Protein AF-0000000080093432 (afdb_homodimer)

Secondary structure (DSSP, 8-state):
-PPEEEEE--BSSHHHHHHHHHHHHHHHHTT-EEEEEES-B-SS----SS--EEEE----HHHHHHHHHHHS--SS-GGG----HHHHHHHHHHHHHHHHHHHHHHHH-HHHHHHHHTS--SEEEE-TTSSHHHHHHHHTT---EEEEESSS--GGGHHHHT----TTTS--TT-SS-SS--HHHHHHHHHHHHHHHHHHHHHHHHHHHHHHHHH-TTSPPHHHHHHT-SEEEE---TTTSPP--B-TTEEE-TTTT--HHHHHHPPPPHHHHHHHHSSSEEEEEE-TTTS-GGGS-HHHHHHHHHHHHT-TTEEEEEE---S--GGGTT-TTEEEES---HHHHHH-TT--EEEE---HHHHHHHHHHT--EEE---STTHHHHHHHHHTTTSEEE--GGGGG-HHHHHHHHHHHHH-HHHHHHHHHHHHHHHT-SS-HHHHHHHHHHHHHHH---GGGS-GGGGS-HHHHTTHHHHHHHHHHHHHHHHHHHHHHH-/-PPEEEEE--BSSHHHHHHHHHHHHHHHHTT-EEEEEES-B-SS----SS--EEEE----HHHHHHHHHHHS--SS-GGG----HHHHHHHHHHHHHHHHHHHHHHHH-HHHHHHHHTS--SEEEE-TTSSHHHHHHHHTT---EEEEESSS--GGGHHHHT----TTTS--TT-SS-SS--HHHHHHHHHHHHHHHHHHHHHHHHHHHHHHHHH-TTSPPHHHHHHT-SEEEE---TTTSPP--B-TTEEE-TTTT--HHHHHHPPPPHHHHHHHHSSSEEEEEE-TTTS-GGGS-HHHHHHHHHHHHT-TTEEEEEE---S--GGGTT-TTEEEES---HHHHHH-TT--EEEE---HHHHHHHHHHT--EEE---STTHHHHHHHHHTTTSEEE--GGGGG-HHHHHHHHHHHHH-HHHHHHHHHHHHHHHT-SS-HHHHHHHHHHHHHHH---GGGS-GGGGS-HHHHTTHHHHHHHHHHHHHHHHHHHHHHH-

Foldseek 3Di:
DAFEEEEEFAPLDPLRLLVSLLLQQLSVVVPHQYAYEHLEDPDPDSNHDNHDRYHYHYDDPVLVVLSCVLQVPPDDALQPDDDFLVCVLVNLVSVLVNLLSSLVSSLVCVVVLVVLLVDDGLEYEYEVLPCSSLLSCVLSVHLAYEYEASAADQLLLQLLQPFDNPLQQAAHLFQLDHRDDDPVSSVRSVSNNVSNNVNSLVSQVSSLVSSCVRRNVPRDGSSVSSNSHQAYEGQDDCVLFDDGDDFPRYDYLHLSSPDPVVLVPDDDDPVVVVLLPPAQEEEEEDADDSRAPQPHDPLLVVLVLVLQQVCLRYAYEYQHQDPPPVSNVVHPRYDYDVDDPLLNLLLDPSYQEYEYQQDSVVLSSQLQSQHAYEHAHSGGSRSVRQNSNVVQPQYHYDYSVCSSPNVSVNVRVCCSRPVVRNSVSSVVSNVCVVPDPDHSSVVSNVVRVVSSVDDRDSVSRDPSSVDDPCRNVVVVVVVVVVVVVVVVVCVVCVVVVD/DAFEEEEEFAPLDPLRLLVSLLLQQLSVVVPHQYAYEHLEDPDPDSNHDNHDRYHYHYDDPVLVVLSCVLQVPPDDALQPDDQFLVCVLVNLVSVLVNLLSSLVSSLVCVVVLVVLLVDDGLEYEYEVLPCSSLLSCVLSVHLAYEYEASAADQLLLQLLQPFDNPLQQAAHLFQQDHRDDDPVSSVRSVSNNVSNNVSSLVSQVSSLVSSCVRRNVPRDGSSVSSNSHQAYEGQDDCVLFDDGDDFPRYDYLHLSSPDPVVLVPDDDDPVVVVLLPPAQEEEEEDADDSRAPQPHDPLLVVLVLVLQQVCLRYAYEYQHQDPPPVSNVVHPRYDYDVDDPLLNLLLDPSYQEYEYQADSVVLSSQLQSQHAYEHAHSGGSRSVRQNSNVVQPQYHYDYSVCSSPNVSVNVRVCCSRPVVRNSVSSVVSNVCVVPDPDHSSVVSNVVRVVSSVDDRDSVSRDPSSVDDPCRNVVVVVVVVVVVVVVVVVCVVCVVVVD

Organism: NCBI:txid1611254

Structure (mmCIF, N/CA/C/O backbone):
data_AF-0000000080093432-model_v1
#
loop_
_entity.id
_entity.type
_entity.pdbx_description
1 polymer UDP-glucuronosyltransferase
#
loop_
_atom_site.group_PDB
_atom_site.id
_atom_site.type_symbol
_atom_site.label_atom_id
_atom_site.label_alt_id
_atom_site.label_comp_id
_atom_site.label_asym_id
_atom_site.label_entity_id
_atom_site.label_seq_id
_atom_site.pdbx_PDB_ins_code
_atom_site.Cartn_x
_atom_site.Cartn_y
_atom_site.Cartn_z
_atom_site.occupancy
_atom_site.B_iso_or_equiv
_atom_site.auth_seq_id
_atom_site.auth_comp_id
_atom_site.auth_asym_id
_atom_site.auth_atom_id
_atom_site.pdbx_PDB_model_num
ATOM 1 N N . MET A 1 1 ? 16.969 9.984 -20.062 1 75.38 1 MET A N 1
ATOM 2 C CA . MET A 1 1 ? 18.281 9.328 -20.094 1 75.38 1 MET A CA 1
ATOM 3 C C . MET A 1 1 ? 18.141 7.812 -19.938 1 75.38 1 MET A C 1
ATOM 5 O O . MET A 1 1 ? 17.25 7.34 -19.234 1 75.38 1 MET A O 1
ATOM 9 N N . SER A 1 2 ? 18.812 7.043 -20.688 1 94.62 2 SER A N 1
ATOM 10 C CA . SER A 1 2 ? 18.797 5.586 -20.672 1 94.62 2 SER A CA 1
ATOM 11 C C . SER A 1 2 ? 19.594 5.031 -19.5 1 94.62 2 SER A C 1
ATOM 13 O O . SER A 1 2 ? 20.75 5.414 -19.281 1 94.62 2 SER A O 1
ATOM 15 N N . LEU A 1 3 ? 18.922 4.309 -18.641 1 98.19 3 LEU A N 1
ATOM 16 C CA . LEU A 1 3 ? 19.547 3.715 -17.469 1 98.19 3 LEU A CA 1
ATOM 17 C C . LEU A 1 3 ? 20.281 2.428 -17.828 1 98.19 3 LEU A C 1
ATOM 19 O O . LEU A 1 3 ? 19.875 1.719 -18.75 1 98.19 3 LEU A O 1
ATOM 23 N N . ASN A 1 4 ? 21.359 2.164 -17.172 1 98.62 4 ASN A N 1
ATOM 24 C CA . ASN A 1 4 ? 21.969 0.841 -17.125 1 98.62 4 ASN A CA 1
ATOM 25 C C . ASN A 1 4 ? 21.438 0.013 -15.961 1 98.62 4 ASN A C 1
ATOM 27 O O . ASN A 1 4 ? 21.688 0.336 -14.797 1 98.62 4 ASN A O 1
ATOM 31 N N . ILE A 1 5 ? 20.766 -1.096 -16.281 1 98.81 5 ILE A N 1
ATOM 32 C CA . ILE A 1 5 ? 20.062 -1.872 -15.266 1 98.81 5 ILE A CA 1
ATOM 33 C C . ILE A 1 5 ? 20.594 -3.303 -15.258 1 98.81 5 ILE A C 1
ATOM 35 O O . ILE A 1 5 ? 20.719 -3.936 -16.312 1 98.81 5 ILE A O 1
ATOM 39 N N . LEU A 1 6 ? 20.984 -3.826 -14.102 1 98.75 6 LEU A N 1
ATOM 40 C CA . LEU A 1 6 ? 21.406 -5.215 -13.938 1 98.75 6 LEU A CA 1
ATOM 41 C C . LEU A 1 6 ? 20.297 -6.039 -13.305 1 98.75 6 LEU A C 1
ATOM 43 O O . LEU A 1 6 ? 19.781 -5.691 -12.234 1 98.75 6 LEU A O 1
ATOM 47 N N . ILE A 1 7 ? 19.875 -7.117 -13.93 1 98.38 7 ILE A N 1
ATOM 48 C CA . ILE A 1 7 ? 18.906 -8.047 -13.367 1 98.38 7 ILE A CA 1
ATOM 49 C C . ILE A 1 7 ? 19.562 -9.406 -13.148 1 98.38 7 ILE A C 1
ATOM 51 O O . ILE A 1 7 ? 20.078 -10.016 -14.086 1 98.38 7 ILE A O 1
ATOM 55 N N . HIS A 1 8 ? 19.594 -9.828 -11.891 1 96.44 8 HIS A N 1
ATOM 56 C CA . HIS A 1 8 ? 20.109 -11.141 -11.508 1 96.44 8 HIS A CA 1
ATOM 57 C C . HIS A 1 8 ? 18.984 -12.172 -11.43 1 96.44 8 HIS A C 1
ATOM 59 O O . HIS A 1 8 ? 18.109 -12.078 -10.57 1 96.44 8 HIS A O 1
ATOM 65 N N . SER A 1 9 ? 19.016 -13.211 -12.305 1 93.5 9 SER A N 1
ATOM 66 C CA . SER A 1 9 ? 17.922 -14.164 -12.398 1 93.5 9 SER A CA 1
ATOM 67 C C . SER A 1 9 ? 18.438 -15.594 -12.547 1 93.5 9 SER A C 1
ATOM 69 O O . SER A 1 9 ? 18.609 -16.078 -13.664 1 93.5 9 SER A O 1
ATOM 71 N N . PRO A 1 10 ? 18.578 -16.297 -11.391 1 87.06 10 PRO A N 1
ATOM 72 C CA . PRO A 1 10 ? 18.875 -17.734 -11.539 1 87.06 10 PRO A CA 1
ATOM 73 C C . PRO A 1 10 ? 17.75 -18.5 -12.234 1 87.06 10 PRO A C 1
ATOM 75 O O . PRO A 1 10 ? 16.562 -18.234 -11.977 1 87.06 10 PRO A O 1
ATOM 78 N N . SER A 1 11 ? 18.047 -19.391 -13.117 1 85.5 11 SER A N 1
ATOM 79 C CA . SER A 1 11 ? 17.047 -20.109 -13.891 1 85.5 11 SER A CA 1
ATOM 80 C C . SER A 1 11 ? 16.812 -21.516 -13.336 1 85.5 11 SER A C 1
ATOM 82 O O . SER A 1 11 ? 16.875 -22.5 -14.07 1 85.5 11 SER A O 1
ATOM 84 N N . TYR A 1 12 ? 16.469 -21.516 -12.016 1 76.19 12 TYR A N 1
ATOM 85 C CA . TYR A 1 12 ? 16.156 -22.797 -11.391 1 76.19 12 TYR A CA 1
ATOM 86 C C . TYR A 1 12 ? 14.742 -23.234 -11.734 1 76.19 12 TYR A C 1
ATOM 88 O O . TYR A 1 12 ? 14.469 -24.438 -11.836 1 76.19 12 TYR A O 1
ATOM 96 N N . ALA A 1 13 ? 13.852 -22.234 -11.797 1 78.81 13 ALA A N 1
ATOM 97 C CA . ALA A 1 13 ? 12.445 -22.484 -12.109 1 78.81 13 ALA A CA 1
ATOM 98 C C . ALA A 1 13 ? 11.945 -21.531 -13.188 1 78.81 13 ALA A C 1
ATOM 100 O O . ALA A 1 13 ? 12.188 -20.328 -13.125 1 78.81 13 ALA A O 1
ATOM 101 N N . ALA A 1 14 ? 11.273 -22.109 -14.086 1 82.88 14 ALA A N 1
ATOM 102 C CA . ALA A 1 14 ? 10.836 -21.344 -15.266 1 82.88 14 ALA A CA 1
ATOM 103 C C . ALA A 1 14 ? 9.945 -20.188 -14.867 1 82.88 14 ALA A C 1
ATOM 105 O O . ALA A 1 14 ? 10.07 -19.078 -15.414 1 82.88 14 ALA A O 1
ATOM 106 N N . SER A 1 15 ? 9.039 -20.406 -13.961 1 87.75 15 SER A N 1
ATOM 107 C CA . SER A 1 15 ? 8.086 -19.375 -13.586 1 87.75 15 SER A CA 1
ATOM 108 C C . SER A 1 15 ? 8.789 -18.156 -12.977 1 87.75 15 SER A C 1
ATOM 110 O O . SER A 1 15 ? 8.406 -17.016 -13.242 1 87.75 15 SER A O 1
ATOM 112 N N . HIS A 1 16 ? 9.82 -18.375 -12.164 1 91.12 16 HIS A N 1
ATOM 113 C CA . HIS A 1 16 ? 10.586 -17.281 -11.57 1 91.12 16 HIS A CA 1
ATOM 114 C C . HIS A 1 16 ? 11.352 -16.5 -12.633 1 91.12 16 HIS A C 1
ATOM 116 O O . HIS A 1 16 ? 11.281 -15.266 -12.68 1 91.12 16 HIS A O 1
ATOM 122 N N . THR A 1 17 ? 12 -17.297 -13.469 1 91.88 17 THR A N 1
ATOM 123 C CA . THR A 1 17 ? 12.805 -16.688 -14.516 1 91.88 17 THR A CA 1
ATOM 124 C C . THR A 1 17 ? 11.93 -15.906 -15.492 1 91.88 17 THR A C 1
ATOM 126 O O . THR A 1 17 ? 12.305 -14.82 -15.945 1 91.88 17 THR A O 1
ATOM 129 N N . ASN A 1 18 ? 10.773 -16.469 -15.805 1 92.06 18 ASN A N 1
ATOM 130 C CA . ASN A 1 18 ? 9.852 -15.812 -16.734 1 92.06 18 ASN A CA 1
ATOM 131 C C . ASN A 1 18 ? 9.367 -14.477 -16.188 1 92.06 18 ASN A C 1
ATOM 133 O O . ASN A 1 18 ? 9.188 -13.516 -16.938 1 92.06 18 ASN A O 1
ATOM 137 N N . PHE A 1 19 ? 9.117 -14.414 -14.938 1 95.5 19 PHE A N 1
ATOM 138 C CA . PHE A 1 19 ? 8.664 -13.172 -14.328 1 95.5 19 PHE A CA 1
ATOM 139 C C . PHE A 1 19 ? 9.75 -12.102 -14.406 1 95.5 19 PHE A C 1
ATOM 141 O O . PHE A 1 19 ? 9.492 -10.969 -14.82 1 95.5 19 PHE A O 1
ATOM 148 N N . LEU A 1 20 ? 10.969 -12.453 -14.031 1 97.19 20 LEU A N 1
ATOM 149 C CA . LEU A 1 20 ? 12.086 -11.516 -14.109 1 97.19 20 LEU A CA 1
ATOM 150 C C . LEU A 1 20 ? 12.359 -11.117 -15.555 1 97.19 20 LEU A C 1
ATOM 152 O O . LEU A 1 20 ? 12.727 -9.969 -15.82 1 97.19 20 LEU A O 1
ATOM 156 N N . ALA A 1 21 ? 12.156 -12.07 -16.406 1 97.06 21 ALA A N 1
ATOM 157 C CA . ALA A 1 21 ? 12.352 -11.789 -17.828 1 97.06 21 ALA A CA 1
ATOM 158 C C . ALA A 1 21 ? 11.359 -10.742 -18.328 1 97.06 21 ALA A C 1
ATOM 160 O O . ALA A 1 21 ? 11.711 -9.859 -19.109 1 97.06 21 ALA A O 1
ATOM 161 N N . ARG A 1 22 ? 10.148 -10.852 -17.844 1 97.38 22 ARG A N 1
ATOM 162 C CA . ARG A 1 22 ? 9.148 -9.867 -18.234 1 97.38 22 ARG A CA 1
ATOM 163 C C . ARG A 1 22 ? 9.508 -8.484 -17.719 1 97.38 22 ARG A C 1
ATOM 165 O O . ARG A 1 22 ? 9.312 -7.48 -18.406 1 97.38 22 ARG A O 1
ATOM 172 N N . ILE A 1 23 ? 10.016 -8.391 -16.516 1 98.62 23 ILE A N 1
ATOM 173 C CA . ILE A 1 23 ? 10.484 -7.125 -15.977 1 98.62 23 ILE A CA 1
ATOM 174 C C . ILE A 1 23 ? 11.625 -6.578 -16.828 1 98.62 23 ILE A C 1
ATOM 176 O O . ILE A 1 23 ? 11.625 -5.402 -17.203 1 98.62 23 ILE A O 1
ATOM 180 N N . ALA A 1 24 ? 12.555 -7.473 -17.219 1 98.69 24 ALA A N 1
ATOM 181 C CA . ALA A 1 24 ? 13.688 -7.086 -18.047 1 98.69 24 ALA A CA 1
ATOM 182 C C . ALA A 1 24 ? 13.211 -6.527 -19.391 1 98.69 24 ALA A C 1
ATOM 184 O O . ALA A 1 24 ? 13.633 -5.449 -19.812 1 98.69 24 ALA A O 1
ATOM 185 N N . ASP A 1 25 ? 12.312 -7.246 -20 1 98.31 25 ASP A N 1
ATOM 186 C CA . ASP A 1 25 ? 11.797 -6.828 -21.312 1 98.31 25 ASP A CA 1
ATOM 187 C C . ASP A 1 25 ? 11.039 -5.504 -21.188 1 98.31 25 ASP A C 1
ATOM 189 O O . ASP A 1 25 ? 11.156 -4.641 -22.062 1 98.31 25 ASP A O 1
ATOM 193 N N . THR A 1 26 ? 10.242 -5.359 -20.141 1 98.5 26 THR A N 1
ATOM 194 C CA . THR A 1 26 ? 9.492 -4.133 -19.906 1 98.5 26 THR A CA 1
ATOM 195 C C . THR A 1 26 ? 10.43 -2.932 -19.828 1 98.5 26 THR A C 1
ATOM 197 O O . THR A 1 26 ? 10.18 -1.897 -20.453 1 98.5 26 THR A O 1
ATOM 200 N N . LEU A 1 27 ? 11.531 -3.076 -19.141 1 98.81 27 LEU A N 1
ATOM 201 C CA . LEU A 1 27 ? 12.492 -1.991 -18.969 1 98.81 27 LEU A CA 1
ATOM 202 C C . LEU A 1 27 ? 13.273 -1.756 -20.25 1 98.81 27 LEU A C 1
ATOM 204 O O . LEU A 1 27 ? 13.578 -0.612 -20.609 1 98.81 27 LEU A O 1
ATOM 208 N N . THR A 1 28 ? 13.57 -2.859 -21 1 98.69 28 THR A N 1
ATOM 209 C CA . THR A 1 28 ? 14.227 -2.742 -22.297 1 98.69 28 THR A CA 1
ATOM 210 C C . THR A 1 28 ? 13.336 -1.987 -23.281 1 98.69 28 THR A C 1
ATOM 212 O O . THR A 1 28 ? 13.805 -1.085 -23.984 1 98.69 28 THR A O 1
ATOM 215 N N . GLU A 1 29 ? 12.102 -2.354 -23.328 1 97.88 29 GLU A N 1
ATOM 216 C CA . GLU A 1 29 ? 11.141 -1.729 -24.234 1 97.88 29 GLU A CA 1
ATOM 217 C C . GLU A 1 29 ? 10.953 -0.251 -23.906 1 97.88 29 GLU A C 1
ATOM 219 O O . GLU A 1 29 ? 10.602 0.544 -24.781 1 97.88 29 GLU A O 1
ATOM 224 N N . ALA A 1 30 ? 11.156 0.126 -22.672 1 98.25 30 ALA A N 1
ATOM 225 C CA . ALA A 1 30 ? 11.039 1.518 -22.25 1 98.25 30 ALA A CA 1
ATOM 226 C C . ALA A 1 30 ? 12.281 2.314 -22.641 1 98.25 30 ALA A C 1
ATOM 228 O O . ALA A 1 30 ? 12.359 3.518 -22.375 1 98.25 30 ALA A O 1
ATOM 229 N N . GLY A 1 31 ? 13.328 1.681 -23.172 1 98.25 31 GLY A N 1
ATOM 230 C CA . GLY A 1 31 ? 14.469 2.385 -23.734 1 98.25 31 GLY A CA 1
ATOM 231 C C . GLY A 1 31 ? 15.711 2.281 -22.859 1 98.25 31 GLY A C 1
ATOM 232 O O . GLY A 1 31 ? 16.703 2.984 -23.094 1 98.25 31 GLY A O 1
ATOM 233 N N . HIS A 1 32 ? 15.727 1.396 -21.875 1 98.69 32 HIS A N 1
ATOM 234 C CA . HIS A 1 32 ? 16.859 1.27 -20.984 1 98.69 32 HIS A CA 1
ATOM 235 C C . HIS A 1 32 ? 17.797 0.152 -21.438 1 98.69 32 HIS A C 1
ATOM 237 O O . HIS A 1 32 ? 17.406 -0.708 -22.219 1 98.69 32 HIS A O 1
ATOM 243 N N . ASN A 1 33 ? 19.062 0.209 -21 1 98.31 33 ASN A N 1
ATOM 244 C CA . ASN A 1 33 ? 20.031 -0.857 -21.219 1 98.31 33 ASN A CA 1
ATOM 245 C C . ASN A 1 33 ? 19.969 -1.904 -20.109 1 98.31 33 ASN A C 1
ATOM 247 O O . ASN A 1 33 ? 20.469 -1.68 -19 1 98.31 33 ASN A O 1
ATOM 251 N N . VAL A 1 34 ? 19.438 -3.035 -20.438 1 98.62 34 VAL A N 1
ATOM 252 C CA . VAL A 1 34 ? 19.203 -4.055 -19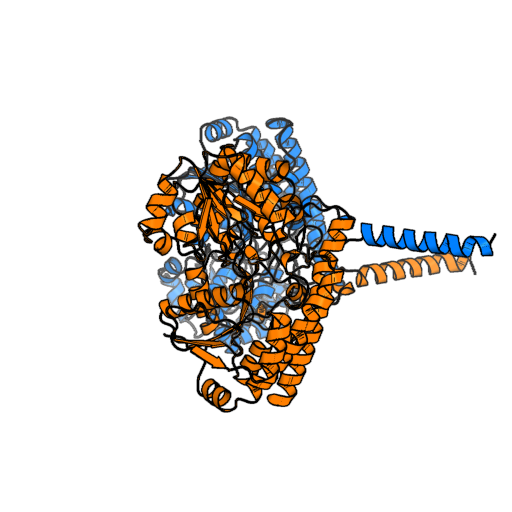.422 1 98.62 34 VAL A CA 1
ATOM 253 C C . VAL A 1 34 ? 20.172 -5.219 -19.625 1 98.62 34 VAL A C 1
ATOM 255 O O . VAL A 1 34 ? 20.234 -5.793 -20.719 1 98.62 34 VAL A O 1
ATOM 258 N N . THR A 1 35 ? 20.969 -5.508 -18.656 1 98.38 35 THR A N 1
ATOM 259 C CA . THR A 1 35 ? 21.781 -6.715 -18.594 1 98.38 35 THR A CA 1
ATOM 260 C C . THR A 1 35 ? 21.078 -7.797 -17.781 1 98.38 35 THR A C 1
ATOM 262 O O . THR A 1 35 ? 20.797 -7.609 -16.594 1 98.38 35 THR A O 1
ATOM 265 N N . PHE A 1 36 ? 20.766 -8.883 -18.469 1 97.62 36 PHE A N 1
ATOM 266 C CA . PHE A 1 36 ? 20.109 -10.016 -17.828 1 97.62 36 PHE A CA 1
ATOM 267 C C . PHE A 1 36 ? 21.125 -11.094 -17.469 1 97.62 36 PHE A C 1
ATOM 269 O O . PHE A 1 36 ? 21.562 -11.852 -18.344 1 97.62 36 PHE A O 1
ATOM 276 N N . LEU A 1 37 ? 21.5 -11.156 -16.188 1 96.31 37 LEU A N 1
ATOM 277 C CA . LEU A 1 37 ? 22.5 -12.094 -15.688 1 96.31 37 LEU A CA 1
ATOM 278 C C . LEU A 1 37 ? 21.859 -13.383 -15.188 1 96.31 37 LEU A C 1
ATOM 280 O O . LEU A 1 37 ? 21.047 -13.352 -14.266 1 96.31 37 LEU A O 1
ATOM 284 N N . VAL A 1 38 ? 22.219 -14.492 -15.742 1 93.25 38 VAL A N 1
ATOM 285 C CA . VAL A 1 38 ? 21.734 -15.812 -15.367 1 93.25 38 VAL A CA 1
ATOM 286 C C . VAL A 1 38 ? 22.891 -16.672 -14.867 1 93.25 38 VAL A C 1
ATOM 288 O O . VAL A 1 38 ? 23.484 -17.438 -15.641 1 93.25 38 VAL A O 1
ATOM 291 N N . PRO A 1 39 ? 23.141 -16.641 -13.602 1 88.06 39 PRO A N 1
ATOM 292 C CA . PRO A 1 39 ? 24.312 -17.328 -13.078 1 88.06 39 PRO A CA 1
ATOM 293 C C . PRO A 1 39 ? 24.203 -18.844 -13.211 1 88.06 39 PRO A C 1
ATOM 295 O O . PRO A 1 39 ? 25.219 -19.547 -13.109 1 88.06 39 PRO A O 1
ATOM 298 N N . ILE A 1 40 ? 23.016 -19.312 -13.383 1 79.94 40 ILE A N 1
ATOM 299 C CA . ILE A 1 40 ? 22.812 -20.734 -13.617 1 79.94 40 ILE A CA 1
ATOM 300 C C . ILE A 1 40 ? 21.672 -20.953 -14.609 1 79.94 40 ILE A C 1
ATOM 302 O O . ILE A 1 40 ? 20.609 -20.344 -14.484 1 79.94 40 ILE A O 1
ATOM 306 N N . VAL A 1 41 ? 22.031 -21.766 -15.555 1 72.94 41 VAL A N 1
ATOM 307 C CA . VAL A 1 41 ? 21 -22.094 -16.531 1 72.94 41 VAL A CA 1
ATOM 308 C C . VAL A 1 41 ? 20.547 -23.547 -16.344 1 72.94 41 VAL A C 1
ATOM 310 O O . VAL A 1 41 ? 21.297 -24.484 -16.625 1 72.94 41 VAL A O 1
ATOM 313 N N . ALA A 1 42 ? 19.484 -23.625 -15.695 1 66.62 42 ALA A N 1
ATOM 314 C CA . ALA A 1 42 ? 18.938 -24.969 -15.562 1 66.62 42 ALA A CA 1
ATOM 315 C C . ALA A 1 42 ? 17.859 -25.234 -16.609 1 66.62 42 ALA A C 1
ATOM 317 O O . ALA A 1 42 ? 17.594 -26.375 -16.969 1 66.62 42 ALA A O 1
ATOM 318 N N . GLU A 1 43 ? 17.359 -24.125 -17.062 1 64.94 43 GLU A N 1
ATOM 319 C CA . GLU A 1 43 ? 16.266 -24.266 -18.031 1 64.94 43 GLU A CA 1
ATOM 320 C C . GLU A 1 43 ? 16.672 -23.719 -19.391 1 64.94 43 GLU A C 1
ATOM 322 O O . GLU A 1 43 ? 17.484 -22.797 -19.484 1 64.94 43 GLU A O 1
ATOM 327 N N . ASN A 1 44 ? 16.094 -24.312 -20.375 1 66.81 44 ASN A N 1
ATOM 328 C CA . ASN A 1 44 ? 16.406 -23.922 -21.75 1 66.81 44 ASN A CA 1
ATOM 329 C C . ASN A 1 44 ? 15.742 -22.609 -22.125 1 66.81 44 ASN A C 1
ATOM 331 O O . ASN A 1 44 ? 16.078 -22.016 -23.156 1 66.81 44 ASN A O 1
ATOM 335 N N . HIS A 1 45 ? 14.883 -22.234 -21.328 1 77.19 45 HIS A N 1
ATOM 336 C CA . HIS A 1 45 ? 14.164 -21.016 -21.688 1 77.19 45 HIS A CA 1
ATOM 337 C C . HIS A 1 45 ? 14.375 -19.922 -20.641 1 77.19 45 HIS A C 1
ATOM 339 O O . HIS A 1 45 ? 14.039 -20.094 -19.469 1 77.19 45 HIS A O 1
ATOM 345 N N . LEU A 1 46 ? 14.992 -18.844 -21.125 1 86.94 46 LEU A N 1
ATOM 346 C CA . LEU A 1 46 ? 15.305 -17.719 -20.234 1 86.94 46 LEU A CA 1
ATOM 347 C C . LEU A 1 46 ? 14.141 -16.75 -20.156 1 86.94 46 LEU A C 1
ATOM 349 O O . LEU A 1 46 ? 14.07 -15.914 -19.25 1 86.94 46 LEU A O 1
ATOM 353 N N . GLY A 1 47 ? 13.172 -16.859 -21.125 1 88.62 47 GLY A N 1
ATOM 354 C CA . GLY A 1 47 ? 11.938 -16.109 -21.062 1 88.62 47 GLY A CA 1
ATOM 355 C C . GLY A 1 47 ? 12.062 -14.703 -21.625 1 88.62 47 GLY A C 1
ATOM 356 O O . GLY A 1 47 ? 11.062 -14.055 -21.922 1 88.62 47 GLY A O 1
ATOM 357 N N . VAL A 1 48 ? 13.32 -14.156 -21.766 1 94.69 48 VAL A N 1
ATOM 358 C CA . VAL A 1 48 ? 13.5 -12.805 -22.297 1 94.69 48 VAL A CA 1
ATOM 359 C C . VAL A 1 48 ? 13.25 -12.797 -23.797 1 94.69 48 VAL A C 1
ATOM 361 O O . VAL A 1 48 ? 13.625 -13.734 -24.5 1 94.69 48 VAL A O 1
ATOM 364 N N . LYS A 1 49 ? 12.609 -11.727 -24.312 1 93.81 49 LYS A N 1
ATOM 365 C CA . LYS A 1 49 ? 12.266 -11.609 -25.719 1 93.81 49 LYS A CA 1
ATOM 366 C C . LYS A 1 49 ? 12.953 -10.398 -26.359 1 93.81 49 LYS A C 1
ATOM 368 O O . LYS A 1 49 ? 13.57 -10.516 -27.406 1 93.81 49 LYS A O 1
ATOM 373 N N . THR A 1 50 ? 12.867 -9.242 -25.688 1 96.75 50 THR A N 1
ATOM 374 C CA . THR A 1 50 ? 13.414 -8.008 -26.25 1 96.75 50 THR A CA 1
ATOM 375 C C . THR A 1 50 ? 14.758 -7.664 -25.625 1 96.75 50 THR A C 1
ATOM 377 O O . THR A 1 50 ? 15.531 -6.883 -26.172 1 96.75 50 THR A O 1
ATOM 380 N N . THR A 1 51 ? 15.039 -8.195 -24.438 1 97.81 51 THR A N 1
ATOM 381 C CA . THR A 1 51 ? 16.344 -8.008 -23.797 1 97.81 51 THR A CA 1
ATOM 382 C C . THR A 1 51 ? 17.406 -8.867 -24.469 1 97.81 51 THR A C 1
ATOM 384 O O . THR A 1 51 ? 17.344 -10.094 -24.422 1 97.81 51 THR A O 1
ATOM 387 N N . LYS A 1 52 ? 18.422 -8.234 -24.984 1 96.69 52 LYS A N 1
ATOM 388 C CA . LYS A 1 52 ? 19.391 -8.961 -25.797 1 96.69 52 LYS A CA 1
ATOM 389 C C . LYS A 1 52 ? 20.703 -9.18 -25.031 1 96.69 52 LYS A C 1
ATOM 391 O O . LYS A 1 52 ? 21.438 -10.125 -25.312 1 96.69 52 LYS A O 1
ATOM 396 N N . ASP A 1 53 ? 21 -8.281 -24.172 1 97.06 53 ASP A N 1
ATOM 397 C CA . ASP A 1 53 ? 22.219 -8.422 -23.391 1 97.06 53 ASP A CA 1
ATOM 398 C C . ASP A 1 53 ? 22.031 -9.453 -22.281 1 97.06 53 ASP A C 1
ATOM 400 O O . ASP A 1 53 ? 21.688 -9.102 -21.141 1 97.06 53 ASP A O 1
ATOM 404 N N . VAL A 1 54 ? 22.312 -10.734 -22.594 1 96.12 54 VAL A N 1
ATOM 405 C CA . VAL A 1 54 ? 22.172 -11.844 -21.656 1 96.12 54 VAL A CA 1
ATOM 406 C C . VAL A 1 54 ? 23.547 -12.43 -21.344 1 96.12 54 VAL A C 1
ATOM 408 O O . VAL A 1 54 ? 24.312 -12.758 -22.25 1 96.12 54 VAL A O 1
ATOM 411 N N . ILE A 1 55 ? 23.875 -12.5 -20.078 1 94.56 55 ILE A N 1
ATOM 412 C CA . ILE A 1 55 ? 25.109 -13.133 -19.625 1 94.56 55 ILE A CA 1
ATOM 413 C C . ILE A 1 55 ? 24.781 -14.461 -18.938 1 94.56 55 ILE A C 1
ATOM 415 O O . ILE A 1 55 ? 24.125 -14.484 -17.891 1 94.56 55 ILE A O 1
ATOM 419 N N . LEU A 1 56 ? 25.266 -15.516 -19.5 1 92.25 56 LEU A N 1
ATOM 420 C CA . LEU A 1 56 ? 25.016 -16.859 -18.969 1 92.25 56 LEU A CA 1
ATOM 421 C C . LEU A 1 56 ? 26.281 -17.406 -18.312 1 92.25 56 LEU A C 1
ATOM 423 O O . LEU A 1 56 ? 27.391 -17.219 -18.812 1 92.25 56 LEU A O 1
ATOM 427 N N . VAL A 1 57 ? 26.031 -17.953 -17.188 1 89.19 57 VAL A N 1
ATOM 428 C CA . VAL A 1 57 ? 27.109 -18.688 -16.531 1 89.19 57 VAL A CA 1
ATOM 429 C C . VAL A 1 57 ? 26.844 -20.188 -16.609 1 89.19 57 VAL A C 1
ATOM 431 O O . VAL A 1 57 ? 25.844 -20.672 -16.062 1 89.19 57 VAL A O 1
ATOM 434 N N . GLU A 1 58 ? 27.719 -20.891 -17.203 1 84.38 58 GLU A N 1
ATOM 435 C CA . GLU A 1 58 ? 27.531 -22.328 -17.375 1 84.38 58 GLU A CA 1
ATOM 436 C C . GLU A 1 58 ? 27.781 -23.078 -16.078 1 84.38 58 GLU A C 1
ATOM 438 O O . GLU A 1 58 ? 28.703 -22.75 -15.336 1 84.38 58 GLU A O 1
ATOM 443 N N . PRO A 1 59 ? 26.953 -24.016 -15.883 1 83.94 59 PRO A N 1
ATOM 444 C CA . PRO A 1 59 ? 27.219 -24.844 -14.695 1 83.94 59 PRO A CA 1
ATOM 445 C C . PRO A 1 59 ? 28.453 -25.719 -14.852 1 83.94 59 PRO A C 1
ATOM 447 O O . PRO A 1 59 ? 28.75 -26.188 -15.953 1 83.94 59 PRO A O 1
ATOM 450 N N . ASP A 1 60 ? 29.141 -25.859 -13.805 1 80.88 60 ASP A N 1
ATOM 451 C CA . ASP A 1 60 ? 30.25 -26.797 -13.859 1 80.88 60 ASP A CA 1
ATOM 452 C C . ASP A 1 60 ? 29.75 -28.234 -13.711 1 80.88 60 ASP A C 1
ATOM 454 O O . ASP A 1 60 ? 28.547 -28.469 -13.617 1 80.88 60 ASP A O 1
ATOM 458 N N . GLU A 1 61 ? 30.672 -29.172 -13.797 1 77.75 61 GLU A N 1
ATOM 459 C CA . GLU A 1 61 ? 30.297 -30.578 -13.82 1 77.75 61 GLU A CA 1
ATOM 460 C C . GLU A 1 61 ? 29.625 -30.984 -12.516 1 77.75 61 GLU A C 1
ATOM 462 O O . GLU A 1 61 ? 28.688 -31.781 -12.516 1 77.75 61 GLU A O 1
ATOM 467 N N . THR A 1 62 ? 30.109 -30.469 -11.469 1 75.75 62 THR A N 1
ATOM 468 C CA . THR A 1 62 ? 29.531 -30.797 -10.172 1 75.75 62 THR A CA 1
ATOM 469 C C . THR A 1 62 ? 28.094 -30.312 -10.086 1 75.75 62 THR A C 1
ATOM 471 O O . THR A 1 62 ? 27.203 -31.031 -9.609 1 75.75 62 THR A O 1
ATOM 474 N N . MET A 1 63 ? 27.828 -29.094 -10.539 1 78.62 63 MET A N 1
ATOM 475 C CA . MET A 1 63 ? 26.5 -28.516 -10.523 1 78.62 63 MET A CA 1
ATOM 476 C C . MET A 1 63 ? 25.547 -29.297 -11.414 1 78.62 63 MET A C 1
ATOM 478 O O . MET A 1 63 ? 24.391 -29.547 -11.047 1 78.62 63 MET A O 1
ATOM 482 N N . LYS A 1 64 ? 26.031 -29.688 -12.531 1 76.62 64 LYS A N 1
ATOM 483 C CA . LYS A 1 64 ? 25.203 -30.469 -13.445 1 76.62 64 LYS A CA 1
ATOM 484 C C . LYS A 1 64 ? 24.75 -31.766 -12.789 1 76.62 64 LYS A C 1
ATOM 486 O O . LYS A 1 64 ? 23.578 -32.156 -12.922 1 76.62 64 LYS A O 1
ATOM 491 N N . ASN A 1 65 ? 25.672 -32.344 -12.078 1 74.44 65 ASN A N 1
ATOM 492 C CA . ASN A 1 65 ? 25.359 -33.594 -11.391 1 74.44 65 ASN A CA 1
ATOM 493 C C . ASN A 1 65 ? 24.344 -33.375 -10.273 1 74.44 65 ASN A C 1
ATOM 495 O O . ASN A 1 65 ? 23.406 -34.156 -10.102 1 74.44 65 ASN A O 1
ATOM 499 N N . GLU A 1 66 ? 24.547 -32.312 -9.602 1 73.56 66 GLU A N 1
ATOM 500 C CA . GLU A 1 66 ? 23.641 -32.031 -8.484 1 73.56 66 GLU A CA 1
ATOM 501 C C . GLU A 1 66 ? 22.25 -31.641 -8.984 1 73.56 66 GLU A C 1
ATOM 503 O O . GLU A 1 66 ? 21.25 -32.031 -8.391 1 73.56 66 GLU A O 1
ATOM 508 N N . MET A 1 67 ? 22.141 -30.844 -10.008 1 74.19 67 MET A N 1
ATOM 509 C CA . MET A 1 67 ? 20.875 -30.438 -10.594 1 74.19 67 MET A CA 1
ATOM 510 C C . MET A 1 67 ? 20.125 -31.625 -11.164 1 74.19 67 MET A C 1
ATOM 512 O O . MET A 1 67 ? 18.891 -31.703 -11.086 1 74.19 67 MET A O 1
ATOM 516 N N . GLY A 1 68 ? 20.859 -32.469 -11.828 1 66 68 GLY A N 1
ATOM 517 C CA . GLY A 1 68 ? 20.266 -33.688 -12.32 1 66 68 GLY A CA 1
ATOM 518 C C . GLY A 1 68 ? 19.562 -34.5 -11.242 1 66 68 GLY A C 1
ATOM 519 O O . GLY A 1 68 ? 18.5 -35.094 -11.492 1 66 68 GLY A O 1
ATOM 520 N N . ARG A 1 69 ? 20.094 -34.406 -10.047 1 65.56 69 ARG A N 1
ATOM 521 C CA . ARG A 1 69 ? 19.516 -35.156 -8.922 1 65.56 69 ARG A CA 1
ATOM 522 C C . ARG A 1 69 ? 18.234 -34.469 -8.445 1 65.56 69 ARG A C 1
ATOM 524 O O . ARG A 1 69 ? 17.281 -35.156 -8.062 1 65.56 69 ARG A O 1
ATOM 531 N N . ILE A 1 70 ? 18.219 -33.125 -8.438 1 64.31 70 ILE A N 1
ATOM 532 C CA . ILE A 1 70 ? 17.109 -32.344 -7.887 1 64.31 70 ILE A CA 1
ATOM 533 C C . ILE A 1 70 ? 15.953 -32.344 -8.891 1 64.31 70 ILE A C 1
ATOM 535 O O . ILE A 1 70 ? 14.789 -32.531 -8.523 1 64.31 70 ILE A O 1
ATOM 539 N N . PHE A 1 71 ? 16.344 -32.094 -10.172 1 58.75 71 PHE A N 1
ATOM 540 C CA . PHE A 1 71 ? 15.305 -31.766 -11.141 1 58.75 71 PHE A CA 1
ATOM 541 C C . PHE A 1 71 ? 14.875 -33.031 -11.898 1 58.75 71 PHE A C 1
ATOM 543 O O . PHE A 1 71 ? 13.805 -33.031 -12.516 1 58.75 71 PHE A O 1
ATOM 550 N N . THR A 1 72 ? 15.711 -34.031 -12.289 1 50.56 72 THR A N 1
ATOM 551 C CA . THR A 1 72 ? 15.336 -35.219 -13.062 1 50.56 72 THR A CA 1
ATOM 552 C C . THR A 1 72 ? 14.633 -36.25 -12.18 1 50.56 72 THR A C 1
ATOM 554 O O . THR A 1 72 ? 14.164 -37.281 -12.672 1 50.56 72 THR A O 1
ATOM 557 N N . GLY A 1 73 ? 13.82 -35.906 -11.141 1 50.88 73 GLY A N 1
ATOM 558 C CA . GLY A 1 73 ? 12.734 -36.656 -10.531 1 50.88 73 GLY A CA 1
ATOM 559 C C . GLY A 1 73 ? 13.195 -37.906 -9.812 1 50.88 73 GLY A C 1
ATOM 560 O O . GLY A 1 73 ? 12.406 -38.812 -9.57 1 50.88 73 GLY A O 1
ATOM 561 N N . LYS A 1 74 ? 14.414 -38.375 -10.008 1 49.75 74 LYS A N 1
ATOM 562 C CA . LYS A 1 74 ? 14.516 -39.656 -9.32 1 49.75 74 LYS A CA 1
ATOM 563 C C . LYS A 1 74 ? 13.891 -39.562 -7.926 1 49.75 74 LYS A C 1
ATOM 565 O O . LYS A 1 74 ? 13.672 -40.594 -7.281 1 49.75 74 LYS A O 1
ATOM 570 N N . ASN A 1 75 ? 13.875 -38.406 -7.398 1 49.28 75 ASN A N 1
ATOM 571 C CA . ASN A 1 75 ? 13.172 -38.312 -6.121 1 49.28 75 ASN A CA 1
ATOM 572 C C . ASN A 1 75 ? 11.656 -38.312 -6.316 1 49.28 75 ASN A C 1
ATOM 574 O O . ASN A 1 75 ? 11.172 -38.188 -7.441 1 49.28 75 ASN A O 1
ATOM 578 N N . ASP A 1 76 ? 10.867 -38.25 -5.113 1 56.03 76 ASP A N 1
ATOM 579 C CA . ASP A 1 76 ? 9.422 -38.406 -4.961 1 56.03 76 ASP A CA 1
ATOM 580 C C . ASP A 1 76 ? 8.672 -37.5 -5.949 1 56.03 76 ASP A C 1
ATOM 582 O O . ASP A 1 76 ? 8.922 -36.312 -6.016 1 56.03 76 ASP A O 1
ATOM 586 N N . PRO A 1 77 ? 7.957 -38.125 -6.934 1 65.25 77 PRO A N 1
ATOM 587 C CA . PRO A 1 77 ? 7.207 -37.406 -7.957 1 65.25 77 PRO A CA 1
ATOM 588 C C . PRO A 1 77 ? 6.422 -36.219 -7.391 1 65.25 77 PRO A C 1
ATOM 590 O O . PRO A 1 77 ? 5.797 -36.344 -6.332 1 65.25 77 PRO A O 1
ATOM 593 N N . LEU A 1 78 ? 6.727 -34.906 -7.832 1 77.88 78 LEU A N 1
ATOM 594 C CA . LEU A 1 78 ? 6.035 -33.656 -7.457 1 77.88 78 LEU A CA 1
ATOM 595 C C . LEU A 1 78 ? 4.535 -33.906 -7.309 1 77.88 78 LEU A C 1
ATOM 597 O O . LEU A 1 78 ? 3.895 -33.344 -6.426 1 77.88 78 LEU A O 1
ATOM 601 N N . TRP A 1 79 ? 4.07 -34.938 -7.953 1 86.94 79 TRP A N 1
ATOM 602 C CA . TRP A 1 79 ? 2.635 -35.188 -7.922 1 86.94 79 TRP A CA 1
ATOM 603 C C . TRP A 1 79 ? 2.209 -35.719 -6.551 1 86.94 79 TRP A C 1
ATOM 605 O O . TRP A 1 79 ? 1.099 -35.438 -6.094 1 86.94 79 TRP A O 1
ATOM 615 N N . THR A 1 80 ? 3.102 -36.375 -5.953 1 85.38 80 THR A N 1
ATOM 616 C CA . THR A 1 80 ? 2.637 -37.094 -4.762 1 85.38 80 THR A CA 1
ATOM 617 C C . THR A 1 80 ? 3.129 -36.406 -3.496 1 85.38 80 THR A C 1
ATOM 619 O O . THR A 1 80 ? 2.824 -36.844 -2.385 1 85.38 80 THR A O 1
ATOM 622 N N . ILE A 1 81 ? 3.807 -35.344 -3.699 1 82.5 81 ILE A N 1
ATOM 623 C CA . ILE A 1 81 ? 4.309 -34.656 -2.525 1 82.5 81 ILE A CA 1
ATOM 624 C C . ILE A 1 81 ? 3.15 -33.969 -1.789 1 82.5 81 ILE A C 1
ATOM 626 O O . ILE A 1 81 ? 2.26 -33.406 -2.414 1 82.5 81 ILE A O 1
ATOM 630 N N . GLU A 1 82 ? 3.105 -34.188 -0.513 1 83.12 82 GLU A N 1
ATOM 631 C CA . GLU A 1 82 ? 2.125 -33.5 0.308 1 83.12 82 GLU A CA 1
ATOM 632 C C . GLU A 1 82 ? 2.736 -32.25 0.955 1 83.12 82 GLU A C 1
ATOM 634 O O . GLU A 1 82 ? 3.775 -32.344 1.611 1 83.12 82 GLU A O 1
ATOM 639 N N . MET A 1 83 ? 2.125 -31.172 0.729 1 85.06 83 MET A N 1
ATOM 640 C CA . MET A 1 83 ? 2.613 -29.922 1.297 1 85.06 83 MET A CA 1
ATOM 641 C C . MET A 1 83 ? 2.289 -29.828 2.785 1 85.06 83 MET A C 1
ATOM 643 O O . MET A 1 83 ? 1.159 -29.516 3.16 1 85.06 83 MET A O 1
ATOM 647 N N . LYS A 1 84 ? 3.225 -30.141 3.59 1 88.19 84 LYS A N 1
ATOM 648 C CA . LYS A 1 84 ? 3.186 -30 5.043 1 88.19 84 LYS A CA 1
ATOM 649 C C . LYS A 1 84 ? 4.41 -29.25 5.559 1 88.19 84 LYS A C 1
ATOM 651 O O . LYS A 1 84 ? 5.496 -29.359 4.988 1 88.19 84 LYS A O 1
ATOM 656 N N . PRO A 1 85 ? 4.168 -28.5 6.602 1 89 85 PRO A N 1
ATOM 657 C CA . PRO A 1 85 ? 5.316 -27.766 7.133 1 89 85 PRO A CA 1
ATOM 658 C C . PRO A 1 85 ? 6.512 -28.672 7.438 1 89 85 PRO A C 1
ATOM 660 O O . PRO A 1 85 ? 7.66 -28.266 7.215 1 89 85 PRO A O 1
ATOM 663 N N . SER A 1 86 ? 6.277 -29.859 7.844 1 82.38 86 SER A N 1
ATOM 664 C CA . SER A 1 86 ? 7.336 -30.766 8.273 1 82.38 86 SER A CA 1
ATOM 665 C C . SER A 1 86 ? 8.18 -31.234 7.094 1 82.38 86 SER A C 1
ATOM 667 O O . SER A 1 86 ? 9.328 -31.656 7.27 1 82.38 86 SER A O 1
ATOM 669 N N . ASN A 1 87 ? 7.625 -31.172 5.91 1 79.25 87 ASN A N 1
ATOM 670 C CA . ASN A 1 87 ? 8.32 -31.688 4.727 1 79.25 87 ASN A CA 1
ATOM 671 C C . ASN A 1 87 ? 9.156 -30.594 4.062 1 79.25 87 ASN A C 1
ATOM 673 O O . ASN A 1 87 ? 9.945 -30.875 3.162 1 79.25 87 ASN A O 1
ATOM 677 N N . LEU A 1 88 ? 8.992 -29.406 4.488 1 81.12 88 LEU A N 1
ATOM 678 C CA . LEU A 1 88 ? 9.609 -28.281 3.797 1 81.12 88 LEU A CA 1
ATOM 679 C C . LEU A 1 88 ? 11.117 -28.281 3.992 1 81.12 88 LEU A C 1
ATOM 681 O O . LEU A 1 88 ? 11.867 -27.906 3.09 1 81.12 88 LEU A O 1
ATOM 685 N N . LYS A 1 89 ? 11.562 -28.75 5.137 1 78.31 89 LYS A N 1
ATOM 686 C CA . LYS A 1 89 ? 12.992 -28.766 5.414 1 78.31 89 LYS A CA 1
ATOM 687 C C . LYS A 1 89 ? 13.734 -29.656 4.418 1 78.31 89 LYS A C 1
ATOM 689 O O . LYS A 1 89 ? 14.766 -29.266 3.865 1 78.31 89 LYS A O 1
ATOM 694 N N . SER A 1 90 ? 13.188 -30.812 4.238 1 74.69 90 SER A N 1
ATOM 695 C CA . SER A 1 90 ? 13.82 -31.75 3.311 1 74.69 90 SER A CA 1
ATOM 696 C C . SER A 1 90 ? 13.773 -31.219 1.879 1 74.69 90 SER A C 1
ATOM 698 O O . SER A 1 90 ? 14.734 -31.375 1.125 1 74.69 90 SER A O 1
ATOM 700 N N . MET A 1 91 ? 12.758 -30.609 1.543 1 73.44 91 MET A N 1
ATOM 701 C CA . MET A 1 91 ? 12.602 -30.047 0.206 1 73.44 91 MET A CA 1
ATOM 702 C C . MET A 1 91 ? 13.633 -28.938 -0.043 1 73.44 91 MET A C 1
ATOM 704 O O . MET A 1 91 ? 14.266 -28.906 -1.099 1 73.44 91 MET A O 1
ATOM 708 N N . PHE A 1 92 ? 13.906 -28.078 0.942 1 78.06 92 PHE A N 1
ATOM 709 C CA . PHE A 1 92 ? 14.773 -26.922 0.762 1 78.06 92 PHE A CA 1
A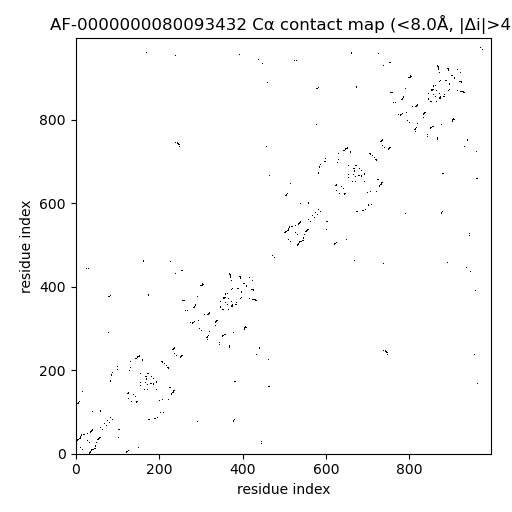TOM 710 C C . PHE A 1 92 ? 16.234 -27.312 0.91 1 78.06 92 PHE A C 1
ATOM 712 O O . PHE A 1 92 ? 17.125 -26.625 0.396 1 78.06 92 PHE A O 1
ATOM 719 N N . SER A 1 93 ? 16.547 -28.469 1.625 1 75.69 93 SER A N 1
ATOM 720 C CA . SER A 1 93 ? 17.922 -28.891 1.828 1 75.69 93 SER A CA 1
ATOM 721 C C . SER A 1 93 ? 18.625 -29.172 0.499 1 75.69 93 SER A C 1
ATOM 723 O O . SER A 1 93 ? 19.797 -28.828 0.326 1 75.69 93 SER A O 1
ATOM 725 N N . ALA A 1 94 ? 17.938 -29.719 -0.41 1 69.44 94 ALA A N 1
ATOM 726 C CA . ALA A 1 94 ? 18.516 -30 -1.725 1 69.44 94 ALA A CA 1
ATOM 727 C C . ALA A 1 94 ? 18.844 -28.719 -2.473 1 69.44 94 ALA A C 1
ATOM 729 O O . ALA A 1 94 ? 19.844 -28.641 -3.178 1 69.44 94 ALA A O 1
ATOM 730 N N . TYR A 1 95 ? 18.109 -27.703 -2.244 1 72.62 95 TYR A N 1
ATOM 731 C CA . TYR A 1 95 ? 18.297 -26.422 -2.922 1 72.62 95 TYR A CA 1
ATOM 732 C C . TYR A 1 95 ? 19.484 -25.656 -2.34 1 72.62 95 TYR A C 1
ATOM 734 O O . TYR A 1 95 ? 20.219 -24.984 -3.068 1 72.62 95 TYR A O 1
ATOM 742 N N . VAL A 1 96 ? 19.734 -25.875 -1.085 1 76.19 96 VAL A N 1
ATOM 743 C CA . VAL A 1 96 ? 20.812 -25.172 -0.41 1 76.19 96 VAL A CA 1
ATOM 744 C C . VAL A 1 96 ? 22.156 -25.562 -1.038 1 76.19 96 VAL A C 1
ATOM 746 O O . VAL A 1 96 ? 22.984 -24.688 -1.337 1 76.19 96 VAL A O 1
ATOM 749 N N . ASP A 1 97 ? 22.391 -26.766 -1.294 1 75.5 97 ASP A N 1
ATOM 750 C CA . ASP A 1 97 ? 23.656 -27.25 -1.838 1 75.5 97 ASP A CA 1
ATOM 751 C C . ASP A 1 97 ? 23.875 -26.719 -3.254 1 75.5 97 ASP A C 1
ATOM 753 O O . ASP A 1 97 ? 24.953 -26.203 -3.57 1 75.5 97 ASP A O 1
ATOM 757 N N . VAL A 1 98 ? 22.859 -26.797 -4.012 1 77.62 98 VAL A N 1
ATOM 758 C CA . VAL A 1 98 ? 22.984 -26.391 -5.406 1 77.62 98 VAL A CA 1
ATOM 759 C C . VAL A 1 98 ? 23.188 -24.891 -5.492 1 77.62 98 VAL A C 1
ATOM 761 O O . VAL A 1 98 ? 24 -24.406 -6.281 1 77.62 98 VAL A O 1
ATOM 764 N N . MET A 1 99 ? 22.516 -24.156 -4.711 1 82.12 99 MET A N 1
ATOM 765 C CA . MET A 1 99 ? 22.578 -22.703 -4.762 1 82.12 99 MET A CA 1
ATOM 766 C C . MET A 1 99 ? 23.922 -22.203 -4.254 1 82.12 99 MET A C 1
ATOM 768 O O . MET A 1 99 ? 24.469 -21.219 -4.777 1 82.12 99 MET A O 1
ATOM 772 N N . THR A 1 100 ? 24.453 -22.891 -3.266 1 80.44 100 THR A N 1
ATOM 773 C CA . THR A 1 100 ? 25.781 -22.547 -2.779 1 80.44 100 THR A CA 1
ATOM 774 C C . THR A 1 100 ? 26.844 -22.812 -3.848 1 80.44 100 THR A C 1
ATOM 776 O O . THR A 1 100 ? 27.734 -22 -4.062 1 80.44 100 THR A O 1
ATOM 779 N N . SER A 1 101 ? 26.703 -23.906 -4.488 1 82.25 101 SER A N 1
ATOM 780 C CA . SER A 1 101 ? 27.625 -24.25 -5.551 1 82.25 101 SER A CA 1
ATOM 781 C C . SER A 1 101 ? 27.547 -23.266 -6.707 1 82.25 101 SER A C 1
ATOM 783 O O . SER A 1 101 ? 28.562 -22.984 -7.359 1 82.25 101 SER A O 1
ATOM 785 N N . THR A 1 102 ? 26.359 -22.812 -6.957 1 83.69 102 THR A N 1
ATOM 786 C CA . THR A 1 102 ? 26.172 -21.828 -8.016 1 83.69 102 THR A CA 1
ATOM 787 C C . THR A 1 102 ? 26.938 -20.547 -7.695 1 83.69 102 THR A C 1
ATOM 789 O O . THR A 1 102 ? 27.562 -19.953 -8.578 1 83.69 102 THR A O 1
ATOM 792 N N . ALA A 1 103 ? 26.875 -20.125 -6.465 1 84.5 103 ALA A N 1
ATOM 793 C CA . ALA A 1 103 ? 27.609 -18.938 -6.035 1 84.5 103 ALA A CA 1
ATOM 794 C C . ALA A 1 103 ? 29.109 -19.125 -6.238 1 84.5 103 ALA A C 1
ATOM 796 O O . ALA A 1 103 ? 29.797 -18.219 -6.75 1 84.5 103 ALA A O 1
ATOM 797 N N . GLU A 1 104 ? 29.594 -20.266 -5.859 1 84.69 104 GLU A N 1
ATOM 798 C CA . GLU A 1 104 ? 31.016 -20.547 -5.984 1 84.69 104 GLU A CA 1
ATOM 799 C C . GLU A 1 104 ? 31.438 -20.609 -7.449 1 84.69 104 GLU A C 1
ATOM 801 O O . GLU A 1 104 ? 32.5 -20.094 -7.812 1 84.69 104 GLU A O 1
ATOM 806 N N . ASN A 1 105 ? 30.609 -21.281 -8.203 1 88.31 105 ASN A N 1
ATOM 807 C CA . ASN A 1 105 ? 30.875 -21.344 -9.633 1 88.31 105 ASN A CA 1
ATOM 808 C C . ASN A 1 105 ? 30.953 -19.953 -10.258 1 88.31 105 ASN A C 1
ATOM 810 O O . ASN A 1 105 ? 31.828 -19.672 -11.07 1 88.31 105 ASN A O 1
ATOM 814 N N . PHE A 1 106 ? 30.047 -19.109 -9.898 1 88.5 106 PHE A N 1
ATOM 815 C CA . PHE A 1 106 ? 30.016 -17.75 -10.414 1 88.5 106 PHE A CA 1
ATOM 816 C C . PHE A 1 106 ? 31.266 -16.984 -10.016 1 88.5 106 PHE A C 1
ATOM 818 O O . PHE A 1 106 ? 31.875 -16.297 -10.844 1 88.5 106 PHE A O 1
ATOM 825 N N . ILE A 1 107 ? 31.688 -17.094 -8.773 1 88.12 107 ILE A N 1
ATOM 826 C CA . ILE A 1 107 ? 32.844 -16.375 -8.227 1 88.12 107 ILE A CA 1
ATOM 827 C C . ILE A 1 107 ? 34.094 -16.797 -8.969 1 88.12 107 ILE A C 1
ATOM 829 O O . ILE A 1 107 ? 35 -15.969 -9.211 1 88.12 107 ILE A O 1
ATOM 833 N N . ARG A 1 108 ? 34.188 -17.984 -9.383 1 88.75 108 ARG A N 1
ATOM 834 C CA . ARG A 1 108 ? 35.344 -18.5 -10.094 1 88.75 108 ARG A CA 1
ATOM 835 C C . ARG A 1 108 ? 35.438 -17.922 -11.5 1 88.75 108 ARG A C 1
ATOM 837 O O . ARG A 1 108 ? 36.5 -17.906 -12.109 1 88.75 108 ARG A O 1
ATOM 844 N N . ASN A 1 109 ? 34.344 -17.5 -12.008 1 89.12 109 ASN A N 1
ATOM 845 C CA . ASN A 1 109 ? 34.312 -16.922 -13.352 1 89.12 109 ASN A CA 1
ATOM 846 C C . ASN A 1 109 ? 34.781 -15.461 -13.344 1 89.12 109 ASN A C 1
ATOM 848 O O . ASN A 1 109 ? 33.969 -14.555 -13.555 1 89.12 109 ASN A O 1
ATOM 852 N N . LYS A 1 110 ? 36 -15.203 -13.398 1 90.94 110 LYS A N 1
ATOM 853 C CA . LYS A 1 110 ? 36.625 -13.891 -13.227 1 90.94 110 LYS A CA 1
ATOM 854 C C . LYS A 1 110 ? 36.312 -12.992 -14.422 1 90.94 110 LYS A C 1
ATOM 856 O O . LYS A 1 110 ? 36.219 -11.773 -14.273 1 90.94 110 LYS A O 1
ATOM 861 N N . GLU A 1 111 ? 36.156 -13.555 -15.516 1 92.69 111 GLU A N 1
ATOM 862 C CA . GLU A 1 111 ? 35.906 -12.773 -16.719 1 92.69 111 GLU A CA 1
ATOM 863 C C . GLU A 1 111 ? 34.531 -12.094 -16.641 1 92.69 111 GLU A C 1
ATOM 865 O O . GLU A 1 111 ? 34.406 -10.93 -17.047 1 92.69 111 GLU A O 1
ATOM 870 N N . ILE A 1 112 ? 33.594 -12.797 -16.188 1 92.38 112 ILE A N 1
ATOM 871 C CA . ILE A 1 112 ? 32.25 -12.234 -16.047 1 92.38 112 ILE A CA 1
ATOM 872 C C . ILE A 1 112 ? 32.281 -11.109 -15.016 1 92.38 112 ILE A C 1
ATOM 874 O O . ILE A 1 112 ? 31.656 -10.055 -15.227 1 92.38 112 ILE A O 1
ATOM 878 N N . MET A 1 113 ? 32.969 -11.305 -13.969 1 91.31 113 MET A N 1
ATOM 879 C CA . MET A 1 113 ? 33.094 -10.281 -12.938 1 91.31 113 MET A CA 1
ATOM 880 C C . MET A 1 113 ? 33.688 -9 -13.508 1 91.31 113 MET A C 1
ATOM 882 O O . MET A 1 113 ? 33.219 -7.902 -13.219 1 91.31 113 MET A O 1
ATOM 886 N N . LYS A 1 114 ? 34.719 -9.172 -14.289 1 94.06 114 LYS A N 1
ATOM 887 C CA . LYS A 1 114 ? 35.375 -8.023 -14.906 1 94.06 114 LYS A CA 1
ATOM 888 C C . LYS A 1 114 ? 34.438 -7.281 -15.836 1 94.06 114 LYS A C 1
ATOM 890 O O . LYS A 1 114 ? 34.438 -6.047 -15.867 1 94.06 114 LYS A O 1
ATOM 895 N N . THR A 1 115 ? 33.688 -8.062 -16.547 1 94.81 115 THR A N 1
ATOM 896 C CA . THR A 1 115 ? 32.719 -7.492 -17.469 1 94.81 115 THR A CA 1
ATOM 897 C C . THR A 1 115 ? 31.688 -6.656 -16.719 1 94.81 115 THR A C 1
ATOM 899 O O . THR A 1 115 ? 31.359 -5.543 -17.125 1 94.81 115 THR A O 1
ATOM 902 N N . LEU A 1 116 ? 31.172 -7.141 -15.656 1 95.94 116 LEU A N 1
ATOM 903 C CA . LEU A 1 116 ? 30.156 -6.445 -14.859 1 95.94 116 LEU A CA 1
ATOM 904 C C . LEU A 1 116 ? 30.734 -5.203 -14.203 1 95.94 116 LEU A C 1
ATOM 906 O O . LEU A 1 116 ? 30.078 -4.16 -14.141 1 95.94 116 LEU A O 1
ATOM 910 N N . GLU A 1 117 ? 31.938 -5.305 -13.703 1 94.38 117 GLU A N 1
ATOM 911 C CA . GLU A 1 117 ? 32.594 -4.18 -13.039 1 94.38 117 GLU A CA 1
ATOM 912 C C . GLU A 1 117 ? 32.812 -3.025 -14.008 1 94.38 117 GLU A C 1
ATOM 914 O O . GLU A 1 117 ? 32.812 -1.859 -13.609 1 94.38 117 GLU A O 1
ATOM 919 N N . ALA A 1 118 ? 33 -3.355 -15.211 1 94.88 118 ALA A N 1
ATOM 920 C CA . ALA A 1 118 ? 33.281 -2.346 -16.219 1 94.88 118 ALA A CA 1
ATOM 921 C C . ALA A 1 118 ? 32.031 -1.593 -16.625 1 94.88 118 ALA A C 1
ATOM 923 O O . ALA A 1 118 ? 32.094 -0.52 -17.234 1 94.88 118 ALA A O 1
ATOM 924 N N . ARG A 1 119 ? 30.938 -2.234 -16.078 1 93.5 119 ARG A N 1
ATOM 925 C CA . ARG A 1 119 ? 29.656 -1.632 -16.453 1 93.5 119 ARG A CA 1
ATOM 926 C C . ARG A 1 119 ? 29.141 -0.709 -15.359 1 93.5 119 ARG A C 1
ATOM 928 O O . ARG A 1 119 ? 29.359 -0.965 -14.172 1 93.5 119 ARG A O 1
ATOM 935 N N . ASN A 1 120 ? 28.875 0.469 -15.508 1 92.94 120 ASN A N 1
ATOM 936 C CA . ASN A 1 120 ? 28.312 1.423 -14.555 1 92.94 120 ASN A CA 1
ATOM 937 C C . ASN A 1 120 ? 26.797 1.308 -14.477 1 92.94 120 ASN A C 1
ATOM 939 O O . ASN A 1 120 ? 26.078 2.033 -15.164 1 92.94 120 ASN A O 1
ATOM 943 N N . PHE A 1 121 ? 26.312 0.464 -13.477 1 98.25 121 PHE A N 1
ATOM 944 C CA . PHE A 1 121 ? 24.875 0.23 -13.375 1 98.25 121 PHE A CA 1
ATOM 945 C C . PHE A 1 121 ? 24.219 1.273 -12.477 1 98.25 121 PHE A C 1
ATOM 947 O O . PHE A 1 121 ? 24.766 1.629 -11.43 1 98.25 121 PHE A O 1
ATOM 954 N N . ASP A 1 122 ? 23.062 1.739 -12.906 1 98.25 122 ASP A N 1
ATOM 955 C CA . ASP A 1 122 ? 22.281 2.717 -12.148 1 98.25 122 ASP A CA 1
ATOM 956 C C . ASP A 1 122 ? 21.391 2.031 -11.109 1 98.25 122 ASP A C 1
ATOM 958 O O . ASP A 1 122 ? 21.109 2.6 -10.055 1 98.25 122 ASP A O 1
ATOM 962 N N . VAL A 1 123 ? 20.891 0.843 -11.461 1 98.62 123 VAL A N 1
ATOM 963 C CA . VAL A 1 123 ? 19.953 0.084 -10.648 1 98.62 123 VAL A CA 1
ATOM 964 C C . VAL A 1 123 ? 20.203 -1.412 -10.82 1 98.62 123 VAL A C 1
ATOM 966 O O . VAL A 1 123 ? 20.625 -1.855 -11.883 1 98.62 123 VAL A O 1
ATOM 969 N N . ALA A 1 124 ? 19.953 -2.139 -9.766 1 98.75 124 ALA A N 1
ATOM 970 C CA . ALA A 1 124 ? 20.031 -3.596 -9.836 1 98.75 124 ALA A CA 1
ATOM 971 C C . ALA A 1 124 ? 18.75 -4.234 -9.289 1 98.75 124 ALA A C 1
ATOM 973 O O . ALA A 1 124 ? 18.172 -3.73 -8.328 1 98.75 124 ALA A O 1
ATOM 974 N N . ILE A 1 125 ? 18.312 -5.344 -9.906 1 98.75 125 ILE A N 1
ATOM 975 C CA . ILE A 1 125 ? 17.078 -6.039 -9.562 1 98.75 125 ILE A CA 1
ATOM 976 C C . ILE A 1 125 ? 17.359 -7.523 -9.344 1 98.75 125 ILE A C 1
ATOM 978 O O . ILE A 1 125 ? 18.109 -8.141 -10.117 1 98.75 125 ILE A O 1
ATOM 982 N N . ALA A 1 126 ? 16.828 -8.086 -8.266 1 97.5 126 ALA A N 1
ATOM 983 C CA . ALA A 1 126 ? 17.031 -9.516 -8.008 1 97.5 126 ALA A CA 1
ATOM 984 C C . ALA A 1 126 ? 15.883 -10.078 -7.172 1 97.5 126 ALA A C 1
ATOM 986 O O . ALA A 1 126 ? 15.148 -9.328 -6.527 1 97.5 126 ALA A O 1
ATOM 987 N N . GLU A 1 127 ? 15.711 -11.352 -7.301 1 95.69 127 GLU A N 1
ATOM 988 C CA . GLU A 1 127 ? 14.805 -12.07 -6.406 1 95.69 127 GLU A CA 1
ATOM 989 C C . GLU A 1 127 ? 15.547 -12.617 -5.195 1 95.69 127 GLU A C 1
ATOM 991 O O . GLU A 1 127 ? 16.562 -13.305 -5.34 1 95.69 127 GLU A O 1
ATOM 996 N N . PRO A 1 128 ? 15.078 -12.367 -3.996 1 93.5 128 PRO A N 1
ATOM 997 C CA . PRO A 1 128 ? 15.805 -12.781 -2.799 1 93.5 128 PRO A CA 1
ATOM 998 C C . PRO A 1 128 ? 15.562 -14.242 -2.438 1 93.5 128 PRO A C 1
ATOM 1000 O O . PRO A 1 128 ? 15.57 -14.602 -1.257 1 93.5 128 PRO A O 1
ATOM 1003 N N . PHE A 1 129 ? 15.203 -15.023 -3.383 1 87.69 129 PHE A N 1
ATOM 1004 C CA . PHE A 1 129 ? 15.211 -16.469 -3.17 1 87.69 129 PHE A CA 1
ATOM 1005 C C . PHE A 1 129 ? 16.641 -17 -3.096 1 87.69 129 PHE A C 1
ATOM 1007 O O . PHE A 1 129 ? 16.875 -18.078 -2.547 1 87.69 129 PHE A O 1
ATOM 1014 N N . THR A 1 130 ? 17.578 -16.281 -3.553 1 86.75 130 THR A N 1
ATOM 1015 C CA . THR A 1 130 ? 19.016 -16.359 -3.326 1 86.75 130 THR A CA 1
ATOM 1016 C C . THR A 1 130 ? 19.594 -14.977 -3.051 1 86.75 130 THR A C 1
ATOM 1018 O O . THR A 1 130 ? 19.156 -13.984 -3.645 1 86.75 130 THR A O 1
ATOM 1021 N N . ILE A 1 131 ? 20.547 -14.875 -2.141 1 91.94 131 ILE A N 1
ATOM 1022 C CA . ILE A 1 131 ? 21.062 -13.555 -1.821 1 91.94 131 ILE A CA 1
ATOM 1023 C C . ILE A 1 131 ? 22.391 -13.328 -2.545 1 91.94 131 ILE A C 1
ATOM 1025 O O . ILE A 1 131 ? 23.031 -12.289 -2.367 1 91.94 131 ILE A O 1
ATOM 1029 N N . PHE A 1 132 ? 22.797 -14.297 -3.375 1 88.56 132 PHE A N 1
ATOM 1030 C CA . PHE A 1 132 ? 24.047 -14.117 -4.113 1 88.56 132 PHE A CA 1
ATOM 1031 C C . PHE A 1 132 ? 24 -12.852 -4.949 1 88.56 132 PHE A C 1
ATOM 1033 O O . PHE A 1 132 ? 24.969 -12.078 -4.961 1 88.56 132 PHE A O 1
ATOM 1040 N N . GLY A 1 133 ? 22.875 -12.633 -5.641 1 92.44 133 GLY A N 1
ATOM 1041 C CA . GLY A 1 133 ? 22.734 -11.398 -6.398 1 92.44 133 GLY A CA 1
ATOM 1042 C C . GLY A 1 133 ? 22.938 -10.156 -5.559 1 92.44 133 GLY A C 1
ATOM 1043 O O . GLY A 1 133 ? 23.562 -9.195 -6.004 1 92.44 133 GLY A O 1
ATOM 1044 N N . LEU A 1 134 ? 22.453 -10.133 -4.328 1 95.81 134 LEU A N 1
ATOM 1045 C CA . LEU A 1 134 ? 22.547 -8.969 -3.455 1 95.81 134 LEU A CA 1
ATOM 1046 C C . LEU A 1 134 ? 23.984 -8.703 -3.033 1 95.81 134 LEU A C 1
ATOM 1048 O O . LEU A 1 134 ? 24.422 -7.551 -3.002 1 95.81 134 LEU A O 1
ATOM 1052 N N . GLY A 1 135 ? 24.719 -9.789 -2.693 1 94.75 135 GLY A N 1
ATOM 1053 C CA . GLY A 1 135 ? 26.141 -9.633 -2.408 1 94.75 135 GLY A CA 1
ATOM 1054 C C . GLY A 1 135 ? 26.922 -9.109 -3.596 1 94.75 135 GLY A C 1
ATOM 1055 O O . GLY A 1 135 ? 27.828 -8.281 -3.434 1 94.75 135 GLY A O 1
ATOM 1056 N N . LEU A 1 136 ? 26.578 -9.633 -4.75 1 94.94 136 LEU A N 1
ATOM 1057 C CA . LEU A 1 136 ? 27.203 -9.172 -5.98 1 94.94 136 LEU A CA 1
ATOM 1058 C C . LEU A 1 136 ? 26.969 -7.68 -6.188 1 94.94 136 LEU A C 1
ATOM 1060 O O . LEU A 1 136 ? 27.875 -6.941 -6.57 1 94.94 136 LEU A O 1
ATOM 1064 N N . PHE A 1 137 ? 25.688 -7.207 -5.988 1 97.25 137 PHE A N 1
ATOM 1065 C CA . PHE A 1 137 ? 25.359 -5.793 -6.121 1 97.25 137 PHE A CA 1
ATOM 1066 C C . PHE A 1 137 ? 26.234 -4.941 -5.219 1 97.25 137 PHE A C 1
ATOM 1068 O O . PHE A 1 137 ? 26.734 -3.893 -5.641 1 97.25 137 PHE A O 1
ATOM 1075 N N . GLU A 1 138 ? 26.375 -5.414 -3.992 1 95.94 138 GLU A N 1
ATOM 1076 C CA . GLU A 1 138 ? 27.25 -4.719 -3.041 1 95.94 138 GLU A CA 1
ATOM 1077 C C . GLU A 1 138 ? 28.672 -4.633 -3.557 1 95.94 138 GLU A C 1
ATOM 1079 O O . GLU A 1 138 ? 29.312 -3.582 -3.455 1 95.94 138 GLU A O 1
ATOM 1084 N N . LYS A 1 139 ? 29.203 -5.727 -4.035 1 95.31 139 LYS A N 1
ATOM 1085 C CA . LYS A 1 139 ? 30.562 -5.777 -4.578 1 95.31 139 LYS A CA 1
ATOM 1086 C C . LYS A 1 139 ? 30.719 -4.797 -5.734 1 95.31 139 LYS A C 1
ATOM 1088 O O . LYS A 1 139 ? 31.766 -4.156 -5.871 1 95.31 139 LYS A O 1
ATOM 1093 N N . LEU A 1 140 ? 29.703 -4.688 -6.539 1 96.5 140 LEU A N 1
ATOM 1094 C CA . LEU A 1 140 ? 29.75 -3.824 -7.715 1 96.5 140 LEU A CA 1
ATOM 1095 C C . LEU A 1 140 ? 29.484 -2.371 -7.336 1 96.5 140 LEU A C 1
ATOM 1097 O O . LEU A 1 140 ? 29.547 -1.482 -8.188 1 96.5 140 LEU A O 1
ATOM 1101 N N . GLY A 1 141 ? 29.094 -2.135 -6.082 1 95.69 141 GLY A N 1
ATOM 1102 C CA . GLY A 1 141 ? 28.875 -0.783 -5.59 1 95.69 141 GLY A CA 1
ATOM 1103 C C . GLY A 1 141 ? 27.5 -0.239 -5.945 1 95.69 141 GLY A C 1
ATOM 1104 O O . GLY A 1 141 ? 27.297 0.975 -5.941 1 95.69 141 GLY A O 1
ATOM 1105 N N . ILE A 1 142 ? 26.594 -1.101 -6.297 1 97.69 142 ILE A N 1
ATOM 1106 C CA . ILE A 1 142 ? 25.25 -0.67 -6.637 1 97.69 142 ILE A CA 1
ATOM 1107 C C . ILE A 1 142 ? 24.391 -0.591 -5.371 1 97.69 142 ILE A C 1
ATOM 1109 O O . ILE A 1 142 ? 23.984 -1.618 -4.824 1 97.69 142 ILE A O 1
ATOM 1113 N N . LYS A 1 143 ? 24 0.588 -4.973 1 96.38 143 LYS A N 1
ATOM 1114 C CA . LYS A 1 143 ? 23.25 0.778 -3.732 1 96.38 143 LYS A CA 1
ATOM 1115 C C . LYS A 1 143 ? 21.766 0.866 -4.004 1 96.38 143 LYS A C 1
ATOM 1117 O O . LYS A 1 143 ? 20.938 0.608 -3.113 1 96.38 143 LYS A O 1
ATOM 1122 N N . LYS A 1 144 ? 21.391 1.237 -5.203 1 98.38 144 LYS A N 1
ATOM 1123 C CA . LYS A 1 144 ? 19.984 1.334 -5.602 1 98.38 144 LYS A CA 1
ATOM 1124 C C . LYS A 1 144 ? 19.469 -0.002 -6.125 1 98.38 144 LYS A C 1
ATOM 1126 O O . LYS A 1 144 ? 19.625 -0.31 -7.312 1 98.38 144 LYS A O 1
ATOM 1131 N N . THR A 1 145 ? 18.828 -0.745 -5.191 1 98.44 145 THR A N 1
ATOM 1132 C CA . THR A 1 145 ? 18.422 -2.1 -5.535 1 98.44 145 THR A CA 1
ATOM 1133 C C . THR A 1 145 ? 16.906 -2.254 -5.387 1 98.44 145 THR A C 1
ATOM 1135 O O . THR A 1 145 ? 16.281 -1.562 -4.578 1 98.44 145 THR A O 1
ATOM 1138 N N . ILE A 1 146 ? 16.328 -3.084 -6.184 1 98.75 146 ILE A N 1
ATOM 1139 C CA . ILE A 1 146 ? 14.922 -3.471 -6.129 1 98.75 146 ILE A CA 1
ATOM 1140 C C . ILE A 1 146 ? 14.812 -4.992 -6.027 1 98.75 146 ILE A C 1
ATOM 1142 O O . ILE A 1 146 ? 15.406 -5.719 -6.824 1 98.75 146 ILE A O 1
ATOM 1146 N N . LEU A 1 147 ? 14.172 -5.469 -5.012 1 98.31 147 LEU A N 1
ATOM 1147 C CA . LEU A 1 147 ? 13.906 -6.898 -4.898 1 98.31 147 LEU A CA 1
ATOM 1148 C C . LEU A 1 147 ? 12.555 -7.254 -5.523 1 98.31 147 LEU A C 1
ATOM 1150 O O . LEU A 1 147 ? 11.641 -6.434 -5.531 1 98.31 147 LEU A O 1
ATOM 1154 N N . VAL A 1 148 ? 12.492 -8.508 -6.066 1 97.94 148 VAL A N 1
ATOM 1155 C CA . VAL A 1 148 ? 11.258 -8.906 -6.73 1 97.94 148 VAL A CA 1
ATOM 1156 C C . VAL A 1 148 ? 10.797 -10.258 -6.191 1 97.94 148 VAL A C 1
ATOM 1158 O O . VAL A 1 148 ? 11.617 -11.094 -5.809 1 97.94 148 VAL A O 1
ATOM 1161 N N . SER A 1 149 ? 9.516 -10.406 -6.082 1 97.19 149 SER A N 1
ATOM 1162 C CA . SER A 1 149 ? 8.891 -11.695 -5.801 1 97.19 149 SER A CA 1
ATOM 1163 C C . SER A 1 149 ? 8.117 -12.211 -7.004 1 97.19 149 SER A C 1
ATOM 1165 O O . SER A 1 149 ? 7.137 -11.594 -7.43 1 97.19 149 SER A O 1
ATOM 1167 N N . SER A 1 150 ? 8.578 -13.336 -7.543 1 96.19 150 SER A N 1
ATOM 1168 C CA . SER A 1 150 ? 7.863 -13.961 -8.648 1 96.19 150 SER A CA 1
ATOM 1169 C C . SER A 1 150 ? 6.57 -14.617 -8.172 1 96.19 150 SER A C 1
ATOM 1171 O O . SER A 1 150 ? 5.75 -15.039 -8.984 1 96.19 150 SER A O 1
ATOM 1173 N N . CYS A 1 151 ? 6.367 -14.648 -6.879 1 96.06 151 CYS A N 1
ATOM 1174 C CA . CYS A 1 151 ? 5.125 -15.031 -6.215 1 96.06 151 CYS A CA 1
ATOM 1175 C C . CYS A 1 151 ? 4.434 -13.82 -5.605 1 96.06 151 CYS A C 1
ATOM 1177 O O . CYS A 1 151 ? 4.871 -12.688 -5.805 1 96.06 151 CYS A O 1
ATOM 1179 N N . THR A 1 152 ? 3.344 -13.953 -4.918 1 93.56 152 THR A N 1
ATOM 1180 C CA . THR A 1 152 ? 2.637 -12.812 -4.348 1 93.56 152 THR A CA 1
ATOM 1181 C C . THR A 1 152 ? 3.51 -12.094 -3.328 1 93.56 152 THR A C 1
ATOM 1183 O O . THR A 1 152 ? 3.684 -10.875 -3.408 1 93.56 152 THR A O 1
ATOM 1186 N N . HIS A 1 153 ? 3.92 -12.594 -2.236 1 94.75 153 HIS A N 1
ATOM 1187 C CA . HIS A 1 153 ? 4.852 -12 -1.283 1 94.75 153 HIS A CA 1
ATOM 1188 C C . HIS A 1 153 ? 5.605 -13.078 -0.512 1 94.75 153 HIS A C 1
ATOM 1190 O O . HIS A 1 153 ? 4.996 -14.016 0.016 1 94.75 153 HIS A O 1
ATOM 1196 N N . PHE A 1 154 ? 6.902 -12.977 -0.439 1 96.25 154 PHE A N 1
ATOM 1197 C CA . PHE A 1 154 ? 7.688 -13.93 0.335 1 96.25 154 PHE A CA 1
ATOM 1198 C C . PHE A 1 154 ? 7.504 -13.688 1.83 1 96.25 154 PHE A C 1
ATOM 1200 O O . PHE A 1 154 ? 7.945 -12.672 2.361 1 96.25 154 PHE A O 1
ATOM 1207 N N . ASP A 1 155 ? 6.992 -14.695 2.539 1 96.12 155 ASP A N 1
ATOM 1208 C CA . ASP A 1 155 ? 6.695 -14.547 3.961 1 96.12 155 ASP A CA 1
ATOM 1209 C C . ASP A 1 155 ? 7.977 -14.43 4.781 1 96.12 155 ASP A C 1
ATOM 1211 O O . ASP A 1 155 ? 8.008 -13.75 5.805 1 96.12 155 ASP A O 1
ATOM 1215 N N . PHE A 1 156 ? 9.023 -15.078 4.34 1 93.69 156 PHE A N 1
ATOM 1216 C CA . PHE A 1 156 ? 10.266 -15.102 5.102 1 93.69 156 PHE A CA 1
ATOM 1217 C C . PHE A 1 156 ? 10.922 -13.727 5.105 1 93.69 156 PHE A C 1
ATOM 1219 O O . PHE A 1 156 ? 11.805 -13.453 5.926 1 93.69 156 PHE A O 1
ATOM 1226 N N . LEU A 1 157 ? 10.539 -12.844 4.184 1 95.06 157 LEU A N 1
ATOM 1227 C CA . LEU A 1 157 ? 11.117 -11.508 4.035 1 95.06 157 LEU A CA 1
ATOM 1228 C C . LEU A 1 157 ? 10.516 -10.539 5.043 1 95.06 157 LEU A C 1
ATOM 1230 O O . LEU A 1 157 ? 11.133 -9.523 5.379 1 95.06 157 LEU A O 1
ATOM 1234 N N . LEU A 1 158 ? 9.344 -10.812 5.543 1 94.88 158 LEU A N 1
ATOM 1235 C CA . LEU A 1 158 ? 8.492 -9.859 6.242 1 94.88 158 LEU A CA 1
ATOM 1236 C C . LEU A 1 158 ? 9.203 -9.281 7.457 1 94.88 158 LEU A C 1
ATOM 1238 O O . LEU A 1 158 ? 9.305 -8.055 7.598 1 94.88 158 LEU A O 1
ATOM 1242 N N . PRO A 1 159 ? 9.82 -10.062 8.289 1 91.56 159 PRO A N 1
ATOM 1243 C CA . PRO A 1 159 ? 10.461 -9.484 9.477 1 91.56 159 PRO A CA 1
ATOM 1244 C C . PRO A 1 159 ? 11.672 -8.625 9.133 1 91.56 159 PRO A C 1
ATOM 1246 O O . PRO A 1 159 ? 12.008 -7.703 9.875 1 91.56 159 PRO A O 1
ATOM 1249 N N . HIS A 1 160 ? 12.25 -8.875 8.023 1 92.94 160 HIS A N 1
ATOM 1250 C CA . HIS A 1 160 ? 13.5 -8.211 7.68 1 92.94 160 HIS A CA 1
ATOM 1251 C C . HIS A 1 160 ? 13.25 -6.871 6.996 1 92.94 160 HIS A C 1
ATOM 1253 O O . HIS A 1 160 ? 14.125 -6.008 6.965 1 92.94 160 HIS A O 1
ATOM 1259 N N . ILE A 1 161 ? 12.117 -6.73 6.445 1 94 161 ILE A N 1
ATOM 1260 C CA . ILE A 1 161 ? 11.812 -5.465 5.793 1 94 161 ILE A CA 1
ATOM 1261 C C . ILE A 1 161 ? 10.805 -4.684 6.629 1 94 161 ILE A C 1
ATOM 1263 O O . ILE A 1 161 ? 10.312 -3.633 6.203 1 94 161 ILE A O 1
ATOM 1267 N N . GLY A 1 162 ? 10.414 -5.203 7.754 1 92.94 162 GLY A N 1
ATOM 1268 C CA . GLY A 1 162 ? 9.586 -4.496 8.711 1 92.94 162 GLY A CA 1
ATOM 1269 C C . GLY A 1 162 ? 8.102 -4.609 8.414 1 92.94 162 GLY A C 1
ATOM 1270 O O . GLY A 1 162 ? 7.309 -3.77 8.844 1 92.94 162 GLY A O 1
ATOM 1271 N N . GLU A 1 163 ? 7.652 -5.574 7.664 1 95 163 GLU A N 1
ATOM 1272 C CA . GLU A 1 163 ? 6.238 -5.828 7.41 1 95 163 GLU A CA 1
ATOM 1273 C C . GLU A 1 163 ? 5.66 -6.809 8.422 1 95 163 GLU A C 1
ATOM 1275 O O . GLU A 1 163 ? 6.383 -7.652 8.953 1 95 163 GLU A O 1
ATOM 1280 N N . PRO A 1 164 ? 4.398 -6.695 8.703 1 93 164 PRO A N 1
ATOM 1281 C CA . PRO A 1 164 ? 3.809 -7.535 9.75 1 93 164 PRO A CA 1
ATOM 1282 C C . PRO A 1 164 ? 3.688 -9 9.328 1 93 164 PRO A C 1
ATOM 1284 O O . PRO A 1 164 ? 3.398 -9.289 8.164 1 93 164 PRO A O 1
ATOM 1287 N N . GLU A 1 165 ? 3.896 -9.852 10.297 1 92.5 165 GLU A N 1
ATOM 1288 C CA . GLU A 1 165 ? 3.633 -11.281 10.148 1 92.5 165 GLU A CA 1
ATOM 1289 C C . GLU A 1 165 ? 2.217 -11.633 10.594 1 92.5 165 GLU A C 1
ATOM 1291 O O . GLU A 1 165 ? 2.031 -12.297 11.609 1 92.5 165 GLU A O 1
ATOM 1296 N N . ASP A 1 166 ? 1.242 -11.328 9.797 1 92.5 166 ASP A N 1
ATOM 1297 C CA . ASP A 1 166 ? -0.17 -11.477 10.133 1 92.5 166 ASP A CA 1
ATOM 1298 C C . ASP A 1 166 ? -0.681 -12.867 9.742 1 92.5 166 ASP A C 1
ATOM 1300 O O . ASP A 1 166 ? -1.689 -12.984 9.039 1 92.5 166 ASP A O 1
ATOM 1304 N N . PHE A 1 167 ? -0.18 -13.898 10.336 1 94.62 167 PHE A N 1
ATOM 1305 C CA . PHE A 1 167 ? -0.423 -15.258 9.875 1 94.62 167 PHE A CA 1
ATOM 1306 C C . PHE A 1 167 ? -1.735 -15.789 10.438 1 94.62 167 PHE A C 1
ATOM 1308 O O . PHE A 1 167 ? -2.166 -16.891 10.086 1 94.62 167 PHE A O 1
ATOM 1315 N N . SER A 1 168 ? -2.387 -14.969 11.289 1 94.31 168 SER A N 1
ATOM 1316 C CA . SER A 1 168 ? -3.676 -15.383 11.836 1 94.31 168 SER A CA 1
ATOM 1317 C C . SER A 1 168 ? -4.777 -15.281 10.789 1 94.31 168 SER A C 1
ATOM 1319 O O . SER A 1 168 ? -5.82 -15.93 10.906 1 94.31 168 SER A O 1
ATOM 1321 N N . SER A 1 169 ? -4.547 -14.469 9.797 1 95.62 169 SER A N 1
ATOM 1322 C CA . SER A 1 169 ? -5.637 -14.25 8.852 1 95.62 169 SER A CA 1
ATOM 1323 C C . SER A 1 169 ? -5.105 -14.07 7.43 1 95.62 169 SER A C 1
ATOM 1325 O O . SER A 1 169 ? -5.871 -13.773 6.508 1 95.62 169 SER A O 1
ATOM 1327 N N . VAL A 1 170 ? -3.865 -14.141 7.207 1 97.25 170 VAL A N 1
ATOM 1328 C CA . VAL A 1 170 ? -3.264 -14.055 5.883 1 97.25 170 VAL A CA 1
ATOM 1329 C C . VAL A 1 170 ? -2.643 -15.398 5.508 1 97.25 170 VAL A C 1
ATOM 1331 O O . VAL A 1 170 ? -1.692 -15.852 6.148 1 97.25 170 VAL A O 1
ATOM 1334 N N . PRO A 1 171 ? -3.162 -16 4.5 1 97.69 171 PRO A N 1
ATOM 1335 C CA . PRO A 1 171 ? -2.52 -17.25 4.051 1 97.69 171 PRO A CA 1
ATOM 1336 C C . PRO A 1 171 ? -1.102 -17.016 3.533 1 97.69 171 PRO A C 1
ATOM 1338 O O . PRO A 1 171 ? -0.872 -16.109 2.723 1 97.69 171 PRO A O 1
ATOM 1341 N N . THR A 1 172 ? -0.199 -17.828 4.035 1 96.69 172 THR A N 1
ATOM 1342 C CA . THR A 1 172 ? 1.185 -17.766 3.576 1 96.69 172 THR A CA 1
ATOM 1343 C C . THR A 1 172 ? 1.321 -18.359 2.182 1 96.69 172 THR A C 1
ATOM 1345 O O . THR A 1 172 ? 0.36 -18.906 1.639 1 96.69 172 THR A O 1
ATOM 1348 N N . LEU A 1 173 ? 2.451 -18.25 1.595 1 95.5 173 LEU A N 1
ATOM 1349 C CA . LEU A 1 173 ? 2.689 -18.688 0.223 1 95.5 173 LEU A CA 1
ATOM 1350 C C . LEU A 1 173 ? 2.346 -20.156 0.055 1 95.5 173 LEU A C 1
ATOM 1352 O O . LEU A 1 173 ? 1.823 -20.562 -0.985 1 95.5 173 LEU A O 1
ATOM 1356 N N . SER A 1 174 ? 2.609 -20.953 1.078 1 93.81 174 SER A N 1
ATOM 1357 C CA . SER A 1 174 ? 2.412 -22.391 0.974 1 93.81 174 SER A CA 1
ATOM 1358 C C . SER A 1 174 ? 1.165 -22.828 1.732 1 93.81 174 SER A C 1
ATOM 1360 O O . SER A 1 174 ? 1.01 -24.016 2.045 1 93.81 174 SER A O 1
ATOM 1362 N N . SER A 1 175 ? 0.34 -21.859 2.049 1 95.81 175 SER A N 1
ATOM 1363 C CA . SER A 1 175 ? -0.847 -22.172 2.834 1 95.81 175 SER A CA 1
ATOM 1364 C C . SER A 1 175 ? -1.768 -23.125 2.076 1 95.81 175 SER A C 1
ATOM 1366 O O . SER A 1 175 ? -1.916 -23.016 0.857 1 95.81 175 SER A O 1
ATOM 1368 N N . GLN A 1 176 ? -2.432 -23.984 2.852 1 94.38 176 GLN A N 1
ATOM 1369 C CA . GLN A 1 176 ? -3.367 -24.938 2.258 1 94.38 176 GLN A CA 1
ATOM 1370 C C . GLN A 1 176 ? -4.809 -24.469 2.445 1 94.38 176 GLN A C 1
ATOM 1372 O O . GLN A 1 176 ? -5.742 -25.125 1.982 1 94.38 176 GLN A O 1
ATOM 1377 N N . VAL A 1 177 ? -4.949 -23.375 3.104 1 95.56 177 VAL A N 1
ATOM 1378 C CA . VAL A 1 177 ? -6.289 -22.875 3.408 1 95.56 177 VAL A CA 1
ATOM 1379 C C . VAL A 1 177 ? -6.371 -21.391 3.117 1 95.56 177 VAL A C 1
ATOM 1381 O O . VAL A 1 177 ? -5.379 -20.766 2.713 1 95.56 177 VAL A O 1
ATOM 1384 N N . GLY A 1 178 ? -7.59 -20.828 3.195 1 96.06 178 GLY A N 1
ATOM 1385 C CA . GLY A 1 178 ? -7.816 -19.406 2.988 1 96.06 178 GLY A CA 1
ATOM 1386 C C . GLY A 1 178 ? -7.609 -18.578 4.246 1 96.06 178 GLY A C 1
ATOM 1387 O O . GLY A 1 178 ? -6.832 -18.969 5.125 1 96.06 178 GLY A O 1
ATOM 1388 N N . ASP A 1 179 ? -8.219 -17.453 4.305 1 96.12 179 ASP A N 1
ATOM 1389 C CA . ASP A 1 179 ? -7.969 -16.484 5.375 1 96.12 179 ASP A CA 1
ATOM 1390 C C . ASP A 1 179 ? -8.805 -16.812 6.609 1 96.12 179 ASP A C 1
ATOM 1392 O O . ASP A 1 179 ? -8.555 -16.281 7.695 1 96.12 179 ASP A O 1
ATOM 1396 N N . GLU A 1 180 ? -9.859 -17.562 6.484 1 95.75 180 GLU A N 1
ATOM 1397 C CA . GLU A 1 180 ? -10.602 -18.078 7.629 1 95.75 180 GLU A CA 1
ATOM 1398 C C . GLU A 1 180 ? -10.031 -19.422 8.102 1 95.75 180 GLU A C 1
ATOM 1400 O O . GLU A 1 180 ? -10.18 -20.438 7.414 1 95.75 180 GLU A O 1
ATOM 1405 N N . MET A 1 181 ? -9.445 -19.422 9.266 1 96.5 181 MET A N 1
ATOM 1406 C CA . MET A 1 181 ? -8.672 -20.594 9.68 1 96.5 181 MET A CA 1
ATOM 1407 C C . MET A 1 181 ? -9.117 -21.078 11.055 1 96.5 181 MET A C 1
ATOM 1409 O O . MET A 1 181 ? -9.406 -20.266 11.945 1 96.5 181 MET A O 1
ATOM 1413 N N . SER A 1 182 ? -9.164 -22.406 11.203 1 95 182 SER A N 1
ATOM 1414 C CA . SER A 1 182 ? -9.25 -22.984 12.539 1 95 182 SER A CA 1
ATOM 1415 C C . SER A 1 182 ? -7.945 -22.812 13.305 1 95 182 SER A C 1
ATOM 1417 O O . SER A 1 182 ? -6.945 -22.344 12.75 1 95 182 SER A O 1
ATOM 1419 N N . MET A 1 183 ? -7.957 -23.156 14.555 1 94.38 183 MET A N 1
ATOM 1420 C CA . MET A 1 183 ? -6.766 -23.016 15.391 1 94.38 183 MET A CA 1
ATOM 1421 C C . MET A 1 183 ? -5.602 -23.828 14.82 1 94.38 183 MET A C 1
ATOM 1423 O O . MET A 1 183 ? -4.48 -23.312 14.719 1 94.38 183 MET A O 1
ATOM 1427 N N . MET A 1 184 ? -5.867 -25.031 14.445 1 94.56 184 MET A N 1
ATOM 1428 C CA . MET A 1 184 ? -4.816 -25.891 13.906 1 94.56 184 MET A CA 1
ATOM 1429 C C . MET A 1 184 ? -4.336 -25.391 12.547 1 94.56 184 MET A C 1
ATOM 1431 O O . MET A 1 184 ? -3.143 -25.422 12.25 1 94.56 184 MET A O 1
ATOM 1435 N N . GLU A 1 185 ? -5.27 -24.938 11.719 1 95.44 185 GLU A N 1
ATOM 1436 C CA . GLU A 1 185 ? -4.914 -24.391 10.414 1 95.44 185 GLU A CA 1
ATOM 1437 C C . GLU A 1 185 ? -4.043 -23.156 10.555 1 95.44 185 GLU A C 1
ATOM 1439 O O . GLU A 1 185 ? -3.092 -22.953 9.797 1 95.44 185 GLU A O 1
ATOM 1444 N N . LYS A 1 186 ? -4.441 -22.375 11.492 1 95.69 186 LYS A N 1
ATOM 1445 C CA . LYS A 1 186 ? -3.668 -21.172 11.797 1 95.69 186 LYS A CA 1
ATOM 1446 C C . LYS A 1 186 ? -2.24 -21.531 12.203 1 95.69 186 LYS A C 1
ATOM 1448 O O . LYS A 1 186 ? -1.287 -20.875 11.781 1 95.69 186 LYS A O 1
ATOM 1453 N N . TRP A 1 187 ? -2.115 -22.469 13.055 1 94.75 187 TRP A N 1
ATOM 1454 C CA . TRP A 1 187 ? -0.803 -22.922 13.492 1 94.75 187 TRP A CA 1
ATOM 1455 C C . TRP A 1 187 ? 0.016 -23.453 12.32 1 94.75 187 TRP A C 1
ATOM 1457 O O . TRP A 1 187 ? 1.199 -23.125 12.188 1 94.75 187 TRP A O 1
ATOM 1467 N N . ASP A 1 188 ? -0.569 -24.234 11.484 1 94.88 188 ASP A N 1
ATOM 1468 C CA . ASP A 1 188 ? 0.116 -24.766 10.305 1 94.88 188 ASP A CA 1
ATOM 1469 C C . ASP A 1 188 ? 0.525 -23.641 9.359 1 94.88 188 ASP A C 1
ATOM 1471 O O . ASP A 1 188 ? 1.604 -23.672 8.766 1 94.88 188 ASP A O 1
ATOM 1475 N N . ASN A 1 189 ? -0.393 -22.703 9.242 1 96.5 189 ASN A N 1
ATOM 1476 C CA . ASN A 1 189 ? -0.075 -21.547 8.422 1 96.5 189 ASN A CA 1
ATOM 1477 C C . ASN A 1 189 ? 1.201 -20.859 8.891 1 96.5 189 ASN A C 1
ATOM 1479 O O . ASN A 1 189 ? 2.092 -20.562 8.086 1 96.5 189 ASN A O 1
ATOM 1483 N N . TYR A 1 190 ? 1.318 -20.609 10.156 1 95.12 190 TYR A N 1
ATOM 1484 C CA . TYR A 1 190 ? 2.52 -20.031 10.742 1 95.12 190 TYR A CA 1
ATOM 1485 C C . TYR A 1 190 ? 3.73 -20.922 10.508 1 95.12 190 TYR A C 1
ATOM 1487 O O . TYR A 1 190 ? 4.805 -20.438 10.141 1 95.12 190 TYR A O 1
ATOM 1495 N N . ARG A 1 191 ? 3.559 -22.203 10.727 1 94.88 191 ARG A N 1
ATOM 1496 C CA . ARG A 1 191 ? 4.668 -23.141 10.625 1 94.88 191 ARG A CA 1
ATOM 1497 C C . ARG A 1 191 ? 5.223 -23.188 9.211 1 94.88 191 ARG A C 1
ATOM 1499 O O . ARG A 1 191 ? 6.426 -23.375 9.008 1 94.88 191 ARG A O 1
ATOM 1506 N N . PHE A 1 192 ? 4.34 -23.094 8.203 1 94.62 192 PHE A N 1
ATOM 1507 C CA . PHE A 1 192 ? 4.812 -23.031 6.828 1 94.62 192 PHE A CA 1
ATOM 1508 C C . PHE A 1 192 ? 5.824 -21.906 6.648 1 94.62 192 PHE A C 1
ATOM 1510 O O . PHE A 1 192 ? 6.895 -22.109 6.066 1 94.62 192 PHE A O 1
ATOM 1517 N N . ALA A 1 193 ? 5.484 -20.75 7.172 1 93.56 193 ALA A N 1
ATOM 1518 C CA . ALA A 1 193 ? 6.363 -19.594 7.055 1 93.56 193 ALA A CA 1
ATOM 1519 C C . ALA A 1 193 ? 7.637 -19.797 7.875 1 93.56 193 ALA A C 1
ATOM 1521 O O . ALA A 1 193 ? 8.734 -19.484 7.406 1 93.56 193 ALA A O 1
ATOM 1522 N N . ALA A 1 194 ? 7.488 -20.312 9.055 1 93.44 194 ALA A N 1
ATOM 1523 C CA . ALA A 1 194 ? 8.617 -20.469 9.969 1 93.44 194 ALA A CA 1
ATOM 1524 C C . ALA A 1 194 ? 9.625 -21.469 9.422 1 93.44 194 ALA A C 1
ATOM 1526 O O . ALA A 1 194 ? 10.836 -21.234 9.469 1 93.44 194 ALA A O 1
ATOM 1527 N N . GLU A 1 195 ? 9.148 -22.562 8.938 1 91.38 195 GLU A N 1
ATOM 1528 C CA . GLU A 1 195 ? 10.031 -23.594 8.406 1 91.38 195 GLU A CA 1
ATOM 1529 C C . GLU A 1 195 ? 10.734 -23.125 7.141 1 91.38 195 GLU A C 1
ATOM 1531 O O . GLU A 1 195 ? 11.914 -23.406 6.938 1 91.38 195 GLU A O 1
ATOM 1536 N N . THR A 1 196 ? 9.977 -22.438 6.316 1 91.19 196 THR A N 1
ATOM 1537 C CA . THR A 1 196 ? 10.594 -21.875 5.125 1 91.19 196 THR A CA 1
ATOM 1538 C C . THR A 1 196 ? 11.688 -20.875 5.5 1 91.19 196 THR A C 1
ATOM 1540 O O . THR A 1 196 ? 12.789 -20.922 4.953 1 91.19 196 THR A O 1
ATOM 1543 N N . LYS A 1 197 ? 11.391 -20.016 6.398 1 92 197 LYS A N 1
ATOM 1544 C CA . LYS A 1 197 ? 12.344 -19.016 6.859 1 92 197 LYS A CA 1
ATOM 1545 C C . LYS A 1 197 ? 13.609 -19.656 7.406 1 92 197 LYS A C 1
ATOM 1547 O O . LYS A 1 197 ? 14.719 -19.234 7.082 1 92 197 LYS A O 1
ATOM 1552 N N . SER A 1 198 ? 13.469 -20.688 8.219 1 90.62 198 SER A N 1
ATOM 1553 C CA . SER A 1 198 ? 14.609 -21.359 8.828 1 90.62 198 SER A CA 1
ATOM 1554 C C . SER A 1 198 ? 15.469 -22.062 7.781 1 90.62 198 SER A C 1
ATOM 1556 O O . SER A 1 198 ? 16.703 -22.016 7.855 1 90.62 198 SER A O 1
ATOM 1558 N N . SER A 1 199 ? 14.844 -22.688 6.84 1 87.5 199 SER A N 1
ATOM 1559 C CA . SER A 1 199 ? 15.57 -23.375 5.785 1 87.5 199 SER A CA 1
ATOM 1560 C C . SER A 1 199 ? 16.344 -22.406 4.902 1 87.5 199 SER A C 1
ATOM 1562 O O . SER A 1 199 ? 17.516 -22.641 4.582 1 87.5 199 SER A O 1
ATOM 1564 N N . LEU A 1 200 ? 15.711 -21.359 4.562 1 90 200 LEU A N 1
ATOM 1565 C CA . LEU A 1 200 ? 16.344 -20.375 3.684 1 90 200 LEU A CA 1
ATOM 1566 C C . LEU A 1 200 ? 17.438 -19.609 4.426 1 90 200 LEU A C 1
ATOM 1568 O O . LEU A 1 200 ? 18.438 -19.203 3.824 1 90 200 LEU A O 1
ATOM 1572 N N . ALA A 1 201 ? 17.25 -19.406 5.719 1 91.38 201 ALA A N 1
ATOM 1573 C CA . ALA A 1 201 ? 18.281 -18.734 6.508 1 91.38 201 ALA A CA 1
ATOM 1574 C C . ALA A 1 201 ? 19.609 -19.469 6.43 1 91.38 201 ALA A C 1
ATOM 1576 O O . ALA A 1 201 ? 20.672 -18.859 6.359 1 91.38 201 ALA A O 1
ATOM 1577 N N . LYS A 1 202 ? 19.578 -20.766 6.461 1 87.81 202 LYS A N 1
ATOM 1578 C CA . LYS A 1 202 ? 20.781 -21.562 6.336 1 87.81 202 LYS A CA 1
ATOM 1579 C C . LYS A 1 202 ? 21.469 -21.328 4.996 1 87.81 202 LYS A C 1
ATOM 1581 O O . LYS A 1 202 ? 22.688 -21.172 4.93 1 87.81 202 LYS A O 1
ATOM 1586 N N . LEU A 1 203 ? 20.688 -21.328 4.016 1 88.31 203 LEU A N 1
ATOM 1587 C CA . LEU A 1 203 ? 21.203 -21.031 2.682 1 88.31 203 LEU A CA 1
ATOM 1588 C C . LEU A 1 203 ? 21.812 -19.641 2.623 1 88.31 203 LEU A C 1
ATOM 1590 O O . LEU A 1 203 ? 22.922 -19.453 2.109 1 88.31 203 LEU A O 1
ATOM 1594 N N . PHE A 1 204 ? 21.125 -18.641 3.131 1 93.75 204 PHE A N 1
ATOM 1595 C CA . PHE A 1 204 ? 21.562 -17.25 3.082 1 93.75 204 PHE A CA 1
ATOM 1596 C C . PHE A 1 204 ? 22.859 -17.047 3.873 1 93.75 204 PHE A C 1
ATOM 1598 O O . PHE A 1 204 ? 23.719 -16.281 3.477 1 93.75 204 PHE A O 1
ATOM 1605 N N . ASP A 1 205 ? 22.953 -17.766 4.965 1 92.44 205 ASP A N 1
ATOM 1606 C CA . ASP A 1 205 ? 24.188 -17.719 5.734 1 92.44 205 ASP A CA 1
ATOM 1607 C C . ASP A 1 205 ? 25.359 -18.281 4.93 1 92.44 205 ASP A C 1
ATOM 1609 O O . ASP A 1 205 ? 26.453 -17.703 4.93 1 92.44 205 ASP A O 1
ATOM 1613 N N . ALA A 1 206 ? 25.125 -19.406 4.312 1 89.31 206 ALA A N 1
ATOM 1614 C CA . ALA A 1 206 ? 26.156 -20 3.49 1 89.31 206 ALA A CA 1
ATOM 1615 C C . ALA A 1 206 ? 26.578 -19.062 2.359 1 89.31 206 ALA A C 1
ATOM 1617 O O . ALA A 1 206 ? 27.766 -18.922 2.08 1 89.31 206 ALA A O 1
ATOM 1618 N N . GLU A 1 207 ? 25.641 -18.453 1.719 1 90.69 207 GLU A N 1
ATOM 1619 C CA . GLU A 1 207 ? 25.938 -17.516 0.634 1 90.69 207 GLU A CA 1
ATOM 1620 C C . GLU A 1 207 ? 26.672 -16.281 1.149 1 90.69 207 GLU A C 1
ATOM 1622 O O . GLU A 1 207 ? 27.562 -15.766 0.482 1 90.69 207 GLU A O 1
ATOM 1627 N N . THR A 1 208 ? 26.219 -15.766 2.312 1 93.12 208 THR A N 1
ATOM 1628 C CA . THR A 1 208 ? 26.906 -14.641 2.936 1 93.12 208 THR A CA 1
ATOM 1629 C C . THR A 1 208 ? 28.375 -14.969 3.156 1 93.12 208 THR A C 1
ATOM 1631 O O . THR A 1 208 ? 29.25 -14.148 2.857 1 93.12 208 THR A O 1
ATOM 1634 N N . ASN A 1 209 ? 28.656 -16.156 3.641 1 92.19 209 ASN A N 1
ATOM 1635 C CA . ASN A 1 209 ? 30.031 -16.578 3.855 1 92.19 209 ASN A CA 1
ATOM 1636 C C . ASN A 1 209 ? 30.812 -16.656 2.545 1 92.19 209 ASN A C 1
ATOM 1638 O O . ASN A 1 209 ? 31.969 -16.25 2.48 1 92.19 209 ASN A O 1
ATOM 1642 N N . ALA A 1 210 ? 30.172 -17.203 1.555 1 89.12 210 ALA A N 1
ATOM 1643 C CA . ALA A 1 210 ? 30.812 -17.297 0.246 1 89.12 210 ALA A CA 1
ATOM 1644 C C . ALA A 1 210 ? 31.172 -15.906 -0.285 1 89.12 210 ALA A C 1
ATOM 1646 O O . ALA A 1 210 ? 32.25 -15.703 -0.819 1 89.12 210 ALA A O 1
ATOM 1647 N N . HIS A 1 211 ? 30.266 -14.922 -0.164 1 90.75 211 HIS A N 1
ATOM 1648 C CA . HIS A 1 211 ? 30.5 -13.539 -0.568 1 90.75 211 HIS A CA 1
ATOM 1649 C C . HIS A 1 211 ? 31.688 -12.945 0.182 1 90.75 211 HIS A C 1
ATOM 1651 O O . HIS A 1 211 ? 32.562 -12.297 -0.422 1 90.75 211 HIS A O 1
ATOM 1657 N N . ARG A 1 212 ? 31.641 -13.133 1.461 1 94.12 212 ARG A N 1
ATOM 1658 C CA . ARG A 1 212 ? 32.688 -12.523 2.293 1 94.12 212 ARG A CA 1
ATOM 1659 C C . ARG A 1 212 ? 34.062 -13.117 1.986 1 94.12 212 ARG A C 1
ATOM 1661 O O . ARG A 1 212 ? 35.062 -12.406 2.006 1 94.12 212 ARG A O 1
ATOM 1668 N N . LYS A 1 213 ? 34.156 -14.367 1.681 1 93 213 LYS A N 1
ATOM 1669 C CA . LYS A 1 213 ? 35.375 -15.008 1.267 1 93 213 LYS A CA 1
ATOM 1670 C C . LYS A 1 213 ? 35.875 -14.453 -0.073 1 93 213 LYS A C 1
ATOM 1672 O O . LYS A 1 213 ? 37.062 -14.25 -0.274 1 93 213 LYS A O 1
ATOM 1677 N N . ALA A 1 214 ? 34.938 -14.188 -0.914 1 91.75 214 ALA A N 1
ATOM 1678 C CA . ALA A 1 214 ? 35.281 -13.812 -2.285 1 91.75 214 ALA A CA 1
ATOM 1679 C C . ALA A 1 214 ? 35.469 -12.305 -2.412 1 91.75 214 ALA A C 1
ATOM 1681 O O . ALA A 1 214 ? 36.344 -11.852 -3.164 1 91.75 214 ALA A O 1
ATOM 1682 N N . PHE A 1 215 ? 34.594 -11.516 -1.736 1 92.81 215 PHE A N 1
ATOM 1683 C CA . PHE A 1 215 ? 34.5 -10.094 -2.016 1 92.81 215 PHE A CA 1
ATOM 1684 C C . PHE A 1 215 ? 35 -9.281 -0.818 1 92.81 215 PHE A C 1
ATOM 1686 O O . PHE A 1 215 ? 35.188 -8.062 -0.919 1 92.81 215 PHE A O 1
ATOM 1693 N N . GLY A 1 216 ? 35.156 -9.883 0.313 1 93.38 216 GLY A N 1
ATOM 1694 C CA . GLY A 1 216 ? 35.625 -9.188 1.5 1 93.38 216 GLY A CA 1
ATOM 1695 C C . GLY A 1 216 ? 34.688 -9.305 2.678 1 93.38 216 GLY A C 1
ATOM 1696 O O . GLY A 1 216 ? 33.469 -9.367 2.494 1 93.38 216 GLY A O 1
ATOM 1697 N N . THR A 1 217 ? 35.156 -9.195 3.818 1 92.75 217 THR A N 1
ATOM 1698 C CA . THR A 1 217 ? 34.406 -9.414 5.055 1 92.75 217 THR A CA 1
ATOM 1699 C C . THR A 1 217 ? 33.438 -8.258 5.309 1 92.75 217 THR A C 1
ATOM 1701 O O . THR A 1 217 ? 32.562 -8.367 6.156 1 92.75 217 THR A O 1
ATOM 1704 N N . GLU A 1 218 ? 33.531 -7.25 4.578 1 94.19 218 GLU A N 1
ATOM 1705 C CA . GLU A 1 218 ? 32.719 -6.07 4.793 1 94.19 218 GLU A CA 1
ATOM 1706 C C . GLU A 1 218 ? 31.328 -6.246 4.176 1 94.19 218 GLU A C 1
ATOM 1708 O O . GLU A 1 218 ? 30.406 -5.465 4.453 1 94.19 218 GLU A O 1
ATOM 1713 N N . ILE A 1 219 ? 31.172 -7.254 3.367 1 95 219 ILE A N 1
ATOM 1714 C CA . ILE A 1 219 ? 29.859 -7.516 2.807 1 95 219 ILE A CA 1
ATOM 1715 C C . ILE A 1 219 ? 28.844 -7.73 3.936 1 95 219 ILE A C 1
ATOM 1717 O O . ILE A 1 219 ? 29.031 -8.594 4.793 1 95 219 ILE A O 1
ATOM 1721 N N . PRO A 1 220 ? 27.781 -6.902 3.936 1 95.5 220 PRO A N 1
ATOM 1722 C CA . PRO A 1 220 ? 26.797 -7.043 5.004 1 95.5 220 PRO A CA 1
ATOM 1723 C C . PRO A 1 220 ? 26.125 -8.414 5.008 1 95.5 220 PRO A C 1
ATOM 1725 O O . PRO A 1 220 ? 26.156 -9.125 4.004 1 95.5 220 PRO A O 1
ATOM 1728 N N . ASP A 1 221 ? 25.562 -8.789 6.148 1 94.75 221 ASP A N 1
ATOM 1729 C CA . ASP A 1 221 ? 24.766 -10.016 6.188 1 94.75 221 ASP A CA 1
ATOM 1730 C C . ASP A 1 221 ? 23.484 -9.867 5.375 1 94.75 221 ASP A C 1
ATOM 1732 O O . ASP A 1 221 ? 23.078 -8.75 5.055 1 94.75 221 ASP A O 1
ATOM 1736 N N . TRP A 1 222 ? 22.875 -11.031 5.113 1 95.31 222 TRP A N 1
ATOM 1737 C CA . TRP A 1 222 ? 21.75 -11.07 4.188 1 95.31 222 TRP A CA 1
ATOM 1738 C C . TRP A 1 222 ? 20.562 -10.297 4.75 1 95.31 222 TRP A C 1
ATOM 1740 O O . TRP A 1 222 ? 19.766 -9.727 3.996 1 95.31 222 TRP A O 1
ATOM 1750 N N . LYS A 1 223 ? 20.344 -10.219 6.051 1 94.5 223 LYS A N 1
ATOM 1751 C CA . LYS A 1 223 ? 19.25 -9.461 6.648 1 94.5 223 LYS A CA 1
ATOM 1752 C C . LYS A 1 223 ? 19.359 -7.973 6.324 1 94.5 223 LYS A C 1
ATOM 1754 O O . LYS A 1 223 ? 18.375 -7.328 5.969 1 94.5 223 LYS A O 1
ATOM 1759 N N . LYS A 1 224 ? 20.594 -7.484 6.418 1 94.06 224 LYS A N 1
ATOM 1760 C CA . LYS A 1 224 ? 20.844 -6.082 6.102 1 94.06 224 LYS A CA 1
ATOM 1761 C C . LYS A 1 224 ? 20.703 -5.82 4.605 1 94.06 224 LYS A C 1
ATOM 1763 O O . LYS A 1 224 ? 20.172 -4.781 4.203 1 94.06 224 LYS A O 1
ATOM 1768 N N . LEU A 1 225 ? 21.203 -6.746 3.805 1 95.62 225 LEU A N 1
ATOM 1769 C CA . LEU A 1 225 ? 21.094 -6.594 2.357 1 95.62 225 LEU A CA 1
ATOM 1770 C C . LEU A 1 225 ? 19.641 -6.52 1.924 1 95.62 225 LEU A C 1
ATOM 1772 O O . LEU A 1 225 ? 19.266 -5.668 1.114 1 95.62 225 LEU A O 1
ATOM 1776 N N . MET A 1 226 ? 18.797 -7.363 2.447 1 95.5 226 MET A N 1
ATOM 1777 C CA . MET A 1 226 ? 17.375 -7.371 2.105 1 95.5 226 MET A CA 1
ATOM 1778 C C . MET A 1 226 ? 16.703 -6.086 2.578 1 95.5 226 MET A C 1
ATOM 1780 O O . MET A 1 226 ? 15.914 -5.488 1.845 1 95.5 226 MET A O 1
ATOM 1784 N N . ALA A 1 227 ? 17.047 -5.629 3.734 1 93.75 227 ALA A N 1
ATOM 1785 C CA . ALA A 1 227 ? 16.422 -4.457 4.344 1 93.75 227 ALA A CA 1
ATOM 1786 C C . ALA A 1 227 ? 16.812 -3.182 3.602 1 93.75 227 ALA A C 1
ATOM 1788 O O . ALA A 1 227 ? 16.031 -2.223 3.561 1 93.75 227 ALA A O 1
ATOM 1789 N N . SER A 1 228 ? 17.953 -3.131 3.02 1 94.19 228 SER A N 1
ATOM 1790 C CA . SER A 1 228 ? 18.484 -1.918 2.418 1 94.19 228 SER A CA 1
ATOM 1791 C C . SER A 1 228 ? 17.938 -1.702 1.013 1 94.19 228 SER A C 1
ATOM 1793 O O . SER A 1 228 ? 18.172 -0.652 0.406 1 94.19 228 SER A O 1
ATOM 1795 N N . ALA A 1 229 ? 17.203 -2.713 0.509 1 97.25 229 ALA A N 1
ATOM 1796 C CA . ALA A 1 229 ? 16.625 -2.553 -0.823 1 97.25 229 ALA A CA 1
ATOM 1797 C C . ALA A 1 229 ? 15.711 -1.335 -0.881 1 97.25 229 ALA A C 1
ATOM 1799 O O . ALA A 1 229 ? 15.023 -1.023 0.092 1 97.25 229 ALA A O 1
ATOM 1800 N N . SER A 1 230 ? 15.688 -0.676 -2.059 1 98.06 230 SER A N 1
ATOM 1801 C CA . SER A 1 230 ? 14.891 0.536 -2.24 1 98.06 230 SER A CA 1
ATOM 1802 C C . SER A 1 230 ? 13.406 0.217 -2.32 1 98.06 230 SER A C 1
ATOM 1804 O O . SER A 1 230 ? 12.578 0.906 -1.712 1 98.06 230 SER A O 1
ATOM 1806 N N . LEU A 1 231 ? 13.094 -0.774 -3.084 1 98.31 231 LEU A N 1
ATOM 1807 C CA . LEU A 1 231 ? 11.703 -1.174 -3.287 1 98.31 231 LEU A CA 1
ATOM 1808 C C . LEU A 1 231 ? 11.586 -2.689 -3.41 1 98.31 231 LEU A C 1
ATOM 1810 O O . LEU A 1 231 ? 12.594 -3.385 -3.559 1 98.31 231 LEU A O 1
ATOM 1814 N N . TYR A 1 232 ? 10.367 -3.148 -3.291 1 98.19 232 TYR A N 1
ATOM 1815 C CA . TYR A 1 232 ? 10 -4.547 -3.48 1 98.19 232 TYR A CA 1
ATOM 1816 C C . TYR A 1 232 ? 8.852 -4.684 -4.469 1 98.19 232 TYR A C 1
ATOM 1818 O O . TYR A 1 232 ? 7.727 -4.262 -4.18 1 98.19 232 TYR A O 1
ATOM 1826 N N . PHE A 1 233 ? 9.109 -5.242 -5.633 1 98.62 233 PHE A N 1
ATOM 1827 C CA . PHE A 1 233 ? 8.031 -5.582 -6.559 1 98.62 233 PHE A CA 1
ATOM 1828 C C . PHE A 1 233 ? 7.453 -6.953 -6.234 1 98.62 233 PHE A C 1
ATOM 1830 O O . PHE A 1 233 ? 8.188 -7.945 -6.172 1 98.62 233 PHE A O 1
ATOM 1837 N N . ILE A 1 234 ? 6.148 -7.012 -6.047 1 98.25 234 ILE A N 1
ATOM 1838 C CA . ILE A 1 234 ? 5.543 -8.305 -5.762 1 98.25 234 ILE A CA 1
ATOM 1839 C C . ILE A 1 234 ? 4.547 -8.664 -6.859 1 98.25 234 ILE A C 1
ATOM 1841 O O . ILE A 1 234 ? 3.873 -7.785 -7.406 1 98.25 234 ILE A O 1
ATOM 1845 N N . ASN A 1 235 ? 4.488 -9.945 -7.176 1 98.12 235 ASN A N 1
ATOM 1846 C CA . ASN A 1 235 ? 3.59 -10.453 -8.211 1 98.12 235 ASN A CA 1
ATOM 1847 C C . ASN A 1 235 ? 2.172 -10.641 -7.68 1 98.12 235 ASN A C 1
ATOM 1849 O O . ASN A 1 235 ? 1.602 -11.727 -7.785 1 98.12 235 ASN A O 1
ATOM 1853 N N . SER A 1 236 ? 1.62 -9.609 -7.113 1 97.5 236 SER A N 1
ATOM 1854 C CA . SER A 1 236 ? 0.273 -9.586 -6.551 1 97.5 236 SER A CA 1
ATOM 1855 C C . SER A 1 236 ? -0.613 -8.586 -7.277 1 97.5 236 SER A C 1
ATOM 1857 O O . SER A 1 236 ? -0.135 -7.543 -7.734 1 97.5 236 SER A O 1
ATOM 1859 N N . ILE A 1 237 ? -1.803 -8.969 -7.496 1 97.56 237 ILE A N 1
ATOM 1860 C CA . ILE A 1 237 ? -2.836 -8.047 -7.949 1 97.56 237 ILE A CA 1
ATOM 1861 C C . ILE A 1 237 ? -3.746 -7.676 -6.781 1 97.56 237 ILE A C 1
ATOM 1863 O O . ILE A 1 237 ? -4.523 -8.508 -6.305 1 97.56 237 ILE A O 1
ATOM 1867 N N . PRO A 1 238 ? -3.709 -6.473 -6.387 1 96.12 238 PRO A N 1
ATOM 1868 C CA . PRO A 1 238 ? -4.367 -6.074 -5.141 1 96.12 238 PRO A CA 1
ATOM 1869 C C . PRO A 1 238 ? -5.852 -6.43 -5.117 1 96.12 238 PRO A C 1
ATOM 1871 O O . PRO A 1 238 ? -6.379 -6.82 -4.07 1 96.12 238 PRO A O 1
ATOM 1874 N N . PHE A 1 239 ? -6.59 -6.438 -6.152 1 95.94 239 PHE A N 1
ATOM 1875 C CA . PHE A 1 239 ? -8.047 -6.555 -6.172 1 95.94 239 PHE A CA 1
ATOM 1876 C C . PHE A 1 239 ? -8.469 -8.016 -6.145 1 95.94 239 PHE A C 1
ATOM 1878 O O . PHE A 1 239 ? -9.641 -8.32 -5.914 1 95.94 239 PHE A O 1
ATOM 1885 N N . ILE A 1 240 ? -7.535 -8.93 -6.328 1 97.25 240 ILE A N 1
ATOM 1886 C CA . ILE A 1 240 ? -7.965 -10.32 -6.262 1 97.25 240 ILE A CA 1
ATOM 1887 C C . ILE A 1 240 ? -7.18 -11.055 -5.176 1 97.25 240 ILE A C 1
ATOM 1889 O O . ILE A 1 240 ? -7.594 -12.117 -4.715 1 97.25 240 ILE A O 1
ATOM 1893 N N . ASP A 1 241 ? -6.074 -10.508 -4.719 1 97.5 241 ASP A N 1
ATOM 1894 C CA . ASP A 1 241 ? -5.27 -11.156 -3.686 1 97.5 241 ASP A CA 1
ATOM 1895 C C . ASP A 1 241 ? -5.906 -10.984 -2.307 1 97.5 241 ASP A C 1
ATOM 1897 O O . ASP A 1 241 ? -6.844 -10.203 -2.143 1 97.5 241 ASP A O 1
ATOM 1901 N N . TYR A 1 242 ? -5.406 -11.828 -1.33 1 97.38 242 TYR A N 1
ATOM 1902 C CA . TYR A 1 242 ? -5.824 -11.68 0.059 1 97.38 242 TYR A CA 1
ATOM 1903 C C . TYR A 1 242 ? -5.395 -10.328 0.614 1 97.38 242 TYR A C 1
ATOM 1905 O O . TYR A 1 242 ? -4.328 -9.812 0.258 1 97.38 242 TYR A O 1
ATOM 1913 N N . PRO A 1 243 ? -6.262 -9.734 1.475 1 95.94 243 PRO A N 1
ATOM 1914 C CA . PRO A 1 243 ? -5.801 -8.523 2.15 1 95.94 243 PRO A CA 1
ATOM 1915 C C . PRO A 1 243 ? -4.555 -8.758 3 1 95.94 243 PRO A C 1
ATOM 1917 O O . PRO A 1 243 ? -4.527 -9.672 3.824 1 95.94 243 PRO A O 1
ATOM 1920 N N . ARG A 1 244 ? -3.586 -8.039 2.717 1 95.69 244 ARG A N 1
ATOM 1921 C CA . ARG A 1 244 ? -2.312 -8.109 3.426 1 95.69 244 ARG A CA 1
ATOM 1922 C C . ARG A 1 244 ? -1.727 -6.715 3.631 1 95.69 244 ARG A C 1
ATOM 1924 O O . ARG A 1 244 ? -1.672 -5.914 2.695 1 95.69 244 ARG A O 1
ATOM 1931 N N . ALA A 1 245 ? -1.277 -6.445 4.816 1 96.25 245 ALA A N 1
ATOM 1932 C CA . ALA A 1 245 ? -0.668 -5.145 5.086 1 96.25 245 ALA A CA 1
ATOM 1933 C C . ALA A 1 245 ? 0.782 -5.109 4.613 1 96.25 245 ALA A C 1
ATOM 1935 O O . ALA A 1 245 ? 1.561 -6.02 4.91 1 96.25 245 ALA A O 1
ATOM 1936 N N . THR A 1 246 ? 1.118 -4.152 3.865 1 96.88 246 THR A N 1
ATOM 1937 C CA . THR A 1 246 ? 2.473 -3.943 3.369 1 96.88 246 THR A CA 1
ATOM 1938 C C . THR A 1 246 ? 2.906 -2.494 3.572 1 96.88 246 THR A C 1
ATOM 1940 O O . THR A 1 246 ? 2.068 -1.606 3.742 1 96.88 246 THR A O 1
ATOM 1943 N N . ILE A 1 247 ? 4.219 -2.238 3.592 1 96.62 247 ILE A N 1
ATOM 1944 C CA . ILE A 1 247 ? 4.715 -0.872 3.721 1 96.62 247 ILE A CA 1
ATOM 1945 C C . ILE A 1 247 ? 4.816 -0.228 2.34 1 96.62 247 ILE A C 1
ATOM 1947 O O . ILE A 1 247 ? 4.602 -0.889 1.322 1 96.62 247 ILE A O 1
ATOM 1951 N N . GLN A 1 248 ? 5.152 1.018 2.279 1 95.75 248 GLN A N 1
ATOM 1952 C CA . GLN A 1 248 ? 5.113 1.803 1.05 1 95.75 248 GLN A CA 1
ATOM 1953 C C . GLN A 1 248 ? 6.207 1.361 0.079 1 95.75 248 GLN A C 1
ATOM 1955 O O . GLN A 1 248 ? 6.152 1.682 -1.11 1 95.75 248 GLN A O 1
ATOM 1960 N N . LYS A 1 249 ? 7.238 0.612 0.556 1 97 249 LYS A N 1
ATOM 1961 C CA . LYS A 1 249 ? 8.297 0.11 -0.316 1 97 249 LYS A CA 1
ATOM 1962 C C . LYS A 1 249 ? 7.785 -1.024 -1.2 1 97 249 LYS A C 1
ATOM 1964 O O . LYS A 1 249 ? 8.414 -1.369 -2.203 1 97 249 LYS A O 1
ATOM 1969 N N . THR A 1 250 ? 6.746 -1.664 -0.782 1 97.81 250 THR A N 1
ATOM 1970 C CA . THR A 1 250 ? 6.23 -2.832 -1.489 1 97.81 250 THR A CA 1
ATOM 1971 C C . THR A 1 250 ? 5.223 -2.416 -2.557 1 97.81 250 THR A C 1
ATOM 1973 O O . THR A 1 250 ? 4.164 -1.871 -2.24 1 97.81 250 THR A O 1
ATOM 1976 N N . ILE A 1 251 ? 5.539 -2.676 -3.824 1 98.12 251 ILE A N 1
ATOM 1977 C CA . ILE A 1 251 ? 4.758 -2.229 -4.969 1 98.12 251 ILE A CA 1
ATOM 1978 C C . ILE A 1 251 ? 4.203 -3.439 -5.719 1 98.12 251 ILE A C 1
ATOM 1980 O O . ILE A 1 251 ? 4.961 -4.246 -6.258 1 98.12 251 ILE A O 1
ATOM 1984 N N . PRO A 1 252 ? 2.865 -3.578 -5.738 1 98.12 252 PRO A N 1
ATOM 1985 C CA . PRO A 1 252 ? 2.291 -4.688 -6.5 1 98.12 252 PRO A CA 1
ATOM 1986 C C . PRO A 1 252 ? 2.379 -4.473 -8.008 1 98.12 252 PRO A C 1
ATOM 1988 O O . PRO A 1 252 ? 2.039 -3.396 -8.508 1 98.12 252 PRO A O 1
ATOM 1991 N N . VAL A 1 253 ? 2.834 -5.492 -8.719 1 98.38 253 VAL A N 1
ATOM 1992 C CA . VAL A 1 253 ? 2.975 -5.383 -10.164 1 98.38 253 VAL A CA 1
ATOM 1993 C C . VAL A 1 253 ? 2.449 -6.652 -10.836 1 98.38 253 VAL A C 1
ATOM 1995 O O . VAL A 1 253 ? 2.881 -7.012 -11.93 1 98.38 253 VAL A O 1
ATOM 1998 N N . GLY A 1 254 ? 1.567 -7.367 -10.062 1 97.44 254 GLY A N 1
ATOM 1999 C CA . GLY A 1 254 ? 0.959 -8.57 -10.609 1 97.44 254 GLY A CA 1
ATOM 2000 C C . GLY A 1 254 ? 0.245 -8.328 -11.93 1 97.44 254 GLY A C 1
ATOM 2001 O O . GLY A 1 254 ? -0.342 -7.266 -12.133 1 97.44 254 GLY A O 1
ATOM 2002 N N . GLY A 1 255 ? 0.235 -9.375 -12.828 1 96.19 255 GLY A N 1
ATOM 2003 C CA . GLY A 1 255 ? -0.405 -9.273 -14.133 1 96.19 255 GLY A CA 1
ATOM 2004 C C . GLY A 1 255 ? 0.527 -8.766 -15.219 1 96.19 255 GLY A C 1
ATOM 2005 O O . GLY A 1 255 ? 0.174 -8.773 -16.391 1 96.19 255 GLY A O 1
ATOM 2006 N N . ILE A 1 256 ? 1.772 -8.414 -14.828 1 97.06 256 ILE A N 1
ATOM 2007 C CA . ILE A 1 256 ? 2.709 -7.824 -15.781 1 97.06 256 ILE A CA 1
ATOM 2008 C C . ILE A 1 256 ? 3.037 -8.844 -16.875 1 97.06 256 ILE A C 1
ATOM 2010 O O . ILE A 1 256 ? 3.408 -8.461 -17.984 1 97.06 256 ILE A O 1
ATOM 2014 N N . THR A 1 257 ? 2.873 -10.125 -16.609 1 94.69 257 THR A N 1
ATOM 2015 C CA . THR A 1 257 ? 3.23 -11.172 -17.562 1 94.69 257 THR A CA 1
ATOM 2016 C C . THR A 1 257 ? 2.1 -11.398 -18.562 1 94.69 257 THR A C 1
ATOM 2018 O O . THR A 1 257 ? 2.283 -12.086 -19.578 1 94.69 257 THR A O 1
ATOM 2021 N N . VAL A 1 258 ? 0.902 -10.898 -18.281 1 95.81 258 VAL A N 1
ATOM 2022 C CA . VAL A 1 258 ? -0.246 -11.094 -19.172 1 95.81 258 VAL A CA 1
ATOM 2023 C C . VAL A 1 258 ? -0.333 -9.938 -20.156 1 95.81 258 VAL A C 1
ATOM 2025 O O . VAL A 1 258 ? -0.781 -8.844 -19.812 1 95.81 258 VAL A O 1
ATOM 2028 N N . ASP A 1 259 ? 0.062 -10.141 -21.281 1 92.06 259 ASP A N 1
ATOM 2029 C CA . ASP A 1 259 ? -0.019 -9.148 -22.359 1 92.06 259 ASP A CA 1
ATOM 2030 C C . ASP A 1 259 ? -1.305 -9.312 -23.156 1 92.06 259 ASP A C 1
ATOM 2032 O O . ASP A 1 259 ? -1.315 -9.984 -24.188 1 92.06 259 ASP A O 1
ATOM 2036 N N . LEU A 1 260 ? -2.32 -8.617 -22.797 1 92.38 260 LEU A N 1
ATOM 2037 C CA . LEU A 1 260 ? -3.646 -8.781 -23.375 1 92.38 260 LEU A CA 1
ATOM 2038 C C . LEU A 1 260 ? -3.648 -8.367 -24.844 1 92.38 260 LEU A C 1
ATOM 2040 O O . LEU A 1 260 ? -4.332 -8.984 -25.672 1 92.38 260 LEU A O 1
ATOM 2044 N N . VAL A 1 261 ? -2.908 -7.348 -25.141 1 90.25 261 VAL A N 1
ATOM 2045 C CA . VAL A 1 261 ? -2.848 -6.879 -26.531 1 90.25 261 VAL A CA 1
ATOM 2046 C C . VAL A 1 261 ? -2.236 -7.961 -27.406 1 90.25 261 VAL A C 1
ATOM 2048 O O . VAL A 1 261 ? -2.77 -8.273 -28.484 1 90.25 261 VAL A O 1
ATOM 2051 N N . LYS A 1 262 ? -1.202 -8.539 -26.938 1 90.25 262 LYS A N 1
ATOM 2052 C CA . LYS A 1 262 ? -0.552 -9.609 -27.688 1 90.25 262 LYS A CA 1
ATOM 2053 C C . LYS A 1 262 ? -1.455 -10.828 -27.797 1 90.25 262 LYS A C 1
ATOM 2055 O O . LYS A 1 262 ? -1.575 -11.43 -28.859 1 90.25 262 LYS A O 1
ATOM 2060 N N . ILE A 1 263 ? -2.086 -11.18 -26.75 1 93.56 263 ILE A N 1
ATOM 2061 C CA . ILE A 1 263 ? -2.918 -12.375 -26.672 1 93.56 263 ILE A CA 1
ATOM 2062 C C . ILE A 1 263 ? -4.109 -12.227 -27.609 1 93.56 263 ILE A C 1
ATOM 2064 O O . ILE A 1 263 ? -4.453 -13.164 -28.344 1 93.56 263 ILE A O 1
ATOM 2068 N N . GLN A 1 264 ? -4.645 -11.078 -27.625 1 88.44 264 GLN A N 1
ATOM 2069 C CA . GLN A 1 264 ? -5.816 -10.828 -28.453 1 88.44 264 GLN A CA 1
ATOM 2070 C C . GLN A 1 264 ? -5.453 -10.812 -29.938 1 88.44 264 GLN A C 1
ATOM 2072 O O . GLN A 1 264 ? -6.301 -11.078 -30.797 1 88.44 264 GLN A O 1
ATOM 2077 N N . GLY A 1 265 ? -4.215 -10.547 -30.203 1 90.19 265 GLY A N 1
ATOM 2078 C CA . GLY A 1 265 ? -3.76 -10.516 -31.578 1 90.19 265 GLY A CA 1
ATOM 2079 C C . GLY A 1 265 ? -3.285 -11.867 -32.094 1 90.19 265 GLY A C 1
ATOM 2080 O O . GLY A 1 265 ? -3.07 -12.055 -33.281 1 90.19 265 GLY A O 1
ATOM 2081 N N . GLU A 1 266 ? -3.174 -12.812 -31.203 1 90.5 266 GLU A N 1
ATOM 2082 C CA . GLU A 1 266 ? -2.686 -14.141 -31.578 1 90.5 266 GLU A CA 1
ATOM 2083 C C . GLU A 1 266 ? -3.764 -14.938 -32.312 1 90.5 266 GLU A C 1
ATOM 2085 O O . GLU A 1 266 ? -4.906 -15 -31.859 1 90.5 266 GLU A O 1
ATOM 2090 N N . LYS A 1 267 ? -3.324 -15.508 -33.5 1 91.56 267 LYS A N 1
ATOM 2091 C CA . LYS A 1 267 ? -4.25 -16.344 -34.25 1 91.56 267 LYS A CA 1
ATOM 2092 C C . LYS A 1 267 ? -3.99 -17.828 -33.969 1 91.56 267 LYS A C 1
ATOM 2094 O O . LYS A 1 267 ? -2.838 -18.25 -33.906 1 91.56 267 LYS A O 1
ATOM 2099 N N . LEU A 1 268 ? -5.105 -18.516 -33.812 1 95.62 268 LEU A N 1
ATOM 2100 C CA . LEU A 1 268 ? -5 -19.969 -33.625 1 95.62 268 LEU A CA 1
ATOM 2101 C C . LEU A 1 268 ? -4.719 -20.656 -34.969 1 95.62 268 LEU A C 1
ATOM 2103 O O . LEU A 1 268 ? -5.227 -20.234 -36 1 95.62 268 LEU A O 1
ATOM 2107 N N . SER A 1 269 ? -3.881 -21.672 -34.938 1 96.12 269 SER A N 1
ATOM 2108 C CA . SER A 1 269 ? -3.641 -22.469 -36.125 1 96.12 269 SER A CA 1
ATOM 2109 C C . SER A 1 269 ? -4.887 -23.25 -36.531 1 96.12 269 SER A C 1
ATOM 2111 O O . SER A 1 269 ? -5.859 -23.312 -35.781 1 96.12 269 SER A O 1
ATOM 2113 N N . GLU A 1 270 ? -4.828 -23.844 -37.656 1 96.62 270 GLU A N 1
ATOM 2114 C CA . GLU A 1 270 ? -5.945 -24.625 -38.188 1 96.62 270 GLU A CA 1
ATOM 2115 C C . GLU A 1 270 ? -6.285 -25.781 -37.25 1 96.62 270 GLU A C 1
ATOM 2117 O O . GLU A 1 270 ? -7.453 -26.125 -37.094 1 96.62 270 GLU A O 1
ATOM 2122 N N . GLU A 1 271 ? -5.301 -26.297 -36.688 1 96.81 271 GLU A N 1
ATOM 2123 C CA . GLU A 1 271 ? -5.488 -27.406 -35.781 1 96.81 271 GLU A CA 1
ATOM 2124 C C . GLU A 1 271 ? -6.406 -27.031 -34.625 1 96.81 271 GLU A C 1
ATOM 2126 O O . GLU A 1 271 ? -7.367 -27.734 -34.312 1 96.81 271 GLU A O 1
ATOM 2131 N N . TRP A 1 272 ? -6.113 -25.969 -34.031 1 97.69 272 TRP A N 1
ATOM 2132 C CA . TRP A 1 272 ? -6.855 -25.547 -32.844 1 97.69 272 TRP A CA 1
ATOM 2133 C C . TRP A 1 272 ? -8.242 -25.047 -33.219 1 97.69 272 TRP A C 1
ATOM 2135 O O . TRP A 1 272 ? -9.203 -25.219 -32.469 1 97.69 272 TRP A O 1
ATOM 2145 N N . GLU A 1 273 ? -8.367 -24.422 -34.438 1 97 273 GLU A N 1
ATOM 2146 C CA . GLU A 1 273 ? -9.68 -24.047 -34.938 1 97 273 GLU A CA 1
ATOM 2147 C C . GLU A 1 273 ? -10.594 -25.266 -35.094 1 97 273 GLU A C 1
ATOM 2149 O O . GLU A 1 273 ? -11.758 -25.219 -34.688 1 97 273 GLU A O 1
ATOM 2154 N N . GLU A 1 274 ? -9.969 -26.25 -35.625 1 97.25 274 GLU A N 1
ATOM 2155 C CA . GLU A 1 274 ? -10.734 -27.484 -35.812 1 97.25 274 GLU A CA 1
ATOM 2156 C C . GLU A 1 274 ? -11.141 -28.109 -34.5 1 97.25 274 GLU A C 1
ATOM 2158 O O . GLU A 1 274 ? -12.297 -28.5 -34.312 1 97.25 274 GLU A O 1
ATOM 2163 N N . VAL A 1 275 ? -10.219 -28.188 -33.625 1 97.69 275 VAL A N 1
ATOM 2164 C CA . VAL A 1 275 ? -10.445 -28.859 -32.344 1 97.69 275 VAL A CA 1
ATOM 2165 C C . VAL A 1 275 ? -11.523 -28.109 -31.562 1 97.69 275 VAL A C 1
ATOM 2167 O O . VAL A 1 275 ? -12.43 -28.734 -31 1 97.69 275 VAL A O 1
ATOM 2170 N N . LEU A 1 276 ? -11.484 -26.797 -31.5 1 97.5 276 LEU A N 1
ATOM 2171 C CA . LEU A 1 276 ? -12.414 -25.969 -30.734 1 97.5 276 LEU A CA 1
ATOM 2172 C C . LEU A 1 276 ? -13.805 -26 -31.375 1 97.5 276 LEU A C 1
ATOM 2174 O O . LEU A 1 276 ? -14.805 -25.719 -30.703 1 97.5 276 LEU A O 1
ATOM 2178 N N . GLY A 1 277 ? -13.844 -26.328 -32.625 1 96.19 277 GLY A N 1
ATOM 2179 C CA . GLY A 1 277 ? -15.102 -26.312 -33.344 1 96.19 277 GLY A CA 1
ATOM 2180 C C . GLY A 1 277 ? -15.836 -27.641 -33.312 1 96.19 277 GLY A C 1
ATOM 2181 O O . GLY A 1 277 ? -16.969 -27.75 -33.781 1 96.19 277 GLY A O 1
ATOM 2182 N N . ARG A 1 278 ? -15.273 -28.641 -32.719 1 96.5 278 ARG A N 1
ATOM 2183 C CA . ARG A 1 278 ? -15.805 -30 -32.781 1 96.5 278 ARG A CA 1
ATOM 2184 C C . ARG A 1 278 ? -17.094 -30.125 -31.969 1 96.5 278 ARG A C 1
ATOM 2186 O O . ARG A 1 278 ? -17.984 -30.891 -32.344 1 96.5 278 ARG A O 1
ATOM 2193 N N . ARG A 1 279 ? -17.125 -29.484 -30.891 1 97.06 279 ARG A N 1
ATOM 2194 C CA . ARG A 1 279 ? -18.266 -29.562 -29.969 1 97.06 279 ARG A CA 1
ATOM 2195 C C . ARG A 1 279 ? -18.609 -28.188 -29.406 1 97.06 279 ARG A C 1
ATOM 2197 O O . ARG A 1 279 ? -17.906 -27.219 -29.656 1 97.06 279 ARG A O 1
ATOM 2204 N N . THR A 1 280 ? -19.672 -28.125 -28.703 1 94.31 280 THR A N 1
ATOM 2205 C CA . THR A 1 280 ? -20.188 -26.844 -28.234 1 94.31 280 THR A CA 1
ATOM 2206 C C . THR A 1 280 ? -19.359 -26.328 -27.062 1 94.31 280 THR A C 1
ATOM 2208 O O . THR A 1 280 ? -19.312 -25.125 -26.812 1 94.31 280 THR A O 1
ATOM 2211 N N . LYS A 1 281 ? -18.828 -27.25 -26.328 1 96.94 281 LYS A N 1
ATOM 2212 C CA . LYS A 1 281 ? -18 -26.891 -25.188 1 96.94 281 LYS A CA 1
ATOM 2213 C C . LYS A 1 281 ? -16.609 -27.516 -25.281 1 96.94 281 LYS A C 1
ATOM 2215 O O . LYS A 1 281 ? -16.438 -28.578 -25.859 1 96.94 281 LYS A O 1
ATOM 2220 N N . ALA A 1 282 ? -15.664 -26.828 -24.781 1 98.25 282 ALA A N 1
ATOM 2221 C CA . ALA A 1 282 ? -14.289 -27.312 -24.75 1 98.25 282 ALA A CA 1
ATOM 2222 C C . ALA A 1 282 ? -13.602 -26.938 -23.438 1 98.25 282 ALA A C 1
ATOM 2224 O O . ALA A 1 282 ? -13.859 -25.875 -22.875 1 98.25 282 ALA A O 1
ATOM 2225 N N . ILE A 1 283 ? -12.758 -27.812 -22.984 1 98.38 283 ILE A N 1
ATOM 2226 C CA . ILE A 1 283 ? -11.992 -27.578 -21.766 1 98.38 283 ILE A CA 1
ATOM 2227 C C . ILE A 1 283 ? -10.516 -27.859 -22.016 1 98.38 283 ILE A C 1
ATOM 2229 O O . ILE A 1 283 ? -10.172 -28.828 -22.703 1 98.38 283 ILE A O 1
ATOM 2233 N N . LEU A 1 284 ? -9.672 -26.938 -21.594 1 98.44 284 LEU A N 1
ATOM 2234 C CA . LEU A 1 284 ? -8.227 -27.156 -21.625 1 98.44 284 LEU A CA 1
ATOM 2235 C C . LEU A 1 284 ? -7.75 -27.828 -20.344 1 98.44 284 LEU A C 1
ATOM 2237 O O . LEU A 1 284 ? -8.148 -27.438 -19.234 1 98.44 284 LEU A O 1
ATOM 2241 N N . VAL A 1 285 ? -6.969 -28.891 -20.469 1 98 285 VAL A N 1
ATOM 2242 C CA . VAL A 1 285 ? -6.344 -29.594 -19.344 1 98 285 VAL A CA 1
ATOM 2243 C C . VAL A 1 285 ? -4.824 -29.438 -19.422 1 98 285 VAL A C 1
ATOM 2245 O O . VAL A 1 285 ? -4.184 -29.938 -20.344 1 98 285 VAL A O 1
ATOM 2248 N N . SER A 1 286 ? -4.32 -28.703 -18.5 1 96.62 286 SER A N 1
ATOM 2249 C CA . SER A 1 286 ? -2.877 -28.484 -18.438 1 96.62 286 SER A CA 1
ATOM 2250 C C . SER A 1 286 ? -2.412 -28.297 -17 1 96.62 286 SER A C 1
ATOM 2252 O O . SER A 1 286 ? -3.018 -27.547 -16.25 1 96.62 286 SER A O 1
ATOM 2254 N N . PHE A 1 287 ? -1.386 -28.984 -16.594 1 93.38 287 PHE A N 1
ATOM 2255 C CA . PHE A 1 287 ? -0.862 -28.875 -15.227 1 93.38 287 PHE A CA 1
ATOM 2256 C C . PHE A 1 287 ? 0.523 -28.234 -15.234 1 93.38 287 PHE A C 1
ATOM 2258 O O . PHE A 1 287 ? 1.342 -28.516 -14.352 1 93.38 287 PHE A O 1
ATOM 2265 N N . GLY A 1 288 ? 0.829 -27.469 -16.234 1 83.56 288 GLY A N 1
ATOM 2266 C CA . GLY A 1 288 ? 2.053 -26.688 -16.297 1 83.56 288 GLY A CA 1
ATOM 2267 C C . GLY A 1 288 ? 3.26 -27.5 -16.734 1 83.56 288 GLY A C 1
ATOM 2268 O O . GLY A 1 288 ? 3.123 -28.656 -17.141 1 83.56 288 GLY A O 1
ATOM 2269 N N . SER A 1 289 ? 4.449 -26.891 -16.672 1 74.75 289 SER A N 1
ATOM 2270 C CA . SER A 1 289 ? 5.672 -27.531 -17.156 1 74.75 289 SER A CA 1
ATOM 2271 C C . SER A 1 289 ? 6.379 -28.281 -16.031 1 74.75 289 SER A C 1
ATOM 2273 O O . SER A 1 289 ? 7.137 -29.219 -16.281 1 74.75 289 SER A O 1
ATOM 2275 N N . ALA A 1 290 ? 6.074 -27.875 -14.844 1 76.12 290 ALA A N 1
ATOM 2276 C CA . ALA A 1 290 ? 6.809 -28.453 -13.719 1 76.12 290 ALA A CA 1
ATOM 2277 C C . ALA A 1 290 ? 6.262 -29.844 -13.359 1 76.12 290 ALA A C 1
ATOM 2279 O O . ALA A 1 290 ? 6.996 -30.688 -12.844 1 76.12 290 ALA A O 1
ATOM 2280 N N . VAL A 1 291 ? 4.973 -30.016 -13.656 1 83.19 291 VAL A N 1
ATOM 2281 C CA . VAL A 1 291 ? 4.32 -31.266 -13.312 1 83.19 291 VAL A CA 1
ATOM 2282 C C . VAL A 1 291 ? 3.691 -31.875 -14.562 1 83.19 291 VAL A C 1
ATOM 2284 O O . VAL A 1 291 ? 2.48 -31.766 -14.773 1 83.19 291 VAL A O 1
ATOM 2287 N N . PRO A 1 292 ? 4.457 -32.656 -15.18 1 87.5 292 PRO A N 1
ATOM 2288 C CA . PRO A 1 292 ? 3.926 -33.25 -16.406 1 87.5 292 PRO A CA 1
ATOM 2289 C C . PRO A 1 292 ? 2.742 -34.188 -16.156 1 87.5 292 PRO A C 1
ATOM 2291 O O . PRO A 1 292 ? 2.781 -35 -15.219 1 87.5 292 PRO A O 1
ATOM 2294 N N . SER A 1 293 ? 1.772 -34.062 -16.984 1 92.31 293 SER A N 1
ATOM 2295 C CA . SER A 1 293 ? 0.59 -34.906 -16.875 1 92.31 293 SER A CA 1
ATOM 2296 C C . SER A 1 293 ? 0.952 -36.375 -17 1 92.31 293 SER A C 1
ATOM 2298 O O . SER A 1 293 ? 0.327 -37.219 -16.375 1 92.31 293 SER A O 1
ATOM 2300 N N . ALA A 1 294 ? 1.94 -36.625 -17.75 1 91.12 294 ALA A N 1
ATOM 2301 C CA . ALA A 1 294 ? 2.324 -38 -18.047 1 91.12 294 ALA A CA 1
ATOM 2302 C C . ALA A 1 294 ? 2.828 -38.719 -16.797 1 91.12 294 ALA A C 1
ATOM 2304 O O . ALA A 1 294 ? 2.852 -39.938 -16.734 1 91.12 294 ALA A O 1
ATOM 2305 N N . GLU A 1 295 ? 3.238 -37.906 -15.828 1 89.38 295 GLU A N 1
ATOM 2306 C CA . GLU A 1 295 ? 3.793 -38.5 -14.609 1 89.38 295 GLU A CA 1
ATOM 2307 C C . GLU A 1 295 ? 2.732 -38.594 -13.516 1 89.38 295 GLU A C 1
ATOM 2309 O O . GLU A 1 295 ? 3.025 -39.031 -12.398 1 89.38 295 GLU A O 1
ATOM 2314 N N . MET A 1 296 ? 1.594 -38.219 -13.844 1 92.25 296 MET A N 1
ATOM 2315 C CA . MET A 1 296 ? 0.491 -38.281 -12.891 1 92.25 296 MET A CA 1
ATOM 2316 C C . MET A 1 296 ? 0.182 -39.719 -12.516 1 92.25 296 MET A C 1
ATOM 2318 O O . MET A 1 296 ? 0.247 -40.625 -13.367 1 92.25 296 MET A O 1
ATOM 2322 N N . PRO A 1 297 ? -0.151 -39.969 -11.25 1 93.06 297 PRO A N 1
ATOM 2323 C CA . PRO A 1 297 ? -0.548 -41.312 -10.875 1 93.06 297 PRO A CA 1
ATOM 2324 C C . PRO A 1 297 ? -1.669 -41.875 -11.758 1 93.06 297 PRO A C 1
ATOM 2326 O O . PRO A 1 297 ? -2.588 -41.125 -12.125 1 93.06 297 PRO A O 1
ATOM 2329 N N . GLU A 1 298 ? -1.593 -43.125 -12 1 93.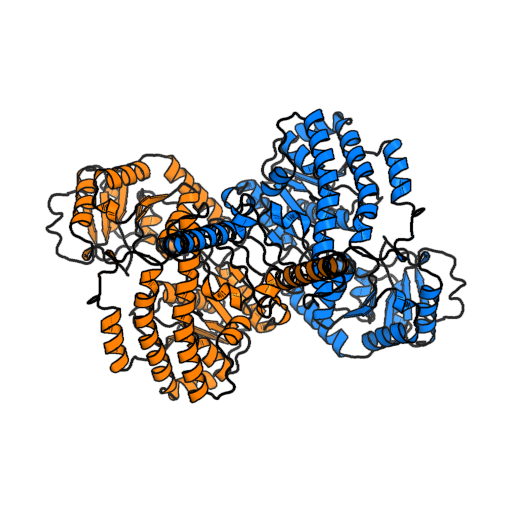94 298 GLU A N 1
ATOM 2330 C CA . GLU A 1 298 ? -2.529 -43.781 -12.906 1 93.94 298 GLU A CA 1
ATOM 2331 C C . GLU A 1 298 ? -3.969 -43.625 -12.43 1 93.94 298 GLU A C 1
ATOM 2333 O O . GLU A 1 298 ? -4.875 -43.406 -13.242 1 93.94 298 GLU A O 1
ATOM 2338 N N . GLU A 1 299 ? -4.164 -43.781 -11.148 1 95.38 299 GLU A N 1
ATOM 2339 C CA . GLU A 1 299 ? -5.508 -43.656 -10.586 1 95.38 299 GLU A CA 1
ATOM 2340 C C . GLU A 1 299 ? -6.098 -42.281 -10.875 1 95.38 299 GLU A C 1
ATOM 2342 O O . GLU A 1 299 ? -7.297 -42.156 -11.133 1 95.38 299 GLU A O 1
ATOM 2347 N N . TRP A 1 300 ? -5.293 -41.281 -10.797 1 95.62 300 TRP A N 1
ATOM 2348 C CA . TRP A 1 300 ? -5.754 -39.938 -11.047 1 95.62 300 TRP A CA 1
ATOM 2349 C C . TRP A 1 300 ? -6.035 -39.688 -12.523 1 95.62 300 TRP A C 1
ATOM 2351 O O . TRP A 1 300 ? -7.066 -39.125 -12.891 1 95.62 300 TRP A O 1
ATOM 2361 N N . ARG A 1 301 ? -5.176 -40.125 -13.344 1 95 301 ARG A N 1
ATOM 2362 C CA . ARG A 1 301 ? -5.363 -40.062 -14.781 1 95 301 ARG A CA 1
ATOM 2363 C C . ARG A 1 301 ? -6.645 -40.781 -15.203 1 95 301 ARG A C 1
ATOM 2365 O O . ARG A 1 301 ? -7.398 -40.25 -16.047 1 95 301 ARG A O 1
ATOM 2372 N N . SER A 1 302 ? -6.867 -41.906 -14.625 1 94.69 302 SER A N 1
ATOM 2373 C CA . SER A 1 302 ? -8.055 -42.719 -14.93 1 94.69 302 SER A CA 1
ATOM 2374 C C . SER A 1 302 ? -9.328 -41.969 -14.523 1 94.69 302 SER A C 1
ATOM 2376 O O . SER A 1 302 ? -10.352 -42.062 -15.203 1 94.69 302 SER A O 1
ATOM 2378 N N . GLY A 1 303 ? -9.25 -41.312 -13.367 1 95.75 303 GLY A N 1
ATOM 2379 C CA . GLY A 1 303 ? -10.398 -40.5 -12.945 1 95.75 303 GLY A CA 1
ATOM 2380 C C . GLY A 1 303 ? -10.742 -39.406 -13.914 1 95.75 303 GLY A C 1
ATOM 2381 O O . GLY A 1 303 ? -11.914 -39.188 -14.242 1 95.75 303 GLY A O 1
ATOM 2382 N N . ILE A 1 304 ? -9.742 -38.719 -14.391 1 96.56 304 ILE A N 1
ATOM 2383 C CA . ILE A 1 304 ? -9.945 -37.656 -15.375 1 96.56 304 ILE A CA 1
ATOM 2384 C C . ILE A 1 304 ? -10.531 -38.25 -16.656 1 96.56 304 ILE A C 1
ATOM 2386 O O . ILE A 1 304 ? -11.492 -37.719 -17.219 1 96.56 304 ILE A O 1
ATOM 2390 N N . LEU A 1 305 ? -9.969 -39.406 -17.047 1 96.38 305 LEU A N 1
ATOM 2391 C CA . LEU A 1 305 ? -10.422 -40.062 -18.281 1 96.38 305 LEU A CA 1
ATOM 2392 C C . LEU A 1 305 ? -11.875 -40.5 -18.156 1 96.38 305 LEU A C 1
ATOM 2394 O O . LEU A 1 305 ? -12.648 -40.344 -19.109 1 96.38 305 LEU A O 1
ATOM 2398 N N . ALA A 1 306 ? -12.18 -41.062 -17.047 1 96.31 306 ALA A N 1
ATOM 2399 C CA . ALA A 1 306 ? -13.562 -41.5 -16.828 1 96.31 306 ALA A CA 1
ATOM 2400 C C . ALA A 1 306 ? -14.516 -40.312 -16.922 1 96.31 306 ALA A C 1
ATOM 2402 O O . ALA A 1 306 ? -15.609 -40.438 -17.484 1 96.31 306 ALA A O 1
ATOM 2403 N N . THR A 1 307 ? -14.102 -39.188 -16.375 1 96.44 307 THR A N 1
ATOM 2404 C CA . THR A 1 307 ? -14.891 -37.969 -16.453 1 96.44 307 THR A CA 1
ATOM 2405 C C . THR A 1 307 ? -15.039 -37.531 -17.891 1 96.44 307 THR A C 1
ATOM 2407 O O . THR A 1 307 ? -16.125 -37.125 -18.328 1 96.44 307 THR A O 1
ATOM 2410 N N . ILE A 1 308 ? -13.992 -37.562 -18.656 1 97.19 308 ILE A N 1
ATOM 2411 C CA . ILE A 1 308 ? -14 -37.188 -20.047 1 97.19 308 ILE A CA 1
ATOM 2412 C C . ILE A 1 308 ? -14.977 -38.062 -20.828 1 97.19 308 ILE A C 1
ATOM 2414 O O . ILE A 1 308 ? -15.797 -37.531 -21.594 1 97.19 308 ILE A O 1
ATOM 2418 N N . ARG A 1 309 ? -14.992 -39.312 -20.594 1 95.94 309 ARG A N 1
ATOM 2419 C CA . ARG A 1 309 ? -15.867 -40.25 -21.281 1 95.94 309 ARG A CA 1
ATOM 2420 C C . ARG A 1 309 ? -17.328 -39.969 -20.953 1 95.94 309 ARG A C 1
ATOM 2422 O O . ARG A 1 309 ? -18.219 -40.188 -21.781 1 95.94 309 ARG A O 1
ATOM 2429 N N . SER A 1 310 ? -17.484 -39.531 -19.797 1 95.06 310 SER A N 1
ATOM 2430 C CA . SER A 1 310 ? -18.859 -39.312 -19.328 1 95.06 310 SER A CA 1
ATOM 2431 C C . SER A 1 310 ? -19.438 -38.031 -19.922 1 95.06 310 SER A C 1
ATOM 2433 O O . SER A 1 310 ? -20.625 -37.75 -19.766 1 95.06 310 SER A O 1
ATOM 2435 N N . MET A 1 311 ? -18.625 -37.25 -20.672 1 95.94 311 MET A N 1
ATOM 2436 C CA . MET A 1 311 ? -19.078 -36 -21.266 1 95.94 311 MET A CA 1
ATOM 2437 C C . MET A 1 311 ? -18.797 -35.969 -22.766 1 95.94 311 MET A C 1
ATOM 2439 O O . MET A 1 311 ? -18.047 -35.125 -23.25 1 95.94 311 MET A O 1
ATOM 2443 N N . PRO A 1 312 ? -19.453 -36.781 -23.469 1 95.12 312 PRO A N 1
ATOM 2444 C CA . PRO A 1 312 ? -19.125 -36.969 -24.891 1 95.12 312 PRO A CA 1
ATOM 2445 C C . PRO A 1 312 ? -19.375 -35.688 -25.703 1 95.12 312 PRO A C 1
ATOM 2447 O O . PRO A 1 312 ? -18.844 -35.562 -26.812 1 95.12 312 PRO A O 1
ATOM 2450 N N . ASN A 1 313 ? -20.109 -34.75 -25.203 1 95.81 313 ASN A N 1
ATOM 2451 C CA . ASN A 1 313 ? -20.438 -33.531 -25.938 1 95.81 313 ASN A CA 1
ATOM 2452 C C . ASN A 1 313 ? -19.438 -32.406 -25.641 1 95.81 313 ASN A C 1
ATOM 2454 O O . ASN A 1 313 ? -19.625 -31.281 -26.062 1 95.81 313 ASN A O 1
ATOM 2458 N N . VAL A 1 314 ? -18.406 -32.719 -24.906 1 98 314 VAL A N 1
ATOM 2459 C CA . VAL A 1 314 ? -17.359 -31.75 -24.547 1 98 314 VAL A CA 1
ATOM 2460 C C . VAL A 1 314 ? -16.031 -32.156 -25.156 1 98 314 VAL A C 1
ATOM 2462 O O . VAL A 1 314 ? -15.656 -33.344 -25.078 1 98 314 VAL A O 1
ATOM 2465 N N . THR A 1 315 ? -15.352 -31.25 -25.781 1 98.5 315 THR A N 1
ATOM 2466 C CA . THR A 1 315 ? -13.992 -31.5 -26.25 1 98.5 315 THR A CA 1
ATOM 2467 C C . THR A 1 315 ? -12.984 -31.219 -25.141 1 98.5 315 THR A C 1
ATOM 2469 O O . THR A 1 315 ? -12.992 -30.125 -24.547 1 98.5 315 THR A O 1
ATOM 2472 N N . PHE A 1 316 ? -12.195 -32.188 -24.859 1 98.38 316 PHE A N 1
ATOM 2473 C CA . PHE A 1 316 ? -11.102 -31.984 -23.922 1 98.38 316 PHE A CA 1
ATOM 2474 C C . PHE A 1 316 ? -9.766 -31.859 -24.641 1 98.38 316 PHE A C 1
ATOM 2476 O O . PHE A 1 316 ? -9.406 -32.719 -25.438 1 98.38 316 PHE A O 1
ATOM 2483 N N . ILE A 1 317 ? -9.141 -30.781 -24.438 1 98.31 317 ILE A N 1
ATOM 2484 C CA . ILE A 1 317 ? -7.77 -30.578 -24.906 1 98.31 317 ILE A CA 1
ATOM 2485 C C . ILE A 1 317 ? -6.793 -30.844 -23.75 1 98.31 317 ILE A C 1
ATOM 2487 O O . ILE A 1 317 ? -6.766 -30.094 -22.766 1 98.31 317 ILE A O 1
ATOM 2491 N N . TRP A 1 318 ? -5.992 -31.875 -23.891 1 97.94 318 TRP A N 1
ATOM 2492 C CA . TRP A 1 318 ? -5.133 -32.281 -22.781 1 97.94 318 TRP A CA 1
ATOM 2493 C C . TRP A 1 318 ? -3.662 -32.188 -23.172 1 97.94 318 TRP A C 1
ATOM 2495 O O . TRP A 1 318 ? -3.184 -32.969 -24 1 97.94 318 TRP A O 1
ATOM 2505 N N . LYS A 1 319 ? -2.959 -31.172 -22.625 1 97.19 319 LYS A N 1
ATOM 2506 C CA . LYS A 1 319 ? -1.505 -31.156 -22.766 1 97.19 319 LYS A CA 1
ATOM 2507 C C . LYS A 1 319 ? -0.871 -32.375 -22.094 1 97.19 319 LYS A C 1
ATOM 2509 O O . LYS A 1 319 ? -0.913 -32.5 -20.859 1 97.19 319 LYS A O 1
ATOM 2514 N N . TYR A 1 320 ? -0.283 -33.188 -22.844 1 94.69 320 TYR A N 1
ATOM 2515 C CA . TYR A 1 320 ? 0.24 -34.469 -22.391 1 94.69 320 TYR A CA 1
ATOM 2516 C C . TYR A 1 320 ? 1.609 -34.75 -22.984 1 94.69 320 TYR A C 1
ATOM 2518 O O . TYR A 1 320 ? 1.75 -34.812 -24.219 1 94.69 320 TYR A O 1
ATOM 2526 N N . GLU A 1 321 ? 2.607 -35 -22.203 1 91.81 321 GLU A N 1
ATOM 2527 C CA . GLU A 1 321 ? 4 -34.969 -22.641 1 91.81 321 GLU A CA 1
ATOM 2528 C C . GLU A 1 321 ? 4.461 -36.312 -23.156 1 91.81 321 GLU A C 1
ATOM 2530 O O . GLU A 1 321 ? 5.574 -36.438 -23.672 1 91.81 321 GLU A O 1
ATOM 2535 N N . SER A 1 322 ? 3.645 -37.344 -23.062 1 91.19 322 SER A N 1
ATOM 2536 C CA . SER A 1 322 ? 4.008 -38.656 -23.516 1 91.19 322 SER A CA 1
ATOM 2537 C C . SER A 1 322 ? 3.275 -39.031 -24.812 1 91.19 322 SER A C 1
ATOM 2539 O O . SER A 1 322 ? 2.188 -38.5 -25.078 1 91.19 322 SER A O 1
ATOM 2541 N N . GLU A 1 323 ? 3.889 -39.938 -25.578 1 91.06 323 GLU A N 1
ATOM 2542 C CA . GLU A 1 323 ? 3.271 -40.438 -26.797 1 91.06 323 GLU A CA 1
ATOM 2543 C C . GLU A 1 323 ? 2.396 -41.656 -26.516 1 91.06 323 GLU A C 1
ATOM 2545 O O . GLU A 1 323 ? 1.591 -42.031 -27.359 1 91.06 323 GLU A O 1
ATOM 2550 N N . ASP A 1 324 ? 2.635 -42.156 -25.422 1 89.75 324 ASP A N 1
ATOM 2551 C CA . ASP A 1 324 ? 1.834 -43.312 -25.047 1 89.75 324 ASP A CA 1
ATOM 2552 C C . ASP A 1 324 ? 0.439 -42.906 -24.594 1 89.75 324 ASP A C 1
ATOM 2554 O O . ASP A 1 324 ? 0.227 -42.594 -23.406 1 89.75 324 ASP A O 1
ATOM 2558 N N . LEU A 1 325 ? -0.451 -43 -25.547 1 93 325 LEU A N 1
ATOM 2559 C CA . LEU A 1 325 ? -1.812 -42.562 -25.297 1 93 325 LEU A CA 1
ATOM 2560 C C . LEU A 1 325 ? -2.789 -43.719 -25.281 1 93 325 LEU A C 1
ATOM 2562 O O . LEU A 1 325 ? -3.996 -43.531 -25.453 1 93 325 LEU A O 1
ATOM 2566 N N . GLU A 1 326 ? -2.346 -44.875 -25.078 1 91.06 326 GLU A N 1
ATOM 2567 C CA . GLU A 1 326 ? -3.178 -46.094 -25.141 1 91.06 326 GLU A CA 1
ATOM 2568 C C . GLU A 1 326 ? -4.27 -46.031 -24.062 1 91.06 326 GLU A C 1
ATOM 2570 O O . GLU A 1 326 ? -5.375 -46.531 -24.281 1 91.06 326 GLU A O 1
ATOM 2575 N N . PHE A 1 327 ? -3.953 -45.438 -23.031 1 90.19 327 PHE A N 1
ATOM 2576 C CA . PHE A 1 327 ? -4.887 -45.406 -21.906 1 90.19 327 PHE A CA 1
ATOM 2577 C C . PHE A 1 327 ? -6.164 -44.656 -22.297 1 90.19 327 PHE A C 1
ATOM 2579 O O . PHE A 1 327 ? -7.207 -44.844 -21.672 1 90.19 327 PHE A O 1
ATOM 2586 N N . ALA A 1 328 ? -6.137 -43.875 -23.391 1 92.19 328 ALA A N 1
ATOM 2587 C CA . ALA A 1 328 ? -7.258 -43 -23.719 1 92.19 328 ALA A CA 1
ATOM 2588 C C . ALA A 1 328 ? -7.898 -43.406 -25.047 1 92.19 328 ALA A C 1
ATOM 2590 O O . ALA A 1 328 ? -8.703 -42.656 -25.609 1 92.19 328 ALA A O 1
ATOM 2591 N N . GLN A 1 329 ? -7.609 -44.469 -25.609 1 89.12 329 GLN A N 1
ATOM 2592 C CA . GLN A 1 329 ? -8.055 -44.906 -26.938 1 89.12 329 GLN A CA 1
ATOM 2593 C C . GLN A 1 329 ? -9.578 -44.969 -27 1 89.12 329 GLN A C 1
ATOM 2595 O O . GLN A 1 329 ? -10.164 -44.812 -28.078 1 89.12 329 GLN A O 1
ATOM 2600 N N . SER A 1 330 ? -10.266 -45.125 -25.938 1 85.69 330 SER A N 1
ATOM 2601 C CA . SER A 1 330 ? -11.711 -45.312 -25.922 1 85.69 330 SER A CA 1
ATOM 2602 C C . SER A 1 330 ? -12.43 -43.969 -25.891 1 85.69 330 SER A C 1
ATOM 2604 O O . SER A 1 330 ? -13.641 -43.906 -26.078 1 85.69 330 SER A O 1
ATOM 2606 N N . ALA A 1 331 ? -11.719 -42.906 -25.734 1 90.69 331 ALA A N 1
ATOM 2607 C CA . ALA A 1 331 ? -12.336 -41.594 -25.625 1 90.69 331 ALA A CA 1
ATOM 2608 C C . ALA A 1 331 ? -12.195 -40.812 -26.938 1 90.69 331 ALA A C 1
ATOM 2610 O O . ALA A 1 331 ? -11.078 -40.469 -27.344 1 90.69 331 ALA A O 1
ATOM 2611 N N . GLU A 1 332 ? -13.258 -40.438 -27.562 1 93.19 332 GLU A N 1
ATOM 2612 C CA . GLU A 1 332 ? -13.242 -39.781 -28.859 1 93.19 332 GLU A CA 1
ATOM 2613 C C . GLU A 1 332 ? -13.211 -38.281 -28.719 1 93.19 332 GLU A C 1
ATOM 2615 O O . GLU A 1 332 ? -12.93 -37.562 -29.688 1 93.19 332 GLU A O 1
ATOM 2620 N N . ASN A 1 333 ? -13.516 -37.812 -27.578 1 97.62 333 ASN A N 1
ATOM 2621 C CA . ASN A 1 333 ? -13.648 -36.375 -27.391 1 97.62 333 ASN A CA 1
ATOM 2622 C C . ASN A 1 333 ? -12.414 -35.781 -26.719 1 97.62 333 ASN A C 1
ATOM 2624 O O . ASN A 1 333 ? -12.523 -34.812 -25.969 1 97.62 333 ASN A O 1
ATOM 2628 N N . ILE A 1 334 ? -11.258 -36.406 -26.875 1 97.5 334 ILE A N 1
ATOM 2629 C CA . ILE A 1 334 ? -10.008 -35.906 -26.312 1 97.5 334 ILE A CA 1
ATOM 2630 C C . ILE A 1 334 ? -9.031 -35.562 -27.438 1 97.5 334 ILE A C 1
ATOM 2632 O O . ILE A 1 334 ? -8.922 -36.312 -28.422 1 97.5 334 ILE A O 1
ATOM 2636 N N . HIS A 1 335 ? -8.391 -34.469 -27.328 1 96.94 335 HIS A N 1
ATOM 2637 C CA . HIS A 1 335 ? -7.277 -34.094 -28.188 1 96.94 335 HIS A CA 1
ATOM 2638 C C . HIS A 1 335 ? -6.004 -33.875 -27.359 1 96.94 335 HIS A C 1
ATOM 2640 O O . HIS A 1 335 ? -5.918 -32.938 -26.562 1 96.94 335 HIS A O 1
ATOM 2646 N N . PHE A 1 336 ? -5.016 -34.719 -27.578 1 96.69 336 PHE A N 1
ATOM 2647 C CA . PHE A 1 336 ? -3.742 -34.594 -26.891 1 96.69 336 PHE A CA 1
ATOM 2648 C C . PHE A 1 336 ? -2.752 -33.75 -27.688 1 96.69 336 PHE A C 1
ATOM 2650 O O . PHE A 1 336 ? -2.764 -33.781 -28.906 1 96.69 336 PHE A O 1
ATOM 2657 N N . SER A 1 337 ? -1.966 -33.062 -26.953 1 95.75 337 SER A N 1
ATOM 2658 C CA . SER A 1 337 ? -0.846 -32.344 -27.562 1 95.75 337 SER A CA 1
ATOM 2659 C C . SER A 1 337 ? 0.282 -32.125 -26.547 1 95.75 337 SER A C 1
ATOM 2661 O O . SER A 1 337 ? 0.03 -31.922 -25.359 1 95.75 337 SER A O 1
ATOM 2663 N N . LYS A 1 338 ? 1.504 -32.188 -27.031 1 94.19 338 LYS A N 1
ATOM 2664 C CA . LYS A 1 338 ? 2.658 -32 -26.156 1 94.19 338 LYS A CA 1
ATOM 2665 C C . LYS A 1 338 ? 2.834 -30.516 -25.797 1 94.19 338 LYS A C 1
ATOM 2667 O O . LYS A 1 338 ? 3.441 -30.188 -24.781 1 94.19 338 LYS A O 1
ATOM 2672 N N . TRP A 1 339 ? 2.4 -29.734 -26.688 1 92.62 339 TRP A N 1
ATOM 2673 C CA . TRP A 1 339 ? 2.424 -28.297 -26.469 1 92.62 339 TRP A CA 1
ATOM 2674 C C . TRP A 1 339 ? 1.096 -27.656 -26.875 1 92.62 339 TRP A C 1
ATOM 2676 O O . TRP A 1 339 ? 0.494 -28.062 -27.875 1 92.62 339 TRP A O 1
ATOM 2686 N N . VAL A 1 340 ? 0.625 -26.688 -26.094 1 95.38 340 VAL A N 1
ATOM 2687 C CA . VAL A 1 340 ? -0.613 -25.984 -26.422 1 95.38 340 VAL A CA 1
ATOM 2688 C C . VAL A 1 340 ? -0.388 -24.484 -26.328 1 95.38 340 VAL A C 1
ATOM 2690 O O . VAL A 1 340 ? 0.355 -24 -25.469 1 95.38 340 VAL A O 1
ATOM 2693 N N . PRO A 1 341 ? -0.934 -23.703 -27.203 1 95.5 341 PRO A N 1
ATOM 2694 C CA . PRO A 1 341 ? -0.942 -22.25 -27.047 1 95.5 341 PRO A CA 1
ATOM 2695 C C . PRO A 1 341 ? -1.928 -21.781 -25.969 1 95.5 341 PRO A C 1
ATOM 2697 O O . PRO A 1 341 ? -2.979 -21.219 -26.297 1 95.5 341 PRO A O 1
ATOM 2700 N N . GLN A 1 342 ? -1.567 -21.922 -24.797 1 95.38 342 GLN A N 1
ATOM 2701 C CA . GLN A 1 342 ? -2.453 -21.797 -23.641 1 95.38 342 GLN A CA 1
ATOM 2702 C C . GLN A 1 342 ? -3.182 -20.469 -23.641 1 95.38 342 GLN A C 1
ATOM 2704 O O . GLN A 1 342 ? -4.41 -20.422 -23.516 1 95.38 342 GLN A O 1
ATOM 2709 N N . THR A 1 343 ? -2.473 -19.312 -23.766 1 95.56 343 THR A N 1
ATOM 2710 C CA . THR A 1 343 ? -3.1 -18 -23.656 1 95.56 343 THR A CA 1
ATOM 2711 C C . THR A 1 343 ? -4.07 -17.766 -24.812 1 95.56 343 THR A C 1
ATOM 2713 O O . THR A 1 343 ? -5.145 -17.188 -24.609 1 95.56 343 THR A O 1
ATOM 2716 N N . ALA A 1 344 ? -3.684 -18.234 -26 1 96.12 344 ALA A N 1
ATOM 2717 C CA . ALA A 1 344 ? -4.578 -18.094 -27.156 1 96.12 344 ALA A CA 1
ATOM 2718 C C . ALA A 1 344 ? -5.848 -18.922 -26.969 1 96.12 344 ALA A C 1
ATOM 2720 O O . ALA A 1 344 ? -6.945 -18.469 -27.297 1 96.12 344 ALA A O 1
ATOM 2721 N N . LEU A 1 345 ? -5.676 -20.078 -26.484 1 97.31 345 LEU A N 1
ATOM 2722 C CA . LEU A 1 345 ? -6.832 -20.938 -26.219 1 97.31 345 LEU A CA 1
ATOM 2723 C C . LEU A 1 345 ? -7.723 -20.312 -25.141 1 97.31 345 LEU A C 1
ATOM 2725 O O . LEU A 1 345 ? -8.945 -20.266 -25.297 1 97.31 345 LEU A O 1
ATOM 2729 N N . LEU A 1 346 ? -7.109 -19.828 -24.094 1 97 346 LEU A N 1
ATOM 2730 C CA . LEU A 1 346 ? -7.859 -19.203 -23.016 1 97 346 LEU A CA 1
ATOM 2731 C C . LEU A 1 346 ? -8.617 -17.984 -23.5 1 97 346 LEU A C 1
ATOM 2733 O O . LEU A 1 346 ? -9.688 -17.656 -22.984 1 97 346 LEU A O 1
ATOM 2737 N N . ALA A 1 347 ? -8.094 -17.312 -24.453 1 96.69 347 ALA A N 1
ATOM 2738 C CA . ALA A 1 347 ? -8.695 -16.094 -24.953 1 96.69 347 ALA A CA 1
ATOM 2739 C C . ALA A 1 347 ? -9.859 -16.391 -25.891 1 96.69 347 ALA A C 1
ATOM 2741 O O . ALA A 1 347 ? -10.656 -15.508 -26.219 1 96.69 347 ALA A O 1
ATOM 2742 N N . ASP A 1 348 ? -9.977 -17.609 -26.422 1 96.62 348 ASP A N 1
ATOM 2743 C CA . ASP A 1 348 ? -11 -17.969 -27.391 1 96.62 348 ASP A CA 1
ATOM 2744 C C . ASP A 1 348 ? -12.352 -18.188 -26.719 1 96.62 348 ASP A C 1
ATOM 2746 O O . ASP A 1 348 ? -12.445 -18.922 -25.734 1 96.62 348 ASP A O 1
ATOM 2750 N N . PRO A 1 349 ? -13.398 -17.562 -27.234 1 94.5 349 PRO A N 1
ATOM 2751 C CA . PRO A 1 349 ? -14.711 -17.672 -26.594 1 94.5 349 PRO A CA 1
ATOM 2752 C C . PRO A 1 349 ? -15.266 -19.094 -26.625 1 94.5 349 PRO A C 1
ATOM 2754 O O . PRO A 1 349 ? -16.156 -19.438 -25.844 1 94.5 349 PRO A O 1
ATOM 2757 N N . ARG A 1 350 ? -14.852 -19.938 -27.531 1 96.94 350 ARG A N 1
ATOM 2758 C CA . ARG A 1 350 ? -15.344 -21.312 -27.641 1 96.94 350 ARG A CA 1
ATOM 2759 C C . ARG A 1 350 ? -14.797 -22.172 -26.516 1 96.94 350 ARG A C 1
ATOM 2761 O O . ARG A 1 350 ? -15.312 -23.266 -26.266 1 96.94 350 ARG A O 1
ATOM 2768 N N . LEU A 1 351 ? -13.594 -21.766 -25.812 1 97.69 351 LEU A N 1
ATOM 2769 C CA . LEU A 1 351 ? -13.102 -22.469 -24.625 1 97.69 351 LEU A CA 1
ATOM 2770 C C . LEU A 1 351 ? -13.945 -22.141 -23.406 1 97.69 351 LEU A C 1
ATOM 2772 O O . LEU A 1 351 ? -14.109 -20.969 -23.062 1 97.69 351 LEU A O 1
ATOM 2776 N N . SER A 1 352 ? -14.391 -23.219 -22.734 1 97.62 352 SER A N 1
ATOM 2777 C CA . SER A 1 352 ? -15.406 -23 -21.703 1 97.62 352 SER A CA 1
ATOM 2778 C C . SER A 1 352 ? -14.812 -23.109 -20.297 1 97.62 352 SER A C 1
ATOM 2780 O O . SER A 1 352 ? -15.438 -22.688 -19.328 1 97.62 352 SER A O 1
ATOM 2782 N N . GLY A 1 353 ? -13.641 -23.609 -20.203 1 97.75 353 GLY A N 1
ATOM 2783 C CA . GLY A 1 353 ? -13.039 -23.75 -18.891 1 97.75 353 GLY A CA 1
ATOM 2784 C C . GLY A 1 353 ? -11.609 -24.281 -18.953 1 97.75 353 GLY A C 1
ATOM 2785 O O . GLY A 1 353 ? -11.086 -24.547 -20.031 1 97.75 353 GLY A O 1
ATOM 2786 N N . PHE A 1 354 ? -10.992 -24.375 -17.844 1 98.5 354 PHE A N 1
ATOM 2787 C CA . PHE A 1 354 ? -9.594 -24.766 -17.703 1 98.5 354 PHE A CA 1
ATOM 2788 C C . PHE A 1 354 ? -9.414 -25.688 -16.5 1 98.5 354 PHE A C 1
ATOM 2790 O O . PHE A 1 354 ? -9.891 -25.375 -15.398 1 98.5 354 PHE A O 1
ATOM 2797 N N . LEU A 1 355 ? -8.922 -26.844 -16.656 1 98.44 355 LEU A N 1
ATOM 2798 C CA . LEU A 1 355 ? -8.43 -27.703 -15.586 1 98.44 355 LEU A CA 1
ATOM 2799 C C . LEU A 1 355 ? -6.918 -27.547 -15.43 1 98.44 355 LEU A C 1
ATOM 2801 O O . LEU A 1 355 ? -6.152 -27.922 -16.312 1 98.44 355 LEU A O 1
ATOM 2805 N N . THR A 1 356 ? -6.461 -27 -14.273 1 97.69 356 THR A N 1
ATOM 2806 C CA . THR A 1 356 ? -5.055 -26.625 -14.148 1 97.69 356 THR A CA 1
ATOM 2807 C C . THR A 1 356 ? -4.582 -26.781 -12.711 1 97.69 356 THR A C 1
ATOM 2809 O O . THR A 1 356 ? -5.383 -27.062 -11.812 1 97.69 356 THR A O 1
ATOM 2812 N N . HIS A 1 357 ? -3.299 -26.75 -12.492 1 96.19 357 HIS A N 1
ATOM 2813 C CA . HIS A 1 357 ? -2.719 -26.938 -11.172 1 96.19 357 HIS A CA 1
ATOM 2814 C C . HIS A 1 357 ? -2.732 -25.625 -10.383 1 96.19 357 HIS A C 1
ATOM 2816 O O . HIS A 1 357 ? -2.525 -25.625 -9.164 1 96.19 357 HIS A O 1
ATOM 2822 N N . GLY A 1 358 ? -2.869 -24.453 -11.047 1 95.62 358 GLY A N 1
ATOM 2823 C CA . GLY A 1 358 ? -3.047 -23.203 -10.32 1 95.62 358 GLY A CA 1
ATOM 2824 C C . GLY A 1 358 ? -1.739 -22.484 -10.047 1 95.62 358 GLY A C 1
ATOM 2825 O O . GLY A 1 358 ? -1.6 -21.812 -9.023 1 95.62 358 GLY A O 1
ATOM 2826 N N . GLY A 1 359 ? -0.696 -22.672 -10.922 1 95.56 359 GLY A N 1
ATOM 2827 C CA . GLY A 1 359 ? 0.443 -21.766 -10.844 1 95.56 359 GLY A CA 1
ATOM 2828 C C . GLY A 1 359 ? 0.059 -20.297 -10.984 1 95.56 359 GLY A C 1
ATOM 2829 O O . GLY A 1 359 ? -0.95 -19.984 -11.609 1 95.56 359 GLY A O 1
ATOM 2830 N N . LEU A 1 360 ? 0.839 -19.438 -10.414 1 96.19 360 LEU A N 1
ATOM 2831 C CA . LEU A 1 360 ? 0.461 -18.031 -10.398 1 96.19 360 LEU A CA 1
ATOM 2832 C C . LEU A 1 360 ? 0.358 -17.469 -11.812 1 96.19 360 LEU A C 1
ATOM 2834 O O . LEU A 1 360 ? -0.51 -16.641 -12.094 1 96.19 360 LEU A O 1
ATOM 2838 N N . GLY A 1 361 ? 1.263 -17.891 -12.711 1 94.19 361 GLY A N 1
ATOM 2839 C CA . GLY A 1 361 ? 1.176 -17.469 -14.094 1 94.19 361 GLY A CA 1
ATOM 2840 C C . GLY A 1 361 ? -0.15 -17.812 -14.742 1 94.19 361 GLY A C 1
ATOM 2841 O O . GLY A 1 361 ? -0.814 -16.953 -15.32 1 94.19 361 GLY A O 1
ATOM 2842 N N . SER A 1 362 ? -0.542 -19.062 -14.617 1 95.06 362 SER A N 1
ATOM 2843 C CA . SER A 1 362 ? -1.809 -19.531 -15.18 1 95.06 362 SER A CA 1
ATOM 2844 C C . SER A 1 362 ? -2.994 -18.859 -14.484 1 95.06 362 SER A C 1
ATOM 2846 O O . SER A 1 362 ? -3.998 -18.547 -15.133 1 95.06 362 SER A O 1
ATOM 2848 N N . THR A 1 363 ? -2.848 -18.703 -13.203 1 97.19 363 THR A N 1
ATOM 2849 C CA . THR A 1 363 ? -3.904 -18.062 -12.438 1 97.19 363 THR A CA 1
ATOM 2850 C C . THR A 1 363 ? -4.137 -16.641 -12.93 1 97.19 363 THR A C 1
ATOM 2852 O O . THR A 1 363 ? -5.281 -16.219 -13.109 1 97.19 363 THR A O 1
ATOM 2855 N N . ASN A 1 364 ? -3.078 -15.906 -13.141 1 97.12 364 ASN A N 1
ATOM 2856 C CA . ASN A 1 364 ? -3.193 -14.547 -13.664 1 97.12 364 ASN A CA 1
ATOM 2857 C C . ASN A 1 364 ? -3.787 -14.547 -15.07 1 97.12 364 ASN A C 1
ATOM 2859 O O . ASN A 1 364 ? -4.609 -13.688 -15.406 1 97.12 364 ASN A O 1
ATOM 2863 N N . GLU A 1 365 ? -3.387 -15.508 -15.914 1 96.31 365 GLU A N 1
ATOM 2864 C CA . GLU A 1 365 ? -3.916 -15.609 -17.266 1 96.31 365 GLU A CA 1
ATOM 2865 C C . GLU A 1 365 ? -5.418 -15.875 -17.25 1 96.31 365 GLU A C 1
ATOM 2867 O O . GLU A 1 365 ? -6.184 -15.188 -17.938 1 96.31 365 GLU A O 1
ATOM 2872 N N . LEU A 1 366 ? -5.805 -16.828 -16.438 1 95.94 366 LEU A N 1
ATOM 2873 C CA . LEU A 1 366 ? -7.215 -17.188 -16.359 1 95.94 366 LEU A CA 1
ATOM 2874 C C . LEU A 1 366 ? -8.039 -16.016 -15.844 1 95.94 366 LEU A C 1
ATOM 2876 O O . LEU A 1 366 ? -9.156 -15.773 -16.312 1 95.94 366 LEU A O 1
ATOM 2880 N N . ALA A 1 367 ? -7.508 -15.305 -14.852 1 98.12 367 ALA A N 1
ATOM 2881 C CA . ALA A 1 367 ? -8.219 -14.172 -14.266 1 98.12 367 ALA A CA 1
ATOM 2882 C C . ALA A 1 367 ? -8.398 -13.047 -15.281 1 98.12 367 ALA A C 1
ATOM 2884 O O . ALA A 1 367 ? -9.5 -12.5 -15.422 1 98.12 367 ALA A O 1
ATOM 2885 N N . HIS A 1 368 ? -7.375 -12.734 -16.031 1 98.06 368 HIS A N 1
ATOM 2886 C CA . HIS A 1 368 ? -7.402 -11.633 -17 1 98.06 368 HIS A CA 1
ATOM 2887 C C . HIS A 1 368 ? -8.242 -11.984 -18.219 1 98.06 368 HIS A C 1
ATOM 2889 O O . HIS A 1 368 ? -8.812 -11.102 -18.859 1 98.06 368 HIS A O 1
ATOM 2895 N N . LEU A 1 369 ? -8.297 -13.258 -18.547 1 97.88 369 LEU A N 1
ATOM 2896 C CA . LEU A 1 369 ? -8.945 -13.664 -19.781 1 97.88 369 LEU A CA 1
ATOM 2897 C C . LEU A 1 369 ? -10.375 -14.125 -19.531 1 97.88 369 LEU A C 1
ATOM 2899 O O . LEU A 1 369 ? -11.094 -14.477 -20.453 1 97.88 369 LEU A O 1
ATOM 2903 N N . GLY A 1 370 ? -10.836 -14.141 -18.266 1 97.81 370 GLY A N 1
ATOM 2904 C CA . GLY A 1 370 ? -12.227 -14.359 -17.906 1 97.81 370 GLY A CA 1
ATOM 2905 C C . GLY A 1 370 ? -12.68 -15.797 -18.109 1 97.81 370 GLY A C 1
ATOM 2906 O O . GLY A 1 370 ? -13.758 -16.031 -18.656 1 97.81 370 GLY A O 1
ATOM 2907 N N . LYS A 1 371 ? -11.82 -16.703 -17.766 1 98.06 371 LYS A N 1
ATOM 2908 C CA . LYS A 1 371 ? -12.148 -18.125 -17.922 1 98.06 371 LYS A CA 1
ATOM 2909 C C . LYS A 1 371 ? -12.328 -18.797 -16.562 1 98.06 371 LYS A C 1
ATOM 2911 O O . LYS A 1 371 ? -11.492 -18.641 -15.672 1 98.06 371 LYS A O 1
ATOM 2916 N N . PRO A 1 372 ? -13.422 -19.484 -16.328 1 98.62 372 PRO A N 1
ATOM 2917 C CA . PRO A 1 372 ? -13.539 -20.281 -15.102 1 98.62 372 PRO A CA 1
ATOM 2918 C C . PRO A 1 372 ? -12.656 -21.516 -15.125 1 98.62 372 PRO A C 1
ATOM 2920 O O . PRO A 1 372 ? -12.156 -21.906 -16.172 1 98.62 372 PRO A O 1
ATOM 2923 N N . ALA A 1 373 ? -12.469 -22.109 -13.922 1 98.88 373 ALA A N 1
ATOM 2924 C CA . ALA A 1 373 ? -11.523 -23.219 -13.906 1 98.88 373 ALA A CA 1
ATOM 2925 C C . ALA A 1 373 ? -11.781 -24.156 -12.727 1 98.88 373 ALA A C 1
ATOM 2927 O O . ALA A 1 373 ? -12.422 -23.75 -11.742 1 98.88 373 ALA A O 1
ATOM 2928 N N . VAL A 1 374 ? -11.414 -25.359 -12.914 1 98.81 374 VAL A N 1
ATOM 2929 C CA . VAL A 1 374 ? -11.125 -26.281 -11.812 1 98.81 374 VAL A CA 1
ATOM 2930 C C . VAL A 1 374 ? -9.625 -26.312 -11.547 1 98.81 374 VAL A C 1
ATOM 2932 O O . VAL A 1 374 ? -8.836 -26.625 -12.438 1 98.81 374 VAL A O 1
ATOM 2935 N N . MET A 1 375 ? -9.25 -25.938 -10.359 1 98.56 375 MET A N 1
ATOM 2936 C CA . MET A 1 375 ? -7.832 -25.922 -10.016 1 98.56 375 MET A CA 1
ATOM 2937 C C . MET A 1 375 ? -7.504 -27.062 -9.055 1 98.56 375 MET A C 1
ATOM 2939 O O . MET A 1 375 ? -8.203 -27.25 -8.055 1 98.56 375 MET A O 1
ATOM 2943 N N . VAL A 1 376 ? -6.508 -27.812 -9.406 1 97.62 376 VAL A N 1
ATOM 2944 C CA . VAL A 1 376 ? -6.012 -28.938 -8.625 1 97.62 376 VAL A CA 1
ATOM 2945 C C . VAL A 1 376 ? -4.535 -28.719 -8.289 1 97.62 376 VAL A C 1
ATOM 2947 O O . VAL A 1 376 ? -3.66 -29.297 -8.938 1 97.62 376 VAL A O 1
ATOM 2950 N N . PRO A 1 377 ? -4.289 -27.969 -7.207 1 96.38 377 PRO A N 1
ATOM 2951 C CA . PRO A 1 377 ? -2.9 -27.672 -6.852 1 96.38 377 PRO A CA 1
ATOM 2952 C C . PRO A 1 377 ? -2.092 -28.938 -6.535 1 96.38 377 PRO A C 1
ATOM 2954 O O . PRO A 1 377 ? -2.615 -29.875 -5.934 1 96.38 377 PRO A O 1
ATOM 2957 N N . VAL A 1 378 ? -0.832 -28.875 -6.918 1 93.5 378 VAL A N 1
ATOM 2958 C CA . VAL A 1 378 ? 0.039 -30.031 -6.734 1 93.5 378 VAL A CA 1
ATOM 2959 C C . VAL A 1 378 ? 1.091 -29.719 -5.672 1 93.5 378 VAL A C 1
ATOM 2961 O O . VAL A 1 378 ? 1.347 -30.531 -4.785 1 93.5 378 VAL A O 1
ATOM 2964 N N . PHE A 1 379 ? 1.704 -28.562 -5.691 1 89.06 379 PHE A N 1
ATOM 2965 C CA . PHE A 1 379 ? 2.752 -28.234 -4.734 1 89.06 379 PHE A CA 1
ATOM 2966 C C . PHE A 1 379 ? 2.945 -26.734 -4.645 1 89.06 379 PHE A C 1
ATOM 2968 O O . PHE A 1 379 ? 2.316 -25.969 -5.387 1 89.06 379 PHE A O 1
ATOM 2975 N N . GLY A 1 380 ? 3.77 -26.312 -3.678 1 90 380 GLY A N 1
ATOM 2976 C CA . GLY A 1 380 ? 4.207 -24.938 -3.557 1 90 380 GLY A CA 1
ATOM 2977 C C . GLY A 1 380 ? 3.082 -23.969 -3.211 1 90 380 GLY A C 1
ATOM 2978 O O . GLY A 1 380 ? 2.328 -24.219 -2.266 1 90 380 GLY A O 1
ATOM 2979 N N . ASP A 1 381 ? 3.037 -22.906 -4.043 1 94.31 381 ASP A N 1
ATOM 2980 C CA . ASP A 1 381 ? 2.08 -21.859 -3.725 1 94.31 381 ASP A CA 1
ATOM 2981 C C . ASP A 1 381 ? 0.773 -22.047 -4.492 1 94.31 381 ASP A C 1
ATOM 2983 O O . ASP A 1 381 ? -0.103 -21.188 -4.465 1 94.31 381 ASP A O 1
ATOM 2987 N N . GLN A 1 382 ? 0.598 -23.141 -5.094 1 96.31 382 GLN A N 1
ATOM 2988 C CA . GLN A 1 382 ? -0.522 -23.375 -6.004 1 96.31 382 GLN A CA 1
ATOM 2989 C C . GLN A 1 382 ? -1.849 -23.391 -5.25 1 96.31 382 GLN A C 1
ATOM 2991 O O . GLN A 1 382 ? -2.844 -22.828 -5.719 1 96.31 382 GLN A O 1
ATOM 2996 N N . THR A 1 383 ? -1.851 -24.031 -4.051 1 97 383 THR A N 1
ATOM 2997 C CA . THR A 1 383 ? -3.088 -24.062 -3.281 1 97 383 THR A CA 1
ATOM 2998 C C . THR A 1 383 ? -3.523 -22.656 -2.877 1 97 383 THR A C 1
ATOM 3000 O O . THR A 1 383 ? -4.707 -22.328 -2.965 1 97 383 THR A O 1
ATOM 3003 N N . ARG A 1 384 ? -2.6 -21.875 -2.418 1 97.62 384 ARG A N 1
ATOM 3004 C CA . ARG A 1 384 ? -2.912 -20.5 -2.049 1 97.62 384 ARG A CA 1
ATOM 3005 C C . ARG A 1 384 ? -3.479 -19.719 -3.234 1 97.62 384 ARG A C 1
ATOM 3007 O O . ARG A 1 384 ? -4.465 -19 -3.098 1 97.62 384 ARG A O 1
ATOM 3014 N N . ASN A 1 385 ? -2.857 -19.844 -4.402 1 97.88 385 ASN A N 1
ATOM 3015 C CA . ASN A 1 385 ? -3.318 -19.172 -5.613 1 97.88 385 ASN A CA 1
ATOM 3016 C C . ASN A 1 385 ? -4.746 -19.578 -5.973 1 97.88 385 ASN A C 1
ATOM 3018 O O . ASN A 1 385 ? -5.574 -18.734 -6.305 1 97.88 385 ASN A O 1
ATOM 3022 N N . ALA A 1 386 ? -4.938 -20.875 -5.91 1 98.38 386 ALA A N 1
ATOM 3023 C CA . ALA A 1 386 ? -6.254 -21.406 -6.258 1 98.38 386 ALA A CA 1
ATOM 3024 C C . ALA A 1 386 ? -7.332 -20.875 -5.324 1 98.38 386 ALA A C 1
ATOM 3026 O O . ALA A 1 386 ? -8.367 -20.391 -5.781 1 98.38 386 ALA A O 1
ATOM 3027 N N . ASN A 1 387 ? -7.059 -20.938 -4.062 1 98.19 387 ASN A N 1
ATOM 3028 C CA . ASN A 1 387 ? -8.016 -20.438 -3.084 1 98.19 387 ASN A CA 1
ATOM 3029 C C . ASN A 1 387 ? -8.234 -18.938 -3.234 1 98.19 387 ASN A C 1
ATOM 3031 O O . ASN A 1 387 ? -9.344 -18.438 -3.035 1 98.19 387 ASN A O 1
ATOM 3035 N N . MET A 1 388 ? -7.223 -18.219 -3.514 1 98.06 388 MET A N 1
ATOM 3036 C CA . MET A 1 388 ? -7.297 -16.766 -3.723 1 98.06 388 MET A CA 1
ATOM 3037 C C . MET A 1 388 ? -8.305 -16.422 -4.812 1 98.06 388 MET A C 1
ATOM 3039 O O . MET A 1 388 ? -9.188 -15.594 -4.609 1 98.06 388 MET A O 1
ATOM 3043 N N . LEU A 1 389 ? -8.211 -17.094 -5.961 1 98.25 389 LEU A N 1
ATOM 3044 C CA . LEU A 1 389 ? -9.109 -16.781 -7.062 1 98.25 389 LEU A CA 1
ATOM 3045 C C . LEU A 1 389 ? -10.5 -17.359 -6.809 1 98.25 389 LEU A C 1
ATOM 3047 O O . LEU A 1 389 ? -11.508 -16.766 -7.211 1 98.25 389 LEU A O 1
ATOM 3051 N N . ALA A 1 390 ? -10.562 -18.516 -6.121 1 98.25 390 ALA A N 1
ATOM 3052 C CA . ALA A 1 390 ? -11.844 -19.141 -5.82 1 98.25 390 ALA A CA 1
ATOM 3053 C C . ALA A 1 390 ? -12.734 -18.219 -4.996 1 98.25 390 ALA A C 1
ATOM 3055 O O . ALA A 1 390 ? -13.961 -18.234 -5.145 1 98.25 390 ALA A O 1
ATOM 3056 N N . ARG A 1 391 ? -12.164 -17.375 -4.211 1 96.88 391 ARG A N 1
ATOM 3057 C CA . ARG A 1 391 ? -12.914 -16.438 -3.369 1 96.88 391 ARG A CA 1
ATOM 3058 C C . ARG A 1 391 ? -13.711 -15.461 -4.219 1 96.88 391 ARG A C 1
ATOM 3060 O O . ARG A 1 391 ? -14.625 -14.797 -3.715 1 96.88 391 ARG A O 1
ATOM 3067 N N . HIS A 1 392 ? -13.398 -15.383 -5.441 1 97.81 392 HIS A N 1
ATOM 3068 C CA . HIS A 1 392 ? -14.07 -14.43 -6.32 1 97.81 392 HIS A CA 1
ATOM 3069 C C . HIS A 1 392 ? -15.109 -15.125 -7.195 1 97.81 392 HIS A C 1
ATOM 3071 O O . HIS A 1 392 ? -15.742 -14.492 -8.039 1 97.81 392 HIS A O 1
ATOM 3077 N N . GLY A 1 393 ? -15.242 -16.453 -7.082 1 97.94 393 GLY A N 1
ATOM 3078 C CA . GLY A 1 393 ? -16.438 -17.141 -7.516 1 97.94 393 GLY A CA 1
ATOM 3079 C C . GLY A 1 393 ? -16.281 -17.812 -8.867 1 97.94 393 GLY A C 1
ATOM 3080 O O . GLY A 1 393 ? -17.234 -18.406 -9.391 1 97.94 393 GLY A O 1
ATOM 3081 N N . SER A 1 394 ? -15.062 -17.781 -9.438 1 98.12 394 SER A N 1
ATOM 3082 C CA . SER A 1 394 ? -14.906 -18.281 -10.797 1 98.12 394 SER A CA 1
ATOM 3083 C C . SER A 1 394 ? -14.203 -19.641 -10.82 1 98.12 394 SER A C 1
ATOM 3085 O O . SER A 1 394 ? -14.07 -20.266 -11.875 1 98.12 394 SER A O 1
ATOM 3087 N N . VAL A 1 395 ? -13.773 -20.156 -9.633 1 98.62 395 VAL A N 1
ATOM 3088 C CA . VAL A 1 395 ? -12.898 -21.328 -9.594 1 98.62 395 VAL A CA 1
ATOM 3089 C C . VAL A 1 395 ? -13.406 -22.328 -8.562 1 98.62 395 VAL A C 1
ATOM 3091 O O . VAL A 1 395 ? -13.93 -21.938 -7.512 1 98.62 395 VAL A O 1
ATOM 3094 N N . ILE A 1 396 ? -13.328 -23.578 -8.914 1 98.75 396 ILE A N 1
ATOM 3095 C CA . ILE A 1 396 ? -13.508 -24.656 -7.953 1 98.75 396 ILE A CA 1
ATOM 3096 C C . ILE A 1 396 ? -12.156 -25.297 -7.633 1 98.75 396 ILE A C 1
ATOM 3098 O O . ILE A 1 396 ? -11.375 -25.594 -8.539 1 98.75 396 ILE A O 1
ATOM 3102 N N . VAL A 1 397 ? -11.852 -25.469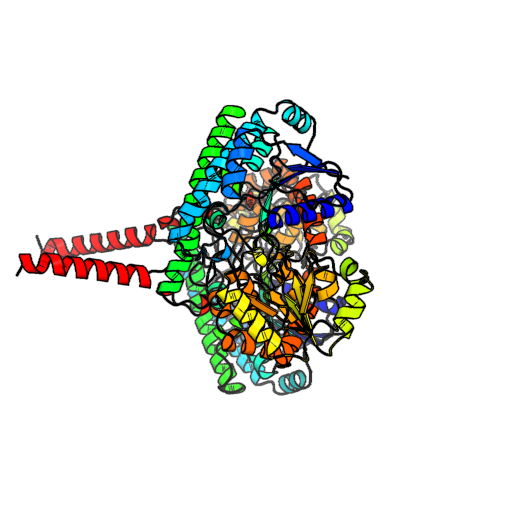 -6.363 1 98.69 397 VAL A N 1
ATOM 3103 C CA . VAL A 1 397 ? -10.578 -26.031 -5.945 1 98.69 397 VAL A CA 1
ATOM 3104 C C . VAL A 1 397 ? -10.781 -27.469 -5.457 1 98.69 397 VAL A C 1
ATOM 3106 O O . VAL A 1 397 ? -11.664 -27.734 -4.637 1 98.69 397 VAL A O 1
ATOM 3109 N N . LEU A 1 398 ? -10 -28.375 -5.98 1 98.19 398 LEU A N 1
ATOM 3110 C CA . LEU A 1 398 ? -10.008 -29.766 -5.535 1 98.19 398 LEU A CA 1
ATOM 3111 C C . LEU A 1 398 ? -8.625 -30.172 -5.027 1 98.19 398 LEU A C 1
ATOM 3113 O O . LEU A 1 398 ? -7.609 -29.625 -5.465 1 98.19 398 LEU A O 1
ATOM 3117 N N . HIS A 1 399 ? -8.625 -31.062 -4.09 1 95.94 399 HIS A N 1
ATOM 3118 C CA . HIS A 1 399 ? -7.375 -31.719 -3.713 1 95.94 399 HIS A CA 1
ATOM 3119 C C . HIS A 1 399 ? -6.918 -32.688 -4.781 1 95.94 399 HIS A C 1
ATOM 3121 O O . HIS A 1 399 ? -7.746 -33.344 -5.441 1 95.94 399 HIS A O 1
ATOM 3127 N N . LYS A 1 400 ? -5.75 -32.844 -4.988 1 95.25 400 LYS A N 1
ATOM 3128 C CA . LYS A 1 400 ? -5.238 -33.688 -6.07 1 95.25 400 LYS A CA 1
ATOM 3129 C C . LYS A 1 400 ? -5.719 -35.125 -5.926 1 95.25 400 LYS A C 1
ATOM 3131 O O . LYS A 1 400 ? -5.945 -35.812 -6.922 1 95.25 400 LYS A O 1
ATOM 3136 N N . LYS A 1 401 ? -5.984 -35.594 -4.73 1 94.75 401 LYS A N 1
ATOM 3137 C CA . LYS A 1 401 ? -6.488 -36.938 -4.52 1 94.75 401 LYS A CA 1
ATOM 3138 C C . LYS A 1 401 ? -7.895 -37.094 -5.09 1 94.75 401 LYS A C 1
ATOM 3140 O O . LYS A 1 401 ? -8.336 -38.219 -5.383 1 94.75 401 LYS A O 1
ATOM 3145 N N . ASP A 1 402 ? -8.523 -36 -5.191 1 96.44 402 ASP A N 1
ATOM 3146 C CA . ASP A 1 402 ? -9.898 -36.031 -5.695 1 96.44 402 ASP A CA 1
ATOM 3147 C C . ASP A 1 402 ? -9.922 -36.344 -7.188 1 96.44 402 ASP A C 1
ATOM 3149 O O . ASP A 1 402 ? -10.977 -36.688 -7.734 1 96.44 402 ASP A O 1
ATOM 3153 N N . LEU A 1 403 ? -8.828 -36.312 -7.852 1 96.62 403 LEU A N 1
ATOM 3154 C CA . LEU A 1 403 ? -8.758 -36.656 -9.273 1 96.62 403 LEU A CA 1
ATOM 3155 C C . LEU A 1 403 ? -9.094 -38.094 -9.523 1 96.62 403 LEU A C 1
ATOM 3157 O O . LEU A 1 403 ? -9.5 -38.469 -10.633 1 96.62 403 LEU A O 1
ATOM 3161 N N . ALA A 1 404 ? -8.898 -38.906 -8.5 1 96.31 404 ALA A N 1
ATOM 3162 C CA . ALA A 1 404 ? -9.203 -40.312 -8.633 1 96.31 404 ALA A CA 1
ATOM 3163 C C . ALA A 1 404 ? -10.711 -40.562 -8.547 1 96.31 404 ALA A C 1
ATOM 3165 O O . ALA A 1 404 ? -11.188 -41.625 -8.938 1 96.31 404 ALA A O 1
ATOM 3166 N N . ASP A 1 405 ? -11.359 -39.656 -7.988 1 97.12 405 ASP A N 1
ATOM 3167 C CA . ASP A 1 405 ? -12.805 -39.781 -7.77 1 97.12 405 ASP A CA 1
ATOM 3168 C C . ASP A 1 405 ? -13.578 -39.156 -8.938 1 97.12 405 ASP A C 1
ATOM 3170 O O . ASP A 1 405 ? -13.875 -37.969 -8.945 1 97.12 405 ASP A O 1
ATOM 3174 N N . GLU A 1 406 ? -14.078 -40.031 -9.797 1 96.31 406 GLU A N 1
ATOM 3175 C CA . GLU A 1 406 ? -14.773 -39.594 -11.008 1 96.31 406 GLU A CA 1
ATOM 3176 C C . GLU A 1 406 ? -15.953 -38.688 -10.664 1 96.31 406 GLU A C 1
ATOM 3178 O O . GLU A 1 406 ? -16.219 -37.719 -11.383 1 96.31 406 GLU A O 1
ATOM 3183 N N . GLU A 1 407 ? -16.641 -38.969 -9.641 1 97.25 407 GLU A N 1
ATOM 3184 C CA . GLU A 1 407 ? -17.797 -38.188 -9.258 1 97.25 407 GLU A CA 1
ATOM 3185 C C . GLU A 1 407 ? -17.406 -36.75 -8.867 1 97.25 407 GLU A C 1
ATOM 3187 O O . GLU A 1 407 ? -18.016 -35.781 -9.297 1 97.25 407 GLU A O 1
ATOM 3192 N N . LYS A 1 408 ? -16.359 -36.656 -8.094 1 97.56 408 LYS A N 1
ATOM 3193 C CA . LYS A 1 408 ? -15.93 -35.344 -7.605 1 97.56 408 LYS A CA 1
ATOM 3194 C C . LYS A 1 408 ? -15.391 -34.5 -8.742 1 97.56 408 LYS A C 1
ATOM 3196 O O . LYS A 1 408 ? -15.805 -33.344 -8.898 1 97.56 408 LYS A O 1
ATOM 3201 N N . ILE A 1 409 ? -14.484 -35.031 -9.43 1 97.94 409 ILE A N 1
ATOM 3202 C CA . ILE A 1 409 ? -13.906 -34.25 -10.531 1 97.94 409 ILE A CA 1
ATOM 3203 C C . ILE A 1 409 ? -14.977 -33.969 -11.594 1 97.94 409 ILE A C 1
ATOM 3205 O O . ILE A 1 409 ? -15.023 -32.906 -12.164 1 97.94 409 ILE A O 1
ATOM 3209 N N . GLY A 1 410 ? -15.836 -35 -11.891 1 97.69 410 GLY A N 1
ATOM 3210 C CA . GLY A 1 410 ? -16.922 -34.812 -12.844 1 97.69 410 GLY A CA 1
ATOM 3211 C C . GLY A 1 410 ? -17.875 -33.719 -12.461 1 97.69 410 GLY A C 1
ATOM 3212 O O . GLY A 1 410 ? -18.25 -32.875 -13.297 1 97.69 410 GLY A O 1
ATOM 3213 N N . LYS A 1 411 ? -18.266 -33.688 -11.211 1 98.25 411 LYS A N 1
ATOM 3214 C CA . LYS A 1 411 ? -19.156 -32.656 -10.711 1 98.25 411 LYS A CA 1
ATOM 3215 C C . LYS A 1 411 ? -18.531 -31.281 -10.844 1 98.25 411 LYS A C 1
ATOM 3217 O O . LYS A 1 411 ? -19.203 -30.312 -11.211 1 98.25 411 LYS A O 1
ATOM 3222 N N . ALA A 1 412 ? -17.266 -31.156 -10.5 1 98.62 412 ALA A N 1
ATOM 3223 C CA . ALA A 1 412 ? -16.562 -29.875 -10.586 1 98.62 412 ALA A CA 1
ATOM 3224 C C . ALA A 1 412 ? -16.516 -29.375 -12.023 1 98.62 412 ALA A C 1
ATOM 3226 O O . ALA A 1 412 ? -16.844 -28.219 -12.297 1 98.62 412 ALA A O 1
ATOM 3227 N N . ILE A 1 413 ? -16.141 -30.25 -12.953 1 98.44 413 ILE A N 1
ATOM 3228 C CA . ILE A 1 413 ? -16.031 -29.875 -14.359 1 98.44 413 ILE A CA 1
ATOM 3229 C C . ILE A 1 413 ? -17.406 -29.516 -14.906 1 98.44 413 ILE A C 1
ATOM 3231 O O . ILE A 1 413 ? -17.562 -28.516 -15.617 1 98.44 413 ILE A O 1
ATOM 3235 N N . HIS A 1 414 ? -18.375 -30.312 -14.555 1 98 414 HIS A N 1
ATOM 3236 C CA . HIS A 1 414 ? -19.734 -30.031 -14.992 1 98 414 HIS A CA 1
ATOM 3237 C C . HIS A 1 414 ? -20.203 -28.656 -14.523 1 98 414 HIS A C 1
ATOM 3239 O O . HIS A 1 414 ? -20.828 -27.922 -15.281 1 98 414 HIS A O 1
ATOM 3245 N N . SER A 1 415 ? -19.953 -28.359 -13.266 1 98.31 415 SER A N 1
ATOM 3246 C CA . SER A 1 415 ? -20.344 -27.078 -12.711 1 98.31 415 SER A CA 1
ATOM 3247 C C . SER A 1 415 ? -19.688 -25.922 -13.469 1 98.31 415 SER A C 1
ATOM 3249 O O . SER A 1 415 ? -20.359 -24.953 -13.82 1 98.31 415 SER A O 1
ATOM 3251 N N . ILE A 1 416 ? -18.422 -26.047 -13.727 1 98.31 416 ILE A N 1
ATOM 3252 C CA . ILE A 1 416 ? -17.672 -25 -14.422 1 98.31 416 ILE A CA 1
ATOM 3253 C C . ILE A 1 416 ? -18.25 -24.812 -15.828 1 98.31 416 ILE A C 1
ATOM 3255 O O . ILE A 1 416 ? -18.312 -23.688 -16.328 1 98.31 416 ILE A O 1
ATOM 3259 N N . LEU A 1 417 ? -18.719 -25.844 -16.438 1 97.44 417 LEU A N 1
ATOM 3260 C CA . LEU A 1 417 ? -19.156 -25.828 -17.828 1 97.44 417 LEU A CA 1
ATOM 3261 C C . LEU A 1 417 ? -20.594 -25.312 -17.922 1 97.44 417 LEU A C 1
ATOM 3263 O O . LEU A 1 417 ? -20.969 -24.672 -18.906 1 97.44 417 LEU A O 1
ATOM 3267 N N . TYR A 1 418 ? -21.359 -25.594 -16.859 1 96.94 418 TYR A N 1
ATOM 3268 C CA . TYR A 1 418 ? -22.781 -25.453 -17.125 1 96.94 418 TYR A CA 1
ATOM 3269 C C . TYR A 1 418 ? -23.438 -24.531 -16.094 1 96.94 418 TYR A C 1
ATOM 3271 O O . TYR A 1 418 ? -24.547 -24.062 -16.297 1 96.94 418 TYR A O 1
ATOM 3279 N N . LYS A 1 419 ? -22.859 -24.359 -14.969 1 98 419 LYS A N 1
ATOM 3280 C CA . LYS A 1 419 ? -23.391 -23.344 -14.062 1 98 419 LYS A CA 1
ATOM 3281 C C . LYS A 1 419 ? -22.938 -21.953 -14.477 1 98 419 LYS A C 1
ATOM 3283 O O . LYS A 1 419 ? -21.75 -21.625 -14.367 1 98 419 LYS A O 1
ATOM 3288 N N . GLU A 1 420 ? -23.828 -21.141 -14.82 1 97.56 420 GLU A N 1
ATOM 3289 C CA . GLU A 1 420 ? -23.562 -19.828 -15.422 1 97.56 420 GLU A CA 1
ATOM 3290 C C . GLU A 1 420 ? -22.781 -18.922 -14.469 1 97.56 420 GLU A C 1
ATOM 3292 O O . GLU A 1 420 ? -22.031 -18.047 -14.906 1 97.56 420 GLU A O 1
ATOM 3297 N N . LYS A 1 421 ? -22.953 -19.141 -13.203 1 98.12 421 LYS A N 1
ATOM 3298 C CA . LYS A 1 421 ? -22.359 -18.25 -12.211 1 98.12 421 LYS A CA 1
ATOM 3299 C C . LYS A 1 421 ? -20.844 -18.203 -12.344 1 98.12 421 LYS A C 1
ATOM 3301 O O . LYS A 1 421 ? -20.219 -17.141 -12.164 1 98.12 421 LYS A O 1
ATOM 3306 N N . TYR A 1 422 ? -20.219 -19.281 -12.664 1 98.5 422 TYR A N 1
ATOM 3307 C CA . TYR A 1 422 ? -18.766 -19.328 -12.734 1 98.5 422 TYR A CA 1
ATOM 3308 C C . TYR A 1 422 ? -18.25 -18.484 -13.906 1 98.5 422 TYR A C 1
ATOM 3310 O O . TYR A 1 422 ? -17.328 -17.703 -13.75 1 98.5 422 TYR A O 1
ATOM 3318 N N . MET A 1 423 ? -18.875 -18.656 -15.039 1 98.12 423 MET A N 1
ATOM 3319 C CA . MET A 1 423 ? -18.469 -17.859 -16.203 1 98.12 423 MET A CA 1
ATOM 3320 C C . MET A 1 423 ? -18.766 -16.375 -15.969 1 98.12 423 MET A C 1
ATOM 3322 O O . MET A 1 423 ? -17.938 -15.523 -16.297 1 98.12 423 MET A O 1
ATOM 3326 N N . LYS A 1 424 ? -19.906 -16.125 -15.453 1 98.19 424 LYS A N 1
ATOM 3327 C CA . LYS A 1 424 ? -20.281 -14.734 -15.172 1 98.19 424 LYS A CA 1
ATOM 3328 C C . LYS A 1 424 ? -19.266 -14.07 -14.25 1 98.19 424 LYS A C 1
ATOM 3330 O O . LYS A 1 424 ? -18.828 -12.945 -14.508 1 98.19 424 LYS A O 1
ATOM 3335 N N . LYS A 1 425 ? -18.859 -14.75 -13.203 1 98.38 425 LYS A N 1
ATOM 3336 C CA . LYS A 1 425 ? -17.875 -14.211 -12.258 1 98.38 425 LYS A CA 1
ATOM 3337 C C . LYS A 1 425 ? -16.5 -14.078 -12.898 1 98.38 425 LYS A C 1
ATOM 3339 O O . LYS A 1 425 ? -15.781 -13.117 -12.625 1 98.38 425 LYS A O 1
ATOM 3344 N N . ALA A 1 426 ? -16.141 -15.047 -13.695 1 98.62 426 ALA A N 1
ATOM 3345 C CA . ALA A 1 426 ? -14.859 -14.961 -14.398 1 98.62 426 ALA A CA 1
ATOM 3346 C C . ALA A 1 426 ? -14.797 -13.711 -15.273 1 98.62 426 ALA A C 1
ATOM 3348 O O . ALA A 1 426 ? -13.797 -12.984 -15.258 1 98.62 426 ALA A O 1
ATOM 3349 N N . ILE A 1 427 ? -15.844 -13.438 -15.969 1 98.25 427 ILE A N 1
ATOM 3350 C CA . ILE A 1 427 ? -15.914 -12.281 -16.859 1 98.25 427 ILE A CA 1
ATOM 3351 C C . ILE A 1 427 ? -15.852 -10.992 -16.031 1 98.25 427 ILE A C 1
ATOM 3353 O O . ILE A 1 427 ? -15.164 -10.039 -16.406 1 98.25 427 ILE A O 1
ATOM 3357 N N . GLN A 1 428 ? -16.562 -11 -14.953 1 97.94 428 GLN A N 1
ATOM 3358 C CA . GLN A 1 428 ? -16.562 -9.828 -14.086 1 97.94 428 GLN A CA 1
ATOM 3359 C C . GLN A 1 428 ? -15.156 -9.531 -13.555 1 97.94 428 GLN A C 1
ATOM 3361 O O . GLN A 1 428 ? -14.727 -8.375 -13.523 1 97.94 428 GLN A O 1
ATOM 3366 N N . VAL A 1 429 ? -14.445 -10.547 -13.125 1 98.25 429 VAL A N 1
ATOM 3367 C CA . VAL A 1 429 ? -13.078 -10.391 -12.633 1 98.25 429 VAL A CA 1
ATOM 3368 C C . VAL A 1 429 ? -12.188 -9.859 -13.75 1 98.25 429 VAL A C 1
ATOM 3370 O O . VAL A 1 429 ? -11.391 -8.938 -13.531 1 98.25 429 VAL A O 1
ATOM 3373 N N . ALA A 1 430 ? -12.328 -10.43 -14.898 1 98.12 430 ALA A N 1
ATOM 3374 C CA . ALA A 1 430 ? -11.516 -10 -16.031 1 98.12 430 ALA A CA 1
ATOM 3375 C C . ALA A 1 430 ? -11.766 -8.531 -16.359 1 98.12 430 ALA A C 1
ATOM 3377 O O . ALA A 1 430 ? -10.828 -7.781 -16.641 1 98.12 430 ALA A O 1
ATOM 3378 N N . GLU A 1 431 ? -13.023 -8.133 -16.359 1 97.94 431 GLU A N 1
ATOM 3379 C CA . GLU A 1 431 ? -13.367 -6.742 -16.625 1 97.94 431 GLU A CA 1
ATOM 3380 C C . GLU A 1 431 ? -12.766 -5.809 -15.578 1 97.94 431 GLU A C 1
ATOM 3382 O O . GLU A 1 431 ? -12.273 -4.73 -15.906 1 97.94 431 GLU A O 1
ATOM 3387 N N . MET A 1 432 ? -12.812 -6.184 -14.367 1 97.81 432 MET A N 1
ATOM 3388 C CA . MET A 1 432 ? -12.227 -5.398 -13.289 1 97.81 432 MET A CA 1
ATOM 3389 C C . MET A 1 432 ? -10.719 -5.258 -13.477 1 97.81 432 MET A C 1
ATOM 3391 O O . MET A 1 432 ? -10.18 -4.16 -13.352 1 97.81 432 MET A O 1
ATOM 3395 N N . LEU A 1 433 ? -10.07 -6.363 -13.828 1 97.5 433 LEU A N 1
ATOM 3396 C CA . LEU A 1 433 ? -8.617 -6.355 -13.969 1 97.5 433 LEU A CA 1
ATOM 3397 C C . LEU A 1 433 ? -8.195 -5.516 -15.172 1 97.5 433 LEU A C 1
ATOM 3399 O O . LEU A 1 433 ? -7.152 -4.867 -15.141 1 97.5 433 LEU A O 1
ATOM 3403 N N . LYS A 1 434 ? -9.008 -5.539 -16.188 1 95.75 434 LYS A N 1
ATOM 3404 C CA . LYS A 1 434 ? -8.742 -4.754 -17.391 1 95.75 434 LYS A CA 1
ATOM 3405 C C . LYS A 1 434 ? -8.812 -3.26 -17.109 1 95.75 434 LYS A C 1
ATOM 3407 O O . LYS A 1 434 ? -8.164 -2.457 -17.781 1 95.75 434 LYS A O 1
ATOM 3412 N N . ASN A 1 435 ? -9.555 -2.916 -16.109 1 95.81 435 ASN A N 1
ATOM 3413 C CA . ASN A 1 435 ? -9.836 -1.507 -15.852 1 95.81 435 ASN A CA 1
ATOM 3414 C C . ASN A 1 435 ? -9.172 -1.025 -14.562 1 95.81 435 ASN A C 1
ATOM 3416 O O . ASN A 1 435 ? -9.562 0.005 -14.008 1 95.81 435 ASN A O 1
ATOM 3420 N N . GLN A 1 436 ? -8.203 -1.766 -14.086 1 95.56 436 GLN A N 1
ATOM 3421 C CA . GLN A 1 436 ? -7.504 -1.349 -12.875 1 95.56 436 GLN A CA 1
ATOM 3422 C C . GLN A 1 436 ? -6.938 0.061 -13.023 1 95.56 436 GLN A C 1
ATOM 3424 O O . GLN A 1 436 ? -6.535 0.462 -14.117 1 95.56 436 GLN A O 1
ATOM 3429 N N . PRO A 1 437 ? -6.824 0.75 -11.852 1 96.25 437 PRO A N 1
ATOM 3430 C CA . PRO A 1 437 ? -6.328 2.127 -11.922 1 96.25 437 PRO A CA 1
ATOM 3431 C C . PRO A 1 437 ? -4.848 2.203 -12.281 1 96.25 437 PRO A C 1
ATOM 3433 O O . PRO A 1 437 ? -4.367 3.254 -12.711 1 96.25 437 PRO A O 1
ATOM 3436 N N . THR A 1 438 ? -4.102 1.116 -12.062 1 94.75 438 THR A N 1
ATOM 3437 C CA . THR A 1 438 ? -2.668 1.105 -12.344 1 94.75 438 THR A CA 1
ATOM 3438 C C . THR A 1 438 ? -2.328 0.053 -13.391 1 94.75 438 THR A C 1
ATOM 3440 O O . THR A 1 438 ? -3.047 -0.938 -13.539 1 94.75 438 THR A O 1
ATOM 3443 N N . ASN A 1 439 ? -1.286 0.321 -14.141 1 95.44 439 ASN A N 1
ATOM 3444 C CA . ASN A 1 439 ? -0.723 -0.599 -15.125 1 95.44 439 ASN A CA 1
ATOM 3445 C C . ASN A 1 439 ? 0.625 -1.149 -14.672 1 95.44 439 ASN A C 1
ATOM 3447 O O . ASN A 1 439 ? 1.571 -0.389 -14.461 1 95.44 439 ASN A O 1
ATOM 3451 N N . PRO A 1 440 ? 0.704 -2.428 -14.547 1 97.31 440 PRO A N 1
ATOM 3452 C CA . PRO A 1 440 ? 1.921 -3.002 -13.969 1 97.31 440 PRO A CA 1
ATOM 3453 C C . PRO A 1 440 ? 3.176 -2.652 -14.766 1 97.31 440 PRO A C 1
ATOM 3455 O O . PRO A 1 440 ? 4.242 -2.439 -14.18 1 97.31 440 PRO A O 1
ATOM 3458 N N . LYS A 1 441 ? 3.162 -2.633 -16.078 1 97.56 441 LYS A N 1
ATOM 3459 C CA . LYS A 1 441 ? 4.32 -2.273 -16.891 1 97.56 441 LYS A CA 1
ATOM 3460 C C . LYS A 1 441 ? 4.762 -0.839 -16.609 1 97.56 441 LYS A C 1
ATOM 3462 O O . LYS A 1 441 ? 5.945 -0.584 -16.375 1 97.56 441 LYS A O 1
ATOM 3467 N N . GLU A 1 442 ? 3.779 0.042 -16.641 1 97.62 442 GLU A N 1
ATOM 3468 C CA . GLU A 1 442 ? 4.082 1.438 -16.344 1 97.62 442 GLU A CA 1
ATOM 3469 C C . GLU A 1 442 ? 4.625 1.597 -14.922 1 97.62 442 GLU A C 1
ATOM 3471 O O . GLU A 1 442 ? 5.543 2.383 -14.688 1 97.62 442 GLU A O 1
ATOM 3476 N N . THR A 1 443 ? 4.035 0.868 -14.031 1 98.31 443 THR A N 1
ATOM 3477 C CA . THR A 1 443 ? 4.449 0.915 -12.641 1 98.31 443 THR A CA 1
ATOM 3478 C C . THR A 1 443 ? 5.914 0.515 -12.492 1 98.31 443 THR A C 1
ATOM 3480 O O . THR A 1 443 ? 6.695 1.216 -11.852 1 98.31 443 THR A O 1
ATOM 3483 N N . VAL A 1 444 ? 6.309 -0.578 -13.109 1 98.75 444 VAL A N 1
ATOM 3484 C CA . VAL A 1 444 ? 7.684 -1.061 -13.039 1 98.75 444 VAL A CA 1
ATOM 3485 C C . VAL A 1 444 ? 8.633 -0.006 -13.602 1 98.75 444 VAL A C 1
ATOM 3487 O O . VAL A 1 444 ? 9.656 0.303 -13 1 98.75 444 VAL A O 1
ATOM 3490 N N . VAL A 1 445 ? 8.289 0.563 -14.734 1 98.75 445 VAL A N 1
ATOM 3491 C CA . VAL A 1 445 ? 9.156 1.537 -15.398 1 98.75 445 VAL A CA 1
ATOM 3492 C C . VAL A 1 445 ? 9.289 2.783 -14.523 1 98.75 445 VAL A C 1
ATOM 3494 O O . VAL A 1 445 ? 10.398 3.197 -14.188 1 98.75 445 VAL A O 1
ATOM 3497 N N . LYS A 1 446 ? 8.188 3.344 -14.086 1 98.44 446 LYS A N 1
ATOM 3498 C CA . LYS A 1 446 ? 8.188 4.598 -13.336 1 98.44 446 LYS A CA 1
ATOM 3499 C C . LYS A 1 446 ? 8.922 4.445 -12.008 1 98.44 446 LYS A C 1
ATOM 3501 O O . LYS A 1 446 ? 9.703 5.312 -11.625 1 98.44 446 LYS A O 1
ATOM 3506 N N . TYR A 1 447 ? 8.688 3.391 -11.336 1 98.69 447 TYR A N 1
ATOM 3507 C CA . TYR A 1 447 ? 9.305 3.209 -10.023 1 98.69 447 TYR A CA 1
ATOM 3508 C C . TYR A 1 447 ? 10.789 2.896 -10.164 1 98.69 447 TYR A C 1
ATOM 3510 O O . TYR A 1 447 ? 11.602 3.32 -9.336 1 98.69 447 TYR A O 1
ATOM 3518 N N . THR A 1 448 ? 11.133 2.109 -11.195 1 98.81 448 THR A N 1
ATOM 3519 C CA . THR A 1 448 ? 12.555 1.848 -11.422 1 98.81 448 THR A CA 1
ATOM 3520 C C . THR A 1 448 ? 13.297 3.141 -11.734 1 98.81 448 THR A C 1
ATOM 3522 O O . THR A 1 448 ? 14.359 3.4 -11.172 1 98.81 448 THR A O 1
ATOM 3525 N N . GLU A 1 449 ? 12.781 3.945 -12.609 1 98.69 449 GLU A N 1
ATOM 3526 C CA . GLU A 1 449 ? 13.383 5.234 -12.945 1 98.69 449 GLU A CA 1
ATOM 3527 C C . GLU A 1 449 ? 13.461 6.137 -11.719 1 98.69 449 GLU A C 1
ATOM 3529 O O . GLU A 1 449 ? 14.453 6.855 -11.531 1 98.69 449 GLU A O 1
ATOM 3534 N N . PHE A 1 450 ? 12.422 6.066 -10.938 1 98.5 450 PHE A N 1
ATOM 3535 C CA . PHE A 1 450 ? 12.391 6.863 -9.719 1 98.5 450 PHE A CA 1
ATOM 3536 C C . PHE A 1 450 ? 13.492 6.438 -8.766 1 98.5 450 PHE A C 1
ATOM 3538 O O . PHE A 1 450 ? 14.172 7.281 -8.172 1 98.5 450 PHE A O 1
ATOM 3545 N N . VAL A 1 451 ? 13.711 5.164 -8.586 1 98.44 451 VAL A N 1
ATOM 3546 C CA . VAL A 1 451 ? 14.773 4.641 -7.742 1 98.44 451 VAL A CA 1
ATOM 3547 C C . VAL A 1 451 ? 16.141 5.059 -8.297 1 98.44 451 VAL A C 1
ATOM 3549 O O . VAL A 1 451 ? 17.031 5.449 -7.547 1 98.44 451 VAL A O 1
ATOM 3552 N N . ALA A 1 452 ? 16.281 4.969 -9.594 1 98.25 452 ALA A N 1
ATOM 3553 C CA . ALA A 1 452 ? 17.547 5.324 -10.227 1 98.25 452 ALA A CA 1
ATOM 3554 C C . ALA A 1 452 ? 17.922 6.773 -9.922 1 98.25 452 ALA A C 1
ATOM 3556 O O . ALA A 1 452 ? 19.094 7.078 -9.703 1 98.25 452 ALA A O 1
ATOM 3557 N N . ARG A 1 453 ? 16.969 7.578 -9.906 1 97.31 453 ARG A N 1
ATOM 3558 C CA . ARG A 1 453 ? 17.234 9.008 -9.773 1 97.31 453 ARG A CA 1
ATOM 3559 C C . ARG A 1 453 ? 17.344 9.414 -8.305 1 97.31 453 ARG A C 1
ATOM 3561 O O . ARG A 1 453 ? 18.188 10.234 -7.945 1 97.31 453 ARG A O 1
ATOM 3568 N N . PHE A 1 454 ? 16.516 8.797 -7.426 1 97.19 454 PHE A N 1
ATOM 3569 C CA . PHE A 1 454 ? 16.375 9.383 -6.098 1 97.19 454 PHE A CA 1
ATOM 3570 C C . PHE A 1 454 ? 16.734 8.375 -5.016 1 97.19 454 PHE A C 1
ATOM 3572 O O . PHE A 1 454 ? 16.875 8.727 -3.846 1 97.19 454 PHE A O 1
ATOM 3579 N N . GLY A 1 455 ? 16.844 7.086 -5.391 1 96.69 455 GLY A N 1
ATOM 3580 C CA . GLY A 1 455 ? 17.172 6.086 -4.387 1 96.69 455 GLY A CA 1
ATOM 3581 C C . GLY A 1 455 ? 18.609 6.184 -3.895 1 96.69 455 GLY A C 1
ATOM 3582 O O . GLY A 1 455 ? 19.375 7.012 -4.379 1 96.69 455 GLY A O 1
ATOM 3583 N N . PRO A 1 456 ? 18.938 5.383 -2.967 1 96.62 456 PRO A N 1
ATOM 3584 C CA . PRO A 1 456 ? 18.047 4.508 -2.201 1 96.62 456 PRO A CA 1
ATOM 3585 C C . PRO A 1 456 ? 17.188 5.273 -1.208 1 96.62 456 PRO A C 1
ATOM 3587 O O . PRO A 1 456 ? 17.297 6.496 -1.098 1 96.62 456 PRO A O 1
ATOM 3590 N N . PHE A 1 457 ? 16.234 4.641 -0.521 1 96.19 457 PHE A N 1
ATOM 3591 C CA . PHE A 1 457 ? 15.289 5.281 0.382 1 96.19 457 PHE A CA 1
ATOM 3592 C C . PHE A 1 457 ? 15.453 4.758 1.803 1 96.19 457 PHE A C 1
ATOM 3594 O O . PHE A 1 457 ? 14.547 4.121 2.348 1 96.19 457 PHE A O 1
ATOM 3601 N N . PRO A 1 458 ? 16.516 5.07 2.461 1 94.44 458 PRO A N 1
ATOM 3602 C CA . PRO A 1 458 ? 16.734 4.574 3.824 1 94.44 458 PRO A CA 1
ATOM 3603 C C . PRO A 1 458 ? 15.656 5.062 4.797 1 94.44 458 PRO A C 1
ATOM 3605 O O . PRO A 1 458 ? 15.336 4.367 5.762 1 94.44 458 PRO A O 1
ATOM 3608 N N . GLN A 1 459 ? 15.062 6.23 4.547 1 94.19 459 GLN A N 1
ATOM 3609 C CA . GLN A 1 459 ? 14.062 6.789 5.445 1 94.19 459 GLN A CA 1
ATOM 3610 C C . GLN A 1 459 ? 12.766 5.984 5.395 1 94.19 459 GLN A C 1
ATOM 3612 O O . GLN A 1 459 ? 11.891 6.148 6.25 1 94.19 459 GLN A O 1
ATOM 3617 N N . MET A 1 460 ? 12.625 5.137 4.391 1 95.38 460 MET A N 1
ATOM 3618 C CA . MET A 1 460 ? 11.438 4.305 4.262 1 95.38 460 MET A CA 1
ATOM 3619 C C . MET A 1 460 ? 11.633 2.961 4.957 1 95.38 460 MET A C 1
ATOM 3621 O O . MET A 1 460 ? 10.727 2.123 4.969 1 95.38 460 MET A O 1
ATOM 3625 N N . ASP A 1 461 ? 12.805 2.762 5.57 1 94.12 461 ASP A N 1
ATOM 3626 C CA . ASP A 1 461 ? 13.031 1.536 6.332 1 94.12 461 ASP A CA 1
ATOM 3627 C C . ASP A 1 461 ? 12.266 1.561 7.652 1 94.12 461 ASP A C 1
ATOM 3629 O O . ASP A 1 461 ? 12.383 2.51 8.43 1 94.12 461 ASP A O 1
ATOM 3633 N N . SER A 1 462 ? 11.5 0.536 7.902 1 93.69 462 SER A N 1
ATOM 3634 C CA . SER A 1 462 ? 10.75 0.456 9.148 1 93.69 462 SER A CA 1
ATOM 3635 C C . SER A 1 462 ? 11.68 0.253 10.344 1 93.69 462 SER A C 1
ATOM 3637 O O . SER A 1 462 ? 12.555 -0.615 10.312 1 93.69 462 SER A O 1
ATOM 3639 N N . TYR A 1 463 ? 11.484 1.044 11.406 1 94.19 463 TYR A N 1
ATOM 3640 C CA . TYR A 1 463 ? 12.266 0.867 12.625 1 94.19 463 TYR A CA 1
ATOM 3641 C C . TYR A 1 463 ? 11.914 -0.443 13.312 1 94.19 463 TYR A C 1
ATOM 3643 O O . TYR A 1 463 ? 12.672 -0.938 14.148 1 94.19 463 TYR A O 1
ATOM 3651 N N . ALA A 1 464 ? 10.758 -0.971 12.969 1 92.19 464 ALA A N 1
ATOM 3652 C CA . ALA A 1 464 ? 10.297 -2.227 13.555 1 92.19 464 ALA A CA 1
ATOM 3653 C C . ALA A 1 464 ? 11.344 -3.328 13.391 1 92.19 464 ALA A C 1
ATOM 3655 O O . ALA A 1 464 ? 11.445 -4.23 14.227 1 92.19 464 ALA A O 1
ATOM 3656 N N . ARG A 1 465 ? 12.109 -3.283 12.406 1 92.56 465 ARG A N 1
ATOM 3657 C CA . ARG A 1 465 ? 13.078 -4.324 12.086 1 92.56 465 ARG A CA 1
ATOM 3658 C C . ARG A 1 465 ? 14.164 -4.402 13.164 1 92.56 465 ARG A C 1
ATOM 3660 O O . ARG A 1 465 ? 14.852 -5.418 13.281 1 92.56 465 ARG A O 1
ATOM 3667 N N . LYS A 1 466 ? 14.312 -3.334 13.852 1 92.31 466 LYS A N 1
ATOM 3668 C CA . LYS A 1 466 ? 15.367 -3.254 14.859 1 92.31 466 LYS A CA 1
ATOM 3669 C C . LYS A 1 466 ? 14.859 -3.695 16.234 1 92.31 466 LYS A C 1
ATOM 3671 O O . LYS A 1 466 ? 15.633 -3.789 17.188 1 92.31 466 LYS A O 1
ATOM 3676 N N . LEU A 1 467 ? 13.609 -3.895 16.344 1 93.5 467 LEU A N 1
ATOM 3677 C CA . LEU A 1 467 ? 13 -4.266 17.609 1 93.5 467 LEU A CA 1
ATOM 3678 C C . LEU A 1 467 ? 12.875 -5.777 17.734 1 93.5 467 LEU A C 1
ATOM 3680 O O . LEU A 1 467 ? 12.586 -6.465 16.75 1 93.5 467 LEU A O 1
ATOM 3684 N N . ASN A 1 468 ? 13.102 -6.246 18.922 1 90.5 468 ASN A N 1
ATOM 3685 C CA . ASN A 1 468 ? 12.844 -7.66 19.156 1 90.5 468 ASN A CA 1
ATOM 3686 C C . ASN A 1 468 ? 11.367 -7.922 19.438 1 90.5 468 ASN A C 1
ATOM 3688 O O . ASN 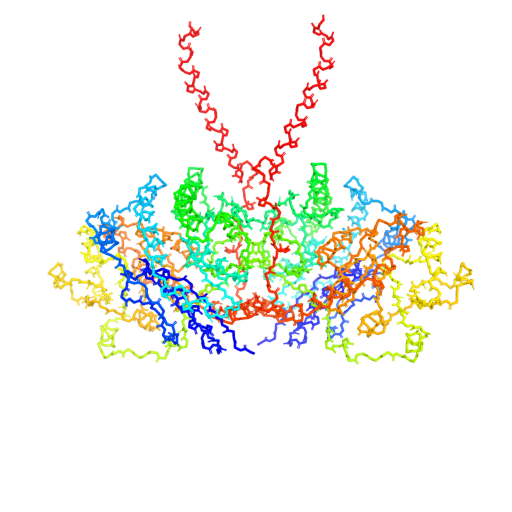A 1 468 ? 10.57 -6.984 19.5 1 90.5 468 ASN A O 1
ATOM 3692 N N . TYR A 1 469 ? 11.062 -9.156 19.547 1 86.94 469 TYR A N 1
ATOM 3693 C CA . TYR A 1 469 ? 9.672 -9.57 19.688 1 86.94 469 TYR A CA 1
ATOM 3694 C C . TYR A 1 469 ? 9.039 -8.953 20.938 1 86.94 469 TYR A C 1
ATOM 3696 O O . TYR A 1 469 ? 7.883 -8.531 20.906 1 86.94 469 TYR A O 1
ATOM 3704 N N . LEU A 1 470 ? 9.727 -8.906 22.062 1 89.25 470 LEU A N 1
ATOM 3705 C CA . LEU A 1 470 ? 9.203 -8.367 23.312 1 89.25 470 LEU A CA 1
ATOM 3706 C C . LEU A 1 470 ? 8.906 -6.875 23.188 1 89.25 470 LEU A C 1
ATOM 3708 O O . LEU A 1 470 ? 7.871 -6.402 23.656 1 89.25 470 LEU A O 1
ATOM 3712 N N . GLN A 1 471 ? 9.812 -6.172 22.453 1 92.69 471 GLN A N 1
ATOM 3713 C CA . GLN A 1 471 ? 9.664 -4.734 22.25 1 92.69 471 GLN A CA 1
ATOM 3714 C C . GLN A 1 471 ? 8.508 -4.422 21.297 1 92.69 471 GLN A C 1
ATOM 3716 O O . GLN A 1 471 ? 7.715 -3.516 21.562 1 92.69 471 GLN A O 1
ATOM 3721 N N . LYS A 1 472 ? 8.406 -5.207 20.281 1 90.06 472 LYS A N 1
ATOM 3722 C CA . LYS A 1 472 ? 7.402 -4.969 19.234 1 90.06 472 LYS A CA 1
ATOM 3723 C C . LYS A 1 472 ? 5.988 -5.156 19.797 1 90.06 472 LYS A C 1
ATOM 3725 O O . LYS A 1 472 ? 5.055 -4.469 19.359 1 90.06 472 LYS A O 1
ATOM 3730 N N . ASN A 1 473 ? 5.859 -6.059 20.766 1 86.5 473 ASN A N 1
ATOM 3731 C CA . ASN A 1 473 ? 4.527 -6.414 21.25 1 86.5 473 ASN A CA 1
ATOM 3732 C C . ASN A 1 473 ? 4.277 -5.887 22.656 1 86.5 473 ASN A C 1
ATOM 3734 O O . ASN A 1 473 ? 3.383 -6.367 23.359 1 86.5 473 ASN A O 1
ATOM 3738 N N . PHE A 1 474 ? 5.082 -5.012 23.188 1 90.69 474 PHE A N 1
ATOM 3739 C CA . PHE A 1 474 ? 4.922 -4.297 24.453 1 90.69 474 PHE A CA 1
ATOM 3740 C C . PHE A 1 474 ? 5.07 -5.246 25.625 1 90.69 474 PHE A C 1
ATOM 3742 O O . PHE A 1 474 ? 4.645 -4.93 26.75 1 90.69 474 PHE A O 1
ATOM 3749 N N . LEU A 1 475 ? 5.578 -6.391 25.375 1 88.88 475 LEU A N 1
ATOM 3750 C CA . LEU A 1 475 ? 5.73 -7.359 26.453 1 88.88 475 LEU A CA 1
ATOM 3751 C C . LEU A 1 475 ? 6.766 -6.883 27.469 1 88.88 475 LEU A C 1
ATOM 3753 O O . LEU A 1 475 ? 6.664 -7.191 28.656 1 88.88 475 LEU A O 1
ATOM 3757 N N . ASP A 1 476 ? 7.754 -6.156 26.984 1 90.12 476 ASP A N 1
ATOM 3758 C CA . ASP A 1 476 ? 8.734 -5.586 27.906 1 90.12 476 ASP A CA 1
ATOM 3759 C C . ASP A 1 476 ? 8.07 -4.629 28.891 1 90.12 476 ASP A C 1
ATOM 3761 O O . ASP A 1 476 ? 8.383 -4.652 30.078 1 90.12 476 ASP A O 1
ATOM 3765 N N . ILE A 1 477 ? 7.148 -3.873 28.406 1 91.25 477 ILE A N 1
ATOM 3766 C CA . ILE A 1 477 ? 6.438 -2.91 29.234 1 91.25 477 ILE A CA 1
ATOM 3767 C C . ILE A 1 477 ? 5.484 -3.645 30.172 1 91.25 477 ILE A C 1
ATOM 3769 O O . ILE A 1 477 ? 5.426 -3.35 31.375 1 91.25 477 ILE A O 1
ATOM 3773 N N . TYR A 1 478 ? 4.77 -4.637 29.672 1 89.5 478 TYR A N 1
ATOM 3774 C CA . TYR A 1 478 ? 3.84 -5.402 30.5 1 89.5 478 TYR A CA 1
ATOM 3775 C C . TYR A 1 478 ? 4.574 -6.156 31.594 1 89.5 478 TYR A C 1
ATOM 3777 O O . TYR A 1 478 ? 4.117 -6.203 32.75 1 89.5 478 TYR A O 1
ATOM 3785 N N . LEU A 1 479 ? 5.609 -6.734 31.266 1 89.12 479 LEU A N 1
ATOM 3786 C CA . LEU A 1 479 ? 6.398 -7.48 32.25 1 89.12 479 LEU A CA 1
ATOM 3787 C C . LEU A 1 479 ? 6.938 -6.559 33.312 1 89.12 479 LEU A C 1
ATOM 3789 O O . LEU A 1 479 ? 6.867 -6.887 34.5 1 89.12 479 LEU A O 1
ATOM 3793 N N . LEU A 1 480 ? 7.512 -5.469 32.938 1 90 480 LEU A N 1
ATOM 3794 C CA . LEU A 1 480 ? 8.062 -4.516 33.906 1 90 480 LEU A CA 1
ATOM 3795 C C . LEU A 1 480 ? 6.969 -3.98 34.812 1 90 480 LEU A C 1
ATOM 3797 O O . LEU A 1 480 ? 7.18 -3.832 36.031 1 90 480 LEU A O 1
ATOM 3801 N N . THR A 1 481 ? 5.859 -3.693 34.219 1 89.44 481 THR A N 1
ATOM 3802 C CA . THR A 1 481 ? 4.734 -3.189 35 1 89.44 481 THR A CA 1
ATOM 3803 C C . THR A 1 481 ? 4.238 -4.25 35.969 1 89.44 481 THR A C 1
ATOM 3805 O O . THR A 1 481 ? 3.916 -3.939 37.125 1 89.44 481 THR A O 1
ATOM 3808 N N . SER A 1 482 ? 4.152 -5.473 35.5 1 89.12 482 SER A N 1
ATOM 3809 C CA . SER A 1 482 ? 3.721 -6.566 36.375 1 89.12 482 SER A CA 1
ATOM 3810 C C . SER A 1 482 ? 4.691 -6.77 37.531 1 89.12 482 SER A C 1
ATOM 3812 O O . SER A 1 482 ? 4.27 -6.965 38.656 1 89.12 482 SER A O 1
ATOM 3814 N N . ILE A 1 483 ? 5.918 -6.73 37.25 1 89.62 483 ILE A N 1
ATOM 3815 C CA . ILE A 1 483 ? 6.938 -6.863 38.281 1 89.62 483 ILE A CA 1
ATOM 3816 C C . ILE A 1 483 ? 6.816 -5.707 39.281 1 89.62 483 ILE A C 1
ATOM 3818 O O . ILE A 1 483 ? 6.918 -5.91 40.5 1 89.62 483 ILE A O 1
ATOM 3822 N N . GLY A 1 484 ? 6.609 -4.57 38.75 1 88.31 484 GLY A N 1
ATOM 3823 C CA . GLY A 1 484 ? 6.422 -3.408 39.594 1 88.31 484 GLY A CA 1
ATOM 3824 C C . GLY A 1 484 ? 5.223 -3.533 40.5 1 88.31 484 GLY A C 1
ATOM 3825 O O . GLY A 1 484 ? 5.32 -3.256 41.719 1 88.31 484 GLY A O 1
ATOM 3826 N N . VAL A 1 485 ? 4.219 -4.004 39.938 1 88.56 485 VAL A N 1
ATOM 3827 C CA . VAL A 1 485 ? 3 -4.176 40.75 1 88.56 485 VAL A CA 1
ATOM 3828 C C . VAL A 1 485 ? 3.221 -5.242 41.812 1 88.56 485 VAL A C 1
ATOM 3830 O O . VAL A 1 485 ? 2.822 -5.062 42.969 1 88.56 485 VAL A O 1
ATOM 3833 N N . LEU A 1 486 ? 3.811 -6.258 41.375 1 88.75 486 LEU A N 1
ATOM 3834 C CA . LEU A 1 486 ? 4.09 -7.332 42.344 1 88.75 486 LEU A CA 1
ATOM 3835 C C . LEU A 1 486 ? 5.035 -6.863 43.438 1 88.75 486 LEU A C 1
ATOM 3837 O O . LEU A 1 486 ? 4.859 -7.215 44.594 1 88.75 486 LEU A O 1
ATOM 3841 N N . ALA A 1 487 ? 5.941 -6.086 43.062 1 88.81 487 ALA A N 1
ATOM 3842 C CA . ALA A 1 487 ? 6.895 -5.555 44.031 1 88.81 487 ALA A CA 1
ATOM 3843 C C . ALA A 1 487 ? 6.211 -4.605 45 1 88.81 487 ALA A C 1
ATOM 3845 O O . ALA A 1 487 ? 6.453 -4.672 46.219 1 88.81 487 ALA A O 1
ATOM 3846 N N . ILE A 1 488 ? 5.43 -3.803 44.531 1 88.31 488 ILE A N 1
ATOM 3847 C CA . ILE A 1 488 ? 4.68 -2.877 45.375 1 88.31 488 ILE A CA 1
ATOM 3848 C C . ILE A 1 488 ? 3.738 -3.656 46.281 1 88.31 488 ILE A C 1
ATOM 3850 O O . ILE A 1 488 ? 3.631 -3.359 47.469 1 88.31 488 ILE A O 1
ATOM 3854 N N . GLY A 1 489 ? 3.109 -4.602 45.688 1 86.12 489 GLY A N 1
ATOM 3855 C CA . GLY A 1 489 ? 2.262 -5.469 46.5 1 86.12 489 GLY A CA 1
ATOM 3856 C C . GLY A 1 489 ? 3.02 -6.199 47.594 1 86.12 489 GLY A C 1
ATOM 3857 O O . GLY A 1 489 ? 2.549 -6.293 48.719 1 86.12 489 GLY A O 1
ATOM 3858 N N . ALA A 1 490 ? 4.141 -6.648 47.219 1 86.12 490 ALA A N 1
ATOM 3859 C CA . ALA A 1 490 ? 4.977 -7.344 48.188 1 86.12 490 ALA A CA 1
ATOM 3860 C C . ALA A 1 490 ? 5.41 -6.406 49.312 1 86.12 490 ALA A C 1
ATOM 3862 O O . ALA A 1 490 ? 5.457 -6.801 50.469 1 86.12 490 ALA A O 1
ATOM 3863 N N . LEU A 1 491 ? 5.664 -5.195 49 1 86.62 491 LEU A N 1
ATOM 3864 C CA . LEU A 1 491 ? 6.07 -4.203 50 1 86.62 491 LEU A CA 1
ATOM 3865 C C . LEU A 1 491 ? 4.926 -3.898 50.938 1 86.62 491 LEU A C 1
ATOM 3867 O O . LEU A 1 491 ? 5.16 -3.604 52.125 1 86.62 491 LEU A O 1
ATOM 3871 N N . PHE A 1 492 ? 3.82 -4.039 50.344 1 84 492 PHE A N 1
ATOM 3872 C CA . PHE A 1 492 ? 2.652 -3.785 51.188 1 84 492 PHE A CA 1
ATOM 3873 C C . PHE A 1 492 ? 2.334 -4.996 52.062 1 84 492 PHE A C 1
ATOM 3875 O O . PHE A 1 492 ? 1.798 -4.855 53.156 1 84 492 PHE A O 1
ATOM 3882 N N . VAL A 1 493 ? 2.629 -6.148 51.594 1 80.19 493 VAL A N 1
ATOM 3883 C CA . VAL A 1 493 ? 2.238 -7.379 52.281 1 80.19 493 VAL A CA 1
ATOM 3884 C C . VAL A 1 493 ? 3.357 -7.828 53.219 1 80.19 493 VAL A C 1
ATOM 3886 O O . VAL A 1 493 ? 3.096 -8.375 54.281 1 80.19 493 VAL A O 1
ATOM 3889 N N . LEU A 1 494 ? 4.5 -7.629 52.812 1 74.81 494 LEU A N 1
ATOM 3890 C CA . LEU A 1 494 ? 5.668 -8.125 53.531 1 74.81 494 LEU A CA 1
ATOM 3891 C C . LEU A 1 494 ? 5.629 -7.688 55 1 74.81 494 LEU A C 1
ATOM 3893 O O . LEU A 1 494 ? 5.926 -8.484 55.906 1 74.81 494 LEU A O 1
ATOM 3897 N N . PRO A 1 495 ? 5.176 -6.461 55.219 1 74.25 495 PRO A N 1
ATOM 3898 C CA . PRO A 1 495 ? 5.133 -6.102 56.656 1 74.25 495 PRO A CA 1
ATOM 3899 C C . PRO A 1 495 ? 4.129 -6.941 57.438 1 74.25 495 PRO A C 1
ATOM 3901 O O . PRO A 1 495 ? 4.27 -7.09 58.656 1 74.25 495 PRO A O 1
ATOM 3904 N N . PHE A 1 496 ? 3.344 -7.473 56.75 1 71.19 496 PHE A N 1
ATOM 3905 C CA . PHE A 1 496 ? 2.33 -8.266 57.438 1 71.19 496 PHE A CA 1
ATOM 3906 C C . PHE A 1 496 ? 2.74 -9.734 57.5 1 71.19 496 PHE A C 1
ATOM 3908 O O . PHE A 1 496 ? 2.111 -10.531 58.188 1 71.19 496 PHE A O 1
ATOM 3915 N N . VAL A 1 497 ? 3.697 -10.031 56.688 1 70.12 497 VAL A N 1
ATOM 3916 C CA . VAL A 1 497 ? 4.141 -11.422 56.688 1 70.12 497 VAL A CA 1
ATOM 3917 C C . VAL A 1 497 ? 5.414 -11.578 57.5 1 70.12 497 VAL A C 1
ATOM 3919 O O . VAL A 1 497 ? 5.641 -12.617 58.125 1 70.12 497 VAL A O 1
ATOM 3922 N N . LEU A 1 498 ? 6.109 -10.562 57.562 1 58.16 498 LEU A N 1
ATOM 3923 C CA . LEU A 1 498 ? 7.285 -10.625 58.406 1 58.16 498 LEU A CA 1
ATOM 3924 C C . LEU A 1 498 ? 6.941 -10.227 59.844 1 58.16 498 LEU A C 1
ATOM 3926 O O . LEU A 1 498 ? 7.473 -10.789 60.812 1 58.16 498 LEU A O 1
ATOM 3930 N N . MET B 1 1 ? -18.781 8.109 -18.844 1 75.5 1 MET B N 1
ATOM 3931 C CA . MET B 1 1 ? -20.047 8.484 -18.219 1 75.5 1 MET B CA 1
ATOM 3932 C C . MET B 1 1 ? -19.812 9.328 -16.969 1 75.5 1 MET B C 1
ATOM 3934 O O . MET B 1 1 ? -18.844 9.117 -16.25 1 75.5 1 MET B O 1
ATOM 3938 N N . SER B 1 2 ? -20.531 10.359 -16.766 1 94.69 2 SER B N 1
ATOM 3939 C CA . SER B 1 2 ? -20.438 11.273 -15.633 1 94.69 2 SER B CA 1
ATOM 3940 C C . SER B 1 2 ? -21.094 10.672 -14.391 1 94.69 2 SER B C 1
ATOM 3942 O O . SER B 1 2 ? -22.234 10.211 -14.445 1 94.69 2 SER B O 1
ATOM 3944 N N . LEU B 1 3 ? -20.328 10.508 -13.359 1 98.19 3 LEU B N 1
ATOM 3945 C CA . LEU B 1 3 ? -20.797 9.93 -12.102 1 98.19 3 LEU B CA 1
ATOM 3946 C C . LEU B 1 3 ? -21.5 10.984 -11.258 1 98.19 3 LEU B C 1
ATOM 3948 O O . LEU B 1 3 ? -21.172 12.172 -11.328 1 98.19 3 LEU B O 1
ATOM 3952 N N . ASN B 1 4 ? -22.516 10.594 -10.539 1 98.62 4 ASN B N 1
ATOM 3953 C CA . ASN B 1 4 ? -23.062 11.367 -9.43 1 98.62 4 ASN B CA 1
ATOM 3954 C C . ASN B 1 4 ? -22.375 11.008 -8.109 1 98.62 4 ASN B C 1
ATOM 3956 O O . ASN B 1 4 ? -22.531 9.891 -7.609 1 98.62 4 ASN B O 1
ATOM 3960 N N . ILE B 1 5 ? -21.688 11.984 -7.516 1 98.81 5 ILE B N 1
ATOM 3961 C CA . ILE B 1 5 ? -20.859 11.719 -6.344 1 98.81 5 ILE B CA 1
ATOM 3962 C C . ILE B 1 5 ? -21.328 12.586 -5.176 1 98.81 5 ILE B C 1
ATOM 3964 O O . ILE B 1 5 ? -21.516 13.797 -5.332 1 98.81 5 ILE B O 1
ATOM 3968 N N . LEU B 1 6 ? -21.578 12.008 -4.02 1 98.75 6 LEU B N 1
ATOM 3969 C CA . LEU B 1 6 ? -21.906 12.727 -2.797 1 98.75 6 LEU B CA 1
ATOM 3970 C C . LEU B 1 6 ? -20.703 12.812 -1.868 1 98.75 6 LEU B C 1
ATOM 3972 O O . LEU B 1 6 ? -20.109 11.781 -1.521 1 98.75 6 LEU B O 1
ATOM 3976 N N . ILE B 1 7 ? -20.312 13.984 -1.46 1 98.38 7 ILE B N 1
ATOM 3977 C CA . ILE B 1 7 ? -19.234 14.18 -0.486 1 98.38 7 ILE B CA 1
ATOM 3978 C C . ILE B 1 7 ? -19.797 14.836 0.772 1 98.38 7 ILE B C 1
ATOM 3980 O O . ILE B 1 7 ? -20.391 15.922 0.707 1 98.38 7 ILE B O 1
ATOM 3984 N N . HIS B 1 8 ? -19.688 14.125 1.88 1 96.44 8 HIS B N 1
ATOM 3985 C CA . HIS B 1 8 ? -20.109 14.625 3.188 1 96.44 8 HIS B CA 1
ATOM 3986 C C . HIS B 1 8 ? -18.938 15.266 3.924 1 96.44 8 HIS B C 1
ATOM 3988 O O . HIS B 1 8 ? -17.984 14.586 4.312 1 96.44 8 HIS B O 1
ATOM 3994 N N . SER B 1 9 ? -19 16.594 4.184 1 93.5 9 SER B N 1
ATOM 3995 C CA . SER B 1 9 ? -17.875 17.328 4.762 1 93.5 9 SER B CA 1
ATOM 3996 C C . SER B 1 9 ? -18.344 18.312 5.828 1 93.5 9 SER B C 1
ATOM 3998 O O . SER B 1 9 ? -18.594 19.484 5.527 1 93.5 9 SER B O 1
ATOM 4000 N N . PRO B 1 10 ? -18.344 17.859 7.117 1 87.31 10 PRO B N 1
ATOM 4001 C CA . PRO B 1 10 ? -18.578 18.859 8.156 1 87.31 10 PRO B CA 1
ATOM 4002 C C . PRO B 1 10 ? -17.484 19.922 8.211 1 87.31 10 PRO B C 1
ATOM 4004 O O . PRO B 1 10 ? -16.312 19.625 8.047 1 87.31 10 PRO B O 1
ATOM 4007 N N . SER B 1 11 ? -17.844 21.141 8.406 1 85.56 11 SER B N 1
ATOM 4008 C CA . SER B 1 11 ? -16.891 22.25 8.383 1 85.56 11 SER B CA 1
ATOM 4009 C C . SER B 1 11 ? -16.531 22.703 9.797 1 85.56 11 SER B C 1
ATOM 4011 O O . SER B 1 11 ? -16.656 23.875 10.117 1 85.56 11 SER B O 1
ATOM 4013 N N . TYR B 1 12 ? -16.031 21.688 10.57 1 76.19 12 TYR B N 1
ATOM 4014 C CA . TYR B 1 12 ? -15.602 22.016 11.93 1 76.19 12 TYR B CA 1
ATOM 4015 C C . TYR B 1 12 ? -14.219 22.656 11.922 1 76.19 12 TYR B C 1
ATOM 4017 O O . TYR B 1 12 ? -13.914 23.516 12.75 1 76.19 12 TYR B O 1
ATOM 4025 N N . ALA B 1 13 ? -13.391 22.141 11.016 1 78.69 13 ALA B N 1
ATOM 4026 C CA . ALA B 1 13 ? -12.023 22.625 10.875 1 78.69 13 ALA B CA 1
ATOM 4027 C C . ALA B 1 13 ? -11.68 22.875 9.406 1 78.69 13 ALA B C 1
ATOM 4029 O O . ALA B 1 13 ? -11.984 22.047 8.539 1 78.69 13 ALA B O 1
ATOM 4030 N N . ALA B 1 14 ? -11.062 23.969 9.227 1 82.69 14 ALA B N 1
ATOM 4031 C CA . ALA B 1 14 ? -10.781 24.406 7.863 1 82.69 14 ALA B CA 1
ATOM 4032 C C . ALA B 1 14 ? -9.906 23.406 7.121 1 82.69 14 ALA B C 1
ATOM 4034 O O . ALA B 1 14 ? -10.133 23.125 5.941 1 82.69 14 ALA B O 1
ATOM 4035 N N . SER B 1 15 ? -8.914 22.891 7.773 1 87.56 15 SER B N 1
ATOM 4036 C CA . SER B 1 15 ? -7.969 21.984 7.113 1 87.56 15 SER B CA 1
ATOM 4037 C C . SER B 1 15 ? -8.664 20.719 6.625 1 87.56 15 SER B C 1
ATOM 4039 O O . SER B 1 15 ? -8.367 20.234 5.535 1 87.56 15 SER B O 1
ATOM 4041 N N . HIS B 1 16 ? -9.602 20.172 7.395 1 91 16 HIS B N 1
ATOM 4042 C CA . HIS B 1 16 ? -10.352 18.984 6.996 1 91 16 HIS B CA 1
ATOM 4043 C C . HIS B 1 16 ? -11.258 19.281 5.801 1 91 16 HIS B C 1
ATOM 4045 O O . HIS B 1 16 ? -11.25 18.547 4.812 1 91 16 HIS B O 1
ATOM 4051 N N . THR B 1 17 ? -11.953 20.406 5.961 1 91.75 17 THR B N 1
ATOM 4052 C CA . THR B 1 17 ? -12.883 20.781 4.906 1 91.75 17 THR B CA 1
ATOM 4053 C C . THR B 1 17 ? -12.141 21.094 3.609 1 91.75 17 THR B C 1
ATOM 4055 O O . THR B 1 17 ? -12.609 20.75 2.521 1 91.75 17 THR B O 1
ATOM 4058 N N . ASN B 1 18 ? -10.992 21.75 3.742 1 92 18 ASN B N 1
ATOM 4059 C CA . ASN B 1 18 ? -10.195 22.094 2.566 1 92 18 ASN B CA 1
ATOM 4060 C C . ASN B 1 18 ? -9.719 20.844 1.827 1 92 18 ASN B C 1
ATOM 4062 O O . ASN B 1 18 ? -9.664 20.828 0.596 1 92 18 ASN B O 1
ATOM 4066 N N . PHE B 1 19 ? -9.352 19.859 2.527 1 95.44 19 PHE B N 1
ATOM 4067 C CA . PHE B 1 19 ? -8.906 18.625 1.897 1 95.44 19 PHE B CA 1
ATOM 4068 C C . PHE B 1 19 ? -10.047 17.969 1.128 1 95.44 19 PHE B C 1
ATOM 4070 O O . PHE B 1 19 ? -9.875 17.578 -0.032 1 95.44 19 PHE B O 1
ATOM 4077 N N . LEU B 1 20 ? -11.211 17.828 1.76 1 97.19 20 LEU B N 1
ATOM 4078 C CA . LEU B 1 20 ? -12.367 17.25 1.093 1 97.19 20 LEU B CA 1
ATOM 4079 C C . LEU B 1 20 ? -12.797 18.109 -0.094 1 97.19 20 LEU B C 1
ATOM 4081 O O . LEU B 1 20 ? -13.242 17.578 -1.116 1 97.19 20 LEU B O 1
ATOM 4085 N N . ALA B 1 21 ? -12.633 19.391 0.093 1 97.06 21 ALA B N 1
ATOM 4086 C CA . ALA B 1 21 ? -12.977 20.297 -0.993 1 97.06 21 ALA B CA 1
ATOM 4087 C C . ALA B 1 21 ? -12.086 20.062 -2.209 1 97.06 21 ALA B C 1
ATOM 4089 O O . ALA B 1 21 ? -12.555 20.109 -3.35 1 97.06 21 ALA B O 1
ATOM 4090 N N . ARG B 1 22 ? -10.836 19.828 -1.942 1 97.38 22 ARG B N 1
ATOM 4091 C CA . ARG B 1 22 ? -9.922 19.562 -3.049 1 97.38 22 ARG B CA 1
ATOM 4092 C C . ARG B 1 22 ? -10.289 18.266 -3.762 1 97.38 22 ARG B C 1
ATOM 4094 O O . ARG B 1 22 ? -10.211 18.172 -4.988 1 97.38 22 ARG B O 1
ATOM 4101 N N . ILE B 1 23 ? -10.688 17.25 -3.035 1 98.62 23 ILE B N 1
ATOM 4102 C CA . ILE B 1 23 ? -11.156 16.016 -3.633 1 98.62 23 ILE B CA 1
ATOM 4103 C C . ILE B 1 23 ? -12.398 16.281 -4.48 1 98.62 23 ILE B C 1
ATOM 4105 O O . ILE B 1 23 ? -12.492 15.82 -5.621 1 98.62 23 ILE B O 1
ATOM 4109 N N . ALA B 1 24 ? -13.32 17.094 -3.938 1 98.69 24 ALA B N 1
ATOM 4110 C CA . ALA B 1 24 ? -14.547 17.453 -4.652 1 98.69 24 ALA B CA 1
ATOM 4111 C C . ALA B 1 24 ? -14.227 18.172 -5.965 1 98.69 24 ALA B C 1
ATOM 4113 O O . ALA B 1 24 ? -14.742 17.797 -7.02 1 98.69 24 ALA B O 1
ATOM 4114 N N . ASP B 1 25 ? -13.359 19.141 -5.883 1 98.31 25 ASP B N 1
ATOM 4115 C CA . ASP B 1 25 ? -12.992 19.906 -7.066 1 98.31 25 ASP B CA 1
ATOM 4116 C C . ASP B 1 25 ? -12.281 19.016 -8.094 1 98.31 25 ASP B C 1
ATOM 4118 O O . ASP B 1 25 ? -12.523 19.141 -9.297 1 98.31 25 ASP B O 1
ATOM 4122 N N . THR B 1 26 ? -11.398 18.156 -7.633 1 98.5 26 THR B N 1
ATOM 4123 C CA . THR B 1 26 ? -10.688 17.234 -8.516 1 98.5 26 THR B CA 1
ATOM 4124 C C . THR B 1 26 ? -11.672 16.375 -9.305 1 98.5 26 THR B C 1
ATOM 4126 O O . THR B 1 26 ? -11.523 16.219 -10.523 1 98.5 26 THR B O 1
ATOM 4129 N N . LEU B 1 27 ? -12.688 15.867 -8.648 1 98.81 27 LEU B N 1
ATOM 4130 C CA . LEU B 1 27 ? -13.68 15.008 -9.289 1 98.81 27 LEU B CA 1
ATOM 4131 C C . LEU B 1 27 ? -14.586 15.828 -10.203 1 98.81 27 LEU B C 1
ATOM 4133 O O . LEU B 1 27 ? -14.977 15.359 -11.273 1 98.81 27 LEU B O 1
ATOM 4137 N N . THR B 1 28 ? -14.914 17.078 -9.773 1 98.69 28 THR B N 1
ATOM 4138 C CA . THR B 1 28 ? -15.688 17.984 -10.617 1 98.69 28 THR B CA 1
ATOM 4139 C C . THR B 1 28 ? -14.938 18.312 -11.898 1 98.69 28 THR B C 1
ATOM 4141 O O . THR B 1 28 ? -15.508 18.266 -12.992 1 98.69 28 THR B O 1
ATOM 4144 N N . GLU B 1 29 ? -13.688 18.641 -11.773 1 97.88 29 GLU B N 1
ATOM 4145 C CA . GLU B 1 29 ? -12.852 18.984 -12.914 1 97.88 29 GLU B CA 1
ATOM 4146 C C . GLU B 1 29 ? -12.703 17.812 -13.875 1 97.88 29 GLU B C 1
ATOM 4148 O O . GLU B 1 29 ? -12.477 18 -15.07 1 97.88 29 GLU B O 1
ATOM 4153 N N . ALA B 1 30 ? -12.797 16.609 -13.375 1 98.25 30 ALA B N 1
ATOM 4154 C CA . ALA B 1 30 ? -12.703 15.414 -14.195 1 98.25 30 ALA B CA 1
ATOM 4155 C C . ALA B 1 30 ? -14.016 15.148 -14.938 1 98.25 30 ALA B C 1
ATOM 4157 O O . ALA B 1 30 ? -14.117 14.188 -15.703 1 98.25 30 ALA B O 1
ATOM 4158 N N . GLY B 1 31 ? -15.078 15.93 -14.688 1 98.25 31 GLY B N 1
ATOM 4159 C CA . GLY B 1 31 ? -16.297 15.859 -15.469 1 98.25 31 GLY B CA 1
ATOM 4160 C C . GLY B 1 31 ? -17.453 15.188 -14.727 1 98.25 31 GLY B C 1
ATOM 4161 O O . GLY B 1 31 ? -18.484 14.883 -15.32 1 98.25 31 GLY B O 1
ATOM 4162 N N . HIS B 1 32 ? -17.328 14.992 -13.422 1 98.69 32 HIS B N 1
ATOM 4163 C CA . HIS B 1 32 ? -18.375 14.328 -12.648 1 98.69 32 HIS B CA 1
ATOM 4164 C C . HIS B 1 32 ? -19.297 15.336 -11.977 1 98.69 32 HIS B C 1
ATOM 4166 O O . HIS B 1 32 ? -18.938 16.516 -11.844 1 98.69 32 HIS B O 1
ATOM 4172 N N . ASN B 1 33 ? -20.5 14.906 -11.633 1 98.31 33 ASN B N 1
ATOM 4173 C CA . ASN B 1 33 ? -21.438 15.695 -10.844 1 98.31 33 ASN B CA 1
ATOM 4174 C C . ASN B 1 33 ? -21.219 15.5 -9.344 1 98.31 33 ASN B C 1
ATOM 4176 O O . ASN B 1 33 ? -21.625 14.477 -8.781 1 98.31 33 ASN B O 1
ATOM 4180 N N . VAL B 1 34 ? -20.672 16.484 -8.734 1 98.69 34 VAL B N 1
ATOM 4181 C CA . VAL B 1 34 ? -20.297 16.359 -7.324 1 98.69 34 VAL B CA 1
ATOM 4182 C C . VAL B 1 34 ? -21.234 17.203 -6.461 1 98.69 34 VAL B C 1
ATOM 4184 O O . VAL B 1 34 ? -21.375 18.406 -6.691 1 98.69 34 VAL B O 1
ATOM 4187 N N . THR B 1 35 ? -21.906 16.609 -5.555 1 98.38 35 THR B N 1
ATOM 4188 C CA . THR B 1 35 ? -22.656 17.281 -4.5 1 98.38 35 THR B CA 1
ATOM 4189 C C . THR B 1 35 ? -21.828 17.359 -3.221 1 98.38 35 THR B C 1
ATOM 4191 O O . THR B 1 35 ? -21.453 16.344 -2.652 1 98.38 35 THR B O 1
ATOM 4194 N N . PHE B 1 36 ? -21.531 18.578 -2.838 1 97.62 36 PHE B N 1
ATOM 4195 C CA . PHE B 1 36 ? -20.766 18.828 -1.623 1 97.62 36 PHE B CA 1
ATOM 4196 C C . PHE B 1 36 ? -21.703 19.188 -0.463 1 97.62 36 PHE B C 1
ATOM 4198 O O . PHE B 1 36 ? -22.188 20.312 -0.37 1 97.62 36 PHE B O 1
ATOM 4205 N N . LEU B 1 37 ? -21.938 18.203 0.427 1 96.31 37 LEU B N 1
ATOM 4206 C CA . LEU B 1 37 ? -22.844 18.359 1.553 1 96.31 37 LEU B CA 1
ATOM 4207 C C . LEU B 1 37 ? -22.094 18.812 2.805 1 96.31 37 LEU B C 1
ATOM 4209 O O . LEU B 1 37 ? -21.203 18.109 3.279 1 96.31 37 LEU B O 1
ATOM 4213 N N . VAL B 1 38 ? -22.469 19.922 3.369 1 93.31 38 VAL B N 1
ATOM 4214 C CA . VAL B 1 38 ? -21.875 20.469 4.586 1 93.31 38 VAL B CA 1
ATOM 4215 C C . VAL B 1 38 ? -22.938 20.578 5.672 1 93.31 38 VAL B C 1
ATOM 4217 O O . VAL B 1 38 ? -23.547 21.625 5.863 1 93.31 38 VAL B O 1
ATOM 4220 N N . PRO B 1 39 ? -23.078 19.547 6.453 1 88.19 39 PRO B N 1
ATOM 4221 C CA . PRO B 1 39 ? -24.156 19.516 7.438 1 88.19 39 PRO B CA 1
ATOM 4222 C C . PRO B 1 39 ? -23.984 20.578 8.523 1 88.19 39 PRO B C 1
ATOM 4224 O O . PRO B 1 39 ? -24.938 20.875 9.25 1 88.19 39 PRO B O 1
ATOM 4227 N N . ILE B 1 40 ? -22.812 21.047 8.664 1 81.06 40 ILE B N 1
ATOM 4228 C CA . ILE B 1 40 ? -22.562 22.125 9.609 1 81.06 40 ILE B CA 1
ATOM 4229 C C . ILE B 1 40 ? -21.531 23.094 9.031 1 81.06 40 ILE B C 1
ATOM 4231 O O . ILE B 1 40 ? -20.469 22.656 8.547 1 81.06 40 ILE B O 1
ATOM 4235 N N . VAL B 1 41 ? -21.938 24.312 9.102 1 73.5 41 VAL B N 1
ATOM 4236 C CA . VAL B 1 41 ? -21 25.328 8.633 1 73.5 41 VAL B CA 1
ATOM 4237 C C . VAL B 1 41 ? -20.469 26.141 9.82 1 73.5 41 VAL B C 1
ATOM 4239 O O . VAL B 1 41 ? -21.188 26.953 10.398 1 73.5 41 VAL B O 1
ATOM 4242 N N . ALA B 1 42 ? -19.344 25.719 10.195 1 66.81 42 ALA B N 1
ATOM 4243 C CA . ALA B 1 42 ? -18.703 26.484 11.273 1 66.81 42 ALA B CA 1
ATOM 4244 C C . ALA B 1 42 ? -17.734 27.516 10.719 1 66.81 42 ALA B C 1
ATOM 4246 O O . ALA B 1 42 ? -17.438 28.516 11.375 1 66.81 42 ALA B O 1
ATOM 4247 N N . GLU B 1 43 ? -17.312 27.219 9.523 1 65.06 43 GLU B N 1
ATOM 4248 C CA . GLU B 1 43 ? -16.328 28.109 8.93 1 65.06 43 GLU B CA 1
ATOM 4249 C C . GLU B 1 43 ? -16.891 28.812 7.688 1 65.06 43 GLU B C 1
ATOM 4251 O O . GLU B 1 43 ? -17.75 28.266 7 1 65.06 43 GLU B O 1
ATOM 4256 N N . ASN B 1 44 ? -16.391 29.953 7.488 1 67.19 44 ASN B N 1
ATOM 4257 C CA . ASN B 1 44 ? -16.859 30.766 6.371 1 67.19 44 ASN B CA 1
ATOM 4258 C C . ASN B 1 44 ? -16.297 30.266 5.039 1 67.19 44 ASN B C 1
ATOM 4260 O O . ASN B 1 44 ? -16.766 30.656 3.975 1 67.19 44 ASN B O 1
ATOM 4264 N N . HIS B 1 45 ? -15.359 29.453 5.156 1 77.31 45 HIS B N 1
ATOM 4265 C CA . HIS B 1 45 ? -14.734 29 3.916 1 77.31 45 HIS B CA 1
ATOM 4266 C C . HIS B 1 45 ? -14.891 27.5 3.74 1 77.31 45 HIS B C 1
ATOM 4268 O O . HIS B 1 45 ? -14.414 26.719 4.57 1 77.31 45 HIS B O 1
ATOM 4274 N N . LEU B 1 46 ? -15.594 27.156 2.67 1 87 46 LEU B N 1
ATOM 4275 C CA . LEU B 1 46 ? -15.867 25.75 2.391 1 87 46 LEU B CA 1
ATOM 4276 C C . LEU B 1 46 ? -14.742 25.141 1.567 1 87 46 LEU B C 1
ATOM 4278 O O . LEU B 1 46 ? -14.625 23.906 1.491 1 87 46 LEU B O 1
ATOM 4282 N N . GLY B 1 47 ? -13.875 26.016 0.96 1 88.56 47 GLY B N 1
ATOM 4283 C CA . GLY B 1 47 ? -12.672 25.531 0.3 1 88.56 47 GLY B CA 1
ATOM 4284 C C . GLY B 1 47 ? -12.914 25.062 -1.123 1 88.56 47 GLY B C 1
ATOM 4285 O O . GLY B 1 47 ? -11.977 24.938 -1.91 1 88.56 47 GLY B O 1
ATOM 4286 N N . VAL B 1 48 ? -14.203 24.781 -1.518 1 94.69 48 VAL B N 1
ATOM 4287 C CA . VAL B 1 48 ? -14.484 24.328 -2.875 1 94.69 48 VAL B CA 1
ATOM 4288 C C . VAL B 1 48 ? -14.383 25.516 -3.846 1 94.69 48 VAL B C 1
ATOM 4290 O O . VAL B 1 48 ? -14.781 26.625 -3.52 1 94.69 48 VAL B O 1
ATOM 4293 N N . LYS B 1 49 ? -13.852 25.266 -5.055 1 93.81 49 LYS B N 1
ATOM 4294 C CA . LYS B 1 49 ? -13.656 26.297 -6.062 1 93.81 49 LYS B CA 1
ATOM 4295 C C . LYS B 1 49 ? -14.453 26 -7.328 1 93.81 49 LYS B C 1
ATOM 4297 O O . LYS B 1 49 ? -15.164 26.859 -7.84 1 93.81 49 LYS B O 1
ATOM 4302 N N . THR B 1 50 ? -14.359 24.766 -7.82 1 96.69 50 THR B N 1
ATOM 4303 C CA . THR B 1 50 ? -15.008 24.406 -9.078 1 96.69 50 THR B CA 1
ATOM 4304 C C . THR B 1 50 ? -16.297 23.641 -8.82 1 96.69 50 THR B C 1
ATOM 4306 O O . THR B 1 50 ? -17.156 23.547 -9.695 1 96.69 50 THR B O 1
ATOM 4309 N N . THR B 1 51 ? -16.453 23.047 -7.648 1 97.81 51 THR B N 1
ATOM 4310 C CA . THR B 1 51 ? -17.688 22.375 -7.266 1 97.81 51 THR B CA 1
ATOM 4311 C C . THR B 1 51 ? -18.781 23.375 -6.91 1 97.81 51 THR B C 1
ATOM 4313 O O . THR B 1 51 ? -18.656 24.109 -5.93 1 97.81 51 THR B O 1
ATOM 4316 N N . LYS B 1 52 ? -19.875 23.344 -7.625 1 96.69 52 LYS B N 1
ATOM 4317 C CA . LYS B 1 52 ? -20.875 24.391 -7.465 1 96.69 52 LYS B CA 1
ATOM 4318 C C . LYS B 1 52 ? -22.094 23.875 -6.691 1 96.69 52 LYS B C 1
ATOM 4320 O O . LYS B 1 52 ? -22.812 24.656 -6.066 1 96.69 52 LYS B O 1
ATOM 4325 N N . ASP B 1 53 ? -22.344 22.625 -6.832 1 97.06 53 ASP B N 1
ATOM 4326 C CA . ASP B 1 53 ? -23.469 22.047 -6.109 1 97.06 53 ASP B CA 1
ATOM 4327 C C . ASP B 1 53 ? -23.125 21.844 -4.637 1 97.06 53 ASP B C 1
ATOM 4329 O O . ASP B 1 53 ? -22.688 20.766 -4.242 1 97.06 53 ASP B O 1
ATOM 4333 N N . VAL B 1 54 ? -23.406 22.875 -3.811 1 96.12 54 VAL B N 1
ATOM 4334 C CA . VAL B 1 54 ? -23.109 22.859 -2.383 1 96.12 54 VAL B CA 1
ATOM 4335 C C . VAL B 1 54 ? -24.406 22.922 -1.586 1 96.12 54 VAL B C 1
ATOM 4337 O O . VAL B 1 54 ? -25.25 23.781 -1.827 1 96.12 54 VAL B O 1
ATOM 4340 N N . ILE B 1 55 ? -24.609 21.984 -0.708 1 94.5 55 ILE B N 1
ATOM 4341 C CA . ILE B 1 55 ? -25.75 21.969 0.192 1 94.5 55 ILE B CA 1
ATOM 4342 C C . ILE B 1 55 ? -25.297 22.281 1.615 1 94.5 55 ILE B C 1
ATOM 4344 O O . ILE B 1 55 ? -24.547 21.516 2.213 1 94.5 55 ILE B O 1
ATOM 4348 N N . LEU B 1 56 ? -25.797 23.344 2.133 1 92.25 56 LEU B N 1
ATOM 4349 C CA . LEU B 1 56 ? -25.438 23.797 3.475 1 92.25 56 LEU B CA 1
ATOM 4350 C C . LEU B 1 56 ? -26.594 23.578 4.445 1 92.25 56 LEU B C 1
ATOM 4352 O O . LEU B 1 56 ? -27.75 23.797 4.094 1 92.25 56 LEU B O 1
ATOM 4356 N N . VAL B 1 57 ? -26.219 23.062 5.547 1 89.25 57 VAL B N 1
ATOM 4357 C CA . VAL B 1 57 ? -27.188 22.984 6.633 1 89.25 57 VAL B CA 1
ATOM 4358 C C . VAL B 1 57 ? -26.828 24 7.723 1 89.25 57 VAL B C 1
ATOM 4360 O O . VAL B 1 57 ? -25.766 23.891 8.344 1 89.25 57 VAL B O 1
ATOM 4363 N N . GLU B 1 58 ? -27.719 24.859 7.988 1 84.31 58 GLU B N 1
ATOM 4364 C CA . GLU B 1 58 ? -27.453 25.906 8.977 1 84.31 58 GLU B CA 1
ATOM 4365 C C . GLU B 1 58 ? -27.562 25.359 10.398 1 84.31 58 GLU B C 1
ATOM 4367 O O . GLU B 1 58 ? -28.438 24.531 10.688 1 84.31 58 GLU B O 1
ATOM 4372 N N . PRO B 1 59 ? -26.672 25.812 11.172 1 83.56 59 PRO B N 1
ATOM 4373 C CA . PRO B 1 59 ? -26.781 25.391 12.57 1 83.56 59 PRO B CA 1
ATOM 4374 C C . PRO B 1 59 ? -27.984 26.016 13.273 1 83.56 59 PRO B C 1
ATOM 4376 O O . PRO B 1 59 ? -28.344 27.156 12.984 1 83.56 59 PRO B O 1
ATOM 4379 N N . ASP B 1 60 ? -28.578 25.25 14.102 1 80.62 60 ASP B N 1
ATOM 4380 C CA . ASP B 1 60 ? -29.625 25.844 14.914 1 80.62 60 ASP B CA 1
ATOM 4381 C C . ASP B 1 60 ? -29.047 26.656 16.062 1 80.62 60 ASP B C 1
ATOM 4383 O O . ASP B 1 60 ? -27.828 26.781 16.203 1 80.62 60 ASP B O 1
ATOM 4387 N N . GLU B 1 61 ? -29.922 27.281 16.828 1 77.75 61 GLU B N 1
ATOM 4388 C CA . GLU B 1 61 ? -29.469 28.203 17.859 1 77.75 61 GLU B CA 1
ATOM 4389 C C . GLU B 1 61 ? -28.656 27.484 18.938 1 77.75 61 GLU B C 1
ATOM 4391 O O . GLU B 1 61 ? -27.688 28.016 19.453 1 77.75 61 GLU B O 1
ATOM 4396 N N . THR B 1 62 ? -29.078 26.328 19.234 1 75.5 62 THR B N 1
ATOM 4397 C CA . THR B 1 62 ? -28.359 25.547 20.234 1 75.5 62 THR B CA 1
ATOM 4398 C C . THR B 1 62 ? -26.938 25.234 19.766 1 75.5 62 THR B C 1
ATOM 4400 O O . THR B 1 62 ? -25.984 25.344 20.547 1 75.5 62 THR B O 1
ATOM 4403 N N . MET B 1 63 ? -26.781 24.828 18.531 1 78.5 63 MET B N 1
ATOM 4404 C CA . MET B 1 63 ? -25.484 24.5 17.953 1 78.5 63 MET B CA 1
ATOM 4405 C C . MET B 1 63 ? -24.578 25.734 17.922 1 78.5 63 MET B C 1
ATOM 4407 O O . MET B 1 63 ? -23.391 25.641 18.219 1 78.5 63 MET B O 1
ATOM 4411 N N . LYS B 1 64 ? -25.156 26.812 17.562 1 76.56 64 LYS B N 1
ATOM 4412 C CA . LYS B 1 64 ? -24.391 28.047 17.516 1 76.56 64 LYS B CA 1
ATOM 4413 C C . LYS B 1 64 ? -23.797 28.375 18.875 1 76.56 64 LYS B C 1
ATOM 4415 O O . LYS B 1 64 ? -22.641 28.781 18.984 1 76.56 64 LYS B O 1
ATOM 4420 N N . ASN B 1 65 ? -24.641 28.156 19.875 1 74.31 65 ASN B N 1
ATOM 4421 C CA . ASN B 1 65 ? -24.188 28.422 21.234 1 74.31 65 ASN B CA 1
ATOM 4422 C C . ASN B 1 65 ? -23.094 27.453 21.656 1 74.31 65 ASN B C 1
ATOM 4424 O O . ASN B 1 65 ? -22.109 27.875 22.297 1 74.31 65 ASN B O 1
ATOM 4428 N N . GLU B 1 66 ? -23.281 26.25 21.281 1 73.25 66 GLU B N 1
ATOM 4429 C CA . GLU B 1 66 ? -22.297 25.234 21.656 1 73.25 66 GLU B CA 1
ATOM 4430 C C . GLU B 1 66 ? -20.984 25.453 20.922 1 73.25 66 GLU B C 1
ATOM 4432 O O . GLU B 1 66 ? -19.906 25.281 21.5 1 73.25 66 GLU B O 1
ATOM 4437 N N . MET B 1 67 ? -21.016 25.75 19.641 1 74.06 67 MET B N 1
ATOM 4438 C CA . MET B 1 67 ? -19.828 26 18.828 1 74.06 67 MET B CA 1
ATOM 4439 C C . MET B 1 67 ? -19.078 27.234 19.344 1 74.06 67 MET B C 1
ATOM 4441 O O . MET B 1 67 ? -17.844 27.266 19.312 1 74.06 67 MET B O 1
ATOM 4445 N N . GLY B 1 68 ? -19.844 28.234 19.641 1 66.06 68 GLY B N 1
ATOM 4446 C CA . GLY B 1 68 ? -19.234 29.422 20.234 1 66.06 68 GLY B CA 1
ATOM 4447 C C . GLY B 1 68 ? -18.406 29.125 21.469 1 66.06 68 GLY B C 1
ATOM 4448 O O . GLY B 1 68 ? -17.344 29.734 21.672 1 66.06 68 GLY B O 1
ATOM 4449 N N . ARG B 1 69 ? -18.859 28.141 22.203 1 65.5 69 ARG B N 1
ATOM 4450 C CA . ARG B 1 69 ? -18.141 27.75 23.422 1 65.5 69 ARG B CA 1
ATOM 4451 C C . ARG B 1 69 ? -16.844 27.031 23.078 1 65.5 69 ARG B C 1
ATOM 4453 O O . ARG B 1 69 ? -15.836 27.203 23.766 1 65.5 69 ARG B O 1
ATOM 4460 N N . ILE B 1 70 ? -16.891 26.156 22.016 1 63.84 70 ILE B N 1
ATOM 4461 C CA . ILE B 1 70 ? -15.75 25.312 21.656 1 63.84 70 ILE B CA 1
ATOM 4462 C C . ILE B 1 70 ? -14.703 26.141 20.922 1 63.84 70 ILE B C 1
ATOM 4464 O O . ILE B 1 70 ? -13.508 26.031 21.203 1 63.84 70 ILE B O 1
ATOM 4468 N N . PHE B 1 71 ? -15.234 26.984 19.969 1 58.72 71 PHE B N 1
ATOM 4469 C CA . PHE B 1 71 ? -14.305 27.609 19.031 1 58.72 71 PHE B CA 1
ATOM 4470 C C . PHE B 1 71 ? -13.883 28.984 19.531 1 58.72 71 PHE B C 1
ATOM 4472 O O . PHE B 1 71 ? -12.852 29.516 19.094 1 58.72 71 PHE B O 1
ATOM 4479 N N . THR B 1 72 ? -14.727 29.875 20.141 1 50.31 72 THR B N 1
ATOM 4480 C CA . THR B 1 72 ? -14.367 31.219 20.578 1 50.31 72 THR B CA 1
ATOM 4481 C C . THR B 1 72 ? -13.547 31.188 21.859 1 50.31 72 THR B C 1
ATOM 4483 O O . THR B 1 72 ? -13.047 32.219 22.312 1 50.31 72 THR B O 1
ATOM 4486 N N . GLY B 1 73 ? -12.711 30.203 22.203 1 50.62 73 GLY B N 1
ATOM 4487 C CA . GLY B 1 73 ? -11.555 30.219 23.094 1 50.62 73 GLY B CA 1
ATOM 4488 C C . GLY B 1 73 ? -11.922 30.422 24.547 1 50.62 73 GLY B C 1
ATOM 4489 O O . GLY B 1 73 ? -11.094 30.844 25.359 1 50.62 73 GLY B O 1
ATOM 4490 N N . LYS B 1 74 ? -13.125 30.781 24.875 1 49.28 74 LYS B N 1
ATOM 4491 C CA . LYS B 1 74 ? -13.055 31.016 26.328 1 49.28 74 LYS B CA 1
ATOM 4492 C C . LYS B 1 74 ? -12.273 29.922 27.031 1 49.28 74 LYS B C 1
ATOM 4494 O O . LYS B 1 74 ? -11.945 30.031 28.203 1 49.28 74 LYS B O 1
ATOM 4499 N N . ASN B 1 75 ? -12.227 28.797 26.406 1 49.22 75 ASN B N 1
ATOM 4500 C CA . ASN B 1 75 ? -11.375 27.781 27.016 1 49.22 75 ASN B CA 1
ATOM 4501 C C . ASN B 1 75 ? -9.898 28.031 26.719 1 49.22 75 ASN B C 1
ATOM 4503 O O . ASN B 1 75 ? -9.562 28.875 25.891 1 49.22 75 ASN B O 1
ATOM 4507 N N . ASP B 1 76 ? -8.977 27.172 27.406 1 55.41 76 ASP B N 1
ATOM 4508 C CA . ASP B 1 76 ? -7.52 27.266 27.438 1 55.41 76 ASP B CA 1
ATOM 4509 C C . ASP B 1 76 ? -6.945 27.5 26.047 1 55.41 76 ASP B C 1
ATOM 4511 O O . ASP B 1 76 ? -7.258 26.766 25.109 1 55.41 76 ASP B O 1
ATOM 4515 N N . PRO B 1 77 ? -6.316 28.688 25.812 1 64.75 77 PRO B N 1
ATOM 4516 C CA . PRO B 1 77 ? -5.711 29.062 24.531 1 64.75 77 PRO B CA 1
ATOM 4517 C C . PRO B 1 77 ? -4.945 27.906 23.891 1 64.75 77 PRO B C 1
ATOM 4519 O O . PRO B 1 77 ? -4.234 27.172 24.578 1 64.75 77 PRO B O 1
ATOM 4522 N N . LEU B 1 78 ? -5.367 27.406 22.625 1 77.81 78 LEU B N 1
ATOM 4523 C CA . LEU B 1 78 ? -4.711 26.375 21.828 1 77.81 78 LEU B CA 1
ATOM 4524 C C . LEU B 1 78 ? -3.195 26.469 21.953 1 77.81 78 LEU B C 1
ATOM 4526 O O . LEU B 1 78 ? -2.508 25.453 22 1 77.81 78 LEU B O 1
ATOM 4530 N N . TRP B 1 79 ? -2.734 27.625 22.297 1 86.88 79 TRP B N 1
ATOM 4531 C CA . TRP B 1 79 ? -1.29 27.812 22.375 1 86.88 79 TRP B CA 1
ATOM 4532 C C . TRP B 1 79 ? -0.708 27.078 23.578 1 86.88 79 TRP B C 1
ATOM 4534 O O . TRP B 1 79 ? 0.421 26.594 23.531 1 86.88 79 TRP B O 1
ATOM 4544 N N . THR B 1 80 ? -1.498 27.016 24.578 1 85.69 80 THR B N 1
ATOM 4545 C CA . THR B 1 80 ? -0.877 26.547 25.812 1 85.69 80 THR B CA 1
ATOM 4546 C C . THR B 1 80 ? -1.289 25.109 26.125 1 85.69 80 THR B C 1
ATOM 4548 O O . THR B 1 80 ? -0.872 24.547 27.125 1 85.69 80 THR B O 1
ATOM 4551 N N . ILE B 1 81 ? -2.033 24.578 25.25 1 82.44 81 ILE B N 1
ATOM 4552 C CA . ILE B 1 81 ? -2.455 23.203 25.469 1 82.44 81 ILE B CA 1
ATOM 4553 C C . ILE B 1 81 ? -1.263 22.266 25.312 1 82.44 81 ILE B C 1
ATOM 4555 O O . ILE B 1 81 ? -0.456 22.422 24.391 1 82.44 81 ILE B O 1
ATOM 4559 N N . GLU B 1 82 ? -1.094 21.406 26.281 1 83.06 82 GLU B N 1
ATOM 4560 C CA . GLU B 1 82 ? -0.07 20.375 26.156 1 83.06 82 GLU B CA 1
ATOM 4561 C C . GLU B 1 82 ? -0.666 19.062 25.656 1 83.06 82 GLU B C 1
ATOM 4563 O O . GLU B 1 82 ? -1.632 18.562 26.234 1 83.06 82 GLU B O 1
ATOM 4568 N N . MET B 1 83 ? -0.118 18.594 24.625 1 85.06 83 MET B N 1
ATOM 4569 C CA . MET B 1 83 ? -0.601 17.344 24.047 1 85.06 83 MET B CA 1
ATOM 4570 C C . MET B 1 83 ? -0.139 16.141 24.875 1 85.06 83 MET B C 1
ATOM 4572 O O . MET B 1 83 ? 1.003 15.703 24.75 1 85.06 83 MET B O 1
ATOM 4576 N N . LYS B 1 84 ? -0.975 15.68 25.719 1 88 84 LYS B N 1
ATOM 4577 C CA . LYS B 1 84 ? -0.807 14.469 26.516 1 88 84 LYS B CA 1
ATOM 4578 C C . LYS B 1 84 ? -2.014 13.539 26.375 1 88 84 LYS B C 1
ATOM 4580 O O . LYS B 1 84 ? -3.143 14.008 26.203 1 88 84 LYS B O 1
ATOM 4585 N N . PRO B 1 85 ? -1.712 12.266 26.422 1 88.88 85 PRO B N 1
ATOM 4586 C CA . PRO B 1 85 ? -2.838 11.336 26.281 1 88.88 85 PRO B CA 1
ATOM 4587 C C . PRO B 1 85 ? -3.957 11.625 27.281 1 88.88 85 PRO B C 1
ATOM 4589 O O . PRO B 1 85 ? -5.137 11.5 26.953 1 88.88 85 PRO B O 1
ATOM 4592 N N . SER B 1 86 ? -3.629 12.07 28.438 1 82.12 86 SER B N 1
ATOM 4593 C CA . SER B 1 86 ? -4.605 12.266 29.5 1 82.12 86 SER B CA 1
ATOM 4594 C C . SER B 1 86 ? -5.52 13.445 29.203 1 82.12 86 SER B C 1
ATOM 4596 O O . SER B 1 86 ? -6.629 13.531 29.734 1 82.12 86 SER B O 1
ATOM 4598 N N . ASN B 1 87 ? -5.066 14.352 28.359 1 79.38 87 ASN B N 1
ATOM 4599 C CA . ASN B 1 87 ? -5.828 15.555 28.062 1 79.38 87 ASN B CA 1
ATOM 4600 C C . ASN B 1 87 ? -6.781 15.336 26.891 1 79.38 87 ASN B C 1
ATOM 4602 O O . ASN B 1 87 ? -7.656 16.172 26.641 1 79.38 87 ASN B O 1
ATOM 4606 N N . LEU B 1 88 ? -6.633 14.266 26.234 1 81.12 88 LEU B N 1
ATOM 4607 C CA . LEU B 1 88 ? -7.375 14.055 24.984 1 81.12 88 LEU B CA 1
ATOM 4608 C C . LEU B 1 88 ? -8.859 13.828 25.281 1 81.12 88 LEU B C 1
ATOM 4610 O O . LEU B 1 88 ? -9.711 14.25 24.5 1 81.12 88 LEU B O 1
ATOM 4614 N N . LYS B 1 89 ? -9.141 13.219 26.406 1 78.19 89 LYS B N 1
ATOM 4615 C CA . LYS B 1 89 ? -10.539 12.945 26.75 1 78.19 89 LYS B CA 1
ATOM 4616 C C . LYS B 1 89 ? -11.336 14.242 26.891 1 78.19 89 LYS B C 1
ATOM 4618 O O . LYS B 1 89 ? -12.43 14.367 26.328 1 78.19 89 LYS B O 1
ATOM 4623 N N . SER B 1 90 ? -10.766 15.133 27.594 1 74.81 90 SER B N 1
ATOM 4624 C CA . SER B 1 90 ? -11.445 16.406 27.812 1 74.81 90 SER B CA 1
ATOM 4625 C C . SER B 1 90 ? -11.57 17.188 26.5 1 74.81 90 SER B C 1
ATOM 4627 O O . SER B 1 90 ? -12.602 17.812 26.25 1 74.81 90 SER B O 1
ATOM 4629 N N . MET B 1 91 ? -10.617 17.125 25.719 1 73.25 91 MET B N 1
ATOM 4630 C CA . MET B 1 91 ? -10.625 17.812 24.422 1 73.25 91 MET B CA 1
ATOM 4631 C C . MET B 1 91 ? -11.727 17.25 23.531 1 73.25 91 MET B C 1
ATOM 4633 O O . MET B 1 91 ? -12.469 18.016 22.906 1 73.25 91 MET B O 1
ATOM 4637 N N . PHE B 1 92 ? -11.93 15.93 23.5 1 78.25 92 PHE B N 1
ATOM 4638 C CA . PHE B 1 92 ? -12.859 15.297 22.578 1 78.25 92 PHE B CA 1
ATOM 4639 C C . PHE B 1 92 ? -14.289 15.352 23.109 1 78.25 92 PHE B C 1
ATOM 4641 O O . PHE B 1 92 ? -15.25 15.273 22.344 1 78.25 92 PHE B O 1
ATOM 4648 N N . SER B 1 93 ? -14.461 15.508 24.469 1 75.81 93 SER B N 1
ATOM 4649 C CA . SER B 1 93 ? -15.789 15.539 25.062 1 75.81 93 SER B CA 1
ATOM 4650 C C . SER B 1 93 ? -16.609 16.703 24.516 1 75.81 93 SER B C 1
ATOM 4652 O O . SER B 1 93 ? -17.797 16.562 24.25 1 75.81 93 SER B O 1
ATOM 4654 N N . ALA B 1 94 ? -16 17.812 24.344 1 69.69 94 ALA B N 1
ATOM 4655 C CA . ALA B 1 94 ? -16.688 18.969 23.797 1 69.69 94 ALA B CA 1
ATOM 4656 C C . ALA B 1 94 ? -17.141 18.734 22.359 1 69.69 94 ALA B C 1
ATOM 4658 O O . ALA B 1 94 ? -18.219 19.188 21.953 1 69.69 94 ALA B O 1
ATOM 4659 N N . TYR B 1 95 ? -16.406 17.984 21.641 1 72.81 95 TYR B N 1
ATOM 4660 C CA . TYR B 1 95 ? -16.703 17.703 20.234 1 72.81 95 TYR B CA 1
ATOM 4661 C C . TYR B 1 95 ? -17.859 16.719 20.109 1 72.81 95 TYR B C 1
ATOM 4663 O O . TYR B 1 95 ? -18.688 16.828 19.203 1 72.81 95 TYR B O 1
ATOM 4671 N N . VAL B 1 96 ? -17.938 15.852 21.062 1 76.38 96 VAL B N 1
ATOM 4672 C CA . VAL B 1 96 ? -18.969 14.82 21.016 1 76.38 96 VAL B CA 1
ATOM 4673 C C . VAL B 1 96 ? -20.344 15.469 21.078 1 76.38 96 VAL B C 1
ATOM 4675 O O . VAL B 1 96 ? -21.234 15.117 20.297 1 76.38 96 VAL B O 1
ATOM 4678 N N . ASP B 1 97 ? -20.562 16.406 21.906 1 75.88 97 ASP B N 1
ATOM 4679 C CA . ASP B 1 97 ? -21.859 17.062 22.062 1 75.88 97 ASP B CA 1
ATOM 4680 C C . ASP B 1 97 ? -22.25 17.828 20.812 1 75.88 97 ASP B C 1
ATOM 4682 O O . ASP B 1 97 ? -23.375 17.688 20.312 1 75.88 97 ASP B O 1
ATOM 4686 N N . VAL B 1 98 ? -21.328 18.531 20.312 1 77.81 98 VAL B N 1
ATOM 4687 C CA . VAL B 1 98 ? -21.609 19.359 19.141 1 77.81 98 VAL B CA 1
ATOM 4688 C C . VAL B 1 98 ? -21.891 18.484 17.938 1 77.81 98 VAL B C 1
ATOM 4690 O O . VAL B 1 98 ? -22.812 18.75 17.156 1 77.81 98 VAL B O 1
ATOM 4693 N N . MET B 1 99 ? -21.172 17.469 17.781 1 82.44 99 MET B N 1
ATOM 4694 C CA . MET B 1 99 ? -21.297 16.594 16.609 1 82.44 99 MET B CA 1
ATOM 4695 C C . MET B 1 99 ? -22.609 15.805 16.672 1 82.44 99 MET B C 1
ATOM 4697 O O . MET B 1 99 ? -23.25 15.57 15.641 1 82.44 99 MET B O 1
ATOM 4701 N N . THR B 1 100 ? -23 15.438 17.875 1 81.12 100 THR B N 1
ATOM 4702 C CA . THR B 1 100 ? -24.281 14.766 18.047 1 81.12 100 THR B CA 1
ATOM 4703 C C . THR B 1 100 ? -25.438 15.711 17.688 1 81.12 100 THR B C 1
ATOM 4705 O O . THR B 1 100 ? -26.375 15.32 17.016 1 81.12 100 THR B O 1
ATOM 4708 N N . SER B 1 101 ? -25.312 16.891 18.125 1 82.75 101 SER B N 1
ATOM 4709 C CA . SER B 1 101 ? -26.328 17.891 17.844 1 82.75 101 SER B CA 1
ATOM 4710 C C . SER B 1 101 ? -26.422 18.172 16.344 1 82.75 101 SER B C 1
ATOM 4712 O O . SER B 1 101 ? -27.5 18.453 15.82 1 82.75 101 SER B O 1
ATOM 4714 N N . THR B 1 102 ? -25.281 18.172 15.727 1 84.12 102 THR B N 1
ATOM 4715 C CA . THR B 1 102 ? -25.25 18.375 14.289 1 84.12 102 THR B CA 1
ATOM 4716 C C . THR B 1 102 ? -26.031 17.297 13.555 1 84.12 102 THR B C 1
ATOM 4718 O O . THR B 1 102 ? -26.781 17.594 12.617 1 84.12 102 THR B O 1
ATOM 4721 N N . ALA B 1 103 ? -25.875 16.078 13.977 1 85.12 103 ALA B N 1
ATOM 4722 C CA . ALA B 1 103 ? -26.609 14.961 13.391 1 85.12 103 ALA B CA 1
ATOM 4723 C C . ALA B 1 103 ? -28.125 15.156 13.562 1 85.12 103 ALA B C 1
ATOM 4725 O O . ALA B 1 103 ? -28.891 14.953 12.617 1 85.12 103 ALA B O 1
ATOM 4726 N N . GLU B 1 104 ? -28.5 15.547 14.727 1 85.31 104 GLU B N 1
ATOM 4727 C CA . GLU B 1 104 ? -29.922 15.758 15.023 1 85.31 104 GLU B CA 1
ATOM 4728 C C . GLU B 1 104 ? -30.484 16.906 14.203 1 85.31 104 GLU B C 1
ATOM 4730 O O . GLU B 1 104 ? -31.609 16.812 13.688 1 85.31 104 GLU B O 1
ATOM 4735 N N . ASN B 1 105 ? -29.703 17.953 14.172 1 88.5 105 ASN B N 1
ATOM 4736 C CA . ASN B 1 105 ? -30.109 19.094 13.367 1 88.5 105 ASN B CA 1
ATOM 4737 C C . ASN B 1 105 ? -30.312 18.703 11.906 1 88.5 105 ASN B C 1
ATOM 4739 O O . ASN B 1 105 ? -31.281 19.125 11.273 1 88.5 105 ASN B O 1
ATOM 4743 N N . PHE B 1 106 ? -29.422 17.953 11.375 1 88.69 106 PHE B N 1
ATOM 4744 C CA . PHE B 1 106 ? -29.516 17.5 9.992 1 88.69 106 PHE B CA 1
ATOM 4745 C C . PHE B 1 106 ? -30.75 16.656 9.773 1 88.69 106 PHE B C 1
ATOM 4747 O O . PHE B 1 106 ? -31.469 16.844 8.781 1 88.69 106 PHE B O 1
ATOM 4754 N N . ILE B 1 107 ? -31.031 15.734 10.672 1 88.62 107 ILE B N 1
ATOM 4755 C CA . ILE B 1 107 ? -32.156 14.805 10.57 1 88.62 107 ILE B CA 1
ATOM 4756 C C . ILE B 1 107 ? -33.469 15.57 10.547 1 88.62 107 ILE B C 1
ATOM 4758 O O . ILE B 1 107 ? -34.406 15.195 9.844 1 88.62 107 ILE B O 1
ATOM 4762 N N . ARG B 1 108 ? -33.5 16.641 11.227 1 88.88 108 ARG B N 1
ATOM 4763 C CA . ARG B 1 108 ? -34.719 17.453 11.297 1 88.88 108 ARG B CA 1
ATOM 4764 C C . ARG B 1 108 ? -34.969 18.188 9.977 1 88.88 108 ARG B C 1
ATOM 4766 O O . ARG B 1 108 ? -36.094 18.594 9.695 1 88.88 108 ARG B O 1
ATOM 4773 N N . ASN B 1 109 ? -33.969 18.359 9.211 1 89 109 ASN B N 1
ATOM 4774 C CA . ASN B 1 109 ? -34.125 19.047 7.93 1 89 109 ASN B CA 1
ATOM 4775 C C . ASN B 1 109 ? -34.656 18.109 6.852 1 89 109 ASN B C 1
ATOM 4777 O O . ASN B 1 109 ? -33.906 17.734 5.926 1 89 109 ASN B O 1
ATOM 4781 N N . LYS B 1 110 ? -35.906 17.906 6.742 1 90.81 110 LYS B N 1
ATOM 4782 C CA . LYS B 1 110 ? -36.531 16.922 5.887 1 90.81 110 LYS B CA 1
ATOM 4783 C C . LYS B 1 110 ? -36.406 17.297 4.414 1 90.81 110 LYS B C 1
ATOM 4785 O O . LYS B 1 110 ? -36.344 16.422 3.549 1 90.81 110 LYS B O 1
ATOM 4790 N N . GLU B 1 111 ? -36.344 18.5 4.156 1 92.44 111 GLU B N 1
ATOM 4791 C CA . GLU B 1 111 ? -36.219 18.969 2.771 1 92.44 111 GLU B CA 1
ATOM 4792 C C . GLU B 1 111 ? -34.906 18.547 2.148 1 92.44 111 GLU B C 1
ATOM 4794 O O . GLU B 1 111 ? -34.875 18.141 0.987 1 92.44 111 GLU B O 1
ATOM 4799 N N . ILE B 1 112 ? -33.875 18.672 2.887 1 92.19 112 ILE B N 1
ATOM 4800 C CA . ILE B 1 112 ? -32.562 18.281 2.4 1 92.19 112 ILE B CA 1
ATOM 4801 C C . ILE B 1 112 ? -32.531 16.766 2.162 1 92.19 112 ILE B C 1
ATOM 4803 O O . ILE B 1 112 ? -32 16.297 1.156 1 92.19 112 ILE B O 1
ATOM 4807 N N . MET B 1 113 ? -33.125 16.047 3.039 1 91.12 113 MET B N 1
ATOM 4808 C CA . MET B 1 113 ? -33.188 14.602 2.893 1 91.12 113 MET B CA 1
ATOM 4809 C C . MET B 1 113 ? -33.906 14.211 1.609 1 91.12 113 MET B C 1
ATOM 4811 O O . MET B 1 113 ? -33.469 13.32 0.884 1 91.12 113 MET B O 1
ATOM 4815 N N . LYS B 1 114 ? -35 14.875 1.358 1 93.94 114 LYS B N 1
ATOM 4816 C CA . LYS B 1 114 ? -35.781 14.602 0.149 1 93.94 114 LYS B CA 1
ATOM 4817 C C . LYS B 1 114 ? -34.938 14.906 -1.104 1 93.94 114 LYS B C 1
ATOM 4819 O O . LYS B 1 114 ? -35 14.156 -2.082 1 93.94 114 LYS B O 1
ATOM 4824 N N . THR B 1 115 ? -34.25 15.984 -1.012 1 94.69 115 THR B N 1
ATOM 4825 C CA . THR B 1 115 ? -33.406 16.391 -2.127 1 94.69 115 THR B CA 1
ATOM 4826 C C . THR B 1 115 ? -32.344 15.32 -2.41 1 94.69 115 THR B C 1
ATOM 4828 O O . THR B 1 115 ? -32.094 14.969 -3.566 1 94.69 115 THR B O 1
ATOM 4831 N N . LEU B 1 116 ? -31.703 14.82 -1.427 1 95.81 116 LEU B N 1
ATOM 4832 C CA . LEU B 1 116 ? -30.641 13.82 -1.572 1 95.81 116 LEU B CA 1
ATOM 4833 C C . LEU B 1 116 ? -31.219 12.5 -2.072 1 95.81 116 LEU B C 1
ATOM 4835 O O . LEU B 1 116 ? -30.609 11.828 -2.91 1 95.81 116 LEU B O 1
ATOM 4839 N N . GLU B 1 117 ? -32.344 12.125 -1.566 1 94.31 117 GLU B N 1
ATOM 4840 C CA . GLU B 1 117 ? -33 10.875 -1.966 1 94.31 117 GLU B CA 1
ATOM 4841 C C . GLU B 1 117 ? -33.375 10.898 -3.445 1 94.31 117 GLU B C 1
ATOM 4843 O O . GLU B 1 117 ? -33.375 9.852 -4.105 1 94.31 117 GLU B O 1
ATOM 4848 N N . ALA B 1 118 ? -33.625 12.023 -3.91 1 94.81 118 ALA B N 1
ATOM 4849 C CA . ALA B 1 118 ? -34.062 12.164 -5.301 1 94.81 118 ALA B CA 1
ATOM 4850 C C . ALA B 1 118 ? -32.875 12.07 -6.254 1 94.81 118 ALA B C 1
ATOM 4852 O O . ALA B 1 118 ? -33.062 11.859 -7.457 1 94.81 118 ALA B O 1
ATOM 4853 N N . ARG B 1 119 ? -31.719 12.094 -5.52 1 93.38 119 ARG B N 1
ATOM 4854 C CA . ARG B 1 119 ? -30.5 12.07 -6.344 1 93.38 119 ARG B CA 1
ATOM 4855 C C . ARG B 1 119 ? -29.922 10.656 -6.426 1 93.38 119 ARG B C 1
ATOM 4857 O O . ARG B 1 119 ? -30.016 9.891 -5.469 1 93.38 119 ARG B O 1
ATOM 4864 N N . ASN B 1 120 ? -29.75 10.031 -7.465 1 92.94 120 ASN B N 1
ATOM 4865 C CA . ASN B 1 120 ? -29.156 8.719 -7.672 1 92.94 120 ASN B CA 1
ATOM 4866 C C . ASN B 1 120 ? -27.625 8.797 -7.684 1 92.94 120 ASN B C 1
ATOM 4868 O O . ASN B 1 120 ? -27.016 8.898 -8.75 1 92.94 120 ASN B O 1
ATOM 4872 N N . PHE B 1 121 ? -27.016 8.57 -6.445 1 98.31 121 PHE B N 1
ATOM 4873 C CA . PHE B 1 121 ? -25.562 8.703 -6.344 1 98.31 121 PHE B CA 1
ATOM 4874 C C . PHE B 1 121 ? -24.875 7.379 -6.66 1 98.31 121 PHE B C 1
ATOM 4876 O O . PHE B 1 121 ? -25.344 6.316 -6.238 1 98.31 121 PHE B O 1
ATOM 4883 N N . ASP B 1 122 ? -23.781 7.48 -7.387 1 98.25 122 ASP B N 1
ATOM 4884 C CA . ASP B 1 122 ? -22.984 6.312 -7.75 1 98.25 122 ASP B CA 1
ATOM 4885 C C . ASP B 1 122 ? -21.969 5.98 -6.652 1 98.25 122 ASP B C 1
ATOM 4887 O O . ASP B 1 122 ? -21.625 4.812 -6.457 1 98.25 122 ASP B O 1
ATOM 4891 N N . VAL B 1 123 ? -21.453 7.016 -5.996 1 98.62 123 VAL B N 1
ATOM 4892 C CA . VAL B 1 123 ? -20.391 6.906 -4.992 1 98.62 123 VAL B CA 1
ATOM 4893 C C . VAL B 1 123 ? -20.594 7.969 -3.916 1 98.62 123 VAL B C 1
ATOM 4895 O O . VAL B 1 123 ? -21.109 9.055 -4.195 1 98.62 123 VAL B O 1
ATOM 4898 N N . ALA B 1 124 ? -20.219 7.625 -2.719 1 98.75 124 ALA B N 1
ATOM 4899 C CA . ALA B 1 124 ? -20.219 8.594 -1.625 1 98.75 124 ALA B CA 1
ATOM 4900 C C . ALA B 1 124 ? -18.875 8.633 -0.912 1 98.75 124 ALA B C 1
ATOM 4902 O O . ALA B 1 124 ? -18.219 7.598 -0.764 1 98.75 124 ALA B O 1
ATOM 4903 N N . ILE B 1 125 ? -18.438 9.82 -0.478 1 98.75 125 ILE B N 1
ATOM 4904 C CA . ILE B 1 125 ? -17.156 10.055 0.156 1 98.75 125 ILE B CA 1
ATOM 4905 C C . ILE B 1 125 ? -17.344 10.797 1.473 1 98.75 125 ILE B C 1
ATOM 4907 O O . ILE B 1 125 ? -18.125 11.758 1.541 1 98.75 125 ILE B O 1
ATOM 4911 N N . ALA B 1 126 ? -16.688 10.352 2.533 1 97.56 126 ALA B N 1
ATOM 4912 C CA . ALA B 1 126 ? -16.781 11.047 3.816 1 97.56 126 ALA B CA 1
ATOM 4913 C C . ALA B 1 126 ? -15.539 10.805 4.664 1 97.56 126 ALA B C 1
ATOM 4915 O O . ALA B 1 126 ? -14.781 9.859 4.418 1 97.56 126 ALA B O 1
ATOM 4916 N N . GLU B 1 127 ? -15.312 11.695 5.559 1 95.69 127 GLU B N 1
ATOM 4917 C CA . GLU B 1 127 ? -14.297 11.5 6.586 1 95.69 127 GLU B CA 1
ATOM 4918 C C . GLU B 1 127 ? -14.891 10.867 7.84 1 95.69 127 GLU B C 1
ATOM 4920 O O . GLU B 1 127 ? -15.883 11.367 8.383 1 95.69 127 GLU B O 1
ATOM 4925 N N . PRO B 1 128 ? -14.32 9.797 8.336 1 93.56 128 PRO B N 1
ATOM 4926 C CA . PRO B 1 128 ? -14.914 9.094 9.477 1 93.56 128 PRO B CA 1
ATOM 4927 C C . PRO B 1 128 ? -14.57 9.742 10.812 1 93.56 128 PRO B C 1
ATOM 4929 O O . PRO B 1 128 ? -14.461 9.047 11.828 1 93.56 128 PRO B O 1
ATOM 4932 N N . PHE B 1 129 ? -14.25 10.977 10.797 1 87.75 129 PHE B N 1
ATOM 4933 C CA . PHE B 1 129 ? -14.156 11.711 12.055 1 87.75 129 PHE B CA 1
ATOM 4934 C C . PHE B 1 129 ? -15.539 11.93 12.656 1 87.75 129 PHE B C 1
ATOM 4936 O O . PHE B 1 129 ? -15.664 12.156 13.859 1 87.75 129 PHE B O 1
ATOM 4943 N N . THR B 1 130 ? -16.547 11.789 11.914 1 87 130 THR B N 1
ATOM 4944 C CA . THR B 1 130 ? -17.953 11.602 12.258 1 87 130 THR B CA 1
ATOM 4945 C C . THR B 1 130 ? -18.578 10.5 11.398 1 87 130 THR B C 1
ATOM 4947 O O . THR B 1 130 ? -18.25 10.367 10.219 1 87 130 THR B O 1
ATOM 4950 N N . ILE B 1 131 ? -19.438 9.688 11.969 1 92.06 131 ILE B N 1
ATOM 4951 C CA . ILE B 1 131 ? -19.984 8.586 11.188 1 92.06 131 ILE B CA 1
ATOM 4952 C C . ILE B 1 131 ? -21.391 8.953 10.688 1 92.06 131 ILE B C 1
ATOM 4954 O O . ILE B 1 131 ? -22.062 8.133 10.07 1 92.06 131 ILE B O 1
ATOM 4958 N N . PHE B 1 132 ? -21.797 10.18 10.961 1 88.81 132 PHE B N 1
ATOM 4959 C CA . PHE B 1 132 ? -23.109 10.594 10.492 1 88.81 132 PHE B CA 1
ATOM 4960 C C . PHE B 1 132 ? -23.219 10.438 8.977 1 88.81 132 PHE B C 1
ATOM 4962 O O . PHE B 1 132 ? -24.219 9.914 8.477 1 88.81 132 PHE B O 1
ATOM 4969 N N . GLY B 1 133 ? -22.203 10.898 8.258 1 92.69 133 GLY B N 1
ATOM 4970 C CA . GLY B 1 133 ? -22.188 10.711 6.816 1 92.69 133 GLY B CA 1
ATOM 4971 C C . GLY B 1 133 ? -22.375 9.266 6.398 1 92.69 133 GLY B C 1
ATOM 4972 O O . GLY B 1 133 ? -23.094 8.984 5.434 1 92.69 133 GLY B O 1
ATOM 4973 N N . LEU B 1 134 ? -21.781 8.328 7.105 1 95.94 134 LEU B N 1
ATOM 4974 C CA . LEU B 1 134 ? -21.828 6.914 6.754 1 95.94 134 LEU B CA 1
ATOM 4975 C C . LEU B 1 134 ? -23.234 6.359 6.953 1 95.94 134 LEU B C 1
ATOM 4977 O O . LEU B 1 134 ? -23.734 5.59 6.125 1 95.94 134 LEU B O 1
ATOM 4981 N N . GLY B 1 135 ? -23.891 6.742 8.086 1 94.88 135 GLY B N 1
ATOM 4982 C CA . GLY B 1 135 ? -25.281 6.359 8.281 1 94.88 135 GLY B CA 1
ATOM 4983 C C . GLY B 1 135 ? -26.203 6.918 7.215 1 94.88 135 GLY B C 1
ATOM 4984 O O . GLY B 1 135 ? -27.125 6.23 6.762 1 94.88 135 GLY B O 1
ATOM 4985 N N . LEU B 1 136 ? -25.938 8.156 6.875 1 95.06 136 LEU B N 1
ATOM 4986 C CA . LEU B 1 136 ? -26.703 8.797 5.805 1 95.06 136 LEU B CA 1
ATOM 4987 C C . LEU B 1 136 ? -26.562 8.031 4.496 1 95.06 136 LEU B C 1
ATOM 4989 O O . LEU B 1 136 ? -27.531 7.824 3.775 1 95.06 136 LEU B O 1
ATOM 4993 N N . PHE B 1 137 ? -25.297 7.629 4.125 1 97.25 137 PHE B N 1
ATOM 4994 C CA . PHE B 1 137 ? -25.047 6.859 2.91 1 97.25 137 PHE B CA 1
ATOM 4995 C C . PHE B 1 137 ? -25.875 5.586 2.896 1 97.25 137 PHE B C 1
ATOM 4997 O O . PHE B 1 137 ? -26.469 5.23 1.869 1 97.25 137 PHE B O 1
ATOM 5004 N N . GLU B 1 138 ? -25.875 4.918 4.043 1 96 138 GLU B N 1
ATOM 5005 C CA . GLU B 1 138 ? -26.688 3.703 4.18 1 96 138 GLU B CA 1
ATOM 5006 C C . GLU B 1 138 ? -28.156 3.986 3.932 1 96 138 GLU B C 1
ATOM 5008 O O . GLU B 1 138 ? -28.844 3.219 3.246 1 96 138 GLU B O 1
ATOM 5013 N N . LYS B 1 139 ? -28.672 5.02 4.543 1 95.44 139 LYS B N 1
ATOM 5014 C CA . LYS B 1 139 ? -30.078 5.414 4.379 1 95.44 139 LYS B CA 1
ATOM 5015 C C . LYS B 1 139 ? -30.391 5.688 2.912 1 95.44 139 LYS B C 1
ATOM 5017 O O . LYS B 1 139 ? -31.484 5.344 2.436 1 95.44 139 LYS B O 1
ATOM 5022 N N . LEU B 1 140 ? -29.469 6.285 2.215 1 96.5 140 LEU B N 1
ATOM 5023 C CA . LEU B 1 140 ? -29.672 6.656 0.818 1 96.5 140 LEU B CA 1
ATOM 5024 C C . LEU B 1 140 ? -29.438 5.461 -0.099 1 96.5 140 LEU B C 1
ATOM 5026 O O . LEU B 1 140 ? -29.625 5.559 -1.314 1 96.5 140 LEU B O 1
ATOM 5030 N N . GLY B 1 141 ? -28.938 4.352 0.459 1 95.69 141 GLY B N 1
ATOM 5031 C CA . GLY B 1 141 ? -28.734 3.131 -0.304 1 95.69 141 GLY B CA 1
ATOM 5032 C C . GLY B 1 141 ? -27.438 3.127 -1.083 1 95.69 141 GLY B C 1
ATOM 5033 O O . GLY B 1 141 ? -27.281 2.369 -2.043 1 95.69 141 GLY B O 1
ATOM 5034 N N . ILE B 1 142 ? -26.531 3.982 -0.72 1 97.69 142 ILE B N 1
ATOM 5035 C CA . ILE B 1 142 ? -25.234 4.035 -1.397 1 97.69 142 ILE B CA 1
ATOM 5036 C C . ILE B 1 142 ? -24.266 3.045 -0.752 1 97.69 142 ILE B C 1
ATOM 5038 O O . ILE B 1 142 ? -23.766 3.289 0.344 1 97.69 142 ILE B O 1
ATOM 5042 N N . LYS B 1 143 ? -23.906 2.01 -1.454 1 96.38 143 LYS B N 1
ATOM 5043 C CA . LYS B 1 143 ? -23.047 0.962 -0.9 1 96.38 143 LYS B CA 1
ATOM 5044 C C . LYS B 1 143 ? -21.594 1.186 -1.28 1 96.38 143 LYS B C 1
ATOM 5046 O O . LYS B 1 143 ? -20.688 0.7 -0.598 1 96.38 143 LYS B O 1
ATOM 5051 N N . LYS B 1 144 ? -21.344 1.895 -2.355 1 98.38 144 LYS B N 1
ATOM 5052 C CA . LYS B 1 144 ? -20 2.201 -2.811 1 98.38 144 LYS B CA 1
ATOM 5053 C C . LYS B 1 144 ? -19.469 3.475 -2.152 1 98.38 144 LYS B C 1
ATOM 5055 O O . LYS B 1 144 ? -19.719 4.578 -2.641 1 98.38 144 LYS B O 1
ATOM 5060 N N . THR B 1 145 ? -18.719 3.25 -1.056 1 98.44 145 THR B N 1
ATOM 5061 C CA . THR B 1 145 ? -18.281 4.387 -0.261 1 98.44 145 THR B CA 1
ATOM 5062 C C . THR B 1 145 ? -16.75 4.438 -0.195 1 98.44 145 THR B C 1
ATOM 5064 O O . THR B 1 145 ? -16.094 3.404 -0.294 1 98.44 145 THR B O 1
ATOM 5067 N N . ILE B 1 146 ? -16.219 5.598 -0.102 1 98.75 146 ILE B N 1
ATOM 5068 C CA . ILE B 1 146 ? -14.797 5.863 0.099 1 98.75 146 ILE B CA 1
ATOM 5069 C C . ILE B 1 146 ? -14.602 6.742 1.331 1 98.75 146 ILE B C 1
ATOM 5071 O O . ILE B 1 146 ? -15.234 7.797 1.455 1 98.75 146 ILE B O 1
ATOM 5075 N N . LEU B 1 147 ? -13.844 6.293 2.273 1 98.31 147 LEU B N 1
ATOM 5076 C CA . LEU B 1 147 ? -13.5 7.113 3.43 1 98.31 147 LEU B CA 1
ATOM 5077 C C . LEU B 1 147 ? -12.203 7.879 3.191 1 98.31 147 LEU B C 1
ATOM 5079 O O . LEU B 1 147 ? -11.32 7.406 2.467 1 98.31 147 LEU B O 1
ATOM 5083 N N . VAL B 1 148 ? -12.133 9.086 3.812 1 97.94 148 VAL B N 1
ATOM 5084 C CA . VAL B 1 148 ? -10.953 9.906 3.588 1 97.94 148 VAL B CA 1
ATOM 5085 C C . VAL B 1 148 ? -10.383 10.367 4.926 1 97.94 148 VAL B C 1
ATOM 5087 O O . VAL B 1 148 ? -11.125 10.57 5.891 1 97.94 148 VAL B O 1
ATOM 5090 N N . SER B 1 149 ? -9.078 10.43 4.992 1 97.19 149 SER B N 1
ATOM 5091 C CA . SER B 1 149 ? -8.383 11.055 6.109 1 97.19 149 SER B CA 1
ATOM 5092 C C . SER B 1 149 ? -7.703 12.352 5.684 1 97.19 149 SER B C 1
ATOM 5094 O O . SER B 1 149 ? -6.801 12.336 4.84 1 97.19 149 SER B O 1
ATOM 5096 N N . SER B 1 150 ? -8.164 13.461 6.262 1 96.19 150 SER B N 1
ATOM 5097 C CA . SER B 1 150 ? -7.535 14.742 5.984 1 96.19 150 SER B CA 1
ATOM 5098 C C . SER B 1 150 ? -6.176 14.852 6.66 1 96.19 150 SER B C 1
ATOM 5100 O O . SER B 1 150 ? -5.422 15.789 6.406 1 96.19 150 SER B O 1
ATOM 5102 N N . CYS B 1 151 ? -5.84 13.875 7.465 1 96.06 151 CYS B N 1
ATOM 5103 C CA . CYS B 1 151 ? -4.523 13.664 8.062 1 96.06 151 CYS B CA 1
ATOM 5104 C C . CYS B 1 151 ? -3.826 12.461 7.434 1 96.06 151 CYS B C 1
ATOM 5106 O O . CYS B 1 151 ? -4.328 11.883 6.469 1 96.06 151 CYS B O 1
ATOM 5108 N N . THR B 1 152 ? -2.676 12.078 7.867 1 93.25 152 THR B N 1
ATOM 5109 C CA . THR B 1 152 ? -1.97 10.945 7.277 1 93.25 152 THR B CA 1
ATOM 5110 C C . THR B 1 152 ? -2.779 9.664 7.434 1 93.25 152 THR B C 1
ATOM 5112 O O . THR B 1 152 ? -3.033 8.961 6.453 1 93.25 152 THR B O 1
ATOM 5115 N N . HIS B 1 153 ? -3.033 9.062 8.531 1 94.88 153 HIS B N 1
ATOM 5116 C CA . HIS B 1 153 ? -3.9 7.91 8.758 1 94.88 153 HIS B CA 1
ATOM 5117 C C . HIS B 1 153 ? -4.52 7.949 10.148 1 94.88 153 HIS B C 1
ATOM 5119 O O . HIS B 1 153 ? -3.811 8.141 11.141 1 94.88 153 HIS B O 1
ATOM 5125 N N . PHE B 1 154 ? -5.812 7.797 10.242 1 96.25 154 PHE B N 1
ATOM 5126 C CA . PHE B 1 154 ? -6.473 7.762 11.547 1 96.25 154 PHE B CA 1
ATOM 5127 C C . PHE B 1 154 ? -6.16 6.461 12.273 1 96.25 154 PHE B C 1
ATOM 5129 O O . PHE B 1 154 ? -6.594 5.387 11.859 1 96.25 154 PHE B O 1
ATOM 5136 N N . ASP B 1 155 ? -5.547 6.57 13.445 1 96.12 155 ASP B N 1
ATOM 5137 C CA . ASP B 1 155 ? -5.121 5.391 14.195 1 96.12 155 ASP B CA 1
ATOM 5138 C C . ASP B 1 155 ? -6.324 4.625 14.734 1 96.12 155 ASP B C 1
ATOM 5140 O O . ASP B 1 155 ? -6.285 3.398 14.844 1 96.12 155 ASP B O 1
ATOM 5144 N N . PHE B 1 156 ? -7.371 5.32 15.078 1 93.69 156 PHE B N 1
ATOM 5145 C CA . PHE B 1 156 ? -8.531 4.684 15.688 1 93.69 156 PHE B CA 1
ATOM 5146 C C . PHE B 1 156 ? -9.25 3.789 14.688 1 93.69 156 PHE B C 1
ATOM 5148 O O . PHE B 1 156 ? -10.055 2.938 15.078 1 93.69 156 PHE B O 1
ATOM 5155 N N . LEU B 1 157 ? -8.992 3.963 13.391 1 95 157 LEU B N 1
ATOM 5156 C CA . LEU B 1 157 ? -9.648 3.217 12.32 1 95 157 LEU B CA 1
ATOM 5157 C C . LEU B 1 157 ? -9 1.852 12.133 1 95 157 LEU B C 1
ATOM 5159 O O . LEU B 1 157 ? -9.625 0.924 11.617 1 95 157 LEU B O 1
ATOM 5163 N N . LEU B 1 158 ? -7.773 1.693 12.539 1 94.94 158 LEU B N 1
ATOM 5164 C CA . LEU B 1 158 ? -6.902 0.592 12.148 1 94.94 158 LEU B CA 1
ATOM 5165 C C . LEU B 1 158 ? -7.52 -0.75 12.523 1 94.94 158 LEU B C 1
ATOM 5167 O O . LEU B 1 158 ? -7.664 -1.63 11.672 1 94.94 158 LEU B O 1
ATOM 5171 N N . PRO B 1 159 ? -8.008 -0.937 13.719 1 91.5 159 PRO B N 1
ATOM 5172 C CA . PRO B 1 159 ? -8.555 -2.25 14.07 1 91.5 159 PRO B CA 1
ATOM 5173 C C . PRO B 1 159 ? -9.836 -2.58 13.305 1 91.5 159 PRO B C 1
ATOM 5175 O O . PRO B 1 159 ? -10.148 -3.754 13.094 1 91.5 159 PRO B O 1
ATOM 5178 N N . HIS B 1 160 ? -10.5 -1.596 12.852 1 92.88 160 HIS B N 1
ATOM 5179 C CA . HIS B 1 160 ? -11.805 -1.797 12.242 1 92.88 160 HIS B CA 1
ATOM 5180 C C . HIS B 1 160 ? -11.68 -2.092 10.75 1 92.88 160 HIS B C 1
ATOM 5182 O O . HIS B 1 160 ? -12.602 -2.631 10.141 1 92.88 160 HIS B O 1
ATOM 5188 N N . ILE B 1 161 ? -10.609 -1.719 10.203 1 93.94 161 ILE B N 1
ATOM 5189 C CA . ILE B 1 161 ? -10.43 -1.989 8.781 1 93.94 161 ILE B CA 1
ATOM 5190 C C . ILE B 1 161 ? -9.375 -3.08 8.594 1 93.94 161 ILE B C 1
ATOM 5192 O O . ILE B 1 161 ? -8.969 -3.377 7.469 1 93.94 161 ILE B O 1
ATOM 5196 N N . GLY B 1 162 ? -8.859 -3.611 9.664 1 92.94 162 GLY B N 1
ATOM 5197 C CA . GLY B 1 162 ? -7.973 -4.762 9.625 1 92.94 162 GLY B CA 1
ATOM 5198 C C . GLY B 1 162 ? -6.523 -4.391 9.391 1 92.94 162 GLY B C 1
ATOM 5199 O O . GLY B 1 162 ? -5.734 -5.211 8.922 1 92.94 162 GLY B O 1
ATOM 5200 N N . GLU B 1 163 ? -6.105 -3.184 9.633 1 95.06 163 GLU B N 1
ATOM 5201 C CA . GLU B 1 163 ? -4.711 -2.76 9.539 1 95.06 163 GLU B CA 1
ATOM 5202 C C . GLU B 1 163 ? -3.998 -2.9 10.883 1 95.06 163 GLU B C 1
ATOM 5204 O O . GLU B 1 163 ? -4.629 -2.812 11.938 1 95.06 163 GLU B O 1
ATOM 5209 N N . PRO B 1 164 ? -2.729 -3.127 10.844 1 93.06 164 PRO B N 1
ATOM 5210 C CA . PRO B 1 164 ? -2.004 -3.381 12.094 1 93.06 164 PRO B CA 1
ATOM 5211 C C . PRO B 1 164 ? -1.856 -2.127 12.953 1 93.06 164 PRO B C 1
ATOM 5213 O O . PRO B 1 164 ? -1.669 -1.029 12.422 1 93.06 164 PRO B O 1
ATOM 5216 N N . GLU B 1 165 ? -1.929 -2.357 14.234 1 92.56 165 GLU B N 1
ATOM 5217 C CA . GLU B 1 165 ? -1.615 -1.327 15.227 1 92.56 165 GLU B CA 1
ATOM 5218 C C . GLU B 1 165 ? -0.15 -1.392 15.641 1 92.56 165 GLU B C 1
ATOM 5220 O O . GLU B 1 165 ? 0.161 -1.754 16.781 1 92.56 165 GLU B O 1
ATOM 5225 N N . ASP B 1 166 ? 0.724 -0.908 14.82 1 92.44 166 ASP B N 1
ATOM 5226 C CA . ASP B 1 166 ? 2.168 -1.007 15.016 1 92.44 166 ASP B CA 1
ATOM 5227 C C . ASP B 1 166 ? 2.701 0.191 15.797 1 92.44 166 ASP B C 1
ATOM 5229 O O . ASP B 1 166 ? 3.643 0.855 15.359 1 92.44 166 ASP B O 1
ATOM 5233 N N . PHE B 1 167 ? 2.311 0.361 17.016 1 94.62 167 PHE B N 1
ATOM 5234 C CA . PHE B 1 167 ? 2.57 1.589 17.766 1 94.62 167 PHE B CA 1
ATOM 5235 C C . PHE B 1 167 ? 3.953 1.554 18.391 1 94.62 167 PHE B C 1
ATOM 5237 O O . PHE B 1 167 ? 4.398 2.543 18.984 1 94.62 167 PHE B O 1
ATOM 5244 N N . SER B 1 168 ? 4.648 0.408 18.219 1 94.25 168 SER B N 1
ATOM 5245 C CA . SER B 1 168 ? 6.004 0.31 18.766 1 94.25 168 SER B CA 1
ATOM 5246 C C . SER B 1 168 ? 6.992 1.11 17.922 1 94.25 168 SER B C 1
ATOM 5248 O O . SER B 1 168 ? 8.07 1.477 18.406 1 94.25 168 SER B O 1
ATOM 5250 N N . SER B 1 169 ? 6.629 1.354 16.688 1 95.5 169 SER B N 1
ATOM 5251 C CA . SER B 1 169 ? 7.605 2 15.82 1 95.5 169 SER B CA 1
ATOM 5252 C C . SER B 1 169 ? 6.934 2.963 14.852 1 95.5 169 SER B C 1
ATOM 5254 O O . SER B 1 169 ? 7.59 3.525 13.969 1 95.5 169 SER B O 1
ATOM 5256 N N . VAL B 1 170 ? 5.676 3.113 14.883 1 97.25 170 VAL B N 1
ATOM 5257 C CA . VAL B 1 170 ? 4.945 4.055 14.047 1 97.25 170 VAL B CA 1
ATOM 5258 C C . VAL B 1 170 ? 4.348 5.164 14.914 1 97.25 170 VAL B C 1
ATOM 5260 O O . VAL B 1 170 ? 3.484 4.906 15.75 1 97.25 170 VAL B O 1
ATOM 5263 N N . PRO B 1 171 ? 4.793 6.352 14.703 1 97.69 171 PRO B N 1
ATOM 5264 C CA . PRO B 1 171 ? 4.168 7.449 15.445 1 97.69 171 PRO B CA 1
ATOM 5265 C C . PRO B 1 171 ? 2.695 7.641 15.086 1 97.69 171 PRO B C 1
ATOM 5267 O O . PRO B 1 171 ? 2.344 7.684 13.906 1 97.69 171 PRO B O 1
ATOM 5270 N N . THR B 1 172 ? 1.888 7.723 16.125 1 96.69 172 THR B N 1
ATOM 5271 C CA . THR B 1 172 ? 0.465 7.973 15.922 1 96.69 172 THR B CA 1
ATOM 5272 C C . THR B 1 172 ? 0.22 9.422 15.523 1 96.69 172 THR B C 1
ATOM 5274 O O . THR B 1 172 ? 1.148 10.234 15.516 1 96.69 172 THR B O 1
ATOM 5277 N N . LEU B 1 173 ? -0.967 9.75 15.18 1 95.5 173 LEU B N 1
ATOM 5278 C CA . LEU B 1 173 ? -1.322 11.078 14.68 1 95.5 173 LEU B CA 1
ATOM 5279 C C . LEU B 1 173 ? -0.931 12.156 15.688 1 95.5 173 LEU B C 1
ATOM 5281 O O . LEU B 1 173 ? -0.503 13.25 15.297 1 95.5 173 LEU B O 1
ATOM 5285 N N . SER B 1 174 ? -1.048 11.852 16.953 1 93.75 174 SER B N 1
ATOM 5286 C CA . SER B 1 174 ? -0.796 12.852 17.984 1 93.75 174 SER B CA 1
ATOM 5287 C C . SER B 1 174 ? 0.537 12.609 18.688 1 93.75 174 SER B C 1
ATOM 5289 O O . SER B 1 174 ? 0.779 13.125 19.781 1 93.75 174 SER B O 1
ATOM 5291 N N . SER B 1 175 ? 1.344 11.781 18.047 1 95.75 175 SER B N 1
ATOM 5292 C CA . SER B 1 175 ? 2.615 11.43 18.672 1 95.75 175 SER B CA 1
ATOM 5293 C C . SER B 1 175 ? 3.502 12.656 18.844 1 95.75 175 SER B C 1
ATOM 5295 O O . SER B 1 175 ? 3.521 13.539 17.984 1 95.75 175 SER B O 1
ATOM 5297 N N . GLN B 1 176 ? 4.281 12.625 19.922 1 94.31 176 GLN B N 1
ATOM 5298 C CA . GLN B 1 176 ? 5.199 13.727 20.188 1 94.31 176 GLN B CA 1
ATOM 5299 C C . GLN B 1 176 ? 6.629 13.359 19.812 1 94.31 176 GLN B C 1
ATOM 5301 O O . GLN B 1 176 ? 7.543 14.172 19.953 1 94.31 176 GLN B O 1
ATOM 5306 N N . VAL B 1 177 ? 6.777 12.164 19.344 1 95.56 177 VAL B N 1
ATOM 5307 C CA . VAL B 1 177 ? 8.117 11.68 19.031 1 95.56 177 VAL B CA 1
ATOM 5308 C C . VAL B 1 177 ? 8.102 10.961 17.672 1 95.56 177 VAL B C 1
ATOM 5310 O O . VAL B 1 177 ? 7.043 10.836 17.047 1 95.56 177 VAL B O 1
ATOM 5313 N N . GLY B 1 178 ? 9.297 10.625 17.188 1 96.12 178 GLY B N 1
ATOM 5314 C CA . GLY B 1 178 ? 9.43 9.898 15.93 1 96.12 178 GLY B CA 1
ATOM 5315 C C . GLY B 1 178 ? 9.312 8.391 16.094 1 96.12 178 GLY B C 1
ATOM 5316 O O . GLY B 1 178 ? 8.641 7.914 17.016 1 96.12 178 GLY B O 1
ATOM 5317 N N . ASP B 1 179 ? 9.875 7.656 15.195 1 96.19 179 ASP B N 1
ATOM 5318 C CA . ASP B 1 179 ? 9.695 6.211 15.148 1 96.19 179 ASP B CA 1
ATOM 5319 C C . ASP B 1 179 ? 10.664 5.5 16.094 1 96.19 179 ASP B C 1
ATOM 5321 O O . ASP B 1 179 ? 10.484 4.316 16.391 1 96.19 179 ASP B O 1
ATOM 5325 N N . GLU B 1 180 ? 11.734 6.121 16.5 1 95.81 180 GLU B N 1
ATOM 5326 C CA . GLU B 1 180 ? 12.609 5.598 17.547 1 95.81 180 GLU B CA 1
ATOM 5327 C C . GLU B 1 180 ? 12.148 6.047 18.938 1 95.81 180 GLU B C 1
ATOM 5329 O O . GLU B 1 180 ? 12.266 7.223 19.281 1 95.81 180 GLU B O 1
ATOM 5334 N N . MET B 1 181 ? 11.664 5.117 19.719 1 96.5 181 MET B N 1
ATOM 5335 C CA . MET B 1 181 ? 10.992 5.488 20.953 1 96.5 181 MET B CA 1
ATOM 5336 C C . MET B 1 181 ? 11.594 4.75 22.156 1 96.5 181 MET B C 1
ATOM 5338 O O . MET B 1 181 ? 11.922 3.566 22.047 1 96.5 181 MET B O 1
ATOM 5342 N N . SER B 1 182 ? 11.711 5.477 23.266 1 95 182 SER B N 1
ATOM 5343 C CA . SER B 1 182 ? 11.953 4.816 24.547 1 95 182 SER B CA 1
ATOM 5344 C C . SER B 1 182 ? 10.727 4.047 25.016 1 95 182 SER B C 1
ATOM 5346 O O . SER B 1 182 ? 9.656 4.145 24.406 1 95 182 SER B O 1
ATOM 5348 N N . MET B 1 183 ? 10.875 3.301 26.062 1 94.25 183 MET B N 1
ATOM 5349 C CA . MET B 1 183 ? 9.766 2.508 26.594 1 94.25 183 MET B CA 1
ATOM 5350 C C . MET B 1 183 ? 8.586 3.402 26.969 1 94.25 183 MET B C 1
ATOM 5352 O O . MET B 1 183 ? 7.441 3.107 26.625 1 94.25 183 MET B O 1
ATOM 5356 N N . MET B 1 184 ? 8.867 4.473 27.641 1 94.5 184 MET B N 1
ATOM 5357 C CA . MET B 1 184 ? 7.809 5.383 28.078 1 94.5 184 MET B CA 1
ATOM 5358 C C . MET B 1 184 ? 7.184 6.094 26.891 1 94.5 184 MET B C 1
ATOM 5360 O O . MET B 1 184 ? 5.969 6.297 26.844 1 94.5 184 MET B O 1
ATOM 5364 N N . GLU B 1 185 ? 8.008 6.5 25.938 1 95.38 185 GLU B N 1
ATOM 5365 C CA . GLU B 1 185 ? 7.504 7.148 24.734 1 95.38 185 GLU B CA 1
ATOM 5366 C C . GLU B 1 185 ? 6.594 6.215 23.938 1 95.38 185 GLU B C 1
ATOM 5368 O O . GLU B 1 185 ? 5.566 6.641 23.406 1 95.38 185 GLU B O 1
ATOM 5373 N N . LYS B 1 186 ? 7.051 5.02 23.875 1 95.62 186 LYS B N 1
ATOM 5374 C CA . LYS B 1 186 ? 6.254 3.992 23.219 1 95.62 186 LYS B CA 1
ATOM 5375 C C . LYS B 1 186 ? 4.891 3.834 23.875 1 95.62 186 LYS B C 1
ATOM 5377 O O . LYS B 1 186 ? 3.873 3.701 23.203 1 95.62 186 LYS B O 1
ATOM 5382 N N . TRP B 1 187 ? 4.883 3.768 25.156 1 94.69 187 TRP B N 1
ATOM 5383 C CA . TRP B 1 187 ? 3.643 3.65 25.906 1 94.69 187 TRP B CA 1
ATOM 5384 C C . TRP B 1 187 ? 2.738 4.852 25.656 1 94.69 187 TRP B C 1
ATOM 5386 O O . TRP B 1 187 ? 1.535 4.699 25.438 1 94.69 187 TRP B O 1
ATOM 5396 N N . ASP B 1 188 ? 3.279 6.023 25.688 1 94.75 188 ASP B N 1
ATOM 5397 C CA . ASP B 1 188 ? 2.508 7.234 25.438 1 94.75 188 ASP B CA 1
ATOM 5398 C C . ASP B 1 188 ? 1.958 7.238 24 1 94.75 188 ASP B C 1
ATOM 5400 O O . ASP B 1 188 ? 0.832 7.684 23.766 1 94.75 188 ASP B O 1
ATOM 5404 N N . ASN B 1 189 ? 2.812 6.789 23.125 1 96.44 189 ASN B N 1
ATOM 5405 C CA . ASN B 1 189 ? 2.365 6.68 21.734 1 96.44 189 ASN B CA 1
ATOM 5406 C C . ASN B 1 189 ? 1.109 5.82 21.625 1 96.44 189 ASN B C 1
ATOM 5408 O O . ASN B 1 189 ? 0.133 6.219 20.984 1 96.44 189 ASN B O 1
ATOM 5412 N N . TYR B 1 190 ? 1.108 4.684 22.234 1 95.19 190 TYR B N 1
ATOM 5413 C CA . TYR B 1 190 ? -0.055 3.803 22.266 1 95.19 190 TYR B CA 1
ATOM 5414 C C . TYR B 1 190 ? -1.242 4.492 22.938 1 95.19 190 TYR B C 1
ATOM 5416 O O . TYR B 1 190 ? -2.369 4.414 22.438 1 95.19 190 TYR B O 1
ATOM 5424 N N . ARG B 1 191 ? -0.992 5.133 24.047 1 94.88 191 ARG B N 1
ATOM 5425 C CA . ARG B 1 191 ? -2.064 5.746 24.812 1 94.88 191 ARG B CA 1
ATOM 5426 C C . ARG B 1 191 ? -2.752 6.852 24.016 1 94.88 191 ARG B C 1
ATOM 5428 O O . ARG B 1 191 ? -3.959 7.062 24.156 1 94.88 191 ARG B O 1
ATOM 5435 N N . PHE B 1 192 ? -1.981 7.602 23.219 1 94.5 192 PHE B N 1
ATOM 5436 C CA . PHE B 1 192 ? -2.59 8.609 22.359 1 94.5 192 PHE B CA 1
ATOM 5437 C C . PHE B 1 192 ? -3.664 7.988 21.484 1 94.5 192 PHE B C 1
ATOM 5439 O O . PHE B 1 192 ? -4.773 8.516 21.375 1 94.5 192 PHE B O 1
ATOM 5446 N N . ALA B 1 193 ? -3.322 6.879 20.875 1 93.5 193 ALA B N 1
ATOM 5447 C CA . ALA B 1 193 ? -4.262 6.195 20 1 93.5 193 ALA B CA 1
ATOM 5448 C C . ALA B 1 193 ? -5.438 5.625 20.781 1 93.5 193 ALA B C 1
ATOM 5450 O O . ALA B 1 193 ? -6.59 5.738 20.344 1 93.5 193 ALA B O 1
ATOM 5451 N N . ALA B 1 194 ? -5.152 5.051 21.906 1 93.38 194 ALA B N 1
ATOM 5452 C CA . ALA B 1 194 ? -6.18 4.391 22.703 1 93.38 194 ALA B CA 1
ATOM 5453 C C . ALA B 1 194 ? -7.191 5.398 23.234 1 93.38 194 ALA B C 1
ATOM 5455 O O . ALA B 1 194 ? -8.398 5.156 23.203 1 93.38 194 ALA B O 1
ATOM 5456 N N . GLU B 1 195 ? -6.711 6.484 23.734 1 91.19 195 GLU B N 1
ATOM 5457 C CA . GLU B 1 195 ? -7.59 7.512 24.297 1 91.19 195 GLU B CA 1
ATOM 5458 C C . GLU B 1 195 ? -8.438 8.156 23.203 1 91.19 195 GLU B C 1
ATOM 5460 O O . GLU B 1 195 ? -9.617 8.438 23.406 1 91.19 195 GLU B O 1
ATOM 5465 N N . THR B 1 196 ? -7.797 8.406 22.078 1 91.12 196 THR B N 1
ATOM 5466 C CA . THR B 1 196 ? -8.555 8.938 20.953 1 91.12 196 THR B CA 1
ATOM 5467 C C . THR B 1 196 ? -9.648 7.969 20.531 1 91.12 196 THR B C 1
ATOM 5469 O O . THR B 1 196 ? -10.797 8.375 20.328 1 91.12 196 THR B O 1
ATOM 5472 N N . LYS B 1 197 ? -9.305 6.742 20.391 1 92 197 LYS B N 1
ATOM 5473 C CA . LYS B 1 197 ? -10.25 5.703 20 1 92 197 LYS B CA 1
ATOM 5474 C C . LYS B 1 197 ? -11.43 5.637 20.969 1 92 197 LYS B C 1
ATOM 5476 O O . LYS B 1 197 ? -12.586 5.57 20.547 1 92 197 LYS B O 1
ATOM 5481 N N . SER B 1 198 ? -11.164 5.66 22.25 1 90.69 198 SER B N 1
ATOM 5482 C CA . SER B 1 198 ? -12.203 5.562 23.266 1 90.69 198 SER B CA 1
ATOM 5483 C C . SER B 1 198 ? -13.133 6.77 23.234 1 90.69 198 SER B C 1
ATOM 5485 O O . SER B 1 198 ? -14.344 6.629 23.359 1 90.69 198 SER B O 1
ATOM 5487 N N . SER B 1 199 ? -12.57 7.926 23.078 1 87.5 199 SER B N 1
ATOM 5488 C CA . SER B 1 199 ? -13.359 9.148 23.031 1 87.5 199 SER B CA 1
ATOM 5489 C C . SER B 1 199 ? -14.258 9.188 21.797 1 87.5 199 SER B C 1
ATOM 5491 O O . SER B 1 199 ? -15.438 9.523 21.891 1 87.5 199 SER B O 1
ATOM 5493 N N . LEU B 1 200 ? -13.719 8.82 20.703 1 90.12 200 LEU B N 1
ATOM 5494 C CA . LEU B 1 200 ? -14.484 8.859 19.469 1 90.12 200 LEU B CA 1
ATOM 5495 C C . LEU B 1 200 ? -15.531 7.75 19.438 1 90.12 200 LEU B C 1
ATOM 5497 O O . LEU B 1 200 ? -16.594 7.906 18.828 1 90.12 200 LEU B O 1
ATOM 5501 N N . ALA B 1 201 ? -15.227 6.625 20.078 1 91.62 201 ALA B N 1
ATOM 5502 C CA . ALA B 1 201 ? -16.203 5.543 20.141 1 91.62 201 ALA B CA 1
ATOM 5503 C C . ALA B 1 201 ? -17.5 6.02 20.797 1 91.62 201 ALA B C 1
ATOM 5505 O O . ALA B 1 201 ? -18.594 5.629 20.391 1 91.62 201 ALA B O 1
ATOM 5506 N N . LYS B 1 202 ? -17.406 6.816 21.812 1 88.31 202 LYS B N 1
ATOM 5507 C CA . LYS B 1 202 ? -18.578 7.367 22.469 1 88.31 202 LYS B CA 1
ATOM 5508 C C . LYS B 1 202 ? -19.406 8.211 21.5 1 88.31 202 LYS B C 1
ATOM 5510 O O . LYS B 1 202 ? -20.641 8.117 21.469 1 88.31 202 LYS B O 1
ATOM 5515 N N . LEU B 1 203 ? -18.719 9 20.812 1 88.88 203 LEU B N 1
ATOM 5516 C CA . LEU B 1 203 ? -19.375 9.82 19.797 1 88.88 203 LEU B CA 1
ATOM 5517 C C . LEU B 1 203 ? -20.047 8.945 18.75 1 88.88 203 LEU B C 1
ATOM 5519 O O . LEU B 1 203 ? -21.203 9.18 18.391 1 88.88 203 LEU B O 1
ATOM 5523 N N . PHE B 1 204 ? -19.359 7.957 18.234 1 94 204 PHE B N 1
ATOM 5524 C CA . PHE B 1 204 ? -19.859 7.094 17.172 1 94 204 PHE B CA 1
ATOM 5525 C C . PHE B 1 204 ? -21.078 6.305 17.641 1 94 204 PHE B C 1
ATOM 5527 O O . PHE B 1 204 ? -22.016 6.078 16.875 1 94 204 PHE B O 1
ATOM 5534 N N . ASP B 1 205 ? -21.047 5.91 18.891 1 92.81 205 ASP B N 1
ATOM 5535 C CA . ASP B 1 205 ? -22.203 5.23 19.453 1 92.81 205 ASP B CA 1
ATOM 5536 C C . ASP B 1 205 ? -23.422 6.152 19.484 1 92.81 205 ASP B C 1
ATOM 5538 O O . ASP B 1 205 ? -24.531 5.738 19.156 1 92.81 205 ASP B O 1
ATOM 5542 N N . ALA B 1 206 ? -23.172 7.344 19.953 1 89.75 206 ALA B N 1
ATOM 5543 C CA . ALA B 1 206 ? -24.266 8.312 20 1 89.75 206 ALA B CA 1
ATOM 5544 C C . ALA B 1 206 ? -24.828 8.578 18.609 1 89.75 206 ALA B C 1
ATOM 5546 O O . ALA B 1 206 ? -26.047 8.648 18.438 1 89.75 206 ALA B O 1
ATOM 5547 N N . GLU B 1 207 ? -23.984 8.727 17.625 1 91.19 207 GLU B N 1
ATOM 5548 C CA . GLU B 1 207 ? -24.422 8.969 16.266 1 91.19 207 GLU B CA 1
ATOM 5549 C C . GLU B 1 207 ? -25.156 7.754 15.695 1 91.19 207 GLU B C 1
ATOM 5551 O O . GLU B 1 207 ? -26.141 7.898 14.961 1 91.19 207 GLU B O 1
ATOM 5556 N N . THR B 1 208 ? -24.641 6.551 15.992 1 93.31 208 THR B N 1
ATOM 5557 C CA . THR B 1 208 ? -25.312 5.324 15.578 1 93.31 208 THR B CA 1
ATOM 5558 C C . THR B 1 208 ? -26.75 5.293 16.109 1 93.31 208 THR B C 1
ATOM 5560 O O . THR B 1 208 ?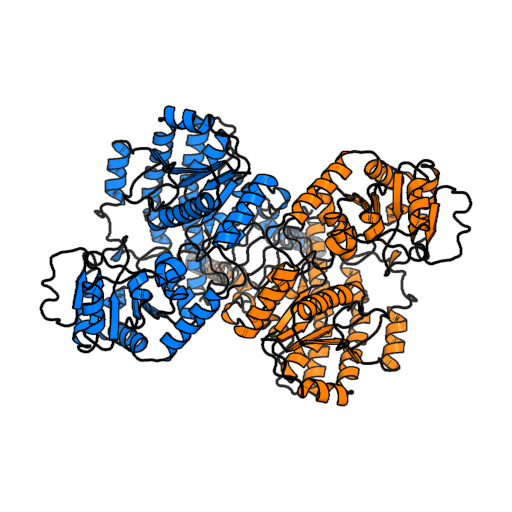 -27.672 4.969 15.375 1 93.31 208 THR B O 1
ATOM 5563 N N . ASN B 1 209 ? -26.906 5.652 17.359 1 92.5 209 ASN B N 1
ATOM 5564 C CA . ASN B 1 209 ? -28.234 5.699 17.953 1 92.5 209 ASN B CA 1
ATOM 5565 C C . ASN B 1 209 ? -29.125 6.727 17.266 1 92.5 209 ASN B C 1
ATOM 5567 O O . ASN B 1 209 ? -30.312 6.465 17.016 1 92.5 209 ASN B O 1
ATOM 5571 N N . ALA B 1 210 ? -28.578 7.867 17.016 1 89.44 210 ALA B N 1
ATOM 5572 C CA . ALA B 1 210 ? -29.328 8.906 16.328 1 89.44 210 ALA B CA 1
ATOM 5573 C C . ALA B 1 210 ? -29.797 8.422 14.945 1 89.44 210 ALA B C 1
ATOM 5575 O O . ALA B 1 210 ? -30.938 8.656 14.555 1 89.44 210 ALA B O 1
ATOM 5576 N N . HIS B 1 211 ? -28.938 7.754 14.172 1 90.75 211 HIS B N 1
ATOM 5577 C CA . HIS B 1 211 ? -29.266 7.18 12.875 1 90.75 211 HIS B CA 1
ATOM 5578 C C . HIS B 1 211 ? -30.406 6.176 12.992 1 90.75 211 HIS B C 1
ATOM 5580 O O . HIS B 1 211 ? -31.359 6.203 12.203 1 90.75 211 HIS B O 1
ATOM 5586 N N . ARG B 1 212 ? -30.234 5.301 13.93 1 94.19 212 ARG B N 1
ATOM 5587 C CA . ARG B 1 212 ? -31.203 4.223 14.078 1 94.19 212 ARG B CA 1
ATOM 5588 C C . ARG B 1 212 ? -32.562 4.766 14.477 1 94.19 212 ARG B C 1
ATOM 5590 O O . ARG B 1 212 ? -33.594 4.254 14.031 1 94.19 212 ARG B O 1
ATOM 5597 N N . LYS B 1 213 ? -32.625 5.785 15.266 1 93.19 213 LYS B N 1
ATOM 5598 C CA . LYS B 1 213 ? -33.875 6.445 15.617 1 93.19 213 LYS B CA 1
ATOM 5599 C C . LYS B 1 213 ? -34.5 7.117 14.398 1 93.19 213 LYS B C 1
ATOM 5601 O O . LYS B 1 213 ? -35.719 7.094 14.234 1 93.19 213 LYS B O 1
ATOM 5606 N N . ALA B 1 214 ? -33.688 7.652 13.586 1 91.94 214 ALA B N 1
ATOM 5607 C CA . ALA B 1 214 ? -34.156 8.469 12.477 1 91.94 214 ALA B CA 1
ATOM 5608 C C . ALA B 1 214 ? -34.438 7.613 11.242 1 91.94 214 ALA B C 1
ATOM 5610 O O . ALA B 1 214 ? -35.375 7.867 10.5 1 91.94 214 ALA B O 1
ATOM 5611 N N . PHE B 1 215 ? -33.531 6.633 10.969 1 92.88 215 PHE B N 1
ATOM 5612 C CA . PHE B 1 215 ? -33.531 5.957 9.672 1 92.88 215 PHE B CA 1
ATOM 5613 C C . PHE B 1 215 ? -33.938 4.496 9.836 1 92.88 215 PHE B C 1
ATOM 5615 O O . PHE B 1 215 ? -34.188 3.805 8.844 1 92.88 215 PHE B O 1
ATOM 5622 N N . GLY B 1 216 ? -33.969 3.982 11.023 1 93.38 216 GLY B N 1
ATOM 5623 C CA . GLY B 1 216 ? -34.344 2.602 11.266 1 93.38 216 GLY B CA 1
ATOM 5624 C C . GLY B 1 216 ? -33.281 1.805 12 1 93.38 216 GLY B C 1
ATOM 5625 O O . GLY B 1 216 ? -32.094 2.039 11.82 1 93.38 216 GLY B O 1
ATOM 5626 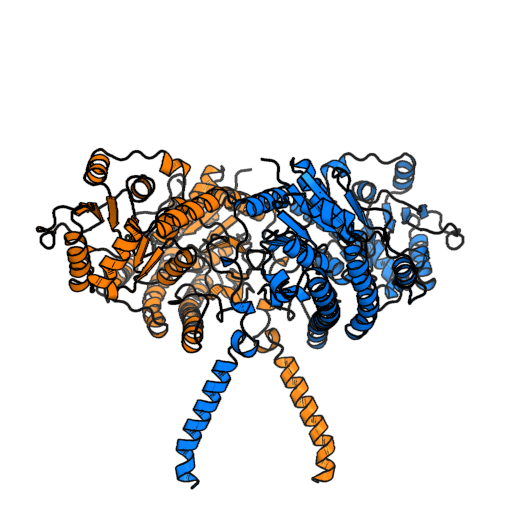N N . THR B 1 217 ? -33.688 0.831 12.68 1 92.75 217 THR B N 1
ATOM 5627 C CA . THR B 1 217 ? -32.812 0.042 13.539 1 92.75 217 THR B CA 1
ATOM 5628 C C . THR B 1 217 ? -31.875 -0.839 12.711 1 92.75 217 THR B C 1
ATOM 5630 O O . THR B 1 217 ? -30.906 -1.392 13.234 1 92.75 217 THR B O 1
ATOM 5633 N N . GLU B 1 218 ? -32.094 -0.908 11.484 1 94.12 218 GLU B N 1
ATOM 5634 C CA . GLU B 1 218 ? -31.297 -1.781 10.617 1 94.12 218 GLU B CA 1
ATOM 5635 C C . GLU B 1 218 ? -29.984 -1.128 10.242 1 94.12 218 GLU B C 1
ATOM 5637 O O . GLU B 1 218 ? -29.078 -1.792 9.719 1 94.12 218 GLU B O 1
ATOM 5642 N N . ILE B 1 219 ? -29.859 0.14 10.5 1 95 219 ILE B N 1
ATOM 5643 C CA . ILE B 1 219 ? -28.578 0.798 10.227 1 95 219 ILE B CA 1
ATOM 5644 C C . ILE B 1 219 ? -27.469 0.101 10.992 1 95 219 ILE B C 1
ATOM 5646 O O . ILE B 1 219 ? -27.531 -0.032 12.219 1 95 219 ILE B O 1
ATOM 5650 N N . PRO B 1 220 ? -26.438 -0.372 10.258 1 95.5 220 PRO B N 1
ATOM 5651 C CA . PRO B 1 220 ? -25.344 -1.068 10.938 1 95.5 220 PRO B CA 1
ATOM 5652 C C . PRO B 1 220 ? -24.609 -0.179 11.938 1 95.5 220 PRO B C 1
ATOM 5654 O O . PRO B 1 220 ? -24.719 1.049 11.867 1 95.5 220 PRO B O 1
ATOM 5657 N N . ASP B 1 221 ? -23.938 -0.795 12.891 1 94.75 221 ASP B N 1
ATOM 5658 C CA . ASP B 1 221 ? -23.094 -0.015 13.789 1 94.75 221 ASP B CA 1
ATOM 5659 C C . ASP B 1 221 ? -21.906 0.579 13.047 1 94.75 221 ASP B C 1
ATOM 5661 O O . ASP B 1 221 ? -21.578 0.146 11.945 1 94.75 221 ASP B O 1
ATOM 5665 N N . TRP B 1 222 ? -21.266 1.538 13.75 1 95.31 222 TRP B N 1
ATOM 5666 C CA . TRP B 1 222 ? -20.234 2.33 13.102 1 95.31 222 TRP B CA 1
ATOM 5667 C C . TRP B 1 222 ? -19.031 1.464 12.734 1 95.31 222 TRP B C 1
ATOM 5669 O O . TRP B 1 222 ? -18.344 1.732 11.75 1 95.31 222 TRP B O 1
ATOM 5679 N N . LYS B 1 223 ? -18.703 0.408 13.445 1 94.56 223 LYS B N 1
ATOM 5680 C CA . LYS B 1 223 ? -17.578 -0.483 13.125 1 94.56 223 LYS B CA 1
ATOM 5681 C C . LYS B 1 223 ? -17.797 -1.166 11.781 1 94.56 223 LYS B C 1
ATOM 5683 O O . LYS B 1 223 ? -16.891 -1.245 10.961 1 94.56 223 LYS B O 1
ATOM 5688 N N . LYS B 1 224 ? -19.031 -1.612 11.578 1 94 224 LYS B N 1
ATOM 5689 C CA . LYS B 1 224 ? -19.391 -2.254 10.32 1 94 224 LYS B CA 1
ATOM 5690 C C . LYS B 1 224 ? -19.391 -1.247 9.172 1 94 224 LYS B C 1
ATOM 5692 O O . LYS B 1 224 ? -18.969 -1.56 8.055 1 94 224 LYS B O 1
ATOM 5697 N N . LEU B 1 225 ? -19.938 -0.066 9.438 1 95.62 225 LEU B N 1
ATOM 5698 C CA . LEU B 1 225 ? -19.969 0.971 8.414 1 95.62 225 LEU B CA 1
ATOM 5699 C C . LEU B 1 225 ? -18.562 1.33 7.949 1 95.62 225 LEU B C 1
ATOM 5701 O O . LEU B 1 225 ? -18.312 1.443 6.746 1 95.62 225 LEU B O 1
ATOM 5705 N N . MET B 1 226 ? -17.641 1.494 8.844 1 95.5 226 MET B N 1
ATOM 5706 C CA . MET B 1 226 ? -16.266 1.828 8.5 1 95.5 226 MET B CA 1
ATOM 5707 C C . MET B 1 226 ? -15.602 0.688 7.73 1 95.5 226 MET B C 1
ATOM 5709 O O . MET B 1 226 ? -14.922 0.922 6.73 1 95.5 226 MET B O 1
ATOM 5713 N N . ALA B 1 227 ? -15.852 -0.513 8.125 1 93.75 227 ALA B N 1
ATOM 5714 C CA . ALA B 1 227 ? -15.227 -1.692 7.531 1 93.75 227 ALA B CA 1
ATOM 5715 C C . ALA B 1 227 ? -15.742 -1.938 6.117 1 93.75 227 ALA B C 1
ATOM 5717 O O . ALA B 1 227 ? -15.023 -2.475 5.27 1 93.75 227 ALA B O 1
ATOM 5718 N N . SER B 1 228 ? -16.938 -1.569 5.832 1 94.19 228 SER B N 1
ATOM 5719 C CA . SER B 1 228 ? -17.594 -1.89 4.57 1 94.19 228 SER B CA 1
ATOM 5720 C C . SER B 1 228 ? -17.188 -0.911 3.473 1 94.19 228 SER B C 1
ATOM 5722 O O . SER B 1 228 ? -17.531 -1.108 2.303 1 94.19 228 SER B O 1
ATOM 5724 N N . ALA B 1 229 ? -16.453 0.143 3.869 1 97.25 229 ALA B N 1
ATOM 5725 C CA . ALA B 1 229 ? -16.016 1.101 2.857 1 97.25 229 ALA B CA 1
ATOM 5726 C C . ALA B 1 229 ? -15.172 0.419 1.788 1 97.25 229 ALA B C 1
ATOM 5728 O O . ALA B 1 229 ? -14.406 -0.5 2.088 1 97.25 229 ALA B O 1
ATOM 5729 N N . SER B 1 230 ? -15.289 0.923 0.537 1 98.06 230 SER B N 1
ATOM 5730 C CA . SER B 1 230 ? -14.578 0.336 -0.595 1 98.06 230 SER B CA 1
ATOM 5731 C C . SER B 1 230 ? -13.086 0.662 -0.542 1 98.06 230 SER B C 1
ATOM 5733 O O . SER B 1 230 ? -12.25 -0.209 -0.777 1 98.06 230 SER B O 1
ATOM 5735 N N . LEU B 1 231 ? -12.805 1.891 -0.277 1 98.31 231 LEU B N 1
ATOM 5736 C CA . LEU B 1 231 ? -11.422 2.361 -0.228 1 98.31 231 LEU B CA 1
ATOM 5737 C C . LEU B 1 231 ? -11.242 3.414 0.861 1 98.31 231 LEU B C 1
ATOM 5739 O O . LEU B 1 231 ? -12.227 3.922 1.405 1 98.31 231 LEU B O 1
ATOM 5743 N N . TYR B 1 232 ? -10.008 3.668 1.169 1 98.19 232 TYR B N 1
ATOM 5744 C CA . TYR B 1 232 ? -9.594 4.711 2.104 1 98.19 232 TYR B CA 1
ATOM 5745 C C . TYR B 1 232 ? -8.539 5.613 1.482 1 98.19 232 TYR B C 1
ATOM 5747 O O . TYR B 1 232 ? -7.414 5.176 1.219 1 98.19 232 TYR B O 1
ATOM 5755 N N . PHE B 1 233 ? -8.875 6.855 1.22 1 98.62 233 PHE B N 1
ATOM 5756 C CA . PHE B 1 233 ? -7.879 7.84 0.801 1 98.62 233 PHE B CA 1
ATOM 5757 C C . PHE B 1 233 ? -7.211 8.484 2.01 1 98.62 233 PHE B C 1
ATOM 5759 O O . PHE B 1 233 ? -7.887 9.023 2.885 1 98.62 233 PHE B O 1
ATOM 5766 N N . ILE B 1 234 ? -5.887 8.422 2.049 1 98.25 234 ILE B N 1
ATOM 5767 C CA . ILE B 1 234 ? -5.199 9.047 3.174 1 98.25 234 ILE B CA 1
ATOM 5768 C C . ILE B 1 234 ? -4.297 10.172 2.672 1 98.25 234 ILE B C 1
ATOM 5770 O O . ILE B 1 234 ? -3.721 10.07 1.586 1 98.25 234 ILE B O 1
ATOM 5774 N N . ASN B 1 235 ? -4.211 11.227 3.465 1 98.12 235 ASN B N 1
ATOM 5775 C CA . ASN B 1 235 ? -3.396 12.383 3.129 1 98.12 235 ASN B CA 1
ATOM 5776 C C . ASN B 1 235 ? -1.926 12.156 3.467 1 98.12 235 ASN B C 1
ATOM 5778 O O . ASN B 1 235 ? -1.322 12.945 4.199 1 98.12 235 ASN B O 1
ATOM 5782 N N . SER B 1 236 ? -1.37 11.109 2.957 1 97.5 236 SER B N 1
ATOM 5783 C CA . SER B 1 236 ? 0.021 10.719 3.164 1 97.5 236 SER B CA 1
ATOM 5784 C C . SER B 1 236 ? 0.787 10.68 1.845 1 97.5 236 SER B C 1
ATOM 5786 O O . SER B 1 236 ? 0.221 10.344 0.801 1 97.5 236 SER B O 1
ATOM 5788 N N . ILE B 1 237 ? 1.961 11.156 1.887 1 97.56 237 ILE B N 1
ATOM 5789 C CA . ILE B 1 237 ? 2.902 10.969 0.789 1 97.56 237 ILE B CA 1
ATOM 5790 C C . ILE B 1 237 ? 3.902 9.867 1.15 1 97.56 237 ILE B C 1
ATOM 5792 O O . ILE B 1 237 ? 4.762 10.062 2.014 1 97.56 237 ILE B O 1
ATOM 5796 N N . PRO B 1 238 ? 3.852 8.805 0.47 1 96.19 238 PRO B N 1
ATOM 5797 C CA . PRO B 1 238 ? 4.605 7.621 0.881 1 96.19 238 PRO B CA 1
ATOM 5798 C C . PRO B 1 238 ? 6.102 7.891 1.025 1 96.19 238 PRO B C 1
ATOM 5800 O O . PRO B 1 238 ? 6.75 7.352 1.926 1 96.19 238 PRO B O 1
ATOM 5803 N N . PHE B 1 239 ? 6.734 8.734 0.309 1 96 239 PHE B N 1
ATOM 5804 C CA . PHE B 1 239 ? 8.188 8.891 0.243 1 96 239 PHE B CA 1
ATOM 5805 C C . PHE B 1 239 ? 8.68 9.805 1.355 1 96 239 PHE B C 1
ATOM 5807 O O . PHE B 1 239 ? 9.883 9.875 1.622 1 96 239 PHE B O 1
ATOM 5814 N N . ILE B 1 240 ? 7.773 10.484 2.041 1 97.25 240 ILE B N 1
ATOM 5815 C CA . ILE B 1 240 ? 8.273 11.328 3.117 1 97.25 240 ILE B CA 1
ATOM 5816 C C . ILE B 1 240 ? 7.629 10.914 4.441 1 97.25 240 ILE B C 1
ATOM 5818 O O . ILE B 1 240 ? 8.133 11.258 5.516 1 97.25 240 ILE B O 1
ATOM 5822 N N . ASP B 1 241 ? 6.547 10.172 4.41 1 97.5 241 ASP B N 1
ATOM 5823 C CA . ASP B 1 241 ? 5.875 9.742 5.633 1 97.5 241 ASP B CA 1
ATOM 5824 C C . ASP B 1 241 ? 6.633 8.594 6.301 1 97.5 241 ASP B C 1
ATOM 5826 O O . ASP B 1 241 ? 7.543 8.016 5.703 1 97.5 241 ASP B O 1
ATOM 5830 N N . TYR B 1 242 ? 6.281 8.344 7.617 1 97.38 242 TYR B N 1
ATOM 5831 C CA . TYR B 1 242 ? 6.824 7.191 8.328 1 97.38 242 TYR B CA 1
ATOM 5832 C C . TYR B 1 242 ? 6.387 5.891 7.668 1 97.38 242 TYR B C 1
ATOM 5834 O O . TYR B 1 242 ? 5.27 5.793 7.156 1 97.38 242 TYR B O 1
ATOM 5842 N N . PRO B 1 243 ? 7.305 4.895 7.66 1 96 243 PRO B N 1
ATOM 5843 C CA . PRO B 1 243 ? 6.855 3.584 7.184 1 96 243 PRO B CA 1
ATOM 5844 C C . PRO B 1 243 ? 5.707 3.018 8.016 1 96 243 PRO B C 1
ATOM 5846 O O . PRO B 1 243 ? 5.801 2.963 9.25 1 96 243 PRO B O 1
ATOM 5849 N N . ARG B 1 244 ? 4.684 2.738 7.375 1 95.75 244 ARG B N 1
ATOM 5850 C CA . ARG B 1 244 ? 3.488 2.17 7.992 1 95.75 244 ARG B CA 1
ATOM 5851 C C . ARG B 1 244 ? 2.865 1.104 7.094 1 95.75 244 ARG B C 1
ATOM 5853 O O . ARG B 1 244 ? 2.697 1.318 5.895 1 95.75 244 ARG B O 1
ATOM 5860 N N . ALA B 1 245 ? 2.51 -0.006 7.676 1 96.31 245 ALA B N 1
ATOM 5861 C CA . ALA B 1 245 ? 1.873 -1.064 6.898 1 96.31 245 ALA B CA 1
ATOM 5862 C C . ALA B 1 245 ? 0.384 -0.786 6.707 1 96.31 245 ALA B C 1
ATOM 5864 O O . ALA B 1 245 ? -0.324 -0.482 7.672 1 96.31 245 ALA B O 1
ATOM 5865 N N . THR B 1 246 ? -0.055 -0.83 5.523 1 96.88 246 THR B N 1
ATOM 5866 C CA . THR B 1 246 ? -1.459 -0.636 5.176 1 96.88 246 THR B CA 1
ATOM 5867 C C . THR B 1 246 ? -1.936 -1.726 4.219 1 96.88 246 THR B C 1
ATOM 5869 O O . THR B 1 246 ? -1.123 -2.377 3.557 1 96.88 246 THR B O 1
ATOM 5872 N N . ILE B 1 247 ? -3.252 -1.963 4.16 1 96.62 247 ILE B N 1
ATOM 5873 C CA . ILE B 1 247 ? -3.795 -2.941 3.227 1 96.62 247 ILE B CA 1
ATOM 5874 C C . ILE B 1 247 ? -4.059 -2.277 1.876 1 96.62 247 ILE B C 1
ATOM 5876 O O . ILE B 1 247 ? -3.904 -1.062 1.736 1 96.62 247 ILE B O 1
ATOM 5880 N N . GLN B 1 248 ? -4.457 -3.029 0.9 1 95.69 248 GLN B N 1
ATOM 5881 C CA . GLN B 1 248 ? -4.57 -2.564 -0.479 1 95.69 248 GLN B CA 1
ATOM 5882 C C . GLN B 1 248 ? -5.727 -1.583 -0.638 1 95.69 248 GLN B C 1
ATOM 5884 O O . GLN B 1 248 ? -5.797 -0.853 -1.628 1 95.69 248 GLN B O 1
ATOM 5889 N N . LYS B 1 249 ? -6.676 -1.528 0.341 1 96.94 249 LYS B N 1
ATOM 5890 C CA . LYS B 1 249 ? -7.793 -0.585 0.291 1 96.94 249 LYS B CA 1
ATOM 5891 C C . LYS B 1 249 ? -7.32 0.838 0.572 1 96.94 249 LYS B C 1
ATOM 5893 O O . LYS B 1 249 ? -8.023 1.803 0.269 1 96.94 249 LYS B O 1
ATOM 5898 N N . THR B 1 250 ? -6.219 0.953 1.232 1 97.81 250 THR B N 1
ATOM 5899 C CA . THR B 1 250 ? -5.727 2.26 1.653 1 97.81 250 THR B CA 1
ATOM 5900 C C . THR B 1 250 ? -4.84 2.877 0.574 1 97.81 250 THR B C 1
ATOM 5902 O O . THR B 1 250 ? -3.779 2.34 0.253 1 97.81 250 THR B O 1
ATOM 5905 N N . ILE B 1 251 ? -5.27 4.004 0.014 1 98.12 251 ILE B N 1
ATOM 5906 C CA . ILE B 1 251 ? -4.621 4.652 -1.122 1 98.12 251 ILE B CA 1
ATOM 5907 C C . ILE B 1 251 ? -4.086 6.02 -0.701 1 98.12 251 ILE B C 1
ATOM 5909 O O . ILE B 1 251 ? -4.855 6.91 -0.337 1 98.12 251 ILE B O 1
ATOM 5913 N N . PRO B 1 252 ? -2.756 6.18 -0.732 1 98.12 252 PRO B N 1
ATOM 5914 C CA . PRO B 1 252 ? -2.207 7.5 -0.401 1 98.12 252 PRO B CA 1
ATOM 5915 C C . PRO B 1 252 ? -2.449 8.531 -1.499 1 98.12 252 PRO B C 1
ATOM 5917 O O . PRO B 1 252 ? -2.207 8.258 -2.676 1 98.12 252 PRO B O 1
ATOM 5920 N N . VAL B 1 253 ? -2.932 9.695 -1.105 1 98.38 253 VAL B N 1
ATOM 5921 C CA . VAL B 1 253 ? -3.215 10.75 -2.076 1 98.38 253 VAL B CA 1
ATOM 5922 C C . VAL B 1 253 ? -2.699 12.086 -1.556 1 98.38 253 VAL B C 1
ATOM 5924 O O . VAL B 1 253 ? -3.225 13.148 -1.913 1 98.38 253 VAL B O 1
ATOM 5927 N N . GLY B 1 254 ? -1.704 11.977 -0.621 1 97.44 254 GLY B N 1
ATOM 5928 C CA . GLY B 1 254 ? -1.097 13.188 -0.088 1 97.44 254 GLY B CA 1
ATOM 5929 C C . GLY B 1 254 ? -0.524 14.086 -1.164 1 97.44 254 GLY B C 1
ATOM 5930 O O . GLY B 1 254 ? -0.011 13.609 -2.178 1 97.44 254 GLY B O 1
ATOM 5931 N N . GLY B 1 255 ? -0.561 15.445 -0.918 1 96.12 255 GLY B N 1
ATOM 5932 C CA . GLY B 1 255 ? -0.057 16.422 -1.872 1 96.12 255 GLY B CA 1
ATOM 5933 C C . GLY B 1 255 ? -1.114 16.906 -2.85 1 96.12 255 GLY B C 1
ATOM 5934 O O . GLY B 1 255 ? -0.88 17.844 -3.615 1 96.12 255 GLY B O 1
ATOM 5935 N N . ILE B 1 256 ? -2.328 16.328 -2.76 1 97.06 256 ILE B N 1
ATOM 5936 C CA . ILE B 1 256 ? -3.379 16.656 -3.717 1 97.06 256 ILE B CA 1
ATOM 5937 C C . ILE B 1 256 ? -3.764 18.125 -3.576 1 97.06 256 ILE B C 1
ATOM 5939 O O . ILE B 1 256 ? -4.262 18.734 -4.527 1 97.06 256 ILE B O 1
ATOM 5943 N N . THR B 1 257 ? -3.506 18.734 -2.436 1 94.62 257 THR B N 1
ATOM 5944 C CA . THR B 1 257 ? -3.904 20.109 -2.184 1 94.62 257 THR B CA 1
ATOM 5945 C C . THR B 1 257 ? -2.869 21.078 -2.742 1 94.62 257 THR B C 1
ATOM 5947 O O . THR B 1 257 ? -3.119 22.281 -2.822 1 94.62 257 THR B O 1
ATOM 5950 N N . VAL B 1 258 ? -1.676 20.609 -3.072 1 95.81 258 VAL B N 1
ATOM 5951 C CA . VAL B 1 258 ? -0.614 21.469 -3.59 1 95.81 258 VAL B CA 1
ATOM 5952 C C . VAL B 1 258 ? -0.682 21.5 -5.113 1 95.81 258 VAL B C 1
ATOM 5954 O O . VAL B 1 258 ? -0.256 20.562 -5.789 1 95.81 258 VAL B O 1
ATOM 5957 N N . ASP B 1 259 ? -1.173 22.484 -5.617 1 92 259 ASP B N 1
ATOM 5958 C CA . ASP B 1 259 ? -1.241 22.688 -7.062 1 92 259 ASP B CA 1
ATOM 5959 C C . ASP B 1 259 ? -0.034 23.484 -7.562 1 92 259 ASP B C 1
ATOM 5961 O O . ASP B 1 259 ? -0.097 24.703 -7.691 1 92 259 ASP B O 1
ATOM 5965 N N . LEU B 1 260 ? 0.976 22.812 -7.973 1 92.31 260 LEU B N 1
ATOM 5966 C CA . LEU B 1 260 ? 2.244 23.422 -8.336 1 92.31 260 LEU B CA 1
ATOM 5967 C C . LEU B 1 260 ? 2.084 24.312 -9.57 1 92.31 260 LEU B C 1
ATOM 5969 O O . LEU B 1 260 ? 2.707 25.375 -9.672 1 92.31 260 LEU B O 1
ATOM 5973 N N . VAL B 1 261 ? 1.272 23.859 -10.469 1 90.25 261 VAL B N 1
ATOM 5974 C CA . VAL B 1 261 ? 1.056 24.641 -11.688 1 90.25 261 VAL B CA 1
ATOM 5975 C C . VAL B 1 261 ? 0.411 25.969 -11.344 1 90.25 261 VAL B C 1
ATOM 5977 O O . VAL B 1 261 ? 0.849 27.016 -11.828 1 90.25 261 VAL B O 1
ATOM 5980 N N . LYS B 1 262 ? -0.542 25.922 -10.508 1 90.19 262 LYS B N 1
ATOM 5981 C CA . LYS B 1 262 ? -1.211 27.141 -10.078 1 90.19 262 LYS B CA 1
ATOM 5982 C C . LYS B 1 262 ? -0.266 28.047 -9.289 1 90.19 262 LYS B C 1
ATOM 5984 O O . LYS B 1 262 ? -0.226 29.25 -9.5 1 90.19 262 LYS B O 1
ATOM 5989 N N . ILE B 1 263 ? 0.482 27.469 -8.422 1 93.56 263 ILE B N 1
ATOM 5990 C CA . ILE B 1 263 ? 1.375 28.203 -7.531 1 93.56 263 ILE B CA 1
ATOM 5991 C C . ILE B 1 263 ? 2.461 28.906 -8.352 1 93.56 263 ILE B C 1
ATOM 5993 O O . ILE B 1 263 ? 2.779 30.062 -8.109 1 93.56 263 ILE B O 1
ATOM 5997 N N . GLN B 1 264 ? 2.93 28.203 -9.305 1 88.38 264 GLN B N 1
ATOM 5998 C CA . GLN B 1 264 ? 4 28.75 -10.141 1 88.38 264 GLN B CA 1
ATOM 5999 C C . GLN B 1 264 ? 3.488 29.875 -11.031 1 88.38 264 GLN B C 1
ATOM 6001 O O . GLN B 1 264 ? 4.258 30.734 -11.453 1 88.38 264 GLN B O 1
ATOM 6006 N N . GLY B 1 265 ? 2.223 29.844 -11.281 1 90.25 265 GLY B N 1
ATOM 6007 C CA . GLY B 1 265 ? 1.63 30.875 -12.117 1 90.25 265 GLY B CA 1
ATOM 6008 C C . GLY B 1 265 ? 1.18 32.094 -11.336 1 90.25 265 GLY B C 1
ATOM 6009 O O . GLY B 1 265 ? 0.859 33.125 -11.914 1 90.25 265 GLY B O 1
ATOM 6010 N N . GLU B 1 266 ? 1.205 32 -10.039 1 90.31 266 GLU B N 1
ATOM 6011 C CA . GLU B 1 266 ? 0.751 33.094 -9.195 1 90.31 266 GLU B CA 1
ATOM 6012 C C . GLU B 1 266 ? 1.793 34.219 -9.141 1 90.31 266 GLU B C 1
ATOM 6014 O O . GLU B 1 266 ? 2.979 33.969 -8.93 1 90.31 266 GLU B O 1
ATOM 6019 N N . LYS B 1 267 ? 1.269 35.469 -9.383 1 91.56 267 LYS B N 1
ATOM 6020 C CA . LYS B 1 267 ? 2.158 36.625 -9.289 1 91.56 267 LYS B CA 1
ATOM 6021 C C . LYS B 1 267 ? 1.995 37.344 -7.953 1 91.56 267 LYS B C 1
ATOM 6023 O O . LYS B 1 267 ? 0.876 37.5 -7.457 1 91.56 267 LYS B O 1
ATOM 6028 N N . LEU B 1 268 ? 3.146 37.719 -7.426 1 95.62 268 LEU B N 1
ATOM 6029 C CA . LEU B 1 268 ? 3.125 38.5 -6.188 1 95.62 268 LEU B CA 1
ATOM 6030 C C . LEU B 1 268 ? 2.744 39.938 -6.457 1 95.62 268 LEU B C 1
ATOM 6032 O O . LEU B 1 268 ? 3.123 40.5 -7.484 1 95.62 268 LEU B O 1
ATOM 6036 N N . SER B 1 269 ? 1.973 40.5 -5.57 1 96.12 269 SER B N 1
ATOM 6037 C CA . SER B 1 269 ? 1.653 41.938 -5.668 1 96.12 269 SER B CA 1
ATOM 6038 C C . SER B 1 269 ? 2.891 42.781 -5.441 1 96.12 269 SER B C 1
ATOM 6040 O O . SER B 1 269 ? 3.936 42.281 -5.02 1 96.12 269 SER B O 1
ATOM 6042 N N . GLU B 1 270 ? 2.736 44.062 -5.695 1 96.56 270 GLU B N 1
ATOM 6043 C CA . GLU B 1 270 ? 3.836 45 -5.527 1 96.56 270 GLU B CA 1
ATOM 6044 C C . GLU B 1 270 ? 4.316 45.031 -4.078 1 96.56 270 GLU B C 1
ATOM 6046 O O . GLU B 1 270 ? 5.512 45.156 -3.82 1 96.56 270 GLU B O 1
ATOM 6051 N N . GLU B 1 271 ? 3.42 44.844 -3.236 1 96.81 271 GLU B N 1
ATOM 6052 C CA . GLU B 1 271 ? 3.746 44.875 -1.813 1 96.81 271 GLU B CA 1
ATOM 6053 C C . GLU B 1 271 ? 4.754 43.781 -1.475 1 96.81 271 GLU B C 1
ATOM 6055 O O . GLU B 1 271 ? 5.77 44.031 -0.828 1 96.81 271 GLU B O 1
ATOM 6060 N N . TRP B 1 272 ? 4.469 42.656 -1.911 1 97.69 272 TRP B N 1
ATOM 6061 C CA . TRP B 1 272 ? 5.301 41.5 -1.564 1 97.69 272 TRP B CA 1
ATOM 6062 C C . TRP B 1 272 ? 6.621 41.531 -2.324 1 97.69 272 TRP B C 1
ATOM 6064 O O . TRP B 1 272 ? 7.652 41.094 -1.807 1 97.69 272 TRP B O 1
ATOM 6074 N N . GLU B 1 273 ? 6.602 42.094 -3.557 1 97 273 GLU B N 1
ATOM 6075 C CA . GLU B 1 273 ? 7.844 42.281 -4.293 1 97 273 GLU B CA 1
ATOM 6076 C C . GLU B 1 273 ? 8.789 43.219 -3.535 1 97 273 GLU B C 1
ATOM 6078 O O . GLU B 1 273 ? 9.984 42.938 -3.424 1 97 273 GLU B O 1
ATOM 6083 N N . GLU B 1 274 ? 8.172 44.219 -3.043 1 97.25 274 GLU B N 1
ATOM 6084 C CA . GLU B 1 274 ? 8.969 45.188 -2.301 1 97.25 274 GLU B CA 1
ATOM 6085 C C . GLU B 1 274 ? 9.531 44.594 -1.017 1 97.25 274 GLU B C 1
ATOM 6087 O O . GLU B 1 274 ? 10.711 44.75 -0.716 1 97.25 274 GLU B O 1
ATOM 6092 N N . VAL B 1 275 ? 8.695 43.906 -0.317 1 97.75 275 VAL B N 1
ATOM 6093 C CA . VAL B 1 275 ? 9.07 43.344 0.976 1 97.75 275 VAL B CA 1
ATOM 6094 C C . VAL B 1 275 ? 10.188 42.312 0.79 1 97.75 275 VAL B C 1
ATOM 6096 O O . VAL B 1 275 ? 11.172 42.312 1.534 1 97.75 275 VAL B O 1
ATOM 6099 N N . LEU B 1 276 ? 10.094 41.438 -0.2 1 97.56 276 LEU B N 1
ATOM 6100 C CA . LEU B 1 276 ? 11.062 40.375 -0.451 1 97.56 276 LEU B CA 1
ATOM 6101 C C . LEU B 1 276 ? 12.375 40.938 -0.964 1 97.56 276 LEU B C 1
ATOM 6103 O O . LEU B 1 276 ? 13.422 40.312 -0.85 1 97.56 276 LEU B O 1
ATOM 6107 N N . GLY B 1 277 ? 12.305 42.156 -1.498 1 96.12 277 GLY B N 1
ATOM 6108 C CA . GLY B 1 277 ? 13.484 42.75 -2.084 1 96.12 277 GLY B CA 1
ATOM 6109 C C . GLY B 1 277 ? 14.273 43.594 -1.1 1 96.12 277 GLY B C 1
ATOM 6110 O O . GLY B 1 277 ? 15.367 44.062 -1.416 1 96.12 277 GLY B O 1
ATOM 6111 N N . ARG B 1 278 ? 13.828 43.75 0.109 1 96.5 278 ARG B N 1
ATOM 6112 C CA . ARG B 1 278 ? 14.406 44.656 1.075 1 96.5 278 ARG B CA 1
ATOM 6113 C C . ARG B 1 278 ? 15.773 44.156 1.552 1 96.5 278 ARG B C 1
ATOM 6115 O O . ARG B 1 278 ? 16.656 44.969 1.835 1 96.5 278 ARG B O 1
ATOM 6122 N N . ARG B 1 279 ? 15.883 42.938 1.729 1 97.06 279 ARG B N 1
ATOM 6123 C CA . ARG B 1 279 ? 17.094 42.312 2.258 1 97.06 279 ARG B CA 1
ATOM 6124 C C . ARG B 1 279 ? 17.438 41.031 1.509 1 97.06 279 ARG B C 1
ATOM 6126 O O . ARG B 1 279 ? 16.672 40.594 0.665 1 97.06 279 ARG B O 1
ATOM 6133 N N . THR B 1 280 ? 18.562 40.5 1.787 1 94.31 280 THR B N 1
ATOM 6134 C CA . THR B 1 280 ? 19.062 39.344 1.037 1 94.31 280 THR B CA 1
ATOM 6135 C C . THR B 1 280 ? 18.328 38.062 1.445 1 94.31 280 THR B C 1
ATOM 6137 O O . THR B 1 280 ? 18.25 37.125 0.67 1 94.31 280 THR B O 1
ATOM 6140 N N . LYS B 1 281 ? 17.906 38.062 2.674 1 96.94 281 LYS B N 1
ATOM 6141 C CA . LYS B 1 281 ? 17.172 36.906 3.186 1 96.94 281 LYS B CA 1
ATOM 6142 C C . LYS B 1 281 ? 15.812 37.312 3.744 1 96.94 281 LYS B C 1
ATOM 6144 O O . LYS B 1 281 ? 15.648 38.438 4.234 1 96.94 281 LYS B O 1
ATOM 6149 N N . ALA B 1 282 ? 14.898 36.438 3.627 1 98.25 282 ALA B N 1
ATOM 6150 C CA . ALA B 1 282 ? 13.555 36.656 4.164 1 98.25 282 ALA B CA 1
ATOM 6151 C C . ALA B 1 282 ? 12.984 35.375 4.762 1 98.25 282 ALA B C 1
ATOM 6153 O O . ALA B 1 282 ? 13.242 34.281 4.254 1 98.25 282 ALA B O 1
ATOM 6154 N N . ILE B 1 283 ? 12.219 35.531 5.801 1 98.38 283 ILE B N 1
ATOM 6155 C CA . ILE B 1 283 ? 11.562 34.406 6.453 1 98.38 283 ILE B CA 1
ATOM 6156 C C . ILE B 1 283 ? 10.078 34.719 6.648 1 98.38 283 ILE B C 1
ATOM 6158 O O . ILE B 1 283 ? 9.719 35.844 6.996 1 98.38 283 ILE B O 1
ATOM 6162 N N . LEU B 1 284 ? 9.25 33.781 6.281 1 98.44 284 LEU B N 1
ATOM 6163 C CA . LEU B 1 284 ? 7.824 33.844 6.562 1 98.44 284 LEU B CA 1
ATOM 6164 C C . LEU B 1 284 ? 7.5 33.281 7.934 1 98.44 284 LEU B C 1
ATOM 6166 O O . LEU B 1 284 ? 7.988 32.188 8.281 1 98.44 284 LEU B O 1
ATOM 6170 N N . VAL B 1 285 ? 6.762 34 8.758 1 98 285 VAL B N 1
ATOM 6171 C CA . VAL B 1 285 ? 6.277 33.562 10.055 1 98 285 VAL B CA 1
ATOM 6172 C C . VAL B 1 285 ? 4.758 33.438 10.031 1 98 285 VAL B C 1
ATOM 6174 O O . VAL B 1 285 ? 4.051 34.438 9.906 1 98 285 VAL B O 1
ATOM 6177 N N . SER B 1 286 ? 4.312 32.25 10.094 1 96.56 286 SER B N 1
ATOM 6178 C CA . SER B 1 286 ? 2.875 32 10.109 1 96.56 286 SER B CA 1
ATOM 6179 C C . SER B 1 286 ? 2.545 30.734 10.906 1 96.56 286 SER B C 1
ATOM 6181 O O . SER B 1 286 ? 3.189 29.703 10.734 1 96.56 286 SER B O 1
ATOM 6183 N N . PHE B 1 287 ? 1.601 30.797 11.789 1 93.25 287 PHE B N 1
ATOM 6184 C CA . PHE B 1 287 ? 1.211 29.656 12.609 1 93.25 287 PHE B CA 1
ATOM 6185 C C . PHE B 1 287 ? -0.197 29.188 12.258 1 93.25 287 PHE B C 1
ATOM 6187 O O . PHE B 1 287 ? -0.908 28.641 13.102 1 93.25 287 PHE B O 1
ATOM 6194 N N . GLY B 1 288 ? -0.634 29.453 11.055 1 83.38 288 GLY B N 1
ATOM 6195 C CA . GLY B 1 288 ? -1.895 28.953 10.531 1 83.38 288 GLY B CA 1
ATOM 6196 C C . GLY B 1 288 ? -3.098 29.75 11.008 1 83.38 288 GLY B C 1
ATOM 6197 O O . GLY B 1 288 ? -2.945 30.797 11.633 1 83.38 288 GLY B O 1
ATOM 6198 N N . SER B 1 289 ? -4.305 29.266 10.688 1 74.5 289 SER B N 1
ATOM 6199 C CA . SER B 1 289 ? -5.539 30 10.984 1 74.5 289 SER B CA 1
ATOM 6200 C C . SER B 1 289 ? -6.109 29.578 12.336 1 74.5 289 SER B C 1
ATOM 6202 O O . SER B 1 289 ? -6.855 30.328 12.961 1 74.5 289 SER B O 1
ATOM 6204 N N . ALA B 1 290 ? -5.719 28.406 12.75 1 75.94 290 ALA B N 1
ATOM 6205 C CA . ALA B 1 290 ? -6.316 27.875 13.969 1 75.94 290 ALA B CA 1
ATOM 6206 C C . ALA B 1 290 ? -5.676 28.5 15.211 1 75.94 290 ALA B C 1
ATOM 6208 O O . ALA B 1 290 ? -6.305 28.578 16.266 1 75.94 290 ALA B O 1
ATOM 6209 N N . VAL B 1 291 ? -4.422 28.891 15.023 1 82.94 291 VAL B N 1
ATOM 6210 C CA . VAL B 1 291 ? -3.674 29.453 16.141 1 82.94 291 VAL B CA 1
ATOM 6211 C C . VAL B 1 291 ? -3.145 30.828 15.781 1 82.94 291 VAL B C 1
ATOM 6213 O O . VAL B 1 291 ? -1.972 30.984 15.43 1 82.94 291 VAL B O 1
ATOM 6216 N N . PRO B 1 292 ? -3.92 31.781 16.094 1 87.31 292 PRO B N 1
ATOM 6217 C CA . PRO B 1 292 ? -3.484 33.125 15.742 1 87.31 292 PRO B CA 1
ATOM 6218 C C . PRO B 1 292 ? -2.232 33.562 16.5 1 87.31 292 PRO B C 1
ATOM 6220 O O . PRO B 1 292 ? -2.133 33.344 17.719 1 87.31 292 PRO B O 1
ATOM 6223 N N . SER B 1 293 ? -1.358 34.156 15.789 1 92.31 293 SER B N 1
ATOM 6224 C CA . SER B 1 293 ? -0.13 34.656 16.391 1 92.31 293 SER B CA 1
ATOM 6225 C C . SER B 1 293 ? -0.43 35.688 17.484 1 92.31 293 SER B C 1
ATOM 6227 O O . SER B 1 293 ? 0.294 35.75 18.484 1 92.31 293 SER B O 1
ATOM 6229 N N . ALA B 1 294 ? -1.476 36.375 17.312 1 91.12 294 ALA B N 1
ATOM 6230 C CA . ALA B 1 294 ? -1.819 37.438 18.234 1 91.12 294 ALA B CA 1
ATOM 6231 C C . ALA B 1 294 ? -2.162 36.906 19.625 1 91.12 294 ALA B C 1
ATOM 6233 O O . ALA B 1 294 ? -2.121 37.625 20.609 1 91.12 294 ALA B O 1
ATOM 6234 N N . GLU B 1 295 ? -2.52 35.625 19.656 1 89.31 295 GLU B N 1
ATOM 6235 C CA . GLU B 1 295 ? -2.924 35 20.906 1 89.31 295 GLU B CA 1
ATOM 6236 C C . GLU B 1 295 ? -1.758 34.281 21.562 1 89.31 295 GLU B C 1
ATOM 6238 O O . GLU B 1 295 ? -1.917 33.656 22.625 1 89.31 295 GLU B O 1
ATOM 6243 N N . MET B 1 296 ? -0.669 34.344 20.953 1 92.38 296 MET B N 1
ATOM 6244 C CA . MET B 1 296 ? 0.522 33.719 21.5 1 92.38 296 MET B CA 1
ATOM 6245 C C . MET B 1 296 ? 0.934 34.344 22.828 1 92.38 296 MET B C 1
ATOM 6247 O O . MET B 1 296 ? 0.829 35.562 23 1 92.38 296 MET B O 1
ATOM 6251 N N . PRO B 1 297 ? 1.401 33.531 23.766 1 93.12 297 PRO B N 1
ATOM 6252 C CA . PRO B 1 297 ? 1.897 34.094 25 1 93.12 297 PRO B CA 1
ATOM 6253 C C . PRO B 1 297 ? 2.953 35.188 24.766 1 93.12 297 PRO B C 1
ATOM 6255 O O . PRO B 1 297 ? 3.797 35.031 23.891 1 93.12 297 PRO B O 1
ATOM 6258 N N . GLU B 1 298 ? 2.91 36.156 25.625 1 94 298 GLU B N 1
ATOM 6259 C CA . GLU B 1 298 ? 3.785 37.312 25.469 1 94 298 GLU B CA 1
ATOM 6260 C C . GLU B 1 298 ? 5.254 36.906 25.484 1 94 298 GLU B C 1
ATOM 6262 O O . GLU B 1 298 ? 6.066 37.438 24.734 1 94 298 GLU B O 1
ATOM 6267 N N . GLU B 1 299 ? 5.574 36 26.375 1 95.44 299 GLU B N 1
ATOM 6268 C CA . GLU B 1 299 ? 6.957 35.562 26.5 1 95.44 299 GLU B CA 1
ATOM 6269 C C . GLU B 1 299 ? 7.453 34.938 25.203 1 95.44 299 GLU B C 1
ATOM 6271 O O . GLU B 1 299 ? 8.617 35.094 24.828 1 95.44 299 GLU B O 1
ATOM 6276 N N . TRP B 1 300 ? 6.613 34.219 24.562 1 95.69 300 TRP B N 1
ATOM 6277 C CA . TRP B 1 300 ? 6.98 33.562 23.312 1 95.69 300 TRP B CA 1
ATOM 6278 C C . TRP B 1 300 ? 7.109 34.594 22.188 1 95.69 300 TRP B C 1
ATOM 6280 O O . TRP B 1 300 ? 8.07 34.562 21.422 1 95.69 300 TRP B O 1
ATOM 6290 N N . ARG B 1 301 ? 6.203 35.469 22.094 1 95.06 301 ARG B N 1
ATOM 6291 C CA . ARG B 1 301 ? 6.25 36.562 21.125 1 95.06 301 ARG B CA 1
ATOM 6292 C C . ARG B 1 301 ? 7.516 37.375 21.281 1 95.06 301 ARG B C 1
ATOM 6294 O O . ARG B 1 301 ? 8.156 37.75 20.297 1 95.06 301 ARG B O 1
ATOM 6301 N N . SER B 1 302 ? 7.836 37.656 22.516 1 94.81 302 SER B N 1
ATOM 6302 C CA . SER B 1 302 ? 9.023 38.469 22.828 1 94.81 302 SER B CA 1
ATOM 6303 C C . SER B 1 302 ? 10.297 37.75 22.391 1 94.81 302 SER B C 1
ATOM 6305 O O . SER B 1 302 ? 11.25 38.375 21.938 1 94.81 302 SER B O 1
ATOM 6307 N N . GLY B 1 303 ? 10.305 36.406 22.594 1 95.81 303 GLY B N 1
ATOM 6308 C CA . GLY B 1 303 ? 11.445 35.625 22.141 1 95.81 303 GLY B CA 1
ATOM 6309 C C . GLY B 1 303 ? 11.641 35.719 20.641 1 95.81 303 GLY B C 1
ATOM 6310 O O . GLY B 1 303 ? 12.766 35.875 20.156 1 95.81 303 GLY B O 1
ATOM 6311 N N . ILE B 1 304 ? 10.57 35.594 19.891 1 96.62 304 ILE B N 1
ATOM 6312 C CA . ILE B 1 304 ? 10.633 35.719 18.438 1 96.62 304 ILE B CA 1
ATOM 6313 C C . ILE B 1 304 ? 11.117 37.094 18.047 1 96.62 304 ILE B C 1
ATOM 6315 O O . ILE B 1 304 ? 11.992 37.25 17.203 1 96.62 304 ILE B O 1
ATOM 6319 N N . LEU B 1 305 ? 10.57 38.125 18.75 1 96.44 305 LEU B N 1
ATOM 6320 C CA . LEU B 1 305 ? 10.93 39.5 18.453 1 96.44 305 LEU B CA 1
ATOM 6321 C C . LEU B 1 305 ? 12.406 39.75 18.719 1 96.44 305 LEU B C 1
ATOM 6323 O O . LEU B 1 305 ? 13.086 40.438 17.938 1 96.44 305 LEU B O 1
ATOM 6327 N N . ALA B 1 306 ? 12.852 39.25 19.844 1 96.38 306 ALA B N 1
ATOM 6328 C CA . ALA B 1 306 ? 14.266 39.406 20.172 1 96.38 306 ALA B CA 1
ATOM 6329 C C . ALA B 1 306 ? 15.148 38.781 19.094 1 96.38 306 ALA B C 1
ATOM 6331 O O . ALA B 1 306 ? 16.188 39.344 18.734 1 96.38 306 ALA B O 1
ATOM 6332 N N . THR B 1 307 ? 14.734 37.656 18.609 1 96.44 307 THR B N 1
ATOM 6333 C CA . THR B 1 307 ? 15.453 36.969 17.531 1 96.44 307 THR B CA 1
ATOM 6334 C C . THR B 1 307 ? 15.445 37.812 16.266 1 96.44 307 THR B C 1
ATOM 6336 O O . THR B 1 307 ? 16.469 37.969 15.602 1 96.44 307 THR B O 1
ATOM 6339 N N . ILE B 1 308 ? 14.336 38.375 15.945 1 97.19 308 ILE B N 1
ATOM 6340 C CA . ILE B 1 308 ? 14.195 39.219 14.758 1 97.19 308 ILE B CA 1
ATOM 6341 C C . ILE B 1 308 ? 15.133 40.406 14.859 1 97.19 308 ILE B C 1
ATOM 6343 O O . ILE B 1 308 ? 15.852 40.75 13.906 1 97.19 308 ILE B O 1
ATOM 6347 N N . ARG B 1 309 ? 15.219 41.031 15.977 1 96 309 ARG B N 1
ATOM 6348 C CA . ARG B 1 309 ? 16.062 42.188 16.203 1 96 309 ARG B CA 1
ATOM 6349 C C . ARG B 1 309 ? 17.547 41.812 16.062 1 96 309 ARG B C 1
ATOM 6351 O O . ARG B 1 309 ? 18.344 42.656 15.617 1 96 309 ARG B O 1
ATOM 6358 N N . SER B 1 310 ? 17.797 40.656 16.422 1 95.06 310 SER B N 1
ATOM 6359 C CA . SER B 1 310 ? 19.188 40.219 16.406 1 95.06 310 SER B CA 1
ATOM 6360 C C . SER B 1 310 ? 19.656 39.906 14.984 1 95.06 310 SER B C 1
ATOM 6362 O O . SER B 1 310 ? 20.844 39.688 14.75 1 95.06 310 SER B O 1
ATOM 6364 N N . MET B 1 311 ? 18.734 39.969 13.984 1 96 311 MET B N 1
ATOM 6365 C CA . MET B 1 311 ? 19.062 39.656 12.602 1 96 311 MET B CA 1
ATOM 6366 C C . MET B 1 311 ? 18.625 40.781 11.672 1 96 311 MET B C 1
ATOM 6368 O O . MET B 1 311 ? 17.812 40.594 10.781 1 96 311 MET B O 1
ATOM 6372 N N . PRO B 1 312 ? 19.266 41.875 11.805 1 95.19 312 PRO B N 1
ATOM 6373 C CA . PRO B 1 312 ? 18.812 43.062 11.078 1 95.19 312 PRO B CA 1
ATOM 6374 C C . PRO B 1 312 ? 18.922 42.906 9.562 1 95.19 312 PRO B C 1
ATOM 6376 O O . PRO B 1 312 ? 18.281 43.656 8.82 1 95.19 312 PRO B O 1
ATOM 6379 N N . ASN B 1 313 ? 19.656 41.969 9.078 1 95.88 313 ASN B N 1
ATOM 6380 C CA . ASN B 1 313 ? 19.844 41.781 7.641 1 95.88 313 ASN B CA 1
ATOM 6381 C C . ASN B 1 313 ? 18.828 40.781 7.062 1 95.88 313 ASN B C 1
ATOM 6383 O O . ASN B 1 313 ? 18.922 40.406 5.895 1 95.88 313 ASN B O 1
ATOM 6387 N N . VAL B 1 314 ? 17.891 40.375 7.852 1 98 314 VAL B N 1
ATOM 6388 C CA . VAL B 1 314 ? 16.844 39.438 7.426 1 98 314 VAL B CA 1
ATOM 6389 C C . VAL B 1 314 ? 15.484 40.125 7.504 1 98 314 VAL B C 1
ATOM 6391 O O . VAL B 1 314 ? 15.172 40.781 8.492 1 98 314 VAL B O 1
ATOM 6394 N N . THR B 1 315 ? 14.711 40 6.469 1 98.5 315 THR B N 1
ATOM 6395 C CA . THR B 1 315 ? 13.32 40.438 6.508 1 98.5 315 THR B CA 1
ATOM 6396 C C . THR B 1 315 ? 12.414 39.375 7.07 1 98.5 315 THR B C 1
ATOM 6398 O O . THR B 1 315 ? 12.422 38.219 6.594 1 98.5 315 THR B O 1
ATOM 6401 N N . PHE B 1 316 ? 11.688 39.719 8.062 1 98.38 316 PHE B N 1
ATOM 6402 C CA . PHE B 1 316 ? 10.68 38.812 8.609 1 98.38 316 PHE B CA 1
ATOM 6403 C C . PHE B 1 316 ? 9.281 39.219 8.188 1 98.38 316 PHE B C 1
ATOM 6405 O O . PHE B 1 316 ? 8.883 40.375 8.406 1 98.38 316 PHE B O 1
ATOM 6412 N N . ILE B 1 317 ? 8.625 38.375 7.531 1 98.31 317 ILE B N 1
ATOM 6413 C CA . ILE B 1 317 ? 7.211 38.531 7.215 1 98.31 317 ILE B CA 1
ATOM 6414 C C . ILE B 1 317 ? 6.363 37.781 8.227 1 98.31 317 ILE B C 1
ATOM 6416 O O . ILE B 1 317 ? 6.391 36.531 8.266 1 98.31 317 ILE B O 1
ATOM 6420 N N . TRP B 1 318 ? 5.605 38.5 9.023 1 97.94 318 TRP B N 1
ATOM 6421 C CA . TRP B 1 318 ? 4.875 37.844 10.117 1 97.94 318 TRP B CA 1
ATOM 6422 C C . TRP B 1 318 ? 3.371 38.031 9.945 1 97.94 318 TRP B C 1
ATOM 6424 O O . TRP B 1 318 ? 2.854 39.125 10.078 1 97.94 318 TRP B O 1
ATOM 6434 N N . LYS B 1 319 ? 2.68 36.938 9.57 1 97.12 319 LYS B N 1
ATOM 6435 C CA . LYS B 1 319 ? 1.22 36.969 9.609 1 97.12 319 LYS B CA 1
ATOM 6436 C C . LYS B 1 319 ? 0.71 37.188 11.031 1 97.12 319 LYS B C 1
ATOM 6438 O O . LYS B 1 319 ? 0.878 36.312 11.898 1 97.12 319 LYS B O 1
ATOM 6443 N N . TYR B 1 320 ? 0.087 38.25 11.25 1 94.69 320 TYR B N 1
ATOM 6444 C CA . TYR B 1 320 ? -0.329 38.688 12.586 1 94.69 320 TYR B CA 1
ATOM 6445 C C . TYR B 1 320 ? -1.735 39.25 12.555 1 94.69 320 TYR B C 1
ATOM 6447 O O . TYR B 1 320 ? -1.989 40.25 11.859 1 94.69 320 TYR B O 1
ATOM 6455 N N . GLU B 1 321 ? -2.643 38.75 13.344 1 91.81 321 GLU B N 1
ATOM 6456 C CA . GLU B 1 321 ? -4.074 39 13.172 1 91.81 321 GLU B CA 1
ATOM 6457 C C . GLU B 1 321 ? -4.512 40.25 13.945 1 91.81 321 GLU B C 1
ATOM 6459 O O . GLU B 1 321 ? -5.656 40.688 13.828 1 91.81 321 GLU B O 1
ATOM 6464 N N . SER B 1 322 ? -3.652 40.844 14.711 1 91.19 322 SER B N 1
ATOM 6465 C CA . SER B 1 322 ? -3.994 42.031 15.492 1 91.19 322 SER B CA 1
ATOM 6466 C C . SER B 1 322 ? -3.371 43.281 14.898 1 91.19 322 SER B C 1
ATOM 6468 O O . SER B 1 322 ? -2.342 43.219 14.219 1 91.19 322 SER B O 1
ATOM 6470 N N . GLU B 1 323 ? -4.004 44.438 15.172 1 91.06 323 GLU B N 1
ATOM 6471 C CA . GLU B 1 323 ? -3.482 45.719 14.734 1 91.06 323 GLU B CA 1
ATOM 6472 C C . GLU B 1 323 ? -2.531 46.312 15.773 1 91.06 323 GLU B C 1
ATOM 6474 O O . GLU B 1 323 ? -1.785 47.25 15.477 1 91.06 323 GLU B O 1
ATOM 6479 N N . ASP B 1 324 ? -2.65 45.75 16.891 1 89.81 324 ASP B N 1
ATOM 6480 C CA . ASP B 1 324 ? -1.763 46.219 17.953 1 89.81 324 ASP B CA 1
ATOM 6481 C C . ASP B 1 324 ? -0.352 45.688 17.766 1 89.81 324 ASP B C 1
ATOM 6483 O O . ASP B 1 324 ? -0.043 44.594 18.25 1 89.81 324 ASP B O 1
ATOM 6487 N N . LEU B 1 325 ? 0.45 46.531 17.172 1 93.19 325 LEU B N 1
ATOM 6488 C CA . LEU B 1 325 ? 1.805 46.125 16.844 1 93.19 325 LEU B CA 1
ATOM 6489 C C . LEU B 1 325 ? 2.834 46.875 17.656 1 93.19 325 LEU B C 1
ATOM 6491 O O . LEU B 1 325 ? 4.008 46.938 17.297 1 93.19 325 LEU B O 1
ATOM 6495 N N . GLU B 1 326 ? 2.477 47.438 18.734 1 91.44 326 GLU B N 1
ATOM 6496 C CA . GLU B 1 326 ? 3.355 48.281 19.562 1 91.44 326 GLU B CA 1
ATOM 6497 C C . GLU B 1 326 ? 4.543 47.469 20.078 1 91.44 326 GLU B C 1
ATOM 6499 O O . GLU B 1 326 ? 5.641 48 20.234 1 91.44 326 GLU B O 1
ATOM 6504 N N . PHE B 1 327 ? 4.293 46.25 20.297 1 90.38 327 PHE B N 1
ATOM 6505 C CA . PHE B 1 327 ? 5.328 45.406 20.859 1 90.38 327 PHE B CA 1
ATOM 6506 C C . PHE B 1 327 ? 6.527 45.312 19.922 1 90.38 327 PHE B C 1
ATOM 6508 O O . PHE B 1 327 ? 7.633 44.969 20.359 1 90.38 327 PHE B O 1
ATOM 6515 N N . ALA B 1 328 ? 6.363 45.656 18.641 1 92.44 328 ALA B N 1
ATOM 6516 C CA . ALA B 1 328 ? 7.402 45.406 17.656 1 92.44 328 ALA B CA 1
ATOM 6517 C C . ALA B 1 328 ? 7.934 46.75 17.078 1 92.44 328 ALA B C 1
ATOM 6519 O O . ALA B 1 328 ? 8.648 46.75 16.078 1 92.44 328 ALA B O 1
ATOM 6520 N N . GLN B 1 329 ? 7.648 47.812 17.562 1 89.5 329 GLN B N 1
ATOM 6521 C CA . GLN B 1 329 ? 7.984 49.125 17.047 1 89.5 329 GLN B CA 1
ATOM 6522 C C . GLN B 1 329 ? 9.492 49.312 16.906 1 89.5 329 GLN B C 1
ATOM 6524 O O . GLN B 1 329 ? 9.969 50.062 16.047 1 89.5 329 GLN B O 1
ATOM 6529 N N . SER B 1 330 ? 10.289 48.625 17.641 1 86.06 330 SER B N 1
ATOM 6530 C CA . SER B 1 330 ? 11.742 48.781 17.641 1 86.06 330 SER B CA 1
ATOM 6531 C C . SER B 1 330 ? 12.391 47.938 16.531 1 86.06 330 SER B C 1
ATOM 6533 O O . SER B 1 330 ? 13.578 48.094 16.25 1 86.06 330 SER B O 1
ATOM 6535 N N . ALA B 1 331 ? 11.648 47.125 15.898 1 91 331 ALA B N 1
ATOM 6536 C CA . ALA B 1 331 ? 12.203 46.219 14.875 1 91 331 ALA B CA 1
ATOM 6537 C C . ALA B 1 331 ? 11.898 46.75 13.477 1 91 331 ALA B C 1
ATOM 6539 O O . ALA B 1 331 ? 10.734 46.812 13.07 1 91 331 ALA B O 1
ATOM 6540 N N . GLU B 1 332 ? 12.883 47.062 12.688 1 93.31 332 GLU B N 1
ATOM 6541 C CA . GLU B 1 332 ? 12.711 47.656 11.367 1 93.31 332 GLU B CA 1
ATOM 6542 C C . GLU B 1 332 ? 12.617 46.594 10.281 1 93.31 332 GLU B C 1
ATOM 6544 O O . GLU B 1 332 ? 12.203 46.875 9.156 1 93.31 332 GLU B O 1
ATOM 6549 N N . ASN B 1 333 ? 13 45.438 10.617 1 97.69 333 ASN B N 1
ATOM 6550 C CA . ASN B 1 333 ? 13.078 44.406 9.602 1 97.69 333 ASN B CA 1
ATOM 6551 C C . ASN B 1 333 ? 11.883 43.438 9.68 1 97.69 333 ASN B C 1
ATOM 6553 O O . ASN B 1 333 ? 12.016 42.25 9.391 1 97.69 333 ASN B O 1
ATOM 6557 N N . ILE B 1 334 ? 10.758 43.906 10.18 1 97.5 334 ILE B N 1
ATOM 6558 C CA . ILE B 1 334 ? 9.539 43.094 10.266 1 97.5 334 ILE B CA 1
ATOM 6559 C C . ILE B 1 334 ? 8.453 43.719 9.383 1 97.5 334 ILE B C 1
ATOM 6561 O O . ILE B 1 334 ? 8.289 44.938 9.344 1 97.5 334 ILE B O 1
ATOM 6565 N N . HIS B 1 335 ? 7.777 42.906 8.656 1 97.06 335 HIS B N 1
ATOM 6566 C CA . HIS B 1 335 ? 6.566 43.281 7.926 1 97.06 335 HIS B CA 1
ATOM 6567 C C . HIS B 1 335 ? 5.371 42.438 8.398 1 97.06 335 HIS B C 1
ATOM 6569 O O . HIS B 1 335 ? 5.32 41.25 8.18 1 97.06 335 HIS B O 1
ATOM 6575 N N . PHE B 1 336 ? 4.406 43.094 9.008 1 96.75 336 PHE B N 1
ATOM 6576 C CA . PHE B 1 336 ? 3.205 42.438 9.484 1 96.75 336 PHE B CA 1
ATOM 6577 C C . PHE B 1 336 ? 2.104 42.469 8.438 1 96.75 336 PHE B C 1
ATOM 6579 O O . PHE B 1 336 ? 1.999 43.438 7.676 1 96.75 336 PHE B O 1
ATOM 6586 N N . SER B 1 337 ? 1.359 41.438 8.414 1 95.75 337 SER B N 1
ATOM 6587 C CA . SER B 1 337 ? 0.156 41.375 7.59 1 95.75 337 SER B CA 1
ATOM 6588 C C . SER B 1 337 ? -0.877 40.438 8.172 1 95.75 337 SER B C 1
ATOM 6590 O O . SER B 1 337 ? -0.522 39.375 8.727 1 95.75 337 SER B O 1
ATOM 6592 N N . LYS B 1 338 ? -2.141 40.781 8.031 1 94.19 338 LYS B N 1
ATOM 6593 C CA . LYS B 1 338 ? -3.213 39.938 8.539 1 94.19 338 LYS B CA 1
ATOM 6594 C C . LYS B 1 338 ? -3.42 38.719 7.633 1 94.19 338 LYS B C 1
ATOM 6596 O O . LYS B 1 338 ? -3.934 37.688 8.07 1 94.19 338 LYS B O 1
ATOM 6601 N N . TRP B 1 339 ? -3.115 38.938 6.43 1 92.69 339 TRP B N 1
ATOM 6602 C CA . TRP B 1 339 ? -3.186 37.844 5.441 1 92.69 339 TRP B CA 1
ATOM 6603 C C . TRP B 1 339 ? -1.935 37.844 4.57 1 92.69 339 TRP B C 1
ATOM 6605 O O . TRP B 1 339 ? -1.411 38.875 4.199 1 92.69 339 TRP B O 1
ATOM 6615 N N . VAL B 1 340 ? -1.434 36.625 4.262 1 95.38 340 VAL B N 1
ATOM 6616 C CA . VAL B 1 340 ? -0.266 36.5 3.398 1 95.38 340 VAL B CA 1
ATOM 6617 C C . VAL B 1 340 ? -0.549 35.469 2.309 1 95.38 340 VAL B C 1
ATOM 6619 O O . VAL B 1 340 ? -1.227 34.469 2.553 1 95.38 340 VAL B O 1
ATOM 6622 N N . PRO B 1 341 ? -0.126 35.688 1.11 1 95.5 341 PRO B N 1
ATOM 6623 C CA . PRO B 1 341 ? -0.17 34.625 0.086 1 95.5 341 PRO B CA 1
ATOM 6624 C C . PRO B 1 341 ? 0.892 33.562 0.295 1 95.5 341 PRO B C 1
ATOM 6626 O O . PRO B 1 341 ? 1.879 33.5 -0.443 1 95.5 341 PRO B O 1
ATOM 6629 N N . GLN B 1 342 ? 0.652 32.719 1.168 1 95.38 342 GLN B N 1
ATOM 6630 C CA . GLN B 1 342 ? 1.64 31.781 1.713 1 95.38 342 GLN B CA 1
ATOM 6631 C C . GLN B 1 342 ? 2.303 30.969 0.605 1 95.38 342 GLN B C 1
ATOM 6633 O O . GLN B 1 342 ? 3.531 30.906 0.521 1 95.38 342 GLN B O 1
ATOM 6638 N N . THR B 1 343 ? 1.532 30.312 -0.299 1 95.5 343 THR B N 1
ATOM 6639 C CA . THR B 1 343 ? 2.105 29.438 -1.308 1 95.5 343 THR B CA 1
ATOM 6640 C C . THR B 1 343 ? 2.947 30.219 -2.305 1 95.5 343 THR B C 1
ATOM 6642 O O . THR B 1 343 ? 4.008 29.766 -2.736 1 95.5 343 THR B O 1
ATOM 6645 N N . ALA B 1 344 ? 2.477 31.438 -2.654 1 96.06 344 ALA B N 1
ATOM 6646 C CA . ALA B 1 344 ? 3.246 32.281 -3.564 1 96.06 344 ALA B CA 1
ATOM 6647 C C . ALA B 1 344 ? 4.566 32.719 -2.93 1 96.06 344 ALA B C 1
ATOM 6649 O O . ALA B 1 344 ? 5.602 32.719 -3.598 1 96.06 344 ALA B O 1
ATOM 6650 N N . LEU B 1 345 ? 4.496 33.062 -1.714 1 97.31 345 LEU B N 1
ATOM 6651 C CA . LEU B 1 345 ? 5.711 33.438 -0.998 1 97.31 345 LEU B CA 1
ATOM 6652 C C . LEU B 1 345 ? 6.672 32.25 -0.896 1 97.31 345 LEU B C 1
ATOM 6654 O O . LEU B 1 345 ? 7.871 32.406 -1.148 1 97.31 345 LEU B O 1
ATOM 6658 N N . LEU B 1 346 ? 6.137 31.109 -0.56 1 96.94 346 LEU B N 1
ATOM 6659 C CA . LEU B 1 346 ? 6.957 29.906 -0.431 1 96.94 346 LEU B CA 1
ATOM 6660 C C . LEU B 1 346 ? 7.605 29.547 -1.763 1 96.94 346 LEU B C 1
ATOM 6662 O O . LEU B 1 346 ? 8.703 29 -1.792 1 96.94 346 LEU B O 1
ATOM 6666 N N . ALA B 1 347 ? 6.961 29.859 -2.82 1 96.69 347 ALA B N 1
ATOM 6667 C CA . ALA B 1 347 ? 7.457 29.5 -4.148 1 96.69 347 ALA B CA 1
ATOM 6668 C C . ALA B 1 347 ? 8.539 30.469 -4.609 1 96.69 347 ALA B C 1
ATOM 6670 O O . ALA B 1 347 ? 9.266 30.188 -5.562 1 96.69 347 ALA B O 1
ATOM 6671 N N . ASP B 1 348 ? 8.656 31.656 -4.008 1 96.62 348 ASP B N 1
ATOM 6672 C CA . ASP B 1 348 ? 9.602 32.688 -4.434 1 96.62 348 ASP B CA 1
ATOM 6673 C C . ASP B 1 348 ? 11.023 32.344 -3.971 1 96.62 348 ASP B C 1
ATOM 6675 O O . ASP B 1 348 ? 11.242 32.062 -2.795 1 96.62 348 ASP B O 1
ATOM 6679 N N . PRO B 1 349 ? 11.984 32.406 -4.879 1 94.56 349 PRO B N 1
ATOM 6680 C CA . PRO B 1 349 ? 13.352 32.031 -4.52 1 94.56 349 PRO B CA 1
ATOM 6681 C C . PRO B 1 349 ? 13.969 33 -3.496 1 94.56 349 PRO B C 1
ATOM 6683 O O . PRO B 1 349 ? 14.945 32.625 -2.83 1 94.56 349 PRO B O 1
ATOM 6686 N N . ARG B 1 350 ? 13.5 34.188 -3.357 1 96.88 350 ARG B N 1
ATOM 6687 C CA . ARG B 1 350 ? 14.039 35.188 -2.412 1 96.88 350 ARG B CA 1
ATOM 6688 C C . ARG B 1 350 ? 13.641 34.812 -0.982 1 96.88 350 ARG B C 1
ATOM 6690 O O . ARG B 1 350 ? 14.234 35.344 -0.027 1 96.88 350 ARG B O 1
ATOM 6697 N N . LEU B 1 351 ? 12.5 33.969 -0.741 1 97.69 351 LEU B N 1
ATOM 6698 C CA . LEU B 1 351 ? 12.156 33.469 0.588 1 97.69 351 LEU B CA 1
ATOM 6699 C C . LEU B 1 351 ? 13.102 32.344 1.011 1 97.69 351 LEU B C 1
ATOM 6701 O O . LEU B 1 351 ? 13.242 31.344 0.305 1 97.69 351 LEU B O 1
ATOM 6705 N N . SER B 1 352 ? 13.664 32.531 2.227 1 97.62 352 SER B N 1
ATOM 6706 C CA . SER B 1 352 ? 14.766 31.641 2.596 1 97.62 352 SER B CA 1
ATOM 6707 C C . SER B 1 352 ? 14.312 30.594 3.605 1 97.62 352 SER B C 1
ATOM 6709 O O . SER B 1 352 ? 15.008 29.609 3.832 1 97.62 352 SER B O 1
ATOM 6711 N N . GLY B 1 353 ? 13.18 30.781 4.168 1 97.69 353 GLY B N 1
ATOM 6712 C CA . GLY B 1 353 ? 12.711 29.828 5.164 1 97.69 353 GLY B CA 1
ATOM 6713 C C . GLY B 1 353 ? 11.312 30.125 5.672 1 97.69 353 GLY B C 1
ATOM 6714 O O . GLY B 1 353 ? 10.703 31.109 5.258 1 97.69 353 GLY B O 1
ATOM 6715 N N . PHE B 1 354 ? 10.812 29.312 6.5 1 98.5 354 PHE B N 1
ATOM 6716 C CA . PHE B 1 354 ? 9.453 29.391 7.035 1 98.5 354 PHE B CA 1
ATOM 6717 C C . PHE B 1 354 ? 9.438 29.016 8.516 1 98.5 354 PHE B C 1
ATOM 6719 O O . PHE B 1 354 ? 10 28 8.914 1 98.5 354 PHE B O 1
ATOM 6726 N N . LEU B 1 355 ? 8.992 29.859 9.367 1 98.44 355 LEU B N 1
ATOM 6727 C CA . LEU B 1 355 ? 8.641 29.547 10.75 1 98.44 355 LEU B CA 1
ATOM 6728 C C . LEU B 1 355 ? 7.148 29.25 10.875 1 98.44 355 LEU B C 1
ATOM 6730 O O . LEU B 1 355 ? 6.316 30.141 10.688 1 98.44 355 LEU B O 1
ATOM 6734 N N . THR B 1 356 ? 6.781 28 11.211 1 97.69 356 THR B N 1
ATOM 6735 C CA . THR B 1 356 ? 5.379 27.594 11.133 1 97.69 356 THR B CA 1
ATOM 6736 C C . THR B 1 356 ? 5.055 26.547 12.195 1 97.69 356 THR B C 1
ATOM 6738 O O . THR B 1 356 ? 5.949 26.062 12.891 1 97.69 356 THR B O 1
ATOM 6741 N N . HIS B 1 357 ? 3.799 26.297 12.43 1 96.12 357 HIS B N 1
ATOM 6742 C CA . HIS B 1 357 ? 3.357 25.359 13.445 1 96.12 357 HIS B CA 1
ATOM 6743 C C . HIS B 1 357 ? 3.393 23.922 12.922 1 96.12 357 HIS B C 1
ATOM 6745 O O . HIS B 1 357 ? 3.316 22.969 13.703 1 96.12 357 HIS B O 1
ATOM 6751 N N . GLY B 1 358 ? 3.4 23.719 11.578 1 95.62 358 GLY B N 1
ATOM 6752 C CA . GLY B 1 358 ? 3.586 22.375 11.047 1 95.62 358 GLY B CA 1
ATOM 6753 C C . GLY B 1 358 ? 2.281 21.641 10.789 1 95.62 358 GLY B C 1
ATOM 6754 O O . GLY B 1 358 ? 2.211 20.422 10.914 1 95.62 358 GLY B O 1
ATOM 6755 N N . GLY B 1 359 ? 1.163 22.391 10.484 1 95.44 359 GLY B N 1
ATOM 6756 C CA . GLY B 1 359 ? -0.004 21.703 9.945 1 95.44 359 GLY B CA 1
ATOM 6757 C C . GLY B 1 359 ? 0.296 20.922 8.688 1 95.44 359 GLY B C 1
ATOM 6758 O O . GLY B 1 359 ? 1.223 21.25 7.945 1 95.44 359 GLY B O 1
ATOM 6759 N N . LEU B 1 360 ? -0.468 19.906 8.453 1 96.06 360 LEU B N 1
ATOM 6760 C CA . LEU B 1 360 ? -0.154 19.016 7.336 1 96.06 360 LEU B CA 1
ATOM 6761 C C . LEU B 1 360 ? -0.217 19.766 6.008 1 96.06 360 LEU B C 1
ATOM 6763 O O . LEU B 1 360 ? 0.579 19.5 5.105 1 96.06 360 LEU B O 1
ATOM 6767 N N . GLY B 1 361 ? -1.177 20.688 5.863 1 94.12 361 GLY B N 1
ATOM 6768 C CA . GLY B 1 361 ? -1.245 21.5 4.656 1 94.12 361 GLY B CA 1
ATOM 6769 C C . GLY B 1 361 ? 0.026 22.281 4.391 1 94.12 361 GLY B C 1
ATOM 6770 O O . GLY B 1 361 ? 0.59 22.203 3.299 1 94.12 361 GLY B O 1
ATOM 6771 N N . SER B 1 362 ? 0.48 22.984 5.395 1 95 362 SER B N 1
ATOM 6772 C CA . SER B 1 362 ? 1.707 23.766 5.281 1 95 362 SER B CA 1
ATOM 6773 C C . SER B 1 362 ? 2.92 22.859 5.082 1 95 362 SER B C 1
ATOM 6775 O O . SER B 1 362 ? 3.846 23.203 4.344 1 95 362 SER B O 1
ATOM 6777 N N . THR B 1 363 ? 2.895 21.766 5.781 1 97.12 363 THR B N 1
ATOM 6778 C CA . THR B 1 363 ? 3.99 20.812 5.656 1 97.12 363 THR B CA 1
ATOM 6779 C C . THR B 1 363 ? 4.109 20.297 4.223 1 97.12 363 THR B C 1
ATOM 6781 O O . THR B 1 363 ? 5.211 20.234 3.674 1 97.12 363 THR B O 1
ATOM 6784 N N . ASN B 1 364 ? 2.99 19.953 3.623 1 97.06 364 ASN B N 1
ATOM 6785 C CA . ASN B 1 364 ? 2.99 19.516 2.232 1 97.06 364 ASN B CA 1
ATOM 6786 C C . ASN B 1 364 ? 3.445 20.625 1.294 1 97.06 364 ASN B C 1
ATOM 6788 O O . ASN B 1 364 ? 4.191 20.375 0.345 1 97.06 364 ASN B O 1
ATOM 6792 N N . GLU B 1 365 ? 3.02 21.859 1.556 1 96.31 365 GLU B N 1
ATOM 6793 C CA . GLU B 1 365 ? 3.428 23 0.736 1 96.31 365 GLU B CA 1
ATOM 6794 C C . GLU B 1 365 ? 4.934 23.219 0.813 1 96.31 365 GLU B C 1
ATOM 6796 O O . GLU B 1 365 ? 5.602 23.359 -0.216 1 96.31 365 GLU B O 1
ATOM 6801 N N . LEU B 1 366 ? 5.426 23.188 2.027 1 95.88 366 LEU B N 1
ATOM 6802 C CA . LEU B 1 366 ? 6.855 23.391 2.248 1 95.88 366 LEU B CA 1
ATOM 6803 C C . LEU B 1 366 ? 7.668 22.297 1.556 1 95.88 366 LEU B C 1
ATOM 6805 O O . LEU B 1 366 ? 8.711 22.578 0.968 1 95.88 366 LEU B O 1
ATOM 6809 N N . ALA B 1 367 ? 7.207 21.094 1.66 1 98.12 367 ALA B N 1
ATOM 6810 C CA . ALA B 1 367 ? 7.922 19.953 1.079 1 98.12 367 ALA B CA 1
ATOM 6811 C C . ALA B 1 367 ? 7.953 20.047 -0.444 1 98.12 367 ALA B C 1
ATOM 6813 O O . ALA B 1 367 ? 9 19.859 -1.063 1 98.12 367 ALA B O 1
ATOM 6814 N N . HIS B 1 368 ? 6.852 20.406 -1.061 1 98.06 368 HIS B N 1
ATOM 6815 C CA . HIS B 1 368 ? 6.738 20.453 -2.514 1 98.06 368 HIS B CA 1
ATOM 6816 C C . HIS B 1 368 ? 7.473 21.672 -3.082 1 98.06 368 HIS B C 1
ATOM 6818 O O . HIS B 1 368 ? 7.93 21.641 -4.227 1 98.06 368 HIS B O 1
ATOM 6824 N N . LEU B 1 369 ? 7.551 22.719 -2.303 1 97.81 369 LEU B N 1
ATOM 6825 C CA . LEU B 1 369 ? 8.094 23.969 -2.826 1 97.81 369 LEU B CA 1
ATOM 6826 C C . LEU B 1 369 ? 9.562 24.125 -2.445 1 97.81 369 LEU B C 1
ATOM 6828 O O . LEU B 1 369 ? 10.203 25.109 -2.828 1 97.81 369 LEU B O 1
ATOM 6832 N N . GLY B 1 370 ? 10.141 23.188 -1.69 1 97.81 370 GLY B N 1
ATOM 6833 C CA . GLY B 1 370 ? 11.562 23.109 -1.428 1 97.81 370 GLY B CA 1
ATOM 6834 C C . GLY B 1 370 ? 12.062 24.203 -0.491 1 97.81 370 GLY B C 1
ATOM 6835 O O . GLY B 1 370 ? 13.094 24.812 -0.745 1 97.81 370 GLY B O 1
ATOM 6836 N N . LYS B 1 371 ? 11.289 24.453 0.529 1 98.06 371 LYS B N 1
ATOM 6837 C CA . LYS B 1 371 ? 11.672 25.484 1.496 1 98.06 371 LYS B CA 1
ATOM 6838 C C . LYS B 1 371 ? 12.008 24.859 2.85 1 98.06 371 LYS B C 1
ATOM 6840 O O . LYS B 1 371 ? 11.258 24.031 3.357 1 98.06 371 LYS B O 1
ATOM 6845 N N . PRO B 1 372 ? 13.148 25.156 3.41 1 98.62 372 PRO B N 1
ATOM 6846 C CA . PRO B 1 372 ? 13.414 24.719 4.777 1 98.62 372 PRO B CA 1
ATOM 6847 C C . PRO B 1 372 ? 12.586 25.469 5.816 1 98.62 372 PRO B C 1
ATOM 6849 O O . PRO B 1 372 ? 12.008 26.516 5.512 1 98.62 372 PRO B O 1
ATOM 6852 N N . ALA B 1 373 ? 12.555 24.906 7.047 1 98.88 373 ALA B N 1
ATOM 6853 C CA . ALA B 1 373 ? 11.664 25.547 8.008 1 98.88 373 ALA B CA 1
ATOM 6854 C C . ALA B 1 373 ? 12.078 25.234 9.438 1 98.88 373 ALA B C 1
ATOM 6856 O O . ALA B 1 373 ? 12.789 24.25 9.68 1 98.88 373 ALA B O 1
ATOM 6857 N N . VAL B 1 374 ? 11.75 26.125 10.305 1 98.81 374 VAL B N 1
ATOM 6858 C CA . VAL B 1 374 ? 11.609 25.844 11.734 1 98.81 374 VAL B CA 1
ATOM 6859 C C . VAL B 1 374 ? 10.148 25.578 12.07 1 98.81 374 VAL B C 1
ATOM 6861 O O . VAL B 1 374 ? 9.289 26.438 11.836 1 98.81 374 VAL B O 1
ATOM 6864 N N . MET B 1 375 ? 9.867 24.406 12.547 1 98.56 375 MET B N 1
ATOM 6865 C CA . MET B 1 375 ? 8.492 24.062 12.898 1 98.56 375 MET B CA 1
ATOM 6866 C C . MET B 1 375 ? 8.312 24.016 14.406 1 98.56 375 MET B C 1
ATOM 6868 O O . MET B 1 375 ? 9.109 23.391 15.109 1 98.56 375 MET B O 1
ATOM 6872 N N . VAL B 1 376 ? 7.332 24.719 14.859 1 97.62 376 VAL B N 1
ATOM 6873 C CA . VAL B 1 376 ? 6.965 24.797 16.266 1 97.62 376 VAL B CA 1
ATOM 6874 C C . VAL B 1 376 ? 5.52 24.344 16.453 1 97.62 376 VAL B C 1
ATOM 6876 O O . VAL B 1 376 ? 4.613 25.172 16.578 1 97.62 376 VAL B O 1
ATOM 6879 N N . PRO B 1 377 ? 5.344 23.016 16.578 1 96.38 377 PRO B N 1
ATOM 6880 C CA . PRO B 1 377 ? 3.982 22.484 16.703 1 96.38 377 PRO B CA 1
ATOM 6881 C C . PRO B 1 377 ? 3.266 23 17.953 1 96.38 377 PRO B C 1
ATOM 6883 O O . PRO B 1 377 ? 3.887 23.156 19 1 96.38 377 PRO B O 1
ATOM 6886 N N . VAL B 1 378 ? 1.969 23.203 17.781 1 93.5 378 VAL B N 1
ATOM 6887 C CA . VAL B 1 378 ? 1.172 23.75 18.875 1 93.5 378 VAL B CA 1
ATOM 6888 C C . VAL B 1 378 ? 0.216 22.688 19.406 1 93.5 378 VAL B C 1
ATOM 6890 O O . VAL B 1 378 ? 0.083 22.5 20.609 1 93.5 378 VAL B O 1
ATOM 6893 N N . PHE B 1 379 ? -0.446 21.938 18.562 1 88.94 379 PHE B N 1
ATOM 6894 C CA . PHE B 1 379 ? -1.405 20.938 19 1 88.94 379 PHE B CA 1
ATOM 6895 C C . PHE B 1 379 ? -1.668 19.922 17.906 1 88.94 379 PHE B C 1
ATOM 6897 O O . PHE B 1 379 ? -1.157 20.047 16.797 1 88.94 379 PHE B O 1
ATOM 6904 N N . GLY B 1 380 ? -2.408 18.859 18.266 1 90 380 GLY B N 1
ATOM 6905 C CA . GLY B 1 380 ? -2.898 17.875 17.312 1 90 380 GLY B CA 1
ATOM 6906 C C . GLY B 1 380 ? -1.791 17.047 16.672 1 90 380 GLY B C 1
ATOM 6907 O O . GLY B 1 380 ? -0.941 16.5 17.375 1 90 380 GLY B O 1
ATOM 6908 N N . ASP B 1 381 ? -1.877 17.031 15.328 1 94.19 381 ASP B N 1
ATOM 6909 C CA . ASP B 1 381 ? -0.944 16.172 14.609 1 94.19 381 ASP B CA 1
ATOM 6910 C C . ASP B 1 381 ? 0.292 16.938 14.164 1 94.19 381 ASP B C 1
ATOM 6912 O O . ASP B 1 381 ? 1.129 16.422 13.43 1 94.19 381 ASP B O 1
ATOM 6916 N N . GLN B 1 382 ? 0.457 18.109 14.625 1 96.31 382 GLN B N 1
ATOM 6917 C CA . GLN B 1 382 ? 1.491 19.016 14.125 1 96.31 382 GLN B CA 1
ATOM 6918 C C . GLN B 1 382 ? 2.885 18.5 14.477 1 96.31 382 GLN B C 1
ATOM 6920 O O . GLN B 1 382 ? 3.803 18.562 13.656 1 96.31 382 GLN B O 1
ATOM 6925 N N . THR B 1 383 ? 3.031 17.969 15.719 1 97 383 THR B N 1
ATOM 6926 C CA . THR B 1 383 ? 4.34 17.453 16.109 1 97 383 THR B CA 1
ATOM 6927 C C . THR B 1 383 ? 4.746 16.281 15.234 1 97 383 THR B C 1
ATOM 6929 O O . THR B 1 383 ? 5.902 16.188 14.805 1 97 383 THR B O 1
ATOM 6932 N N . ARG B 1 384 ? 3.832 15.383 14.992 1 97.62 384 ARG B N 1
ATOM 6933 C CA . ARG B 1 384 ? 4.117 14.25 14.125 1 97.62 384 ARG B CA 1
ATOM 6934 C C . ARG B 1 384 ? 4.531 14.711 12.734 1 97.62 384 ARG B C 1
ATOM 6936 O O . ARG B 1 384 ? 5.496 14.195 12.164 1 97.62 384 ARG B O 1
ATOM 6943 N N . ASN B 1 385 ? 3.805 15.656 12.156 1 97.88 385 ASN B N 1
ATOM 6944 C CA . ASN B 1 385 ? 4.113 16.203 10.844 1 97.88 385 ASN B CA 1
ATOM 6945 C C . ASN B 1 385 ? 5.516 16.797 10.797 1 97.88 385 ASN B C 1
ATOM 6947 O O . ASN B 1 385 ? 6.27 16.562 9.844 1 97.88 385 ASN B O 1
ATOM 6951 N N . ALA B 1 386 ? 5.781 17.578 11.812 1 98.38 386 ALA B N 1
ATOM 6952 C CA . ALA B 1 386 ? 7.078 18.25 11.891 1 98.38 386 ALA B CA 1
ATOM 6953 C C . ALA B 1 386 ? 8.211 17.234 11.945 1 98.38 386 ALA B C 1
ATOM 6955 O O . ALA B 1 386 ? 9.18 17.328 11.188 1 98.38 386 ALA B O 1
ATOM 6956 N N . ASN B 1 387 ? 8.07 16.281 12.812 1 98.19 387 ASN B N 1
ATOM 6957 C CA . ASN B 1 387 ? 9.102 15.25 12.938 1 98.19 387 ASN B CA 1
ATOM 6958 C C . ASN B 1 387 ? 9.227 14.43 11.656 1 98.19 387 ASN B C 1
ATOM 6960 O O . ASN B 1 387 ? 10.328 14.016 11.289 1 98.19 387 ASN B O 1
ATOM 6964 N N . MET B 1 388 ? 8.164 14.156 11.023 1 98.12 388 MET B N 1
ATOM 6965 C CA . MET B 1 388 ? 8.148 13.406 9.766 1 98.12 388 MET B CA 1
ATOM 6966 C C . MET B 1 388 ? 9.023 14.086 8.727 1 98.12 388 MET B C 1
ATOM 6968 O O . MET B 1 388 ? 9.891 13.445 8.125 1 98.12 388 MET B O 1
ATOM 6972 N N . LEU B 1 389 ? 8.844 15.391 8.531 1 98.31 389 LEU B N 1
ATOM 6973 C CA . LEU B 1 389 ? 9.625 16.094 7.516 1 98.31 389 LEU B CA 1
ATOM 6974 C C . LEU B 1 389 ? 11.055 16.312 7.984 1 98.31 389 LEU B C 1
ATOM 6976 O O . LEU B 1 389 ? 11.992 16.297 7.18 1 98.31 389 LEU B O 1
ATOM 6980 N N . ALA B 1 390 ? 11.25 16.516 9.305 1 98.31 390 ALA B N 1
ATOM 6981 C CA . ALA B 1 390 ? 12.578 16.734 9.859 1 98.31 390 ALA B CA 1
ATOM 6982 C C . ALA B 1 390 ? 13.5 15.555 9.57 1 98.31 390 ALA B C 1
ATOM 6984 O O . ALA B 1 390 ? 14.703 15.734 9.375 1 98.31 390 ALA B O 1
ATOM 6985 N N . ARG B 1 391 ? 12.969 14.391 9.445 1 96.88 391 ARG B N 1
ATOM 6986 C CA . ARG B 1 391 ? 13.75 13.18 9.18 1 96.88 391 ARG B CA 1
ATOM 6987 C C . ARG B 1 391 ? 14.414 13.258 7.809 1 96.88 391 ARG B C 1
ATOM 6989 O O . ARG B 1 391 ? 15.336 12.484 7.516 1 96.88 391 ARG B O 1
ATOM 6996 N N . HIS B 1 392 ? 13.984 14.141 7.02 1 97.81 392 HIS B N 1
ATOM 6997 C CA . HIS B 1 392 ? 14.523 14.258 5.668 1 97.81 392 HIS B CA 1
ATOM 6998 C C . HIS B 1 392 ? 15.508 15.422 5.562 1 97.81 392 HIS B C 1
ATOM 7000 O O . HIS B 1 392 ? 16.016 15.703 4.477 1 97.81 392 HIS B O 1
ATOM 7006 N N . GLY B 1 393 ? 15.703 16.172 6.645 1 97.94 393 GLY B N 1
ATOM 7007 C CA . GLY B 1 393 ? 16.891 17 6.793 1 97.94 393 GLY B CA 1
ATOM 7008 C C . GLY B 1 393 ? 16.625 18.469 6.488 1 97.94 393 GLY B C 1
ATOM 7009 O O . GLY B 1 393 ? 17.547 19.281 6.527 1 97.94 393 GLY B O 1
ATOM 7010 N N . SER B 1 394 ? 15.359 18.828 6.234 1 98.12 394 SER B N 1
ATOM 7011 C CA . SER B 1 394 ? 15.102 20.188 5.785 1 98.12 394 SER B CA 1
ATOM 7012 C C . SER B 1 394 ? 14.461 21.031 6.895 1 98.12 394 SER B C 1
ATOM 7014 O O . SER B 1 394 ? 14.25 22.234 6.73 1 98.12 394 SER B O 1
ATOM 7016 N N . VAL B 1 395 ? 14.172 20.422 8.078 1 98.62 395 VAL B N 1
ATOM 7017 C CA . VAL B 1 395 ? 13.359 21.078 9.086 1 98.62 395 VAL B CA 1
ATOM 7018 C C . VAL B 1 395 ? 14.016 20.922 10.461 1 98.62 395 VAL B C 1
ATOM 7020 O O . VAL B 1 395 ? 14.609 19.891 10.758 1 98.62 395 VAL B O 1
ATOM 7023 N N . ILE B 1 396 ? 13.953 21.984 11.219 1 98.81 396 ILE B N 1
ATOM 7024 C CA . ILE B 1 396 ? 14.281 21.938 12.641 1 98.81 396 ILE B CA 1
ATOM 7025 C C . ILE B 1 396 ? 13 22.031 13.469 1 98.81 396 ILE B C 1
ATOM 7027 O O . ILE B 1 396 ? 12.148 22.875 13.211 1 98.81 396 ILE B O 1
ATOM 7031 N N . VAL B 1 397 ? 12.828 21.125 14.43 1 98.69 397 VAL B N 1
ATOM 7032 C CA . VAL B 1 397 ? 11.625 21.094 15.25 1 98.69 397 VAL B CA 1
ATOM 7033 C C . VAL B 1 397 ? 11.938 21.625 16.641 1 98.69 397 VAL B C 1
ATOM 7035 O O . VAL B 1 397 ? 12.906 21.203 17.281 1 98.69 397 VAL B O 1
ATOM 7038 N N . LEU B 1 398 ? 11.148 22.578 17.109 1 98.19 398 LEU B N 1
ATOM 7039 C CA . LEU B 1 398 ? 11.258 23.109 18.453 1 98.19 398 LEU B CA 1
ATOM 7040 C C . LEU B 1 398 ? 9.953 22.906 19.219 1 98.19 398 LEU B C 1
ATOM 7042 O O . LEU B 1 398 ? 8.875 22.859 18.625 1 98.19 398 LEU B O 1
ATOM 7046 N N . HIS B 1 399 ? 10.094 22.75 20.5 1 95.94 399 HIS B N 1
ATOM 7047 C CA . HIS B 1 399 ? 8.914 22.812 21.359 1 95.94 399 HIS B CA 1
ATOM 7048 C C . HIS B 1 399 ? 8.398 24.234 21.5 1 95.94 399 HIS B C 1
ATOM 7050 O O . HIS B 1 399 ? 9.188 25.188 21.5 1 95.94 399 HIS B O 1
ATOM 7056 N N . LYS B 1 400 ? 7.223 24.438 21.609 1 95.31 400 LYS B N 1
ATOM 7057 C CA . LYS B 1 400 ? 6.645 25.781 21.625 1 95.31 400 LYS B CA 1
ATOM 7058 C C . LYS B 1 400 ? 7.203 26.609 22.781 1 95.31 400 LYS B C 1
ATOM 7060 O O . LYS B 1 400 ? 7.363 27.812 22.672 1 95.31 400 LYS B O 1
ATOM 7065 N N . LYS B 1 401 ? 7.609 25.984 23.859 1 94.94 401 LYS B N 1
ATOM 7066 C CA . LYS B 1 401 ? 8.195 26.703 24.984 1 94.94 401 LYS B CA 1
ATOM 7067 C C . LYS B 1 401 ? 9.547 27.312 24.609 1 94.94 401 LYS B C 1
ATOM 7069 O O . LYS B 1 401 ? 10.008 28.266 25.234 1 94.94 401 LYS B O 1
ATOM 7074 N N . ASP B 1 402 ? 10.117 26.703 23.641 1 96.5 402 ASP B N 1
ATOM 7075 C CA . ASP B 1 402 ? 11.43 27.172 23.203 1 96.5 402 ASP B CA 1
ATOM 7076 C C . ASP B 1 402 ? 11.328 28.531 22.531 1 96.5 402 ASP B C 1
ATOM 7078 O O . ASP B 1 402 ? 12.344 29.219 22.328 1 96.5 402 ASP B O 1
ATOM 7082 N N . LEU B 1 403 ? 10.172 28.984 22.188 1 96.75 403 LEU B N 1
ATOM 7083 C CA . LEU B 1 403 ? 9.977 30.281 21.562 1 96.75 403 LEU B CA 1
ATOM 7084 C C . LEU B 1 403 ? 10.352 31.422 22.5 1 96.75 403 LEU B C 1
ATOM 7086 O O . LEU B 1 403 ? 10.664 32.531 22.062 1 96.75 403 LEU B O 1
ATOM 7090 N N . ALA B 1 404 ? 10.297 31.109 23.781 1 96.44 404 ALA B N 1
ATOM 7091 C CA . ALA B 1 404 ? 10.648 32.125 24.766 1 96.44 404 ALA B CA 1
ATOM 7092 C C . ALA B 1 404 ? 12.164 32.281 24.875 1 96.44 404 ALA B C 1
ATOM 7094 O O . ALA B 1 404 ? 12.656 33.281 25.406 1 96.44 404 ALA B O 1
ATOM 7095 N N . ASP B 1 405 ? 12.82 31.312 24.453 1 97.19 405 ASP B N 1
ATOM 7096 C CA . ASP B 1 405 ? 14.273 31.266 24.547 1 97.19 405 ASP B CA 1
ATOM 7097 C C . ASP B 1 405 ? 14.914 31.828 23.266 1 97.19 405 ASP B C 1
ATOM 7099 O O . ASP B 1 405 ? 15.156 31.094 22.312 1 97.19 405 ASP B O 1
ATOM 7103 N N . GLU B 1 406 ? 15.375 33.062 23.344 1 96.38 406 GLU B N 1
ATOM 7104 C CA . GLU B 1 406 ? 15.938 33.75 22.188 1 96.38 406 GLU B CA 1
ATOM 7105 C C . GLU B 1 406 ? 17.094 32.969 21.594 1 96.38 406 GLU B C 1
ATOM 7107 O O . GLU B 1 406 ? 17.25 32.906 20.359 1 96.38 406 GLU B O 1
ATOM 7112 N N . GLU B 1 407 ? 17.891 32.375 22.406 1 97.25 407 GLU B N 1
ATOM 7113 C CA . GLU B 1 407 ? 19.047 31.641 21.906 1 97.25 407 GLU B CA 1
ATOM 7114 C C . GLU B 1 407 ? 18.609 30.422 21.094 1 97.25 407 GLU B C 1
ATOM 7116 O O . GLU B 1 407 ? 19.156 30.188 20.016 1 97.25 407 GLU B O 1
ATOM 7121 N N . LYS B 1 408 ? 17.641 29.719 21.594 1 97.56 408 LYS B N 1
ATOM 7122 C CA . LYS B 1 408 ? 17.203 28.5 20.922 1 97.56 408 LYS B CA 1
ATOM 7123 C C . LYS B 1 408 ? 16.516 28.812 19.594 1 97.56 408 LYS B C 1
ATOM 7125 O O . LYS B 1 408 ? 16.859 28.234 18.562 1 97.56 408 LYS B O 1
ATOM 7130 N N . ILE B 1 409 ? 15.578 29.641 19.656 1 98 409 ILE B N 1
ATOM 7131 C CA . ILE B 1 409 ? 14.859 29.984 18.438 1 98 409 ILE B CA 1
ATOM 7132 C C . ILE B 1 409 ? 15.805 30.688 17.469 1 98 409 ILE B C 1
ATOM 7134 O O . ILE B 1 409 ? 15.75 30.453 16.25 1 98 409 ILE B O 1
ATOM 7138 N N . GLY B 1 410 ? 16.672 31.594 17.984 1 97.69 410 GLY B N 1
ATOM 7139 C CA . GLY B 1 410 ? 17.656 32.281 17.141 1 97.69 410 GLY B CA 1
ATOM 7140 C C . GLY B 1 410 ? 18.594 31.328 16.438 1 97.69 410 GLY B C 1
ATOM 7141 O O . GLY B 1 410 ? 18.859 31.469 15.234 1 97.69 410 GLY B O 1
ATOM 7142 N N . LYS B 1 411 ? 19.094 30.359 17.172 1 98.31 411 LYS B N 1
ATOM 7143 C CA . LYS B 1 411 ? 20 29.375 16.594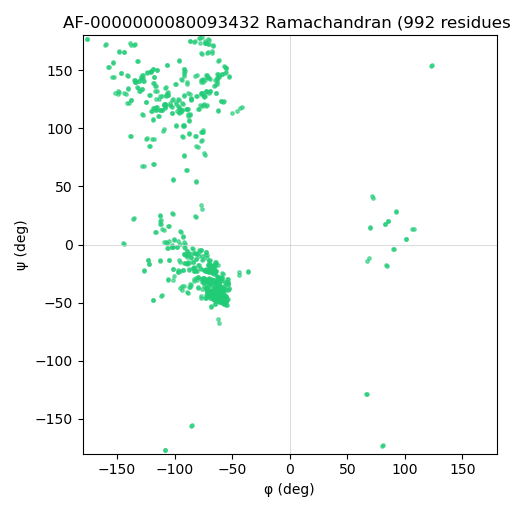 1 98.31 411 LYS B CA 1
ATOM 7144 C C . LYS B 1 411 ? 19.297 28.562 15.492 1 98.31 411 LYS B C 1
ATOM 7146 O O . LYS B 1 411 ? 19.891 28.281 14.461 1 98.31 411 LYS B O 1
ATOM 7151 N N . ALA B 1 412 ? 18.062 28.172 15.734 1 98.62 412 ALA B N 1
ATOM 7152 C CA . ALA B 1 412 ? 17.297 27.391 14.75 1 98.62 412 ALA B CA 1
ATOM 7153 C C . ALA B 1 412 ? 17.078 28.203 13.469 1 98.62 412 ALA B C 1
ATOM 7155 O O . ALA B 1 412 ? 17.344 27.703 12.375 1 98.62 412 ALA B O 1
ATOM 7156 N N . ILE B 1 413 ? 16.656 29.453 13.609 1 98.44 413 ILE B N 1
ATOM 7157 C CA . ILE B 1 413 ? 16.406 30.297 12.453 1 98.44 413 ILE B CA 1
ATOM 7158 C C . ILE B 1 413 ? 17.703 30.562 11.703 1 98.44 413 ILE B C 1
ATOM 7160 O O . ILE B 1 413 ? 17.75 30.5 10.477 1 98.44 413 ILE B O 1
ATOM 7164 N N . HIS B 1 414 ? 18.734 30.828 12.445 1 98 414 HIS B N 1
ATOM 7165 C CA . HIS B 1 414 ? 20.047 31.062 11.82 1 98 414 HIS B CA 1
ATOM 7166 C C . HIS B 1 414 ? 20.484 29.859 11.008 1 98 414 HIS B C 1
ATOM 7168 O O . HIS B 1 414 ? 21 30.016 9.891 1 98 414 HIS B O 1
ATOM 7174 N N . SER B 1 415 ? 20.344 28.688 11.578 1 98.38 415 SER B N 1
ATOM 7175 C CA . SER B 1 415 ? 20.734 27.469 10.891 1 98.38 415 SER B CA 1
ATOM 7176 C C . SER B 1 415 ? 19.953 27.297 9.586 1 98.38 415 SER B C 1
ATOM 7178 O O . SER B 1 415 ? 20.547 26.984 8.547 1 98.38 415 SER B O 1
ATOM 7180 N N . ILE B 1 416 ? 18.672 27.5 9.633 1 98.31 416 ILE B N 1
ATOM 7181 C CA . ILE B 1 416 ? 17.812 27.359 8.469 1 98.31 416 ILE B CA 1
ATOM 7182 C C . ILE B 1 416 ? 18.234 28.344 7.387 1 98.31 416 ILE B C 1
ATOM 7184 O O . ILE B 1 416 ? 18.203 28.031 6.195 1 98.31 416 ILE B O 1
ATOM 7188 N N . LEU B 1 417 ? 18.688 29.516 7.77 1 97.5 417 LEU B N 1
ATOM 7189 C CA . LEU B 1 417 ? 19 30.594 6.84 1 97.5 417 LEU B CA 1
ATOM 7190 C C . LEU B 1 417 ? 20.391 30.422 6.246 1 97.5 417 LEU B C 1
ATOM 7192 O O . LEU B 1 417 ? 20.625 30.781 5.094 1 97.5 417 LEU B O 1
ATOM 7196 N N . TYR B 1 418 ? 21.266 29.797 7.055 1 96.94 418 TYR B N 1
ATOM 7197 C CA . TYR B 1 418 ? 22.656 29.969 6.645 1 96.94 418 TYR B CA 1
ATOM 7198 C C . TYR B 1 418 ? 23.359 28.625 6.504 1 96.94 418 TYR B C 1
ATOM 7200 O O . TYR B 1 418 ? 24.422 28.547 5.895 1 96.94 418 TYR B O 1
ATOM 7208 N N . LYS B 1 419 ? 22.891 27.625 7.133 1 98.06 419 LYS B N 1
ATOM 7209 C CA . LYS B 1 419 ? 23.453 26.312 6.859 1 98.06 419 LYS B CA 1
ATOM 7210 C C . LYS B 1 419 ? 22.891 25.719 5.562 1 98.06 419 LYS B C 1
ATOM 7212 O O . LYS B 1 419 ? 21.703 25.391 5.492 1 98.06 419 LYS B O 1
ATOM 7217 N N . GLU B 1 420 ? 23.703 25.516 4.633 1 97.56 420 GLU B N 1
ATOM 7218 C CA . GLU B 1 420 ? 23.328 25.156 3.27 1 97.56 420 GLU B CA 1
ATOM 7219 C C . GLU B 1 420 ? 22.609 23.812 3.236 1 97.56 420 GLU B C 1
ATOM 7221 O O . GLU B 1 420 ? 21.781 23.562 2.352 1 97.56 420 GLU B O 1
ATOM 7226 N N . LYS B 1 421 ? 22.891 22.969 4.176 1 98.12 421 LYS B N 1
ATOM 7227 C CA . LYS B 1 421 ? 22.359 21.609 4.156 1 98.12 421 LYS B CA 1
ATOM 7228 C C . LYS B 1 421 ? 20.844 21.609 4.184 1 98.12 421 LYS B C 1
ATOM 7230 O O . LYS B 1 421 ? 20.203 20.781 3.535 1 98.12 421 LYS B O 1
ATOM 7235 N N . TYR B 1 422 ? 20.25 22.516 4.883 1 98.5 422 TYR B N 1
ATOM 7236 C CA . TYR B 1 422 ? 18.797 22.531 5.012 1 98.5 422 TYR B CA 1
ATOM 7237 C C . TYR B 1 422 ? 18.141 22.891 3.686 1 98.5 422 TYR B C 1
ATOM 7239 O O . TYR B 1 422 ? 17.188 22.219 3.258 1 98.5 422 TYR B O 1
ATOM 7247 N N . MET B 1 423 ? 18.641 23.891 3.041 1 98.12 423 MET B N 1
ATOM 7248 C CA . MET B 1 423 ? 18.109 24.281 1.74 1 98.12 423 MET B CA 1
ATOM 7249 C C . MET B 1 423 ? 18.344 23.188 0.706 1 98.12 423 MET B C 1
ATOM 7251 O O . MET B 1 423 ? 17.453 22.859 -0.084 1 98.12 423 MET B O 1
ATOM 7255 N N . LYS B 1 424 ? 19.516 22.672 0.719 1 98.19 424 LYS B N 1
ATOM 7256 C CA . LYS B 1 424 ? 19.859 21.609 -0.218 1 98.19 424 LYS B CA 1
ATOM 7257 C C . LYS B 1 424 ? 18.906 20.422 -0.062 1 98.19 424 LYS B C 1
ATOM 7259 O O . LYS B 1 424 ? 18.391 19.891 -1.052 1 98.19 424 LYS B O 1
ATOM 7264 N N . LYS B 1 425 ? 18.625 20.016 1.16 1 98.38 425 LYS B N 1
ATOM 7265 C CA . LYS B 1 425 ? 17.734 18.906 1.429 1 98.38 425 LYS B CA 1
ATOM 7266 C C . LYS B 1 425 ? 16.297 19.25 1.059 1 98.38 425 LYS B C 1
ATOM 7268 O O . LYS B 1 425 ? 15.555 18.406 0.556 1 98.38 425 LYS B O 1
ATOM 7273 N N . ALA B 1 426 ? 15.891 20.453 1.348 1 98.62 426 ALA B N 1
ATOM 7274 C CA . ALA B 1 426 ? 14.555 20.891 0.966 1 98.62 426 ALA B CA 1
ATOM 7275 C C . ALA B 1 426 ? 14.344 20.781 -0.542 1 98.62 426 ALA B C 1
ATOM 7277 O O . ALA B 1 426 ? 13.32 20.266 -0.996 1 98.62 426 ALA B O 1
ATOM 7278 N N . ILE B 1 427 ? 15.32 21.188 -1.286 1 98.25 427 ILE B N 1
ATOM 7279 C CA . ILE B 1 427 ? 15.242 21.156 -2.742 1 98.25 427 ILE B CA 1
ATOM 7280 C C . ILE B 1 427 ? 15.211 19.703 -3.225 1 98.25 427 ILE B C 1
ATOM 7282 O O . ILE B 1 427 ? 14.445 19.375 -4.129 1 98.25 427 ILE B O 1
ATOM 7286 N N . GLN B 1 428 ? 16 18.906 -2.617 1 97.94 428 GLN B N 1
ATOM 7287 C CA . GLN B 1 428 ? 16.031 17.484 -2.984 1 97.94 428 GLN B CA 1
ATOM 7288 C C . GLN B 1 428 ? 14.68 16.828 -2.75 1 97.94 428 GLN B C 1
ATOM 7290 O O . GLN B 1 428 ? 14.211 16.062 -3.586 1 97.94 428 GLN B O 1
ATOM 7295 N N . VAL B 1 429 ? 14.07 17.094 -1.62 1 98.25 429 VAL B N 1
ATOM 7296 C CA . VAL B 1 429 ? 12.75 16.547 -1.306 1 98.25 429 VAL B CA 1
ATOM 7297 C C . VAL B 1 429 ? 11.727 17.047 -2.328 1 98.25 429 VAL B C 1
ATOM 7299 O O . VAL B 1 429 ? 10.914 16.266 -2.828 1 98.25 429 VAL B O 1
ATOM 7302 N N . ALA B 1 430 ? 11.781 18.297 -2.609 1 98.12 430 ALA B N 1
ATOM 7303 C CA . ALA B 1 430 ? 10.852 18.875 -3.572 1 98.12 430 ALA B CA 1
ATOM 7304 C C . ALA B 1 430 ? 10.992 18.219 -4.941 1 98.12 430 ALA B C 1
ATOM 7306 O O . ALA B 1 430 ? 10 17.922 -5.602 1 98.12 430 ALA B O 1
ATOM 7307 N N . GLU B 1 431 ? 12.227 18.016 -5.367 1 97.94 431 GLU B N 1
ATOM 7308 C CA . GLU B 1 431 ? 12.484 17.375 -6.648 1 97.94 431 GLU B CA 1
ATOM 7309 C C . GLU B 1 431 ? 11.945 15.945 -6.664 1 97.94 431 GLU B C 1
ATOM 7311 O O . GLU B 1 431 ? 11.367 15.5 -7.66 1 97.94 431 GLU B O 1
ATOM 7316 N N . MET B 1 432 ? 12.133 15.25 -5.629 1 97.88 432 MET B N 1
ATOM 7317 C CA . MET B 1 432 ? 11.617 13.891 -5.508 1 97.88 432 MET B CA 1
ATOM 7318 C C . MET B 1 432 ? 10.094 13.875 -5.59 1 97.88 432 MET B C 1
ATOM 7320 O O . MET B 1 432 ? 9.516 13.062 -6.32 1 97.88 432 MET B O 1
ATOM 7324 N N . LEU B 1 433 ? 9.461 14.812 -4.887 1 97.5 433 LEU B N 1
ATOM 7325 C CA . LEU B 1 433 ? 8 14.844 -4.84 1 97.5 433 LEU B CA 1
ATOM 7326 C C . LEU B 1 433 ? 7.426 15.227 -6.199 1 97.5 433 LEU B C 1
ATOM 7328 O O . LEU B 1 433 ? 6.359 14.75 -6.582 1 97.5 433 LEU B O 1
ATOM 7332 N N . LYS B 1 434 ? 8.141 16.078 -6.891 1 95.69 434 LYS B N 1
ATOM 7333 C CA . LYS B 1 434 ? 7.719 16.5 -8.219 1 95.69 434 LYS B CA 1
ATOM 7334 C C . LYS B 1 434 ? 7.754 15.336 -9.211 1 95.69 434 LYS B C 1
ATOM 7336 O O . LYS B 1 434 ? 7.012 15.32 -10.188 1 95.69 434 LYS B O 1
ATOM 7341 N N . ASN B 1 435 ? 8.562 14.383 -8.922 1 95.81 435 ASN B N 1
ATOM 7342 C CA . ASN B 1 435 ? 8.805 13.312 -9.883 1 95.81 435 ASN B CA 1
ATOM 7343 C C . ASN B 1 435 ? 8.25 11.977 -9.391 1 95.81 435 ASN B C 1
ATOM 7345 O O . ASN B 1 435 ? 8.641 10.914 -9.875 1 95.81 435 ASN B O 1
ATOM 7349 N N . GLN B 1 436 ? 7.355 12.031 -8.422 1 95.56 436 GLN B N 1
ATOM 7350 C CA . GLN B 1 436 ? 6.758 10.797 -7.922 1 95.56 436 GLN B CA 1
ATOM 7351 C C . GLN B 1 436 ? 6.113 10 -9.055 1 95.56 436 GLN B C 1
ATOM 7353 O O . GLN B 1 436 ? 5.586 10.578 -10.008 1 95.56 436 GLN B O 1
ATOM 7358 N N . PRO B 1 437 ? 6.082 8.648 -8.844 1 96.25 437 PRO B N 1
ATOM 7359 C CA . PRO B 1 437 ? 5.516 7.812 -9.898 1 96.25 437 PRO B CA 1
ATOM 7360 C C . PRO B 1 437 ? 4.004 7.977 -10.039 1 96.25 437 PRO B C 1
ATOM 7362 O O . PRO B 1 437 ? 3.438 7.637 -11.078 1 96.25 437 PRO B O 1
ATOM 7365 N N . THR B 1 438 ? 3.336 8.453 -8.992 1 94.69 438 THR B N 1
ATOM 7366 C CA . THR B 1 438 ? 1.887 8.609 -9.016 1 94.69 438 THR B CA 1
ATOM 7367 C C . THR B 1 438 ? 1.497 10.07 -8.828 1 94.69 438 THR B C 1
ATOM 7369 O O . THR B 1 438 ? 2.244 10.844 -8.219 1 94.69 438 THR B O 1
ATOM 7372 N N . ASN B 1 439 ? 0.374 10.438 -9.398 1 95.38 439 ASN B N 1
ATOM 7373 C CA . ASN B 1 439 ? -0.238 11.75 -9.242 1 95.38 439 ASN B CA 1
ATOM 7374 C C . ASN B 1 439 ? -1.511 11.688 -8.406 1 95.38 439 ASN B C 1
ATOM 7376 O O . ASN B 1 439 ? -2.467 11 -8.773 1 95.38 439 ASN B O 1
ATOM 7380 N N . PRO B 1 440 ? -1.519 12.391 -7.332 1 97.31 440 PRO B N 1
ATOM 7381 C CA . PRO B 1 440 ? -2.646 12.242 -6.41 1 97.31 440 PRO B CA 1
ATOM 7382 C C . PRO B 1 440 ? -3.986 12.586 -7.059 1 97.31 440 PRO B C 1
ATOM 7384 O O . PRO B 1 440 ? -5 11.945 -6.758 1 97.31 440 PRO B O 1
ATOM 7387 N N . LYS B 1 441 ? -4.098 13.602 -7.883 1 97.56 441 LYS B N 1
ATOM 7388 C CA . LYS B 1 441 ? -5.344 13.953 -8.555 1 97.56 441 LYS B CA 1
ATOM 7389 C C . LYS B 1 441 ? -5.824 12.82 -9.461 1 97.56 441 LYS B C 1
ATOM 7391 O O . LYS B 1 441 ? -6.984 12.414 -9.391 1 97.56 441 LYS B O 1
ATOM 7396 N N . GLU B 1 442 ? -4.883 12.328 -10.242 1 97.62 442 GLU B N 1
ATOM 7397 C CA . GLU B 1 442 ? -5.219 11.203 -11.117 1 97.62 442 GLU B CA 1
ATOM 7398 C C . GLU B 1 442 ? -5.633 9.977 -10.305 1 97.62 442 GLU B C 1
ATOM 7400 O O . GLU B 1 442 ? -6.559 9.258 -10.688 1 97.62 442 GLU B O 1
ATOM 7405 N N . THR B 1 443 ? -4.926 9.773 -9.25 1 98.31 443 THR B N 1
ATOM 7406 C CA . THR B 1 443 ? -5.207 8.641 -8.383 1 98.31 443 THR B CA 1
ATOM 7407 C C . THR B 1 443 ? -6.633 8.711 -7.84 1 98.31 443 THR B C 1
ATOM 7409 O O . THR B 1 443 ? -7.379 7.73 -7.906 1 98.31 443 THR B O 1
ATOM 7412 N N . VAL B 1 444 ? -7.039 9.859 -7.336 1 98.75 444 VAL B N 1
ATOM 7413 C CA . VAL B 1 444 ? -8.375 10.039 -6.785 1 98.75 444 VAL B CA 1
ATOM 7414 C C . VAL B 1 444 ? -9.422 9.773 -7.867 1 98.75 444 VAL B C 1
ATOM 7416 O O . VAL B 1 444 ? -10.398 9.062 -7.629 1 98.75 444 VAL B O 1
ATOM 7419 N N . VAL B 1 445 ? -9.219 10.312 -9.047 1 98.75 445 VAL B N 1
ATOM 7420 C CA . VAL B 1 445 ? -10.188 10.172 -10.125 1 98.75 445 VAL B CA 1
ATOM 7421 C C . VAL B 1 445 ? -10.297 8.703 -10.539 1 98.75 445 VAL B C 1
ATOM 7423 O O . VAL B 1 445 ? -11.383 8.125 -10.539 1 98.75 445 VAL B O 1
ATOM 7426 N N . LYS B 1 446 ? -9.172 8.062 -10.812 1 98.44 446 LYS B N 1
ATOM 7427 C CA . LYS B 1 446 ? -9.164 6.691 -11.32 1 98.44 446 LYS B CA 1
ATOM 7428 C C . LYS B 1 446 ? -9.758 5.727 -10.297 1 98.44 446 LYS B C 1
ATOM 7430 O O . LYS B 1 446 ? -10.539 4.84 -10.656 1 98.44 446 LYS B O 1
ATOM 7435 N N . TYR B 1 447 ? -9.414 5.867 -9.078 1 98.69 447 TYR B N 1
ATOM 7436 C CA . TYR B 1 447 ? -9.891 4.941 -8.062 1 98.69 447 TYR B CA 1
ATOM 7437 C C . TYR B 1 447 ? -11.367 5.176 -7.766 1 98.69 447 TYR B C 1
ATOM 7439 O O . TYR B 1 447 ? -12.117 4.227 -7.496 1 98.69 447 TYR B O 1
ATOM 7447 N N . THR B 1 448 ? -11.773 6.461 -7.77 1 98.81 448 THR B N 1
ATOM 7448 C CA . THR B 1 448 ? -13.188 6.734 -7.57 1 98.81 448 THR B CA 1
ATOM 7449 C C . THR B 1 448 ? -14.023 6.129 -8.695 1 98.81 448 THR B C 1
ATOM 7451 O O . THR B 1 448 ? -15.039 5.48 -8.445 1 98.81 448 THR B O 1
ATOM 7454 N N . GLU B 1 449 ? -13.625 6.328 -9.914 1 98.69 449 GLU B N 1
ATOM 7455 C CA . GLU B 1 449 ? -14.32 5.746 -11.062 1 98.69 449 GLU B CA 1
ATOM 7456 C C . GLU B 1 449 ? -14.328 4.223 -10.992 1 98.69 449 GLU B C 1
ATOM 7458 O O . GLU B 1 449 ? -15.32 3.582 -11.336 1 98.69 449 GLU B O 1
ATOM 7463 N N . PHE B 1 450 ? -13.211 3.717 -10.555 1 98.44 450 PHE B N 1
ATOM 7464 C CA . PHE B 1 450 ? -13.102 2.27 -10.414 1 98.44 450 PHE B CA 1
ATOM 7465 C C . PHE B 1 450 ? -14.086 1.748 -9.383 1 98.44 450 PHE B C 1
ATOM 7467 O O . PHE B 1 450 ? -14.742 0.727 -9.602 1 98.44 450 PHE B O 1
ATOM 7474 N N . VAL B 1 451 ? -14.219 2.398 -8.258 1 98.44 451 VAL B N 1
ATOM 7475 C CA . VAL B 1 451 ? -15.172 2.023 -7.219 1 98.44 451 VAL B CA 1
ATOM 7476 C C . VAL B 1 451 ? -16.594 2.129 -7.758 1 98.44 451 VAL B C 1
ATOM 7478 O O . VAL B 1 451 ? -17.438 1.258 -7.504 1 98.44 451 VAL B O 1
ATOM 7481 N N . ALA B 1 452 ? -16.859 3.178 -8.477 1 98.25 452 ALA B N 1
ATOM 7482 C CA . ALA B 1 452 ? -18.203 3.389 -9.031 1 98.25 452 ALA B CA 1
ATOM 7483 C C . ALA B 1 452 ? -18.609 2.221 -9.93 1 98.25 452 ALA B C 1
ATOM 7485 O O . ALA B 1 452 ? -19.766 1.798 -9.906 1 98.25 452 ALA B O 1
ATOM 7486 N N . ARG B 1 453 ? -17.688 1.739 -10.633 1 97.31 453 ARG B N 1
ATOM 7487 C CA . ARG B 1 453 ? -18.016 0.723 -11.633 1 97.31 453 ARG B CA 1
ATOM 7488 C C . ARG B 1 453 ? -18 -0.672 -11.016 1 97.31 453 ARG B C 1
ATOM 7490 O O . ARG B 1 453 ? -18.844 -1.511 -11.352 1 97.31 453 ARG B O 1
ATOM 7497 N N . PHE B 1 454 ? -17.062 -0.933 -10.07 1 97.12 454 PHE B N 1
ATOM 7498 C CA . PHE B 1 454 ? -16.828 -2.324 -9.703 1 97.12 454 PHE B CA 1
ATOM 7499 C C . PHE B 1 454 ? -17.031 -2.537 -8.211 1 97.12 454 PHE B C 1
ATOM 7501 O O . PHE B 1 454 ? -17.094 -3.676 -7.742 1 97.12 454 PHE B O 1
ATOM 7508 N N . GLY B 1 455 ? -17.109 -1.444 -7.449 1 96.56 455 GLY B N 1
ATOM 7509 C CA . GLY B 1 455 ? -17.297 -1.602 -6.016 1 96.56 455 GLY B CA 1
ATOM 7510 C C . GLY B 1 455 ? -18.672 -2.107 -5.641 1 96.56 455 GLY B C 1
ATOM 7511 O O . GLY B 1 455 ? -19.531 -2.275 -6.508 1 96.56 455 GLY B O 1
ATOM 7512 N N . PRO B 1 456 ? -18.891 -2.35 -4.406 1 96.56 456 PRO B N 1
ATOM 7513 C CA . PRO B 1 456 ? -17.875 -2.348 -3.34 1 96.56 456 PRO B CA 1
ATOM 7514 C C . PRO B 1 456 ? -16.953 -3.559 -3.402 1 96.56 456 PRO B C 1
ATOM 7516 O O . PRO B 1 456 ? -17.109 -4.418 -4.27 1 96.56 456 PRO B O 1
ATOM 7519 N N . PHE B 1 457 ? -15.922 -3.656 -2.576 1 96.06 457 PHE B N 1
ATOM 7520 C CA . PHE B 1 457 ? -14.914 -4.715 -2.598 1 96.06 457 PHE B CA 1
ATOM 7521 C C . PHE B 1 457 ? -14.922 -5.492 -1.288 1 96.06 457 PHE B C 1
ATOM 7523 O O . PHE B 1 457 ? -13.938 -5.469 -0.542 1 96.06 457 PHE B O 1
ATOM 7530 N N . PRO B 1 458 ? -15.938 -6.254 -1.023 1 94.19 458 PRO B N 1
ATOM 7531 C CA . PRO B 1 458 ? -15.992 -7.008 0.231 1 94.19 458 PRO B CA 1
ATOM 7532 C C . PRO B 1 458 ? -14.852 -8.023 0.359 1 94.19 458 PRO B C 1
ATOM 7534 O O . PRO B 1 458 ? -14.406 -8.312 1.47 1 94.19 458 PRO B O 1
ATOM 7537 N N . GLN B 1 459 ? -14.344 -8.531 -0.76 1 94.06 459 GLN B N 1
ATOM 7538 C CA . GLN B 1 459 ? -13.281 -9.539 -0.728 1 94.06 459 GLN B CA 1
ATOM 7539 C C . GLN B 1 459 ? -11.961 -8.93 -0.258 1 94.06 459 GLN B C 1
ATOM 7541 O O . GLN B 1 459 ? -11.023 -9.656 0.068 1 94.06 459 GLN B O 1
ATOM 7546 N N . MET B 1 460 ? -11.883 -7.609 -0.234 1 95.19 460 MET B N 1
ATOM 7547 C CA . MET B 1 460 ? -10.672 -6.934 0.219 1 95.19 460 MET B CA 1
ATOM 7548 C C . MET B 1 460 ? -10.734 -6.637 1.713 1 95.19 460 MET B C 1
ATOM 7550 O O . MET B 1 460 ? -9.805 -6.07 2.281 1 95.19 460 MET B O 1
ATOM 7554 N N . ASP B 1 461 ? -11.82 -7.059 2.363 1 93.81 461 ASP B N 1
ATOM 7555 C CA . ASP B 1 461 ? -11.922 -6.887 3.809 1 93.81 461 ASP B CA 1
ATOM 7556 C C . ASP B 1 461 ? -11.031 -7.891 4.539 1 93.81 461 ASP B C 1
ATOM 7558 O O . ASP B 1 461 ? -11.117 -9.094 4.297 1 93.81 461 ASP B O 1
ATOM 7562 N N . SER B 1 462 ? -10.203 -7.395 5.414 1 93.69 462 SER B N 1
ATOM 7563 C CA . SER B 1 462 ? -9.336 -8.273 6.184 1 93.69 462 SER B CA 1
ATOM 7564 C C . SER B 1 462 ? -10.133 -9.109 7.18 1 93.69 462 SER B C 1
ATOM 7566 O O . SER B 1 462 ? -10.969 -8.578 7.914 1 93.69 462 SER B O 1
ATOM 7568 N N . TYR B 1 463 ? -9.867 -10.414 7.219 1 94.25 463 TYR B N 1
ATOM 7569 C CA . TYR B 1 463 ? -10.516 -11.281 8.195 1 94.25 463 TYR B CA 1
ATOM 7570 C C . TYR B 1 463 ? -10.031 -10.977 9.602 1 94.25 463 TYR B C 1
ATOM 7572 O O . TYR B 1 463 ? -10.68 -11.352 10.586 1 94.25 463 TYR B O 1
ATOM 7580 N N . ALA B 1 464 ? -8.898 -10.32 9.68 1 92.25 464 ALA B N 1
ATOM 7581 C CA . ALA B 1 464 ? -8.328 -9.961 10.977 1 92.25 464 ALA B CA 1
ATOM 7582 C C . ALA B 1 464 ? -9.328 -9.188 11.82 1 92.25 464 ALA B C 1
ATOM 7584 O O . ALA B 1 464 ? -9.305 -9.266 13.055 1 92.25 464 ALA B O 1
ATOM 7585 N N . ARG B 1 465 ? -10.188 -8.484 11.242 1 92.62 465 ARG B N 1
ATOM 7586 C CA . ARG B 1 465 ? -11.141 -7.633 11.945 1 92.62 465 ARG B CA 1
ATOM 7587 C C . ARG B 1 465 ? -12.109 -8.469 12.781 1 92.62 465 ARG B C 1
ATOM 7589 O O . ARG B 1 465 ? -12.734 -7.953 13.711 1 92.62 465 ARG B O 1
ATOM 7596 N N . LYS B 1 466 ? -12.234 -9.688 12.398 1 92.38 466 LYS B N 1
ATOM 7597 C CA . LYS B 1 466 ? -13.188 -10.57 13.07 1 92.38 466 LYS B CA 1
ATOM 7598 C C . LYS B 1 466 ? -12.531 -11.328 14.219 1 92.38 466 LYS B C 1
ATOM 7600 O O . LYS B 1 466 ? -13.195 -12.055 14.953 1 92.38 466 LYS B O 1
ATOM 7605 N N . LEU B 1 467 ? -11.273 -11.219 14.32 1 93.62 467 LEU B N 1
ATOM 7606 C CA . LEU B 1 467 ? -10.523 -11.945 15.344 1 93.62 467 LEU B CA 1
ATOM 7607 C C . LEU B 1 467 ? -10.32 -11.078 16.578 1 93.62 467 LEU B C 1
ATOM 7609 O O . LEU B 1 467 ? -10.094 -9.867 16.469 1 93.62 467 LEU B O 1
ATOM 7613 N N . ASN B 1 468 ? -10.406 -11.711 17.719 1 90.56 468 ASN B N 1
ATOM 7614 C CA . ASN B 1 468 ? -10.062 -10.984 18.938 1 90.56 468 ASN B CA 1
ATOM 7615 C C . ASN B 1 468 ? -8.555 -10.984 19.172 1 90.56 468 ASN B C 1
ATOM 7617 O O . ASN B 1 468 ? -7.797 -11.578 18.406 1 90.56 468 ASN B O 1
ATOM 7621 N N . TYR B 1 469 ? -8.18 -10.258 20.172 1 87 469 TYR B N 1
ATOM 7622 C CA . TYR B 1 469 ? -6.762 -10.047 20.438 1 87 469 TYR B CA 1
ATOM 7623 C C . TYR B 1 469 ? -6.043 -11.367 20.672 1 87 469 TYR B C 1
ATOM 7625 O O . TYR B 1 469 ? -4.918 -11.562 20.219 1 87 469 TYR B O 1
ATOM 7633 N N . LEU B 1 470 ? -6.617 -12.305 21.406 1 89.31 470 LEU B N 1
ATOM 7634 C CA . LEU B 1 470 ? -6.004 -13.594 21.719 1 89.31 470 LEU B CA 1
ATOM 7635 C C . LEU B 1 470 ? -5.785 -14.414 20.453 1 89.31 470 LEU B C 1
ATOM 7637 O O . LEU B 1 470 ? -4.73 -15.031 20.281 1 89.31 470 LEU B O 1
ATOM 7641 N N . GLN B 1 471 ? -6.797 -14.336 19.547 1 92.69 471 GLN B N 1
ATOM 7642 C CA . GLN B 1 471 ? -6.734 -15.086 18.297 1 92.69 471 GLN B CA 1
ATOM 7643 C C . GLN B 1 471 ? -5.699 -14.492 17.344 1 92.69 471 GLN B C 1
ATOM 7645 O O . GLN B 1 471 ? -4.926 -15.227 16.719 1 92.69 471 GLN B O 1
ATOM 7650 N N . LYS B 1 472 ? -5.648 -13.188 17.297 1 90.12 472 LYS B N 1
ATOM 7651 C CA . LYS B 1 472 ? -4.766 -12.492 16.375 1 90.12 472 LYS B CA 1
ATOM 7652 C C . LYS B 1 472 ? -3.299 -12.734 16.719 1 90.12 472 LYS B C 1
ATOM 7654 O O . LYS B 1 472 ? -2.447 -12.797 15.828 1 90.12 472 LYS B O 1
ATOM 7659 N N . ASN B 1 473 ? -3.027 -12.922 18.016 1 86.56 473 ASN B N 1
ATOM 7660 C CA . ASN B 1 473 ? -1.64 -13.008 18.453 1 86.56 473 ASN B CA 1
ATOM 7661 C C . ASN B 1 473 ? -1.28 -14.422 18.906 1 86.56 473 ASN B C 1
ATOM 7663 O O . ASN B 1 473 ? -0.296 -14.617 19.625 1 86.56 473 ASN B O 1
ATOM 7667 N N . PHE B 1 474 ? -2.074 -15.422 18.641 1 90.69 474 PHE B N 1
ATOM 7668 C CA . PHE B 1 474 ? -1.826 -16.844 18.859 1 90.69 474 PHE B CA 1
ATOM 7669 C C . PHE B 1 474 ? -1.808 -17.156 20.359 1 90.69 474 PHE B C 1
ATOM 7671 O O . PHE B 1 474 ? -1.289 -18.203 20.766 1 90.69 474 PHE B O 1
ATOM 7678 N N . LEU B 1 475 ? -2.287 -16.266 21.125 1 88.75 475 LEU B N 1
ATOM 7679 C CA . LEU B 1 475 ? -2.283 -16.5 22.578 1 88.75 475 LEU B CA 1
ATOM 7680 C C . LEU B 1 475 ? -3.23 -17.625 22.938 1 88.75 475 LEU B C 1
ATOM 7682 O O . LEU B 1 475 ? -2.99 -18.344 23.922 1 88.75 475 LEU B O 1
ATOM 7686 N N . ASP B 1 476 ? -4.297 -17.766 22.188 1 90.12 476 ASP B N 1
ATOM 7687 C CA . ASP B 1 476 ? -5.207 -18.891 22.422 1 90.12 476 ASP B CA 1
ATOM 7688 C C . ASP B 1 476 ? -4.496 -20.219 22.219 1 90.12 476 ASP B C 1
ATOM 7690 O O . ASP B 1 476 ? -4.676 -21.141 23.016 1 90.12 476 ASP B O 1
ATOM 7694 N N . ILE B 1 477 ? -3.674 -20.281 21.234 1 91.25 477 ILE B N 1
ATOM 7695 C CA . ILE B 1 477 ? -2.932 -21.5 20.938 1 91.25 477 ILE B CA 1
ATOM 7696 C C . ILE B 1 477 ? -1.849 -21.719 21.984 1 91.25 477 ILE B C 1
ATOM 7698 O O . ILE B 1 477 ? -1.687 -22.828 22.5 1 91.25 477 ILE B O 1
ATOM 7702 N N . TYR B 1 478 ? -1.136 -20.656 22.375 1 89.5 478 TYR B N 1
ATOM 7703 C CA . TYR B 1 478 ? -0.09 -20.766 23.375 1 89.5 478 TYR B CA 1
ATOM 7704 C C . TYR B 1 478 ? -0.673 -21.188 24.719 1 89.5 478 TYR B C 1
ATOM 7706 O O . TYR B 1 478 ? -0.099 -22.016 25.422 1 89.5 478 TYR B O 1
ATOM 7714 N N . LEU B 1 479 ? -1.712 -20.609 25.078 1 89.19 479 LEU B N 1
ATOM 7715 C CA . LEU B 1 479 ? -2.359 -20.938 26.344 1 89.19 479 LEU B CA 1
ATOM 7716 C C . LEU B 1 479 ? -2.828 -22.391 26.359 1 89.19 479 LEU B C 1
ATOM 7718 O O . LEU B 1 479 ? -2.621 -23.094 27.344 1 89.19 479 LEU B O 1
ATOM 7722 N N . LEU B 1 480 ? -3.496 -22.797 25.328 1 90.12 480 LEU B N 1
ATOM 7723 C CA . LEU B 1 480 ? -3.99 -24.172 25.25 1 90.12 480 LEU B CA 1
ATOM 7724 C C . LEU B 1 480 ? -2.836 -25.172 25.297 1 90.12 480 LEU B C 1
ATOM 7726 O O . LEU B 1 480 ? -2.93 -26.203 25.953 1 90.12 480 LEU B O 1
ATOM 7730 N N . THR B 1 481 ? -1.812 -24.828 24.578 1 89.38 481 THR B N 1
ATOM 7731 C CA . THR B 1 481 ? -0.64 -25.703 24.562 1 89.38 481 THR B CA 1
ATOM 7732 C C . THR B 1 481 ? 0.005 -25.766 25.953 1 89.38 481 THR B C 1
ATOM 7734 O O . THR B 1 481 ? 0.426 -26.844 26.391 1 89.38 481 THR B O 1
ATOM 7737 N N . SER B 1 482 ? 0.106 -24.625 26.578 1 89.06 482 SER B N 1
ATOM 7738 C CA . SER B 1 482 ? 0.678 -24.578 27.922 1 89.06 482 SER B CA 1
ATOM 7739 C C . SER B 1 482 ? -0.156 -25.391 28.906 1 89.06 482 SER B C 1
ATOM 7741 O O . SER B 1 482 ? 0.39 -26.141 29.734 1 89.06 482 SER B O 1
ATOM 7743 N N . ILE B 1 483 ? -1.402 -25.266 28.844 1 89.69 483 ILE B N 1
ATOM 7744 C CA . ILE B 1 483 ? -2.301 -26.031 29.703 1 89.69 483 ILE B CA 1
ATOM 7745 C C . ILE B 1 483 ? -2.137 -27.531 29.422 1 89.69 483 ILE B C 1
ATOM 7747 O O . ILE B 1 483 ? -2.102 -28.344 30.344 1 89.69 483 ILE B O 1
ATOM 7751 N N . GLY B 1 484 ? -2.055 -27.812 28.172 1 88.31 484 GLY B N 1
ATOM 7752 C CA . GLY B 1 484 ? -1.842 -29.188 27.781 1 88.31 484 GLY B CA 1
ATOM 7753 C C . GLY B 1 484 ? -0.549 -29.766 28.328 1 88.31 484 GLY B C 1
ATOM 7754 O O . GLY B 1 484 ? -0.537 -30.875 28.859 1 88.31 484 GLY B O 1
ATOM 7755 N N . VAL B 1 485 ? 0.418 -29 28.234 1 88.5 485 VAL B N 1
ATOM 7756 C CA . VAL B 1 485 ? 1.718 -29.438 28.734 1 88.5 485 VAL B CA 1
ATOM 7757 C C . VAL B 1 485 ? 1.663 -29.594 30.25 1 88.5 485 VAL B C 1
ATOM 7759 O O . VAL B 1 485 ? 2.164 -30.594 30.797 1 88.5 485 VAL B O 1
ATOM 7762 N N . LEU B 1 486 ? 1.082 -28.656 30.844 1 88.81 486 LEU B N 1
ATOM 7763 C CA . LEU B 1 486 ? 0.956 -28.719 32.281 1 88.81 486 LEU B CA 1
ATOM 7764 C C . LEU B 1 486 ? 0.103 -29.922 32.719 1 88.81 486 LEU B C 1
ATOM 7766 O O . LEU B 1 486 ? 0.415 -30.594 33.688 1 88.81 486 LEU B O 1
ATOM 7770 N N . ALA B 1 487 ? -0.878 -30.156 31.969 1 88.88 487 ALA B N 1
ATOM 7771 C CA . ALA B 1 487 ? -1.754 -31.297 32.25 1 88.88 487 ALA B CA 1
ATOM 7772 C C . ALA B 1 487 ? -1.021 -32.625 32.062 1 88.88 487 ALA B C 1
ATOM 7774 O O . ALA B 1 487 ? -1.139 -33.531 32.906 1 88.88 487 ALA B O 1
ATOM 7775 N N . ILE B 1 488 ? -0.332 -32.719 31.062 1 88.31 488 ILE B N 1
ATOM 7776 C CA . ILE B 1 488 ? 0.451 -33.906 30.781 1 88.31 488 ILE B CA 1
ATOM 7777 C C . ILE B 1 488 ? 1.52 -34.094 31.859 1 88.31 488 ILE B C 1
ATOM 7779 O O . ILE B 1 488 ? 1.733 -35.188 32.375 1 88.31 488 ILE B O 1
ATOM 7783 N N . GLY B 1 489 ? 2.135 -33 32.188 1 86.12 489 GLY B N 1
ATOM 7784 C CA . GLY B 1 489 ? 3.102 -33.031 33.25 1 86.12 489 GLY B CA 1
ATOM 7785 C C . GLY B 1 489 ? 2.498 -33.469 34.594 1 86.12 489 GLY B C 1
ATOM 7786 O O . GLY B 1 489 ? 3.088 -34.25 35.312 1 86.12 489 GLY B O 1
ATOM 7787 N N . ALA B 1 490 ? 1.371 -32.938 34.812 1 86.25 490 ALA B N 1
ATOM 7788 C CA . ALA B 1 490 ? 0.672 -33.281 36.031 1 86.25 490 ALA B CA 1
ATOM 7789 C C . ALA B 1 490 ? 0.305 -34.781 36.062 1 86.25 490 ALA B C 1
ATOM 7791 O O . ALA B 1 490 ? 0.397 -35.438 37.094 1 86.25 490 ALA B O 1
ATOM 7792 N N . LEU B 1 491 ? -0.041 -35.281 34.969 1 86.69 491 LEU B N 1
ATOM 7793 C CA . LEU B 1 491 ? -0.397 -36.688 34.844 1 86.69 491 LEU B CA 1
ATOM 7794 C C . LEU B 1 491 ? 0.819 -37.594 35.094 1 86.69 491 LEU B C 1
ATOM 7796 O O . LEU B 1 491 ? 0.689 -38.688 35.625 1 86.69 491 LEU B O 1
ATOM 7800 N N . PHE B 1 492 ? 1.857 -36.969 34.719 1 84.5 492 PHE B N 1
ATOM 7801 C CA . PHE B 1 492 ? 3.088 -37.75 34.906 1 84.5 492 PHE B CA 1
ATOM 7802 C C . PHE B 1 492 ? 3.549 -37.625 36.375 1 84.5 492 PHE B C 1
ATOM 7804 O O . PHE B 1 492 ? 4.18 -38.562 36.906 1 84.5 492 PHE B O 1
ATOM 7811 N N . VAL B 1 493 ? 3.264 -36.562 37.031 1 80.38 493 VAL B N 1
ATOM 7812 C CA . VAL B 1 493 ? 3.779 -36.312 38.344 1 80.38 493 VAL B CA 1
ATOM 7813 C C . VAL B 1 493 ? 2.779 -36.812 39.406 1 80.38 493 VAL B C 1
ATOM 7815 O O . VAL B 1 493 ? 3.17 -37.281 40.469 1 80.38 493 VAL B O 1
ATOM 7818 N N . LEU B 1 494 ? 1.596 -36.656 39.094 1 75.62 494 LEU B N 1
ATOM 7819 C CA . LEU B 1 494 ? 0.529 -36.969 40.062 1 75.62 494 LEU B CA 1
ATOM 7820 C C . LEU B 1 494 ? 0.688 -38.375 40.625 1 75.62 494 LEU B C 1
ATOM 7822 O O . LEU B 1 494 ? 0.516 -38.594 41.844 1 75.62 494 LEU B O 1
ATOM 7826 N N . PRO B 1 495 ? 1.107 -39.281 39.75 1 74.44 495 PRO B N 1
ATOM 7827 C CA . PRO B 1 495 ? 1.272 -40.594 40.344 1 74.44 495 PRO B CA 1
ATOM 7828 C C . PRO B 1 495 ? 2.385 -40.656 41.406 1 74.44 495 PRO B C 1
ATOM 7830 O O . PRO B 1 495 ? 2.375 -41.5 42.281 1 74.44 495 PRO B O 1
ATOM 7833 N N . PHE B 1 496 ? 3.131 -39.75 41.312 1 72.06 496 PHE B N 1
ATOM 7834 C CA . PHE B 1 496 ? 4.246 -39.75 42.25 1 72.06 496 PHE B CA 1
ATOM 7835 C C . PHE B 1 496 ? 3.914 -38.875 43.469 1 72.06 496 PHE B C 1
ATOM 7837 O O . PHE B 1 496 ? 4.652 -38.875 44.438 1 72.06 496 PHE B O 1
ATOM 7844 N N . VAL B 1 497 ? 2.891 -38.125 43.312 1 70.5 497 VAL B N 1
ATOM 7845 C CA . VAL B 1 497 ? 2.514 -37.25 44.406 1 70.5 497 VAL B CA 1
ATOM 7846 C C . VAL B 1 497 ? 1.331 -37.875 45.156 1 70.5 497 VAL B C 1
ATOM 7848 O O . VAL B 1 497 ? 1.223 -37.719 46.406 1 70.5 497 VAL B O 1
ATOM 7851 N N . LEU B 1 498 ? 0.582 -38.562 44.469 1 58.88 498 LEU B N 1
ATOM 7852 C CA . LEU B 1 498 ? -0.508 -39.219 45.156 1 58.88 498 LEU B CA 1
ATOM 7853 C C . LEU B 1 498 ? -0.053 -40.562 45.719 1 58.88 498 LEU B C 1
ATOM 7855 O O . LEU B 1 498 ? -0.486 -41 46.781 1 58.88 498 LEU B O 1
#

Nearest PDB structures (foldseek):
  2iyf-assembly2_B  TM=6.813E-01  e=8.618E-16  Streptomyces antibioticus
  6llw-assembly1_A  TM=6.595E-01  e=8.546E-15  Fagopyrum esculentum
  6llg-assembly1_A  TM=6.511E-01  e=3.453E-14  Fagopyrum esculentum
  7cjx-assembly2_B  TM=9.110E-01  e=3.846E-09  Homo sapiens
  2o6l-assembly1_A  TM=8.946E-01  e=2.455E-09  Homo sapiens

Sequence (996 aa):
MSLNILIHSPSYAASHTNFLARIADTLTEAGHNVTFLVPIVAENHLGVKTTKDVILVEPDETMKNEMGRIFTGKNDPLWTIEMKPSNLKSMFSAYVDVMTSTAENFIRNKEIMKTLEARNFDVAIAEPFTIFGLGLFEKLGIKKTILVSSCTHFDFLLPHIGEPEDFSSVPTLSSQVGDEMSMMEKWDNYRFAAETKSSLAKLFDAETNAHRKAFGTEIPDWKKLMASASLYFINSIPFIDYPRATIQKTIPVGGITVDLVKIQGEKLSEEWEEVLGRRTKAILVSFGSAVPSAEMPEEWRSGILATIRSMPNVTFIWKYESEDLEFAQSAENIHFSKWVPQTALLADPRLSGFLTHGGLGSTNELAHLGKPAVMVPVFGDQTRNANMLARHGSVIVLHKKDLADEEKIGKAIHSILYKEKYMKKAIQVAEMLKNQPTNPKETVVKYTEFVARFGPFPQMDSYARKLNYLQKNFLDIYLLTSIGVLAIGALFVLPFVLMSLNILIHSPSYAASHTNFLARIADTLTEAGHNVTFLVPIVAENHLGVKTTKDVILVEPDETMKNEMGRIFTGKNDPLWTIEMKPSNLKSMFSAYVDVMTSTAENFIRNKEIMKTLEARNFDVAIAEPFTIFGLGLFEKLGIKKTILVSSCTHFDFLLPHIGEPEDFSSVPTLSSQVGDEMSMMEKWDNYRFAAETKSSLAKLFDAETNAHRKAFGTEIPDWKKLMASASLYFINSIPFIDYPRATIQKTIPVGGITVDLVKIQGEKLSEEWEEVLGRRTKAILVSFGSAVPSAEMPEEWRSGILATIRSMPNVTFIWKYESEDLEFAQSAENIHFSKWVPQTALLADPRLSGFLTHGGLGSTNELAHLGKPAVMVPVFGDQTRNANMLARHGSVIVLHKKDLADEEKIGKAIHSILYKEKYMKKAIQVAEMLKNQPTNPKETVVKYTEFVARFGPFPQMDSYARKLNYLQKNFLDIYLLTSIGVLAIGALFVLPFVL

Radius of gyration: 31.48 Å; Cα contacts (8 Å, |Δi|>4): 1835; chains: 2; bounding box: 73×95×97 Å

Solvent-accessible surface area (backbone atoms only — not comparable to full-atom values): 51785 Å² total; per-residue (Å²): 135,68,48,33,34,40,35,44,43,58,25,84,42,63,68,48,21,35,45,54,17,44,53,43,24,51,39,28,73,73,58,31,47,43,38,43,35,20,57,32,67,74,48,94,62,64,61,51,80,73,44,73,50,67,48,77,32,79,68,52,72,68,51,50,54,51,46,47,53,71,70,67,47,83,48,83,54,67,71,72,48,70,90,42,50,84,50,46,50,66,62,45,52,62,50,36,58,54,54,46,50,42,49,52,55,48,67,68,40,55,66,59,52,52,56,53,63,72,46,79,56,50,33,38,35,32,42,75,90,47,52,54,55,56,50,48,32,54,72,68,65,44,65,26,28,32,36,39,32,71,46,51,60,65,61,61,49,24,60,48,58,39,30,70,83,57,38,53,27,34,56,36,54,63,15,88,52,58,41,80,56,54,74,68,53,27,51,49,30,42,39,38,40,51,41,50,34,57,46,48,47,54,37,38,50,53,40,38,51,53,40,24,74,73,76,33,78,77,59,68,52,58,60,56,56,61,37,56,36,38,32,31,42,20,41,30,42,73,90,57,38,73,43,53,51,38,35,76,47,54,42,69,34,28,59,56,82,58,53,62,70,59,43,72,65,51,77,77,54,69,67,56,53,51,57,53,63,71,34,83,35,24,33,42,34,41,46,65,85,88,45,49,54,65,70,45,57,63,61,34,53,49,12,51,47,53,31,51,57,72,35,72,65,35,30,34,37,35,45,30,74,56,85,82,52,71,91,48,70,88,43,85,39,59,46,76,32,71,70,70,65,59,65,48,49,53,60,33,84,55,46,45,30,34,39,29,24,24,47,65,70,58,44,44,43,34,42,58,48,27,41,13,28,41,25,36,30,45,54,68,46,9,42,26,44,34,49,36,49,27,75,60,50,19,39,47,78,45,58,55,74,41,33,44,36,36,66,58,46,35,50,51,52,48,42,42,67,66,39,63,62,19,41,54,30,12,39,51,49,11,53,51,61,74,56,47,77,69,52,33,60,60,48,53,46,40,48,50,55,40,35,50,73,63,43,46,48,74,76,56,49,35,55,50,48,78,46,51,73,46,56,59,67,45,44,55,58,51,50,52,50,50,51,48,50,51,49,52,49,43,64,65,42,42,73,75,70,106,135,69,48,33,35,39,35,42,42,58,26,84,42,61,67,48,20,33,45,53,16,43,54,43,23,51,39,28,74,73,58,31,48,43,38,43,33,22,56,33,66,72,49,96,62,62,60,51,80,74,45,75,49,66,46,77,31,80,66,50,74,67,51,49,54,50,46,46,53,70,69,66,45,84,49,83,53,67,70,71,49,70,89,42,48,84,48,46,48,67,61,44,53,63,50,35,56,51,54,46,49,42,49,53,56,48,67,67,39,57,67,58,54,54,55,54,63,73,47,79,55,49,32,37,36,31,42,74,90,48,52,55,53,56,50,49,32,54,72,67,66,45,64,28,26,33,35,40,32,72,46,50,61,65,62,62,48,24,62,48,56,39,30,70,83,57,39,54,28,34,57,35,52,61,14,87,52,60,41,81,56,55,73,68,52,27,50,50,30,42,39,38,39,50,41,49,33,55,47,49,48,56,37,38,51,53,40,40,50,52,41,23,74,73,73,34,78,77,59,69,52,58,60,56,54,61,37,54,37,37,33,32,42,20,40,27,41,72,91,56,40,72,42,54,52,38,34,75,48,55,42,70,36,29,58,56,81,58,53,61,70,59,43,71,66,52,79,75,52,70,65,54,52,51,58,52,63,71,35,82,34,24,34,42,33,41,47,62,84,89,44,49,54,65,70,45,57,66,59,33,52,47,12,50,49,53,32,51,56,73,37,70,65,35,30,36,37,34,46,32,75,55,86,81,54,72,91,48,70,88,43,84,38,60,45,77,32,70,71,71,66,58,66,48,49,52,62,33,85,54,48,44,32,34,39,29,25,24,46,64,68,59,45,46,45,33,43,57,49,27,41,13,29,41,24,35,29,45,54,68,46,8,42,27,44,32,50,37,50,26,75,60,49,20,39,47,76,47,59,57,75,42,32,44,36,37,68,58,46,36,51,51,53,48,41,43,67,66,39,63,61,19,41,56,30,12,39,52,49,12,52,50,60,74,57,47,78,68,52,33,59,59,48,53,46,40,48,50,54,40,35,51,72,63,42,48,49,73,75,56,50,33,55,50,47,76,47,52,74,46,56,60,68,46,43,54,58,51,50,51,49,49,51,48,50,50,49,53,49,42,63,66,42,42,72,74,70,105

pLDDT: mean 92.31, std 8.28, range [49.22, 98.88]

InterPro domains:
  IPR002213 UDP-glucuronosyl/UDP-glucosyltransferase [PF00201] (13-480)
  IPR002213 UDP-glucuronosyl/UDP-glucosyltransferase [cd03784] (3-447)
  IPR035595 UDP-glycosyltransferase family, conserved site [PS00375] (339-382)
  IPR050271 UDP-glycosyltransferase [PTHR48043] (14-487)